Protein AF-B8BEB7-F1 (afdb_monomer)

Radius of gyration: 39.73 Å; Cα contacts (8 Å, |Δi|>4): 2968; chains: 1; bounding box: 85×74×129 Å

Sequence (1222 aa):
MSQLTPRRPYLLRAFYEWLLDNQLTPHLVVDVTLPGVLVPMEYARDGQIVLNIAPRAVGNLELANDEVRFNARFGGVPRQVSVPLAAVLAIYARENGAGTMFEPEAAYDEDAIHVNDDEEAGAEGETVMSVIDGDKPDHHDDDDDPDDTPPPREGMVPETSLLIIDEATHSGTINVKNTDSHPSLLYTNVVDLPDDTGLKLIATQPVVRLEPGQTQQLRFILQNKQPLDVEHYKRVTFDGIPPKNDDKKIKIGINIRQDIPVLIRPASLGVVTDAWKFLKWSSNGASVTVKNPSKYVVRLGQNVMLLPSGVSATLSKTYILPGETLTADMKKKVSGDSSVKFFPASRYGVEVNGKERGMAAVRFNKDGVLCFDNDLMEFAGLMPVPIKSNEACHDIRDNYPKAIINALPNQEAVELYLPAEAVNSLSGDIKNFQHGGTAALLNYSLFSTHNDYGDNDTSRYSQASLEAGFNTMDWALRSRYILTDDNGSRNAESIYTYAEHVFAAQKMTMQVGEINAMSNVLSGVPITGVQFMPTSGLAKTSSGVSVSGIAQSSQARVEVRQNGQLVFSTLVPAGPFTLDDVPVVRNNVDLDVSVVESDGATNRFIVPASQVRARNLSRPQGLTLSVGQVRSIESEYSDPLVMNISDGWRISPWMNLLASGAAAENYQPPGARTEFLINDDWTLSTGAPVSSASFGHSSSGVKTDLQSDYILNEYVGLSGSATHYSGEYREMADAMDDDYQGYDNTYSGNVRFSSPLAGVFSAGFNYNQTNGGRDDSRYLLLSWGKTFSYASVSMNWQSAVGNVDDDQDNEMFYVNVSIPLGGSQSISSYMRKQGDSTTYGVSNSGSLGDNTHYYISADRDQDTKDNSFNGNINTNLHYTQLSVGGGTSGDNQRNYSATLSGGVAMHKEGVTFSPYSIQDTFAIARLSEKKSGVEISTPQGTVWTDPWGQAVVPSLNEWHNSRIEIDANKLPQSMTLANGTKYIAAGHASVSEIDFKVLNSRRVMLSVKQANGQPLNKGISIVDEKGNYIVTTVDDGHVFINDADQLSALYALDGVTHAEDCQISLSQPVVDYHEMRRDTIETTQQDWHKMADRGITVNVFCPQTQQMAVLLRGTAGDKGRFLFGQSGGVAVKIDNMTVDGKSYSVGKTVDQLNFTPENGTPTPLYLRNNEAVIALENNQVPSGQQMSFNVTLSPVLNDSAFSHLTDQTTLESDLSWSLLTK

Secondary structure (DSSP, 8-state):
---PPPSHHHHHHHHHHHHHHTT--EEEEEETTSTT-BS-GGG-BTTEEEEE-STTTEEEEEE-SSEEEEEEEETTEEEEEEEEGGGEEEEEETTT--EEEPPP-GGGTSTTSTT--S------------------------------SPPP--SEEES-S-EEEETTTTEEEEEEEE-SSS-EEEEEEEE-BTTB-S-EEEES-SEEEE-TT-EEEEEEEEE-SS--SS-EEEEEEEEEEPPPP--SS-------EEEEEEEEE-TTS---TTGGGG-EEEE-SSEEEEE--SSS-EEB-SEEEEETT--EEE-SSSEE-TT-EEEEEBSS--S---EEE--B----SEEETTEEEE----EE-TTSPEEB-HHHHHHHTBPP----TT-SSB-GGGT-TT-EEEEEGGGTEEEEE--GGGB--TTS--S--B---EEEEEEEEEEEEEEE-STT-EEEEEEEEEEEEEEETTEEEEEEEEEEEETTEEEEEEEEEEEEEEETTTTEEEEEEEEE---SSS---EEEEEEEEE-GGGS---SEEEEEEEESSTTEEEEEEETTEEEEEEEE-SEEEEEEEEE-S-TTS-EEEEEE-TTS-EEEEEE-HHHHS-SS-PPP---EEEEEEE-S---SS---EEEEEEEEEEEETTEEEEEEEEEETTB--EEEEEEEEEETTEEEEEE--EEEE-SSS-EEEEEEEEEEEEEEETTEEEEEEEEEEEES---HHHHH-TT---EEEEEEEEEEEEETTTEEEEEEEEEEEESSSPPPEEEEEEEEEEEETTEEEEEEEEEEE-SS-TT---EEEEEEEEEEEETTEEEEEEEEEETTEEEEEEEEEEESSSSEEEEEEEEEETTT--EEEEEEEEEE-SSSEEEEEEEEETTTEEEEEEEEEEEEEEETTEEEEESS---SSEEEEEESS--SS-EEEETTEEEE--TTSEEEE----BTSEEEEEE-GGGS-TTEEES-SEEEEEB-TT-EEEEEE-EEE---EEEE-B-TTSPBPPTTPEEE-TT--EEEE--GGGEEEES--TT-S--EEE------SS-EEEES-S--------GGG---EETTEEEPPPEEEEEEEEEEEEEEEEEEEEE-B-TTSPEEETTTEEEEEEEEEEEETTEE-EEEEES-TTT-PPPTTPPSSEEE-TTEEEEEEBTTBPPEEEEEEEEEEEEEEEEGGGG-SS-S-------EEEEEEE-

Mean predicted aligned error: 20.99 Å

Foldseek 3Di:
DDDDADCLLVQVVVQVVVCVVVVFFKKWKFQQVDPLWDDQCLQDDPRIHIGGPGPVAWALWDSDSFWTWTWGADLNRIDITIGTSLGGQWMAGPFPRPTDGDDDDPVSVVVVPPPPPDDDDDDDDDDDDDDDDDDDDDDDDDDDDPDPDDDDPAAWAKPDQEWEAEVVVQKTKIKIFHQHQAKWKKAKDKFADPVFDDKDKDWPPRIDIHGHGGIDMIMIGTDDPDFDDAKGKTKMKIWTHGDDDPDQFAKFFDTDMDMHMYIYDTPPDDDDPPQVVQWDWDDPQFKIKIFRQDRYKFFFAQWKAFPPVRFTWGWPDRIAGHGGMTMTTTPGGDDDGDDIDIGGAADAAEAEQNGDLHHFDWDADPVRATFDDPLNCQSNQWDDDDDDPPHPGDHCCVVFVPWDWDDDVNHNYIYIYGPPNGGHPQPDQPVDADFFAKWKKKWKKKKKKWKFDPPPDIWIKIKIWIWIWIFGRQKIWIWIWIWIQTVNDIDIDTPATWIKHAPVVVQKIKIAAQAFQAAPFAQTAGFHWMKIFGHCLVPDDQQFDKDKDFAQAQWKKKFKDFLNHTQDIDIDGGTIDIDPRRGDSTLQTKIWIWTQHSNRDIDIDIHHSLRSDDPDDDDWRAKMKIWGWGDDFPFPDHTWTKIKIKGKDDPDPFKIKIWIWMDTPFKTKTKIKMWGCVDPFKIKMKMKIWMWGPDPHTWTWIKIKIKMWGDPDSFKTKIKIKIAIGTRDDRPSLRRHPPRWAFRMKIKIKMWGADLVQGIWIWIKIWTHTPDDFDTKIKIKIKGWHDDSFKIKIKIWIFIDDDDDPPARATKIKIKIWGAPDAFKIKMWMWMDGDPKIKTKIKIKGAPDSFKIKIWMWMAIPPVRKIKIKIKMWGQPLQKIKIWIKMDIGDTMIMTMIMITWMWMQRPVGIGGGRDAADQEWEKEAEPDFDWQWWKQWPVGIHIADRRRITIRRDDSEQRKIKIFTDQVPDDPQKDWSDGIGIRHHHGNHYYYHYIYIDGADKDKDQDADPVRFADDFQWFKAAPVRHTQFTAHPNNITIGRHPVPGPDIDTDPDDDFDAAKDKDKPDSMDTLGDDDPVPFPDDDPQKTKGDKDKMKIKIFHSDFWFKKKWKAWPADDPQFFFKAPAKGKWKWKDQKDAPNHTFDKFKDLPLPQRQTDPDADPRHTDGHSIIIAGDDPRDGGTHRMIMIMIIIMMMHGVVQVPDPDPGGHIYIYMDMDMRTD

Structure (mmCIF, N/CA/C/O backbone):
data_AF-B8BEB7-F1
#
_entry.id   AF-B8BEB7-F1
#
loop_
_atom_site.group_PDB
_atom_site.id
_atom_site.type_symbol
_atom_site.label_atom_id
_atom_site.label_alt_id
_atom_site.label_comp_id
_atom_site.label_asym_id
_atom_site.label_entity_id
_atom_site.label_seq_id
_atom_site.pdbx_PDB_ins_code
_atom_site.Cartn_x
_atom_site.Cartn_y
_atom_site.Cartn_z
_atom_site.occupancy
_atom_site.B_iso_or_equiv
_atom_site.auth_seq_id
_atom_site.auth_comp_id
_atom_site.auth_asym_id
_atom_site.auth_atom_id
_atom_site.pdbx_PDB_model_num
ATOM 1 N N . MET A 1 1 ? 33.044 -34.623 23.735 1.00 39.44 1 MET A N 1
ATOM 2 C CA . MET A 1 1 ? 32.091 -35.076 22.698 1.00 39.44 1 MET A CA 1
ATOM 3 C C . MET A 1 1 ? 31.936 -33.922 21.727 1.00 39.44 1 MET A C 1
ATOM 5 O O . MET A 1 1 ? 31.914 -32.794 22.194 1.00 39.44 1 MET A O 1
ATOM 9 N N . SER A 1 2 ? 31.971 -34.197 20.425 1.00 35.31 2 SER A N 1
ATOM 10 C CA . SER A 1 2 ? 31.950 -33.214 19.330 1.00 35.31 2 SER A CA 1
ATOM 11 C C . SER A 1 2 ? 30.874 -32.142 19.527 1.00 35.31 2 SER A C 1
ATOM 13 O O . SER A 1 2 ? 29.716 -32.501 19.745 1.00 35.31 2 SER A O 1
ATOM 15 N N . GLN A 1 3 ? 31.267 -30.865 19.455 1.00 52.91 3 GLN A N 1
ATOM 16 C CA . GLN A 1 3 ? 30.363 -29.711 19.467 1.00 52.91 3 GLN A CA 1
ATOM 17 C C . GLN A 1 3 ? 29.306 -29.893 18.371 1.00 52.91 3 GLN A C 1
ATOM 19 O O . GLN A 1 3 ? 29.624 -29.903 17.184 1.00 52.91 3 GLN A O 1
ATOM 24 N N . LEU A 1 4 ? 28.060 -30.115 18.781 1.00 62.03 4 LEU A N 1
ATOM 25 C CA . LEU A 1 4 ? 26.911 -30.079 17.884 1.00 62.03 4 LEU A CA 1
ATOM 26 C C . LEU A 1 4 ? 26.659 -28.619 17.489 1.00 62.03 4 LEU A C 1
ATOM 28 O O . LEU A 1 4 ? 26.834 -27.725 18.315 1.00 62.03 4 LEU A O 1
ATOM 32 N N . THR A 1 5 ? 26.254 -28.382 16.243 1.00 75.75 5 THR A N 1
ATOM 33 C CA . THR A 1 5 ? 25.882 -27.043 15.765 1.00 75.75 5 THR A CA 1
ATOM 34 C C . THR A 1 5 ? 24.667 -26.497 16.531 1.00 75.75 5 THR A C 1
ATOM 36 O O . THR A 1 5 ? 23.825 -27.302 16.948 1.00 75.75 5 THR A O 1
ATOM 39 N N . PRO A 1 6 ? 24.526 -25.164 16.672 1.00 85.69 6 PRO A N 1
ATOM 40 C CA . PRO A 1 6 ? 23.385 -24.549 17.350 1.00 85.69 6 PRO A CA 1
ATOM 41 C C . PRO A 1 6 ? 22.052 -24.980 16.731 1.00 85.69 6 PRO A C 1
ATOM 43 O O . PRO A 1 6 ? 21.938 -25.137 15.512 1.00 85.69 6 PRO A O 1
ATOM 46 N N . ARG A 1 7 ? 21.034 -25.190 17.566 1.00 89.19 7 ARG A N 1
ATOM 47 C CA . ARG A 1 7 ? 19.721 -25.705 17.142 1.00 89.19 7 ARG A CA 1
ATOM 48 C C . ARG A 1 7 ? 18.815 -24.590 16.628 1.00 89.19 7 ARG A C 1
ATOM 50 O O . ARG A 1 7 ? 18.012 -24.835 15.727 1.00 89.19 7 ARG A O 1
ATOM 57 N N . ARG A 1 8 ? 18.964 -23.379 17.169 1.00 91.44 8 ARG A N 1
ATOM 58 C CA . ARG A 1 8 ? 18.163 -22.183 16.884 1.00 91.44 8 ARG A CA 1
ATOM 59 C C . ARG A 1 8 ? 17.859 -21.931 15.398 1.00 91.44 8 ARG A C 1
ATOM 61 O O . ARG A 1 8 ? 16.675 -21.845 15.085 1.00 91.44 8 ARG A O 1
ATOM 68 N N . PRO A 1 9 ? 18.829 -21.894 14.462 1.00 93.69 9 PRO A N 1
ATOM 69 C CA . PRO A 1 9 ? 18.528 -21.654 13.043 1.00 93.69 9 PRO A CA 1
ATOM 70 C C . PRO A 1 9 ? 17.676 -22.755 12.394 1.00 93.69 9 PRO A C 1
ATOM 72 O O . PRO A 1 9 ? 16.817 -22.481 11.557 1.00 93.69 9 PRO A O 1
ATOM 75 N N . TYR A 1 10 ? 17.866 -24.015 12.794 1.00 92.50 10 TYR A N 1
ATOM 76 C CA . TYR A 1 10 ? 17.082 -25.136 12.268 1.00 92.50 10 TYR A CA 1
ATOM 77 C C . TYR A 1 10 ? 15.653 -25.129 12.808 1.00 92.50 10 TYR A C 1
ATOM 79 O O . TYR A 1 10 ? 14.710 -25.357 12.054 1.00 92.50 10 TYR A O 1
ATOM 87 N N . LEU A 1 11 ? 15.492 -24.828 14.099 1.00 90.81 11 LEU A N 1
ATOM 88 C CA . LEU A 1 11 ? 14.177 -24.685 14.718 1.00 90.81 11 LEU A CA 1
ATOM 89 C C . LEU A 1 11 ? 13.434 -23.471 14.158 1.00 90.81 11 LEU A C 1
ATOM 91 O O . LEU A 1 11 ? 12.247 -23.576 13.879 1.00 90.81 11 LEU A O 1
ATOM 95 N N . LEU A 1 12 ? 14.126 -22.355 13.924 1.00 95.19 12 LEU A N 1
ATOM 96 C CA . LEU A 1 12 ? 13.545 -21.168 13.308 1.00 95.19 12 LEU A CA 1
ATOM 97 C C . LEU A 1 12 ? 12.968 -21.461 11.924 1.00 95.19 12 LEU A C 1
ATOM 99 O O . LEU A 1 12 ? 11.814 -21.122 11.687 1.00 95.19 12 LEU A O 1
ATOM 103 N N . ARG A 1 13 ? 13.718 -22.140 11.046 1.00 96.50 13 ARG A N 1
ATOM 104 C CA . ARG A 1 13 ? 13.209 -22.559 9.729 1.00 96.50 13 ARG A CA 1
ATOM 105 C C . ARG A 1 13 ? 12.042 -23.536 9.842 1.00 96.50 13 ARG A C 1
ATOM 107 O O . ARG A 1 13 ? 11.035 -23.338 9.177 1.00 96.50 13 ARG A O 1
ATOM 114 N N . ALA A 1 14 ? 12.134 -24.529 10.728 1.00 92.06 14 ALA A N 1
ATOM 115 C CA . ALA A 1 14 ? 11.060 -25.500 10.929 1.00 92.06 14 ALA A CA 1
ATOM 116 C C . ALA A 1 14 ? 9.763 -24.844 11.432 1.00 92.06 14 ALA A C 1
ATOM 118 O O . ALA A 1 14 ? 8.685 -25.155 10.935 1.00 92.06 14 ALA A O 1
ATOM 119 N N . PHE A 1 15 ? 9.854 -23.916 12.391 1.00 94.38 15 PHE A N 1
ATOM 120 C CA . PHE A 1 15 ? 8.693 -23.163 12.863 1.00 94.38 15 PHE A CA 1
ATOM 121 C C . PHE A 1 15 ? 8.193 -22.179 11.815 1.00 94.38 15 PHE A C 1
ATOM 123 O O . PHE A 1 15 ? 6.989 -22.064 11.645 1.00 94.38 15 PHE A O 1
ATOM 130 N N . TYR A 1 16 ? 9.077 -21.503 11.087 1.00 96.56 16 TYR A N 1
ATOM 131 C CA . TYR A 1 16 ? 8.683 -20.621 9.995 1.00 96.56 16 TYR A CA 1
ATOM 132 C C . TYR A 1 16 ? 7.889 -21.377 8.919 1.00 96.56 16 TYR A C 1
ATOM 134 O O . TYR A 1 16 ? 6.773 -20.973 8.604 1.00 96.56 16 TYR A O 1
ATOM 142 N N . GLU A 1 17 ? 8.401 -22.508 8.423 1.00 92.69 17 GLU A N 1
ATOM 143 C CA . GLU A 1 17 ? 7.697 -23.352 7.448 1.00 92.69 17 GLU A CA 1
ATOM 144 C C . GLU A 1 17 ? 6.397 -23.917 8.020 1.00 92.69 17 GLU A C 1
ATOM 146 O O . GLU A 1 17 ? 5.355 -23.798 7.387 1.00 92.69 17 GLU A O 1
ATOM 151 N N . TRP A 1 18 ? 6.409 -24.435 9.252 1.00 95.06 18 TRP A N 1
ATOM 152 C CA . TRP A 1 18 ? 5.197 -24.945 9.894 1.00 95.06 18 TRP A CA 1
ATOM 153 C C . TRP A 1 18 ? 4.127 -23.858 10.070 1.00 95.06 18 TRP A C 1
ATOM 155 O O . TRP A 1 18 ? 2.943 -24.116 9.852 1.00 95.06 18 TRP A O 1
ATOM 165 N N . LEU A 1 19 ? 4.515 -22.632 10.433 1.00 89.75 19 LEU A N 1
ATOM 166 C CA . LEU A 1 19 ? 3.593 -21.501 10.528 1.00 89.75 19 LEU A CA 1
ATOM 167 C C . LEU A 1 19 ? 3.004 -21.148 9.159 1.00 89.75 19 LEU A C 1
ATOM 169 O O . LEU A 1 19 ? 1.798 -20.922 9.066 1.00 89.75 19 LEU A O 1
ATOM 173 N N . LEU A 1 20 ? 3.814 -21.164 8.098 1.00 89.62 20 LEU A N 1
ATOM 174 C CA . LEU A 1 20 ? 3.339 -20.917 6.737 1.00 89.62 20 LEU A CA 1
ATOM 175 C C . LEU A 1 20 ? 2.435 -22.035 6.202 1.00 89.62 20 LEU A C 1
ATOM 177 O O . LEU A 1 20 ? 1.390 -21.729 5.627 1.00 89.62 20 LEU A O 1
ATOM 181 N N . ASP A 1 21 ? 2.768 -23.302 6.447 1.00 90.88 21 ASP A N 1
ATOM 182 C CA . ASP A 1 21 ? 1.950 -24.465 6.073 1.00 90.88 21 ASP A CA 1
ATOM 183 C C . ASP A 1 21 ? 0.565 -24.418 6.734 1.00 90.88 21 ASP A C 1
ATOM 185 O O . ASP A 1 21 ? -0.438 -24.840 6.152 1.00 90.88 21 ASP A O 1
ATOM 189 N N . ASN A 1 22 ? 0.493 -23.841 7.937 1.00 82.62 22 ASN A N 1
ATOM 190 C CA . ASN A 1 22 ? -0.750 -23.608 8.672 1.00 82.62 22 ASN A CA 1
ATOM 191 C C . ASN A 1 22 ? -1.372 -22.225 8.404 1.00 82.62 22 ASN A C 1
ATOM 193 O O . ASN A 1 22 ? -2.339 -21.851 9.068 1.00 82.62 22 ASN A O 1
ATOM 197 N N . GLN A 1 23 ? -0.867 -21.487 7.408 1.00 83.31 23 GLN A N 1
ATOM 198 C CA . GLN A 1 23 ? -1.394 -20.197 6.943 1.00 83.31 23 GLN A CA 1
ATOM 199 C C . GLN A 1 23 ? -1.401 -19.099 8.022 1.00 83.31 23 GLN A C 1
ATOM 201 O O . GLN A 1 23 ? -2.289 -18.243 8.051 1.00 83.31 23 GLN A O 1
ATOM 206 N N . LEU A 1 24 ? -0.415 -19.119 8.916 1.00 85.19 24 LEU A N 1
ATOM 207 C CA . LEU A 1 24 ? -0.215 -18.128 9.970 1.00 85.19 24 LEU A CA 1
ATOM 208 C C . LEU A 1 24 ? 0.834 -17.087 9.544 1.00 85.19 24 LEU A C 1
ATOM 210 O O . LEU A 1 24 ? 1.706 -17.376 8.727 1.00 85.19 24 LEU A O 1
ATOM 214 N N . THR A 1 25 ? 0.761 -15.863 10.080 1.00 93.19 25 THR A N 1
ATOM 215 C CA . THR A 1 25 ? 1.689 -14.766 9.754 1.00 93.19 25 THR A CA 1
ATOM 216 C C . THR A 1 25 ? 2.877 -14.774 10.730 1.00 93.19 25 THR A C 1
ATOM 218 O O . THR A 1 25 ? 2.726 -14.283 11.855 1.00 93.19 25 THR A O 1
ATOM 221 N N . PRO A 1 26 ? 4.071 -15.265 10.338 1.00 95.38 26 PRO A N 1
ATOM 222 C CA . PRO A 1 26 ? 5.220 -15.348 11.236 1.00 95.38 26 PRO A CA 1
ATOM 223 C C . PRO A 1 26 ? 5.759 -13.958 11.602 1.00 95.38 26 PRO A C 1
ATOM 225 O O . PRO A 1 26 ? 6.023 -13.119 10.740 1.00 95.38 26 PRO A O 1
ATOM 228 N N . HIS A 1 27 ? 5.907 -13.717 12.898 1.00 97.00 27 HIS A N 1
ATOM 229 C CA . HIS A 1 27 ? 6.524 -12.549 13.515 1.00 97.00 27 HIS A CA 1
ATOM 230 C C . HIS A 1 27 ? 7.761 -12.992 14.290 1.00 97.00 27 HIS A C 1
ATOM 232 O O . HIS A 1 27 ? 7.720 -13.966 15.041 1.00 97.00 27 HIS A O 1
ATOM 238 N N . LEU A 1 28 ? 8.857 -12.270 14.097 1.00 95.69 28 LEU A N 1
ATOM 239 C CA . LEU A 1 28 ? 10.142 -12.497 14.739 1.00 95.69 28 LEU A CA 1
ATOM 240 C C . LEU A 1 28 ? 10.317 -11.488 15.875 1.00 95.69 28 LEU A C 1
ATOM 242 O O . LEU A 1 28 ? 10.179 -10.288 15.644 1.00 95.69 28 LEU A O 1
ATOM 246 N N . VAL A 1 29 ? 10.620 -11.953 17.085 1.00 95.06 29 VAL A N 1
ATOM 247 C CA . VAL A 1 29 ? 11.007 -11.090 18.212 1.00 95.06 29 VAL A CA 1
ATOM 248 C C . VAL A 1 29 ? 12.513 -11.036 18.280 1.00 95.06 29 VAL A C 1
ATOM 250 O O . VAL A 1 29 ? 13.172 -12.078 18.311 1.00 95.06 29 VAL A O 1
ATOM 253 N N . VAL A 1 30 ? 13.035 -9.821 18.326 1.00 94.88 30 VAL A N 1
ATOM 254 C CA . VAL A 1 30 ? 14.462 -9.559 18.233 1.00 94.88 30 VAL A CA 1
ATOM 255 C C . VAL A 1 30 ? 14.895 -8.671 19.380 1.00 94.88 30 VAL A C 1
ATOM 257 O O . VAL A 1 30 ? 14.273 -7.639 19.609 1.00 94.88 30 VAL A O 1
ATOM 260 N N . ASP A 1 31 ? 15.961 -9.060 20.070 1.00 92.19 31 ASP A N 1
ATOM 261 C CA . ASP A 1 31 ? 16.680 -8.201 21.008 1.00 92.19 31 ASP A CA 1
ATOM 262 C C . ASP A 1 31 ? 17.555 -7.226 20.218 1.00 92.19 31 ASP A C 1
ATOM 264 O O . ASP A 1 31 ? 18.485 -7.646 19.538 1.00 92.19 31 ASP A O 1
ATOM 268 N N . VAL A 1 32 ? 17.257 -5.931 20.273 1.00 90.81 32 VAL A N 1
ATOM 269 C CA . VAL A 1 32 ? 18.001 -4.903 19.530 1.00 90.81 32 VAL A CA 1
ATOM 270 C C . VAL A 1 32 ? 19.243 -4.405 20.265 1.00 90.81 32 VAL A C 1
ATOM 272 O O . VAL A 1 32 ? 19.972 -3.575 19.728 1.00 90.81 32 VAL A O 1
ATOM 275 N N . THR A 1 33 ? 19.490 -4.883 21.489 1.00 86.56 33 THR A N 1
ATOM 276 C CA . THR A 1 33 ? 20.673 -4.512 22.281 1.00 86.56 33 THR A CA 1
ATOM 277 C C . THR A 1 33 ? 21.902 -5.347 21.929 1.00 86.56 33 THR A C 1
ATOM 279 O O . THR A 1 33 ? 23.025 -4.958 22.252 1.00 86.56 33 THR A O 1
ATOM 282 N N . LEU A 1 34 ? 21.707 -6.470 21.231 1.00 80.44 34 LEU A N 1
ATOM 283 C CA . LEU A 1 34 ? 22.793 -7.354 20.836 1.00 80.44 34 LEU A CA 1
ATOM 284 C C . LEU A 1 34 ? 23.577 -6.809 19.623 1.00 80.44 34 LEU A C 1
ATOM 286 O O . LEU A 1 34 ? 22.978 -6.318 18.659 1.00 80.44 34 LEU A O 1
ATOM 290 N N . PRO A 1 35 ? 24.924 -6.908 19.630 1.00 71.69 35 PRO A N 1
ATOM 291 C CA . PRO A 1 35 ? 25.760 -6.445 18.525 1.00 71.69 35 PRO A CA 1
ATOM 292 C C . PRO A 1 35 ? 25.387 -7.111 17.193 1.00 71.69 35 PRO A C 1
ATOM 294 O O . PRO A 1 35 ? 25.154 -8.314 17.131 1.00 71.69 35 PRO A O 1
ATOM 297 N N . GLY A 1 36 ? 25.368 -6.329 16.110 1.00 78.12 36 GLY A N 1
ATOM 298 C CA . GLY A 1 36 ? 25.074 -6.822 14.757 1.00 78.12 36 GLY A CA 1
ATOM 299 C C . GLY A 1 36 ? 23.599 -6.761 14.347 1.00 78.12 36 GLY A C 1
ATOM 300 O O . GLY A 1 36 ? 23.295 -7.019 13.184 1.00 78.12 36 GLY A O 1
ATOM 301 N N . VAL A 1 37 ? 22.689 -6.366 15.246 1.00 91.00 37 VAL A N 1
ATOM 302 C CA . VAL A 1 37 ? 21.277 -6.138 14.908 1.00 91.00 37 VAL A CA 1
ATOM 303 C C . VAL A 1 37 ? 21.119 -4.813 14.157 1.00 91.00 37 VAL A C 1
ATOM 305 O O . VAL A 1 37 ? 21.356 -3.731 14.690 1.00 91.00 37 VAL A O 1
ATOM 308 N N . LEU A 1 38 ? 20.698 -4.901 12.898 1.00 87.25 38 LEU A N 1
ATOM 309 C CA . LEU A 1 38 ? 20.368 -3.780 12.023 1.00 87.25 38 LEU A CA 1
ATOM 310 C C . LEU A 1 38 ? 18.856 -3.744 11.828 1.00 87.25 38 LEU A C 1
ATOM 312 O O . LEU A 1 38 ? 18.311 -4.439 10.972 1.00 87.25 38 LEU A O 1
ATOM 316 N N . VAL A 1 39 ? 18.178 -2.926 12.627 1.00 90.50 39 VAL A N 1
ATOM 317 C CA . VAL A 1 39 ? 16.742 -2.649 12.512 1.00 90.50 39 VAL A CA 1
ATOM 318 C C . VAL A 1 39 ? 16.474 -1.152 12.706 1.00 90.50 39 VAL A C 1
ATOM 320 O O . VAL A 1 39 ? 17.288 -0.462 13.324 1.00 90.50 39 VAL A O 1
ATOM 323 N N . PRO A 1 40 ? 15.349 -0.607 12.215 1.00 83.56 40 PRO A N 1
ATOM 324 C CA . PRO A 1 40 ? 14.982 0.780 12.485 1.00 83.56 40 PRO A CA 1
ATOM 325 C C . PRO A 1 40 ? 14.645 0.983 13.972 1.00 83.56 40 PRO A C 1
ATOM 327 O O . PRO A 1 40 ? 13.561 0.621 14.433 1.00 83.56 40 PRO A O 1
ATOM 330 N N . MET A 1 41 ? 15.582 1.565 14.726 1.00 82.31 41 MET A N 1
ATOM 331 C CA . MET A 1 41 ? 15.479 1.724 16.187 1.00 82.31 41 MET A CA 1
ATOM 332 C C . MET A 1 41 ? 14.294 2.591 16.629 1.00 82.31 41 MET A C 1
ATOM 334 O O . MET A 1 41 ? 13.796 2.423 17.734 1.00 82.31 41 MET A O 1
ATOM 338 N N . GLU A 1 42 ? 13.788 3.460 15.755 1.00 79.19 42 GLU A N 1
ATOM 339 C CA . GLU A 1 42 ? 12.575 4.260 15.979 1.00 79.19 42 GLU A CA 1
ATOM 340 C C . GLU A 1 42 ? 11.292 3.415 16.154 1.00 79.19 42 GLU A C 1
ATOM 342 O O . GLU A 1 42 ? 10.312 3.895 16.721 1.00 79.19 42 GLU A O 1
ATOM 347 N N . TYR A 1 43 ? 11.309 2.143 15.733 1.00 77.62 43 TYR A N 1
ATOM 348 C CA . TYR A 1 43 ? 10.228 1.172 15.958 1.00 77.62 43 TYR A CA 1
ATOM 349 C C . TYR A 1 43 ? 10.566 0.142 17.048 1.00 77.62 43 TYR A C 1
ATOM 351 O O . TYR A 1 43 ? 9.724 -0.700 17.370 1.00 77.62 43 TYR A O 1
ATOM 359 N N . ALA A 1 44 ? 11.775 0.194 17.618 1.00 80.88 44 ALA A N 1
ATOM 360 C CA . ALA A 1 44 ? 12.166 -0.646 18.740 1.00 80.88 44 ALA A CA 1
ATOM 361 C C . ALA A 1 44 ? 11.622 -0.063 20.053 1.00 80.88 44 ALA A C 1
ATOM 363 O O . ALA A 1 44 ? 11.636 1.149 20.272 1.00 80.88 44 ALA A O 1
ATOM 364 N N . ARG A 1 45 ? 11.134 -0.927 20.943 1.00 74.25 45 ARG A N 1
ATOM 365 C CA . ARG A 1 45 ? 10.663 -0.561 22.285 1.00 74.25 45 ARG A CA 1
ATOM 366 C C . ARG A 1 45 ? 11.248 -1.541 23.293 1.00 74.25 45 ARG A C 1
ATOM 368 O O . ARG A 1 45 ? 11.296 -2.736 23.028 1.00 74.25 45 ARG A O 1
ATOM 375 N N . ASP A 1 46 ? 11.725 -1.023 24.423 1.00 73.06 46 ASP A N 1
ATOM 376 C CA . ASP A 1 46 ? 12.261 -1.822 25.537 1.00 73.06 46 ASP A CA 1
ATOM 377 C C . ASP A 1 46 ? 13.402 -2.781 25.144 1.00 73.06 46 ASP A C 1
ATOM 379 O O . ASP A 1 46 ? 13.478 -3.917 25.607 1.00 73.06 46 ASP A O 1
ATOM 383 N N . GLY A 1 47 ? 14.296 -2.335 24.254 1.00 78.62 47 GLY A N 1
ATOM 384 C CA . GLY A 1 47 ? 15.414 -3.159 23.784 1.00 78.62 47 GLY A CA 1
ATOM 385 C C . GLY A 1 47 ? 14.992 -4.305 22.864 1.00 78.62 47 GLY A C 1
ATOM 386 O O . GLY A 1 47 ? 15.820 -5.150 22.546 1.00 78.62 47 GLY A O 1
ATOM 387 N N . GLN A 1 48 ? 13.745 -4.325 22.378 1.00 86.94 48 GLN A N 1
ATOM 388 C CA . GLN A 1 48 ? 13.260 -5.325 21.431 1.00 86.94 48 GLN A CA 1
ATOM 389 C C . GLN A 1 48 ? 12.536 -4.706 20.232 1.00 86.94 48 GLN A C 1
ATOM 391 O O . GLN A 1 48 ? 12.028 -3.584 20.274 1.00 86.94 48 GLN A O 1
ATOM 396 N N . ILE A 1 49 ? 12.452 -5.464 19.142 1.00 90.81 49 ILE A N 1
ATOM 397 C CA . ILE A 1 49 ? 11.606 -5.149 17.992 1.00 90.81 49 ILE A CA 1
ATOM 398 C C . ILE A 1 49 ? 10.887 -6.411 17.519 1.00 90.81 49 ILE A C 1
ATOM 400 O O . ILE A 1 49 ? 11.453 -7.505 17.501 1.00 90.81 49 ILE A O 1
ATOM 404 N N . VAL A 1 50 ? 9.619 -6.257 17.138 1.00 94.06 50 VAL A N 1
ATOM 405 C CA . VAL A 1 50 ? 8.822 -7.335 16.548 1.00 94.06 50 VAL A CA 1
ATOM 406 C C . VAL A 1 50 ? 8.695 -7.085 15.055 1.00 94.06 50 VAL A C 1
ATOM 408 O O . VAL A 1 50 ? 8.201 -6.045 14.623 1.00 94.06 50 VAL A O 1
ATOM 411 N N . LEU A 1 51 ? 9.129 -8.055 14.261 1.00 93.88 51 LEU A N 1
ATOM 412 C CA . LEU A 1 51 ? 9.232 -7.936 12.817 1.00 93.88 51 LEU A CA 1
ATOM 413 C C . LEU A 1 51 ? 8.296 -8.932 12.145 1.00 93.88 51 LEU A C 1
ATOM 415 O O . LEU A 1 51 ? 8.411 -10.137 12.343 1.00 93.88 51 LEU A O 1
ATOM 419 N N . ASN A 1 52 ? 7.379 -8.440 11.318 1.00 94.12 52 ASN A N 1
ATOM 420 C CA . ASN A 1 52 ? 6.565 -9.303 10.472 1.00 94.12 52 ASN A CA 1
ATOM 421 C C . ASN A 1 52 ? 7.441 -9.866 9.348 1.00 94.12 52 ASN A C 1
ATOM 423 O O . ASN A 1 52 ? 7.816 -9.110 8.460 1.00 94.12 52 ASN A O 1
ATOM 427 N N . ILE A 1 53 ? 7.739 -11.166 9.380 1.00 95.25 53 ILE A N 1
ATOM 428 C CA . ILE A 1 53 ? 8.578 -11.851 8.383 1.00 95.25 53 ILE A CA 1
ATOM 429 C C . ILE A 1 53 ? 7.758 -12.721 7.426 1.00 95.25 53 ILE A C 1
ATOM 431 O O . ILE A 1 53 ? 8.295 -13.596 6.760 1.00 95.25 53 ILE A O 1
ATOM 435 N N . ALA A 1 54 ? 6.443 -12.514 7.337 1.00 93.19 54 ALA A N 1
ATOM 436 C CA . ALA A 1 54 ? 5.634 -13.234 6.361 1.00 93.19 54 ALA A CA 1
ATOM 437 C C . ALA A 1 54 ? 6.077 -12.901 4.922 1.00 93.19 54 ALA A C 1
ATOM 439 O O . ALA A 1 54 ? 6.348 -11.730 4.649 1.00 93.19 54 ALA A O 1
ATOM 440 N N . PRO A 1 55 ? 6.020 -13.847 3.961 1.00 86.75 55 PRO A N 1
ATOM 441 C CA . PRO A 1 55 ? 6.485 -13.643 2.579 1.00 86.75 55 PRO A CA 1
ATOM 442 C C . PRO A 1 55 ? 5.914 -12.407 1.862 1.00 86.75 55 PRO A C 1
ATOM 444 O O . PRO A 1 55 ? 6.491 -11.909 0.905 1.00 86.75 55 PRO A O 1
ATOM 447 N N . ARG A 1 56 ? 4.750 -11.914 2.308 1.00 79.00 56 ARG A N 1
ATOM 448 C CA . ARG A 1 56 ? 4.071 -10.719 1.777 1.00 79.00 56 ARG A CA 1
ATOM 449 C C . ARG A 1 56 ? 4.542 -9.389 2.378 1.00 79.00 56 ARG A C 1
ATOM 451 O O . ARG A 1 56 ? 4.228 -8.345 1.822 1.00 79.00 56 ARG A O 1
ATOM 458 N N . ALA A 1 57 ? 5.182 -9.422 3.544 1.00 80.06 57 ALA A N 1
ATOM 459 C CA . ALA A 1 57 ? 5.582 -8.245 4.316 1.00 80.06 57 ALA A CA 1
ATOM 460 C C . ALA A 1 57 ? 7.060 -7.886 4.118 1.00 80.06 57 ALA A C 1
ATOM 462 O O . ALA A 1 57 ? 7.465 -6.763 4.418 1.00 80.06 57 ALA A O 1
ATOM 463 N N . VAL A 1 58 ? 7.847 -8.835 3.608 1.00 90.00 58 VAL A N 1
ATOM 464 C CA . VAL A 1 58 ? 9.295 -8.720 3.484 1.00 90.00 58 VAL A CA 1
ATOM 465 C C . VAL A 1 58 ? 9.768 -9.193 2.112 1.00 90.00 58 VAL A C 1
ATOM 467 O O . VAL A 1 58 ? 9.185 -10.100 1.528 1.00 90.00 58 VAL A O 1
ATOM 470 N N . GLY A 1 59 ? 10.822 -8.574 1.586 1.00 72.06 59 GLY A N 1
ATOM 471 C CA . GLY A 1 59 ? 11.470 -8.953 0.330 1.00 72.06 59 GLY A CA 1
ATOM 472 C C . GLY A 1 59 ? 12.886 -9.472 0.565 1.00 72.06 59 GLY A C 1
ATOM 473 O O . GLY A 1 59 ? 13.615 -8.913 1.384 1.00 72.06 59 GLY A O 1
ATOM 474 N N . ASN A 1 60 ? 13.300 -10.495 -0.187 1.00 83.44 60 ASN A N 1
ATOM 475 C CA . ASN A 1 60 ? 14.591 -11.181 -0.021 1.00 83.44 60 ASN A CA 1
ATOM 476 C C . ASN A 1 60 ? 14.781 -11.727 1.407 1.00 83.44 60 ASN A C 1
ATOM 478 O O . ASN A 1 60 ? 15.794 -11.442 2.040 1.00 83.44 60 ASN A O 1
ATOM 482 N N . LEU A 1 61 ? 13.769 -12.426 1.942 1.00 92.56 61 LEU A N 1
ATOM 483 C CA . LEU A 1 61 ? 13.879 -13.057 3.255 1.00 92.56 61 LEU A CA 1
ATOM 484 C C . LEU A 1 61 ? 14.789 -14.270 3.206 1.00 92.56 61 LEU A C 1
ATOM 486 O O . LEU A 1 61 ? 14.589 -15.183 2.411 1.00 92.56 61 LEU A O 1
ATOM 490 N N . GLU A 1 62 ? 15.708 -14.292 4.152 1.00 92.88 62 GLU A N 1
ATOM 491 C CA . GLU A 1 62 ? 16.699 -15.322 4.318 1.00 92.88 62 GLU A CA 1
ATOM 492 C C . GLU A 1 62 ? 16.824 -15.711 5.786 1.00 92.88 62 GLU A C 1
ATOM 494 O O . GLU A 1 62 ? 17.029 -14.870 6.663 1.00 92.88 62 GLU A O 1
ATOM 499 N N . LEU A 1 63 ? 16.678 -17.009 6.044 1.00 93.06 63 LEU A N 1
ATOM 500 C CA . LEU A 1 63 ? 16.815 -17.620 7.361 1.00 93.06 63 LEU A CA 1
ATOM 501 C C . LEU A 1 63 ? 18.114 -18.436 7.379 1.00 93.06 63 LEU A C 1
ATOM 503 O O . LEU A 1 63 ? 18.073 -19.665 7.256 1.00 93.06 63 LEU A O 1
ATOM 507 N N . ALA A 1 64 ? 19.261 -17.759 7.468 1.00 86.88 64 ALA A N 1
ATOM 508 C CA . ALA A 1 64 ? 20.582 -18.385 7.460 1.00 86.88 64 ALA A CA 1
ATOM 509 C C . ALA A 1 64 ? 20.911 -19.052 8.813 1.00 86.88 64 ALA A C 1
ATOM 511 O O . ALA A 1 64 ? 20.076 -19.144 9.716 1.00 86.88 64 ALA A O 1
ATOM 512 N N . ASN A 1 65 ? 22.110 -19.630 8.941 1.00 87.25 65 ASN A N 1
ATOM 513 C CA . ASN A 1 65 ? 22.524 -20.312 10.179 1.00 87.25 65 ASN A CA 1
ATOM 514 C C . ASN A 1 65 ? 23.011 -19.347 11.272 1.00 87.25 65 ASN A C 1
ATOM 516 O O . ASN A 1 65 ? 22.987 -19.685 12.455 1.00 87.25 65 ASN A O 1
ATOM 520 N N . ASP A 1 66 ? 23.465 -18.174 10.862 1.00 85.19 66 ASP A N 1
ATOM 521 C CA . ASP A 1 66 ? 24.133 -17.144 11.648 1.00 85.19 66 ASP A CA 1
ATOM 522 C C . ASP A 1 66 ? 23.277 -15.882 11.812 1.00 85.19 66 ASP A C 1
ATOM 524 O O . ASP A 1 66 ? 23.290 -15.289 12.890 1.00 85.19 66 ASP A O 1
ATOM 528 N N . GLU A 1 67 ? 22.455 -15.522 10.822 1.00 90.94 67 GLU A N 1
ATOM 529 C CA . GLU A 1 67 ? 21.503 -14.409 10.922 1.00 90.94 67 GLU A CA 1
ATOM 530 C C . GLU A 1 67 ? 20.221 -14.567 10.075 1.00 90.94 67 GLU A C 1
ATOM 532 O O . GLU A 1 67 ? 20.103 -15.423 9.201 1.00 90.94 67 GLU A O 1
ATOM 537 N N . VAL A 1 68 ? 19.230 -13.721 10.356 1.00 95.56 68 VAL A N 1
ATOM 538 C CA . VAL A 1 68 ? 17.996 -13.536 9.587 1.00 95.56 68 VAL A CA 1
ATOM 539 C C . VAL A 1 68 ? 18.076 -12.202 8.861 1.00 95.56 68 VAL A C 1
ATOM 541 O O . VAL A 1 68 ? 18.249 -11.164 9.503 1.00 95.56 68 VAL A O 1
ATOM 544 N N . ARG A 1 69 ? 17.916 -12.204 7.535 1.00 95.25 69 ARG A N 1
ATOM 545 C CA . ARG A 1 69 ? 18.004 -10.988 6.713 1.00 95.25 69 ARG A CA 1
ATOM 546 C C . ARG A 1 69 ? 16.792 -10.828 5.827 1.00 95.25 69 ARG A C 1
ATOM 548 O O . ARG A 1 69 ? 16.289 -11.803 5.286 1.00 95.25 69 ARG A O 1
ATOM 555 N N . PHE A 1 70 ? 16.314 -9.600 5.680 1.00 95.56 70 PHE A N 1
ATOM 556 C CA . PHE A 1 70 ? 15.250 -9.267 4.738 1.00 95.56 70 PHE A CA 1
ATOM 557 C C . PHE A 1 70 ? 15.143 -7.758 4.532 1.00 95.56 70 PHE A C 1
ATOM 559 O O . PHE A 1 70 ? 15.730 -6.964 5.256 1.00 95.56 70 PHE A O 1
ATOM 566 N N . ASN A 1 71 ? 14.357 -7.341 3.548 1.00 85.44 71 ASN A N 1
ATOM 567 C CA . ASN A 1 71 ? 13.967 -5.949 3.352 1.00 85.44 71 ASN A CA 1
ATOM 568 C C . ASN A 1 71 ? 12.513 -5.781 3.782 1.00 85.44 71 ASN A C 1
ATOM 570 O O . ASN A 1 71 ? 11.662 -6.563 3.366 1.00 85.44 71 ASN A O 1
ATOM 574 N N . ALA A 1 72 ? 12.213 -4.762 4.578 1.00 84.81 72 ALA A N 1
ATOM 575 C CA . ALA A 1 72 ? 10.854 -4.443 5.001 1.00 84.81 72 ALA A CA 1
ATOM 576 C C . ALA A 1 72 ? 10.594 -2.944 4.880 1.00 84.81 72 ALA A C 1
ATOM 578 O O . ALA A 1 72 ? 11.513 -2.133 4.976 1.00 84.81 72 ALA A O 1
ATOM 579 N N . ARG A 1 73 ? 9.336 -2.564 4.650 1.00 84.19 73 ARG A N 1
ATOM 580 C CA . ARG A 1 73 ? 8.933 -1.156 4.635 1.00 84.19 73 ARG A CA 1
ATOM 581 C C . ARG A 1 73 ? 8.463 -0.740 6.021 1.00 84.19 73 ARG A C 1
ATOM 583 O O . ARG A 1 73 ? 7.545 -1.347 6.563 1.00 84.19 73 ARG A O 1
ATOM 590 N N . PHE A 1 74 ? 9.049 0.324 6.550 1.00 77.00 74 PHE A N 1
ATOM 591 C CA . PHE A 1 74 ? 8.639 0.947 7.804 1.00 77.00 74 PHE A CA 1
ATOM 592 C C . PHE A 1 74 ? 8.168 2.364 7.483 1.00 77.00 74 PHE A C 1
ATOM 594 O O . PHE A 1 74 ? 8.921 3.139 6.899 1.00 77.00 74 PHE A O 1
ATOM 601 N N . GLY A 1 75 ? 6.894 2.671 7.751 1.00 68.38 75 GLY A N 1
ATOM 602 C CA . GLY A 1 75 ? 6.300 3.951 7.339 1.00 68.38 75 GLY A CA 1
ATOM 603 C C . GLY A 1 75 ? 6.353 4.188 5.822 1.00 68.38 75 GLY A C 1
ATOM 604 O O . GLY A 1 75 ? 6.547 5.311 5.379 1.00 68.38 75 GLY A O 1
ATOM 605 N N . GLY A 1 76 ? 6.273 3.122 5.015 1.00 59.31 76 GLY A N 1
ATOM 606 C CA . GLY A 1 76 ? 6.391 3.190 3.551 1.00 59.31 76 GLY A CA 1
ATOM 607 C C . GLY A 1 76 ? 7.829 3.224 3.014 1.00 59.31 76 GLY A C 1
ATOM 608 O O . GLY A 1 76 ? 8.031 2.918 1.840 1.00 59.31 76 GLY A O 1
ATOM 609 N N . VAL A 1 77 ? 8.832 3.483 3.860 1.00 65.31 77 VAL A N 1
ATOM 610 C CA . VAL A 1 77 ? 10.246 3.554 3.462 1.00 65.31 77 VAL A CA 1
ATOM 611 C C . VAL A 1 77 ? 10.888 2.163 3.521 1.00 65.31 77 VAL A C 1
ATOM 613 O O . VAL A 1 77 ? 10.867 1.531 4.582 1.00 65.31 77 VAL A O 1
ATOM 616 N N . PRO A 1 78 ? 11.465 1.647 2.419 1.00 66.62 78 PRO A N 1
ATOM 617 C CA . PRO A 1 78 ? 12.175 0.374 2.435 1.00 66.62 78 PRO A CA 1
ATOM 618 C C . PRO A 1 78 ? 13.452 0.476 3.280 1.00 66.62 78 PRO A C 1
ATOM 620 O O . PRO A 1 78 ? 14.279 1.365 3.089 1.00 66.62 78 PRO A O 1
ATOM 623 N N . ARG A 1 79 ? 13.623 -0.456 4.218 1.00 81.12 79 ARG A N 1
ATOM 624 C CA . ARG A 1 79 ? 14.805 -0.601 5.071 1.00 81.12 79 ARG A CA 1
ATOM 625 C C . ARG A 1 79 ? 15.290 -2.046 5.015 1.00 81.12 79 ARG A C 1
ATOM 627 O O . ARG A 1 79 ? 14.487 -2.982 5.010 1.00 81.12 79 ARG A O 1
ATOM 634 N N . GLN A 1 80 ? 16.604 -2.222 4.996 1.00 87.31 80 GLN A N 1
ATOM 635 C CA . GLN A 1 80 ? 17.224 -3.533 5.151 1.00 87.31 80 GLN A CA 1
ATOM 636 C C . GLN A 1 80 ? 17.275 -3.892 6.639 1.00 87.31 80 GLN A C 1
ATOM 638 O O . GLN A 1 80 ? 17.667 -3.067 7.463 1.00 87.31 80 GLN A O 1
ATOM 643 N N . VAL A 1 81 ? 16.866 -5.114 6.964 1.00 94.50 81 VAL A N 1
ATOM 644 C CA . VAL A 1 81 ? 16.852 -5.685 8.308 1.00 94.50 81 VAL A CA 1
ATOM 645 C C . VAL A 1 81 ? 17.831 -6.859 8.362 1.00 94.50 81 VAL A C 1
ATOM 647 O O . VAL A 1 81 ? 17.760 -7.751 7.516 1.00 94.50 81 VAL A O 1
ATOM 650 N N . SER A 1 82 ? 18.735 -6.853 9.345 1.00 94.81 82 SER A N 1
ATOM 651 C CA . SER A 1 82 ? 19.694 -7.935 9.626 1.00 94.81 82 SER A CA 1
ATOM 652 C C . SER A 1 82 ? 19.653 -8.264 11.109 1.00 94.81 82 SER A C 1
ATOM 654 O O . SER A 1 82 ? 19.774 -7.366 11.941 1.00 94.81 82 SER A O 1
ATOM 656 N N . VAL A 1 83 ? 19.461 -9.532 11.452 1.00 95.69 83 VAL A N 1
ATOM 657 C CA . VAL A 1 83 ? 19.276 -9.970 12.836 1.00 95.69 83 VAL A CA 1
ATOM 658 C C . VAL A 1 83 ? 20.105 -11.226 13.099 1.00 95.69 83 VAL A C 1
ATOM 660 O O . VAL A 1 83 ? 19.708 -12.302 12.652 1.00 95.69 83 VAL A O 1
ATOM 663 N N . PRO A 1 84 ? 21.212 -11.147 13.856 1.00 94.69 84 PRO A N 1
ATOM 664 C CA . PRO A 1 84 ? 21.966 -12.322 14.285 1.00 94.69 84 PRO A CA 1
ATOM 665 C C . PRO A 1 84 ? 21.078 -13.353 14.987 1.00 94.69 84 PRO A C 1
ATOM 667 O O . PRO A 1 84 ? 20.195 -12.989 15.764 1.00 94.69 84 PRO A O 1
ATOM 670 N N . LEU A 1 85 ? 21.333 -14.650 14.791 1.00 93.25 85 LEU A N 1
ATOM 671 C CA . LEU A 1 85 ? 20.558 -15.713 15.444 1.00 93.25 85 LEU A CA 1
ATOM 672 C C . LEU A 1 85 ? 20.643 -15.634 16.977 1.00 93.25 85 LEU A C 1
ATOM 674 O O . LEU A 1 85 ? 19.695 -16.014 17.666 1.00 93.25 85 LEU A O 1
ATOM 678 N N . ALA A 1 86 ? 21.738 -15.089 17.515 1.00 87.94 86 ALA A N 1
ATOM 679 C CA . ALA A 1 86 ? 21.882 -14.783 18.937 1.00 87.94 86 ALA A CA 1
ATOM 680 C C . ALA A 1 86 ? 20.793 -13.813 19.441 1.00 87.94 86 ALA A C 1
ATOM 682 O O . ALA A 1 86 ? 20.296 -13.989 20.552 1.00 87.94 86 ALA A O 1
ATOM 683 N N . ALA A 1 87 ? 20.377 -12.867 18.592 1.00 91.75 87 ALA A N 1
ATOM 684 C CA . ALA A 1 87 ? 19.382 -11.835 18.873 1.00 91.75 87 ALA A CA 1
ATOM 685 C C . ALA A 1 87 ? 17.937 -12.246 18.583 1.00 91.75 87 ALA A C 1
ATOM 687 O O . ALA A 1 87 ? 17.005 -11.557 18.997 1.00 91.75 87 ALA A O 1
ATOM 688 N N . VAL A 1 88 ? 17.723 -13.373 17.901 1.00 94.12 88 VAL A N 1
ATOM 689 C CA . VAL A 1 88 ? 16.381 -13.920 17.692 1.00 94.12 88 VAL A CA 1
ATOM 690 C C . VAL A 1 88 ? 15.894 -14.572 18.983 1.00 94.12 88 VAL A C 1
ATOM 692 O O . VAL A 1 88 ? 16.318 -15.672 19.343 1.00 94.12 88 VAL A O 1
ATOM 695 N N . LEU A 1 89 ? 14.959 -13.903 19.655 1.00 92.06 89 LEU A N 1
ATOM 696 C CA . LEU A 1 89 ? 14.370 -14.368 20.907 1.00 92.06 89 LEU A CA 1
ATOM 697 C C . LEU A 1 89 ? 13.216 -15.344 20.662 1.00 92.06 89 LEU A C 1
ATOM 699 O O . LEU A 1 89 ? 13.082 -16.337 21.375 1.00 92.06 89 LEU A O 1
ATOM 703 N N . ALA A 1 90 ? 12.375 -15.088 19.655 1.00 93.69 90 ALA A N 1
ATOM 704 C CA . ALA A 1 90 ? 11.212 -15.925 19.362 1.00 93.69 90 ALA A CA 1
ATOM 705 C C . ALA A 1 90 ? 10.727 -15.791 17.913 1.00 93.69 90 ALA A C 1
ATOM 707 O O . ALA A 1 90 ? 10.954 -14.774 17.260 1.00 93.69 90 ALA A O 1
ATOM 708 N N . ILE A 1 91 ? 9.987 -16.798 17.448 1.00 94.69 91 ILE A N 1
ATOM 709 C CA . ILE A 1 91 ? 9.142 -16.730 16.252 1.00 94.69 91 ILE A CA 1
ATOM 710 C C . ILE A 1 91 ? 7.722 -17.163 16.621 1.00 94.69 91 ILE A C 1
ATOM 712 O O . ILE A 1 91 ? 7.541 -18.215 17.234 1.00 94.69 91 ILE A O 1
ATOM 716 N N . TYR A 1 92 ? 6.711 -16.373 16.263 1.00 93.31 92 TYR A N 1
ATOM 717 C CA . TYR A 1 92 ? 5.312 -16.700 16.543 1.00 93.31 92 TYR A CA 1
ATOM 718 C C . TYR A 1 92 ? 4.341 -16.155 15.496 1.00 93.31 92 TYR A C 1
ATOM 720 O O . TYR A 1 92 ? 4.641 -15.226 14.759 1.00 93.31 92 TYR A O 1
ATOM 728 N N . ALA A 1 93 ? 3.152 -16.734 15.425 1.00 89.25 93 ALA A N 1
ATOM 729 C CA . ALA A 1 93 ? 2.056 -16.297 14.580 1.00 89.25 93 ALA A CA 1
ATOM 730 C C . ALA A 1 93 ? 1.343 -15.081 15.168 1.00 89.25 93 ALA A C 1
ATOM 732 O O . ALA A 1 93 ? 0.849 -15.140 16.294 1.00 89.25 93 ALA A O 1
ATOM 733 N N . ARG A 1 94 ? 1.186 -14.012 14.384 1.00 87.19 94 ARG A N 1
ATOM 734 C CA . ARG A 1 94 ? 0.430 -12.820 14.806 1.00 87.19 94 ARG A CA 1
ATOM 735 C C . ARG A 1 94 ? -0.998 -13.138 15.252 1.00 87.19 94 ARG A C 1
ATOM 737 O O . ARG A 1 94 ? -1.530 -12.456 16.117 1.00 87.19 94 ARG A O 1
ATOM 744 N N . GLU A 1 95 ? -1.632 -14.118 14.617 1.00 79.56 95 GLU A N 1
ATOM 745 C CA . GLU A 1 95 ? -3.062 -14.393 14.756 1.00 79.56 95 GLU A CA 1
ATOM 746 C C . GLU A 1 95 ? -3.427 -15.088 16.065 1.00 79.56 95 GLU A C 1
ATOM 748 O O . GLU A 1 95 ? -4.492 -14.831 16.614 1.00 79.56 95 GLU A O 1
ATOM 753 N N . ASN A 1 96 ? -2.590 -16.013 16.526 1.00 70.44 96 ASN A N 1
ATOM 754 C CA . ASN A 1 96 ? -2.913 -16.891 17.651 1.00 70.44 96 ASN A CA 1
ATOM 755 C C . ASN A 1 96 ? -1.729 -17.122 18.602 1.00 70.44 96 ASN A C 1
ATOM 757 O O . ASN A 1 96 ? -1.841 -17.930 19.520 1.00 70.44 96 ASN A O 1
ATOM 761 N N . GLY A 1 97 ? -0.588 -16.461 18.374 1.00 67.75 97 GLY A N 1
ATOM 762 C CA . GLY A 1 97 ? 0.615 -16.595 19.193 1.00 67.75 97 GLY A CA 1
ATOM 763 C C . GLY A 1 97 ? 1.327 -17.946 19.074 1.00 67.75 97 GLY A C 1
ATOM 764 O O . GLY A 1 97 ? 2.301 -18.171 19.789 1.00 67.75 97 GLY A O 1
ATOM 765 N N . ALA A 1 98 ? 0.875 -18.855 18.199 1.00 64.94 98 ALA A N 1
ATOM 766 C CA . ALA A 1 98 ? 1.508 -20.158 18.016 1.00 64.94 98 ALA A CA 1
ATOM 767 C C . ALA A 1 98 ? 2.938 -19.979 17.496 1.00 64.94 98 ALA A C 1
ATOM 769 O O . ALA A 1 98 ? 3.167 -19.229 16.554 1.00 64.94 98 ALA A O 1
ATOM 770 N N . GLY A 1 99 ? 3.911 -20.651 18.100 1.00 85.00 99 GLY A N 1
ATOM 771 C CA . GLY A 1 99 ? 5.319 -20.427 17.796 1.00 85.00 99 GLY A CA 1
ATOM 772 C C . GLY A 1 99 ? 6.233 -21.001 18.863 1.00 85.00 99 GLY A C 1
ATOM 773 O O . GLY A 1 99 ? 5.808 -21.816 19.682 1.00 85.00 99 GLY A O 1
ATOM 774 N N . THR A 1 100 ? 7.484 -20.555 18.872 1.00 87.88 100 THR A N 1
ATOM 775 C CA . THR A 1 100 ? 8.457 -20.914 19.902 1.00 87.88 100 THR A CA 1
ATOM 776 C C . THR A 1 100 ? 9.271 -19.701 20.323 1.00 87.88 100 THR A C 1
ATOM 778 O O . THR A 1 100 ? 9.644 -18.863 19.502 1.00 87.88 100 THR A O 1
ATOM 781 N N . MET A 1 101 ? 9.594 -19.645 21.611 1.00 83.75 101 MET A N 1
ATOM 782 C CA . MET A 1 101 ? 10.730 -18.875 22.109 1.00 83.75 101 MET A CA 1
ATOM 783 C C . MET A 1 101 ? 11.973 -19.762 22.018 1.00 83.75 101 MET A C 1
ATOM 785 O O . MET A 1 101 ? 11.874 -20.984 22.169 1.00 83.75 101 MET A O 1
ATOM 789 N N . PHE A 1 102 ? 13.125 -19.176 21.719 1.00 87.19 102 PHE A N 1
ATOM 790 C CA . PHE A 1 102 ? 14.376 -19.916 21.655 1.00 87.19 102 PHE A CA 1
ATOM 791 C C . PHE A 1 102 ? 15.081 -19.867 23.006 1.00 87.19 102 PHE A C 1
ATOM 793 O O . PHE A 1 102 ? 15.341 -18.796 23.545 1.00 87.19 102 PHE A O 1
ATOM 800 N N . GLU A 1 103 ? 15.409 -21.041 23.542 1.00 73.50 103 GLU A N 1
ATOM 801 C CA . GLU A 1 103 ? 16.228 -21.152 24.749 1.00 73.50 103 GLU A CA 1
ATOM 802 C C . GLU A 1 103 ? 17.632 -20.560 24.503 1.00 73.50 103 GLU A C 1
ATOM 804 O O . GLU A 1 103 ? 18.153 -20.657 23.379 1.00 73.50 103 GLU A O 1
ATOM 809 N N . PRO A 1 104 ? 18.279 -19.975 25.527 1.00 70.25 104 PRO A N 1
ATOM 810 C CA . PRO A 1 104 ? 19.697 -19.633 25.472 1.00 70.25 104 PRO A CA 1
ATOM 811 C C . PRO A 1 104 ? 20.529 -20.869 25.100 1.00 70.25 104 PRO A C 1
ATOM 813 O O . PRO A 1 104 ? 20.365 -21.947 25.676 1.00 70.25 104 PRO A O 1
ATOM 816 N N . GLU A 1 105 ? 21.399 -20.737 24.099 1.00 76.19 105 GLU A N 1
ATOM 817 C CA . GLU A 1 105 ? 22.320 -21.798 23.694 1.00 76.19 105 GLU A CA 1
ATOM 818 C C . GLU A 1 105 ? 23.749 -21.329 23.952 1.00 76.19 105 GLU A C 1
ATOM 820 O O . GLU A 1 105 ? 24.123 -20.259 23.487 1.00 76.19 105 GLU A O 1
ATOM 825 N N . ALA A 1 106 ? 24.564 -22.165 24.606 1.00 66.00 106 ALA A N 1
ATOM 826 C CA . ALA A 1 106 ? 25.945 -21.835 24.982 1.00 66.00 106 ALA A CA 1
ATOM 827 C C . ALA A 1 106 ? 26.831 -21.381 23.803 1.00 66.00 106 ALA A C 1
ATOM 829 O O . ALA A 1 106 ? 27.820 -20.689 24.006 1.00 66.00 106 ALA A O 1
ATOM 830 N N . ALA A 1 107 ? 26.468 -21.745 22.568 1.00 68.44 107 ALA A N 1
ATOM 831 C CA . ALA A 1 107 ? 27.146 -21.294 21.354 1.00 68.44 107 ALA A CA 1
ATOM 832 C C . ALA A 1 107 ? 26.997 -19.787 21.068 1.00 68.44 107 ALA A C 1
ATOM 834 O O . ALA A 1 107 ? 27.717 -19.273 20.222 1.00 68.44 107 ALA A O 1
ATOM 835 N N . TYR A 1 108 ? 26.071 -19.100 21.740 1.00 72.00 108 TYR A N 1
ATOM 836 C CA . TYR A 1 108 ? 25.827 -17.663 21.605 1.00 72.00 108 TYR A CA 1
ATOM 837 C C . TYR A 1 108 ? 26.146 -16.881 22.895 1.00 72.00 108 TYR A C 1
ATOM 839 O O . TYR A 1 108 ? 25.966 -15.667 22.919 1.00 72.00 108 TYR A O 1
ATOM 847 N N . ASP A 1 109 ? 26.635 -17.555 23.946 1.00 60.06 109 ASP A N 1
ATOM 848 C CA . ASP A 1 109 ? 27.015 -16.934 25.227 1.00 60.06 109 ASP A CA 1
ATOM 849 C C . ASP A 1 109 ? 28.504 -16.505 25.264 1.00 60.06 109 ASP A C 1
ATOM 851 O O . ASP A 1 109 ? 28.872 -15.640 26.057 1.00 60.06 109 ASP A O 1
ATOM 855 N N . GLU A 1 110 ? 29.374 -17.075 24.411 1.00 47.12 110 GLU A N 1
ATOM 856 C CA . GLU A 1 110 ? 30.829 -16.803 24.424 1.00 47.12 110 GLU A CA 1
ATOM 857 C C . GLU A 1 110 ? 31.224 -15.472 23.741 1.00 47.12 110 GLU A C 1
ATOM 859 O O . GLU A 1 110 ? 32.200 -14.844 24.154 1.00 47.12 110 GLU A O 1
ATOM 864 N N . ASP A 1 111 ? 30.437 -14.964 22.784 1.00 44.59 111 ASP A N 1
ATOM 865 C CA . ASP A 1 111 ? 30.727 -13.696 22.082 1.00 44.59 111 ASP A CA 1
ATOM 866 C C . ASP A 1 111 ? 30.361 -12.437 22.899 1.00 44.59 111 ASP A C 1
ATOM 868 O O . ASP A 1 111 ? 30.814 -11.336 22.588 1.00 44.59 111 ASP A O 1
ATOM 872 N N . ALA A 1 112 ? 29.589 -12.582 23.985 1.00 41.66 112 ALA A N 1
ATOM 873 C CA . ALA A 1 112 ? 29.231 -11.480 24.886 1.00 41.66 112 ALA A CA 1
ATOM 874 C C . ALA A 1 112 ? 30.312 -11.175 25.947 1.00 41.66 112 ALA A C 1
ATOM 876 O O . ALA A 1 112 ? 30.234 -10.156 26.633 1.00 41.66 112 ALA A O 1
ATOM 877 N N . ILE A 1 113 ? 31.320 -12.045 26.100 1.00 34.72 113 ILE A N 1
ATOM 878 C CA . ILE A 1 113 ? 32.287 -11.997 27.213 1.00 34.72 113 ILE A CA 1
ATOM 879 C C . ILE A 1 113 ? 33.647 -11.401 26.787 1.00 34.72 113 ILE A C 1
ATOM 881 O O . ILE A 1 113 ? 34.432 -10.990 27.637 1.00 34.72 113 ILE A O 1
ATOM 885 N N . HIS A 1 114 ? 33.924 -11.246 25.488 1.00 33.97 114 HIS A N 1
ATOM 886 C CA . HIS A 1 114 ? 35.255 -10.857 24.994 1.00 33.97 114 HIS A CA 1
ATOM 887 C C . HIS A 1 114 ? 35.517 -9.350 24.787 1.00 33.97 114 HIS A C 1
ATOM 889 O O . HIS A 1 114 ? 36.511 -9.002 24.155 1.00 33.97 114 HIS A O 1
ATOM 895 N N . VAL A 1 115 ? 34.690 -8.445 25.329 1.00 34.88 115 VAL A N 1
ATOM 896 C CA . VAL A 1 115 ? 34.879 -6.982 25.139 1.00 34.88 115 VAL A CA 1
ATOM 897 C C . VAL A 1 115 ? 35.047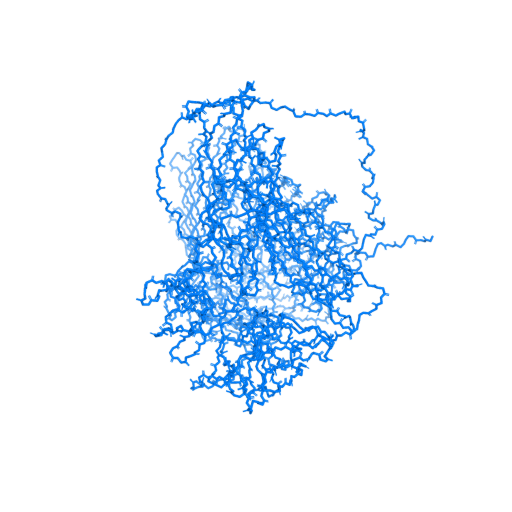 -6.194 26.451 1.00 34.88 115 VAL A C 1
ATOM 899 O O . VAL A 1 115 ? 35.271 -4.992 26.406 1.00 34.88 115 VAL A O 1
ATOM 902 N N . ASN A 1 116 ? 35.012 -6.841 27.623 1.00 29.94 116 ASN A N 1
ATOM 903 C CA . ASN A 1 116 ? 35.086 -6.142 28.922 1.00 29.94 116 ASN A CA 1
ATOM 904 C C . ASN A 1 116 ? 36.450 -6.198 29.634 1.00 29.94 116 ASN A C 1
ATOM 906 O O . ASN A 1 116 ? 36.540 -5.786 30.787 1.00 29.94 116 ASN A O 1
ATOM 910 N N . ASP A 1 117 ? 37.509 -6.644 28.961 1.00 30.50 117 ASP A N 1
ATOM 911 C CA . ASP A 1 117 ? 38.878 -6.531 29.472 1.00 30.50 117 ASP A CA 1
ATOM 912 C C . ASP A 1 117 ? 39.580 -5.372 28.760 1.00 30.50 117 ASP A C 1
ATOM 914 O O . ASP A 1 117 ? 40.330 -5.601 27.820 1.00 30.50 117 ASP A O 1
ATOM 918 N N . ASP A 1 118 ? 39.268 -4.134 29.146 1.00 31.48 118 ASP A N 1
ATOM 919 C CA . ASP A 1 118 ? 40.255 -3.057 29.299 1.00 31.48 118 ASP A CA 1
ATOM 920 C C . ASP A 1 118 ? 39.580 -1.803 29.897 1.00 31.48 118 ASP A C 1
ATOM 922 O O . ASP A 1 118 ? 38.565 -1.318 29.407 1.00 31.48 118 ASP A O 1
ATOM 926 N N . GLU A 1 119 ? 40.208 -1.282 30.956 1.00 28.58 119 GLU A N 1
ATOM 927 C CA . GLU A 1 119 ? 39.907 -0.048 31.710 1.00 28.58 119 GLU A CA 1
ATOM 928 C C . GLU A 1 119 ? 38.938 -0.139 32.913 1.00 28.58 119 GLU A C 1
ATOM 930 O O . GLU A 1 119 ? 37.883 0.488 32.980 1.00 28.58 119 GLU A O 1
ATOM 935 N N . GLU A 1 120 ? 39.411 -0.799 33.979 1.00 27.50 120 GLU A N 1
ATOM 936 C CA . GLU A 1 120 ? 39.143 -0.352 35.353 1.00 27.50 120 GLU A CA 1
ATOM 937 C C . GLU A 1 120 ? 40.017 0.870 35.705 1.00 27.50 120 GLU A C 1
ATOM 939 O O . GLU A 1 120 ? 41.242 0.768 35.791 1.00 27.50 120 GLU A O 1
ATOM 944 N N . ALA A 1 121 ? 39.384 1.998 36.037 1.00 28.08 121 ALA A N 1
ATOM 945 C CA . ALA A 1 121 ? 39.868 2.922 37.068 1.00 28.08 121 ALA A CA 1
ATOM 946 C C . ALA A 1 121 ? 38.680 3.716 37.636 1.00 28.08 121 ALA A C 1
ATOM 948 O O . ALA A 1 121 ? 38.158 4.632 37.006 1.00 28.08 121 ALA A O 1
ATOM 949 N N . GLY A 1 122 ? 38.225 3.324 38.827 1.00 25.47 122 GLY A N 1
ATOM 950 C CA . GLY A 1 122 ? 37.081 3.938 39.497 1.00 25.47 122 GLY A CA 1
ATOM 951 C C . GLY A 1 122 ? 37.368 5.298 40.135 1.00 25.47 122 GLY A C 1
ATOM 952 O O . GLY A 1 122 ? 38.511 5.626 40.438 1.00 25.47 122 GLY A O 1
ATOM 953 N N . ALA A 1 123 ? 36.300 6.046 40.409 1.00 27.20 123 ALA A N 1
ATOM 954 C CA . ALA A 1 123 ? 36.044 6.702 41.693 1.00 27.20 123 ALA A CA 1
ATOM 955 C C . ALA A 1 123 ? 34.661 7.373 41.682 1.00 27.20 123 ALA A C 1
ATOM 957 O O . ALA A 1 123 ? 34.140 7.779 40.649 1.00 27.20 123 ALA A O 1
ATOM 958 N N . GLU A 1 124 ? 34.092 7.422 42.877 1.00 26.72 124 GLU A N 1
ATOM 959 C CA . GLU A 1 124 ? 32.744 7.807 43.276 1.00 26.72 124 GLU A CA 1
ATOM 960 C C . GLU A 1 124 ? 32.349 9.271 43.006 1.00 26.72 124 GLU A C 1
ATOM 962 O O . GLU A 1 124 ? 33.197 10.157 42.959 1.00 26.72 124 GLU A O 1
ATOM 967 N N . GLY A 1 125 ? 31.033 9.521 43.043 1.00 25.30 125 GLY A N 1
ATOM 968 C CA . GLY A 1 125 ? 30.501 10.625 43.850 1.00 25.30 125 GLY A CA 1
ATOM 969 C C . GLY A 1 125 ? 30.003 11.882 43.129 1.00 25.30 125 GLY A C 1
ATOM 970 O O . GLY A 1 125 ? 30.780 12.714 42.688 1.00 25.30 125 GLY A O 1
ATOM 971 N N . GLU A 1 126 ? 28.683 12.054 43.219 1.00 24.70 126 GLU A N 1
ATOM 972 C CA . GLU A 1 126 ? 27.963 13.315 43.464 1.00 24.70 126 GLU A CA 1
ATOM 973 C C . GLU A 1 126 ? 27.691 14.346 42.345 1.00 24.70 126 GLU A C 1
ATOM 975 O O . GLU A 1 126 ? 28.541 14.919 41.673 1.00 24.70 126 GLU A O 1
ATOM 980 N N . THR A 1 127 ? 26.391 14.636 42.291 1.00 28.44 127 THR A N 1
ATOM 981 C CA . THR A 1 127 ? 25.650 15.810 41.820 1.00 28.44 127 THR A CA 1
ATOM 982 C C . THR A 1 127 ? 26.156 17.163 42.336 1.00 28.44 127 THR A C 1
ATOM 984 O O . THR A 1 127 ? 26.275 17.300 43.547 1.00 28.44 127 THR A O 1
ATOM 987 N N . VAL A 1 128 ? 26.229 18.195 41.473 1.00 23.12 128 VAL A N 1
ATOM 988 C CA . VAL A 1 128 ? 25.876 19.621 41.753 1.00 23.12 128 VAL A CA 1
ATOM 989 C C . VAL A 1 128 ? 25.580 20.310 40.393 1.00 23.12 128 VAL A C 1
ATOM 991 O O . VAL A 1 128 ? 26.412 20.232 39.496 1.00 23.12 128 VAL A O 1
ATOM 994 N N . MET A 1 129 ? 24.349 20.756 40.071 1.00 22.25 129 MET A N 1
ATOM 995 C CA . MET A 1 129 ? 23.785 22.128 40.231 1.00 22.25 129 MET A CA 1
ATOM 996 C C . MET A 1 129 ? 24.742 23.257 39.770 1.00 22.25 129 MET A C 1
ATOM 998 O O . MET A 1 129 ? 25.894 23.271 40.169 1.00 22.25 129 MET A O 1
ATOM 1002 N N . SER A 1 130 ? 24.412 24.288 38.982 1.00 24.12 130 SER A N 1
ATOM 1003 C CA 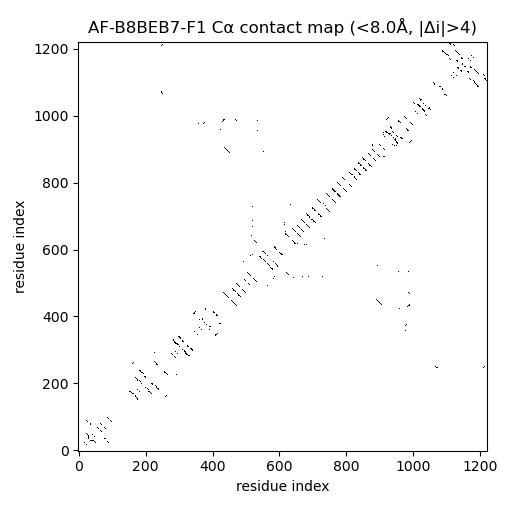. SER A 1 130 ? 23.309 25.282 38.951 1.00 24.12 130 SER A CA 1
ATOM 1004 C C . SER A 1 130 ? 23.767 26.387 37.937 1.00 24.12 130 SER A C 1
ATOM 1006 O O . SER A 1 130 ? 24.940 26.387 37.574 1.00 24.12 130 SER A O 1
ATOM 1008 N N . VAL A 1 131 ? 22.979 27.305 37.349 1.00 23.66 131 VAL A N 1
ATOM 1009 C CA . VAL A 1 131 ? 22.438 28.560 37.930 1.00 23.66 131 VAL A CA 1
ATOM 1010 C C . VAL A 1 131 ? 21.712 29.380 36.816 1.00 23.66 131 VAL A C 1
ATOM 1012 O O . VAL A 1 131 ? 22.354 29.752 35.842 1.00 23.66 131 VAL A O 1
ATOM 1015 N N . ILE A 1 132 ? 20.402 29.625 37.004 1.00 26.61 132 ILE A N 1
ATOM 1016 C CA . ILE A 1 132 ? 19.619 30.902 37.054 1.00 26.61 132 ILE A CA 1
ATOM 1017 C C . ILE A 1 132 ? 19.537 31.924 35.872 1.00 26.61 132 ILE A C 1
ATOM 1019 O O . ILE A 1 132 ? 20.554 32.393 35.377 1.00 26.61 132 ILE A O 1
ATOM 1023 N N . ASP A 1 133 ? 18.263 32.322 35.617 1.00 24.98 133 ASP A N 1
ATOM 1024 C CA . ASP A 1 133 ? 17.599 33.548 35.068 1.00 24.98 133 ASP A CA 1
ATOM 1025 C C . ASP A 1 133 ? 18.084 34.216 33.768 1.00 24.98 133 ASP A C 1
ATOM 1027 O O . ASP A 1 133 ? 19.271 34.363 33.523 1.00 24.98 133 ASP A O 1
ATOM 1031 N N . GLY A 1 134 ? 17.228 34.770 32.902 1.00 24.64 134 GLY A N 1
ATOM 1032 C CA . GLY A 1 134 ? 15.787 35.044 32.938 1.00 24.64 134 GLY A CA 1
ATOM 1033 C C . GLY A 1 134 ? 15.500 36.254 32.030 1.00 24.64 134 GLY A C 1
ATOM 1034 O O . GLY A 1 134 ? 16.316 37.166 31.997 1.00 24.64 134 GLY A O 1
ATOM 1035 N N . ASP A 1 135 ? 14.404 36.245 31.259 1.00 27.59 135 ASP A N 1
ATOM 1036 C CA . ASP A 1 135 ? 13.553 37.426 31.003 1.00 27.59 135 ASP A CA 1
ATOM 1037 C C . ASP A 1 135 ? 12.355 37.089 30.087 1.00 27.59 135 ASP A C 1
ATOM 1039 O O . ASP A 1 135 ? 12.468 36.373 29.093 1.00 27.59 135 ASP A O 1
ATOM 1043 N N . LYS A 1 136 ? 11.195 37.630 30.467 1.00 26.86 136 LYS A N 1
ATOM 1044 C CA . LYS A 1 136 ? 9.894 37.677 29.758 1.00 26.86 136 LYS A CA 1
ATOM 1045 C C . LYS A 1 136 ? 9.803 39.017 28.974 1.00 26.86 136 LYS A C 1
ATOM 1047 O O . LYS A 1 136 ? 10.612 39.887 29.303 1.00 26.86 136 LYS A O 1
ATOM 1052 N N . PRO A 1 137 ? 8.860 39.277 28.020 1.00 34.59 137 PRO A N 1
ATOM 1053 C CA . PRO A 1 137 ? 7.403 39.179 28.254 1.00 34.59 137 PRO A CA 1
ATOM 1054 C C . PRO A 1 137 ? 6.444 38.854 27.065 1.00 34.59 137 PRO A C 1
ATOM 1056 O O . PRO A 1 137 ? 6.709 39.147 25.906 1.00 34.59 137 PRO A O 1
ATOM 1059 N N . ASP A 1 138 ? 5.295 38.294 27.471 1.00 31.36 138 ASP A N 1
ATOM 1060 C CA . ASP A 1 138 ? 3.872 38.575 27.166 1.00 31.36 138 ASP A CA 1
ATOM 1061 C C . ASP A 1 138 ? 3.149 38.420 25.794 1.00 31.36 138 ASP A C 1
ATOM 1063 O O . ASP A 1 138 ? 3.553 38.937 24.757 1.00 31.36 138 ASP A O 1
ATOM 1067 N N . HIS A 1 139 ? 1.932 37.852 25.956 1.00 27.81 139 HIS A N 1
ATOM 1068 C CA . HIS A 1 139 ? 0.637 37.969 25.241 1.00 27.81 139 HIS A CA 1
ATOM 1069 C C . HIS A 1 139 ? 0.363 37.207 23.923 1.00 27.81 139 HIS A C 1
ATOM 1071 O O . HIS A 1 139 ? 0.809 37.614 22.857 1.00 27.81 139 HIS A O 1
ATOM 1077 N N . HIS A 1 140 ? -0.542 36.211 23.967 1.00 28.39 140 HIS A N 1
ATOM 1078 C CA . HIS A 1 140 ? -1.973 36.406 23.649 1.00 28.39 140 HIS A CA 1
ATOM 1079 C C . HIS A 1 140 ? -2.852 35.212 24.077 1.00 28.39 140 HIS A C 1
ATOM 1081 O O . HIS A 1 140 ? -2.380 34.082 24.167 1.00 28.39 140 HIS A O 1
ATOM 1087 N N . ASP A 1 141 ? -4.105 35.547 24.383 1.00 31.59 141 ASP A N 1
ATOM 1088 C CA . ASP A 1 141 ? -5.224 34.727 24.852 1.00 31.59 141 ASP A CA 1
ATOM 1089 C C . ASP A 1 141 ? -5.703 33.691 23.821 1.00 31.59 141 ASP A C 1
ATOM 1091 O O . ASP A 1 141 ? -5.631 33.957 22.626 1.00 31.59 141 ASP A O 1
ATOM 1095 N N . ASP A 1 142 ? -6.250 32.570 24.295 1.00 29.72 142 ASP A N 1
ATOM 1096 C CA . ASP A 1 142 ? -7.549 32.064 23.835 1.00 29.72 142 ASP A CA 1
ATOM 1097 C C . ASP A 1 142 ? -8.130 31.096 24.882 1.00 29.72 142 ASP A C 1
ATOM 1099 O O . ASP A 1 142 ? -7.428 30.267 25.467 1.00 29.72 142 ASP A O 1
ATOM 1103 N N . ASP A 1 143 ? -9.417 31.300 25.151 1.00 33.44 143 ASP A N 1
ATOM 1104 C CA . ASP A 1 143 ? -10.276 30.557 26.064 1.00 33.44 143 ASP A CA 1
ATOM 1105 C C . ASP A 1 143 ? -10.452 29.096 25.609 1.00 33.44 143 ASP A C 1
ATOM 1107 O O . ASP A 1 143 ? -10.919 28.852 24.499 1.00 33.44 143 ASP A O 1
ATOM 1111 N N . ASP A 1 144 ? -10.183 28.134 26.495 1.00 31.97 144 ASP A N 1
ATOM 1112 C CA . ASP A 1 144 ? -10.793 26.802 26.436 1.00 31.97 144 ASP A CA 1
ATOM 1113 C C . ASP A 1 144 ? -11.199 26.379 27.857 1.00 31.97 144 ASP A C 1
ATOM 1115 O O . ASP A 1 144 ? -10.383 26.261 28.775 1.00 31.97 144 ASP A O 1
ATOM 1119 N N . ASP A 1 145 ? -12.509 26.228 28.024 1.00 30.20 145 ASP A N 1
ATOM 1120 C CA . ASP A 1 145 ? -13.224 25.819 29.230 1.00 30.20 145 ASP A CA 1
ATOM 1121 C C . ASP A 1 145 ? -13.011 24.305 29.465 1.00 30.20 145 ASP A C 1
ATOM 1123 O O . ASP A 1 145 ? -13.376 23.505 28.597 1.00 30.20 145 ASP A O 1
ATOM 1127 N N . PRO A 1 146 ? -12.402 23.852 30.579 1.00 34.91 146 PRO A N 1
ATOM 1128 C CA . PRO A 1 146 ? -12.083 22.447 30.783 1.00 34.91 146 PRO A CA 1
ATOM 1129 C C . PRO A 1 146 ? -13.162 21.779 31.642 1.00 34.91 146 PRO A C 1
ATOM 1131 O O . PRO A 1 146 ? -12.918 21.506 32.812 1.00 34.91 146 PRO A O 1
ATOM 1134 N N . ASP A 1 147 ? -14.347 21.507 31.092 1.00 35.31 147 ASP A N 1
ATOM 1135 C CA . ASP A 1 147 ? -15.374 20.760 31.849 1.00 35.31 147 ASP A CA 1
ATOM 1136 C C . ASP A 1 147 ? -16.121 19.678 31.045 1.00 35.31 147 ASP A C 1
ATOM 1138 O O . ASP A 1 147 ? -17.140 19.158 31.489 1.00 35.31 147 ASP A O 1
ATOM 1142 N N . ASP A 1 148 ? -15.588 19.258 29.888 1.00 35.25 148 ASP A N 1
ATOM 1143 C CA . ASP A 1 148 ? -16.239 18.263 29.012 1.00 35.25 148 ASP A CA 1
ATOM 1144 C C . ASP A 1 148 ? -15.390 17.001 28.757 1.00 35.25 148 ASP A C 1
ATOM 1146 O O . ASP A 1 148 ? -15.323 16.446 27.658 1.00 35.25 148 ASP A O 1
ATOM 1150 N N . THR A 1 149 ? -14.754 16.487 29.814 1.00 28.00 149 THR A N 1
ATOM 1151 C CA . THR A 1 149 ? -14.229 15.112 29.823 1.00 28.00 149 THR A CA 1
ATOM 1152 C C . THR A 1 149 ? -14.755 14.354 31.042 1.00 28.00 149 THR A C 1
ATOM 1154 O O . THR A 1 149 ? -14.650 14.851 32.161 1.00 28.00 149 THR A O 1
ATOM 1157 N N . PRO A 1 150 ? -15.323 13.140 30.885 1.00 27.30 150 PRO A N 1
ATOM 1158 C CA . PRO A 1 150 ? -15.494 12.264 32.037 1.00 27.30 150 PRO A CA 1
ATOM 1159 C C . PRO A 1 150 ? -14.097 11.970 32.605 1.00 27.30 150 PRO A C 1
ATOM 1161 O O . PRO A 1 150 ? -13.168 11.791 31.808 1.00 27.30 150 PRO A O 1
ATOM 1164 N N . PRO A 1 151 ? -13.914 11.900 33.936 1.00 26.33 151 PRO A N 1
ATOM 1165 C CA . PRO A 1 151 ? -12.593 11.658 34.491 1.00 26.33 151 PRO A CA 1
ATOM 1166 C C . PRO A 1 151 ? -12.051 10.336 33.921 1.00 26.33 151 PRO A C 1
ATOM 1168 O O . PRO A 1 151 ? -12.770 9.324 33.930 1.00 26.33 151 PRO A O 1
ATOM 1171 N N . PRO A 1 152 ? -10.821 10.318 33.374 1.00 33.84 152 PRO A N 1
ATOM 1172 C CA . PRO A 1 152 ? -10.179 9.074 32.983 1.00 33.84 152 PRO A CA 1
ATOM 1173 C C . PRO A 1 152 ? -10.121 8.137 34.199 1.00 33.84 152 PRO A C 1
ATOM 1175 O O . PRO A 1 152 ? -10.132 8.575 35.348 1.00 33.84 152 PRO A O 1
ATOM 1178 N N . ARG A 1 153 ? -10.075 6.817 33.978 1.00 41.94 153 ARG A N 1
ATOM 1179 C CA . ARG A 1 153 ? -9.699 5.902 35.067 1.00 41.94 153 ARG A CA 1
ATOM 1180 C C . ARG A 1 153 ? -8.275 6.277 35.458 1.00 41.94 153 ARG A C 1
ATOM 1182 O O . ARG A 1 153 ? -7.378 5.977 34.684 1.00 41.94 153 ARG A O 1
ATOM 1189 N N . GLU A 1 154 ? -8.080 6.960 36.573 1.00 49.22 154 GLU A N 1
ATOM 1190 C CA . GLU A 1 154 ? -6.758 7.331 37.090 1.00 49.22 154 GLU A CA 1
ATOM 1191 C C . GLU A 1 154 ? -6.157 6.149 37.879 1.00 49.22 154 GLU A C 1
ATOM 1193 O O . GLU A 1 154 ? -6.884 5.361 38.497 1.00 49.22 154 GLU A O 1
ATOM 1198 N N . GLY A 1 155 ? -4.836 5.982 37.813 1.00 68.44 155 GLY A N 1
ATOM 1199 C CA . GLY A 1 155 ? -4.070 4.960 38.523 1.00 68.44 155 GLY A CA 1
ATOM 1200 C C . GLY A 1 155 ? -3.541 3.797 37.673 1.00 68.44 155 GLY A C 1
ATOM 1201 O O . GLY A 1 155 ? -3.295 3.884 36.471 1.00 68.44 155 GLY A O 1
ATOM 1202 N N . MET A 1 156 ? -3.339 2.655 38.335 1.00 79.81 156 MET A N 1
ATOM 1203 C CA . MET A 1 156 ? -2.843 1.421 37.717 1.00 79.81 156 MET A CA 1
ATOM 1204 C C . MET A 1 156 ? -4.006 0.577 37.193 1.00 79.81 156 MET A C 1
ATOM 1206 O O . MET A 1 156 ? -4.708 -0.058 37.975 1.00 79.81 156 MET A O 1
ATOM 1210 N N . VAL A 1 157 ? -4.214 0.547 35.876 1.00 79.19 157 VAL A N 1
ATOM 1211 C CA . VAL A 1 157 ? -5.389 -0.067 35.238 1.00 79.19 157 VAL A CA 1
ATOM 1212 C C . VAL A 1 157 ? -5.021 -1.392 34.554 1.00 79.19 157 VAL A C 1
ATOM 1214 O O . VAL A 1 157 ? -4.315 -1.377 33.544 1.00 79.19 157 VAL A O 1
ATOM 1217 N N . PRO A 1 158 ? -5.499 -2.552 35.042 1.00 74.25 158 PRO A N 1
ATOM 1218 C CA . PRO A 1 158 ? -5.322 -3.822 34.342 1.00 74.25 158 PRO A CA 1
ATOM 1219 C C . PRO A 1 158 ? -6.151 -3.872 33.049 1.00 74.25 158 PRO A C 1
ATOM 1221 O O . PRO A 1 158 ? -7.288 -3.402 33.008 1.00 74.25 158 PRO A O 1
ATOM 1224 N N . GLU A 1 159 ? -5.603 -4.485 31.999 1.00 69.81 159 GLU A N 1
ATOM 1225 C CA . GLU A 1 159 ? -6.261 -4.627 30.691 1.00 69.81 159 GLU A CA 1
ATOM 1226 C C . GLU A 1 159 ? -7.513 -5.515 30.740 1.00 69.81 159 GLU A C 1
ATOM 1228 O O . GLU A 1 159 ? -8.415 -5.377 29.916 1.00 69.81 159 GLU A O 1
ATOM 1233 N N . THR A 1 160 ? -7.576 -6.438 31.706 1.00 54.66 160 THR A N 1
ATOM 1234 C CA . THR A 1 160 ? -8.682 -7.384 31.874 1.00 54.66 160 THR A CA 1
ATOM 1235 C C . THR A 1 160 ? -9.167 -7.410 33.319 1.00 54.66 160 THR A C 1
ATOM 1237 O O . THR A 1 160 ? -8.439 -7.124 34.266 1.00 54.66 160 THR A O 1
ATOM 1240 N N . SER A 1 161 ? -10.428 -7.800 33.499 1.00 57.09 161 SER A N 1
ATOM 1241 C CA . SER A 1 161 ? -11.080 -7.936 34.809 1.00 57.09 161 SER A CA 1
ATOM 1242 C C . SER A 1 161 ? -10.985 -9.349 35.408 1.00 57.09 161 SER A C 1
ATOM 1244 O O . SER A 1 161 ? -11.636 -9.635 36.413 1.00 57.09 161 SER A O 1
ATOM 1246 N N . LEU A 1 162 ? -10.226 -10.262 34.785 1.00 70.00 162 LEU A N 1
ATOM 1247 C CA . LEU A 1 162 ? -9.961 -11.614 35.289 1.00 70.00 162 LEU A CA 1
ATOM 1248 C C . LEU A 1 162 ? -8.639 -12.142 34.727 1.00 70.00 162 LEU A C 1
ATOM 1250 O O . LEU A 1 162 ? -8.525 -12.368 33.522 1.00 70.00 162 LEU A O 1
ATOM 1254 N N . LEU A 1 163 ? -7.712 -12.470 35.620 1.00 78.25 163 LEU A N 1
ATOM 1255 C CA . LEU A 1 163 ? -6.493 -13.201 35.289 1.00 78.25 163 LEU A CA 1
ATOM 1256 C C . LEU A 1 163 ? -6.783 -14.709 35.221 1.00 78.25 163 LEU A C 1
ATOM 1258 O O . LEU A 1 163 ? -7.394 -15.267 36.131 1.00 78.25 163 LEU A O 1
ATOM 1262 N N . ILE A 1 164 ? -6.338 -15.385 34.161 1.00 81.62 164 ILE A N 1
ATOM 1263 C CA . ILE A 1 164 ? -6.389 -16.851 34.067 1.00 81.62 164 ILE A CA 1
ATOM 1264 C C . ILE A 1 164 ? -4.972 -17.401 34.214 1.00 81.62 164 ILE A C 1
ATOM 1266 O O . ILE A 1 164 ? -4.052 -16.922 33.556 1.00 81.62 164 ILE A O 1
ATOM 1270 N N . ILE A 1 165 ? -4.816 -18.430 35.041 1.00 86.06 165 ILE A N 1
ATOM 1271 C CA . ILE A 1 165 ? -3.591 -19.216 35.175 1.00 86.06 165 ILE A CA 1
ATOM 1272 C C . ILE A 1 165 ? -3.880 -20.613 34.647 1.00 86.06 165 ILE A C 1
ATOM 1274 O O . ILE A 1 165 ? -4.795 -21.278 35.135 1.00 86.06 165 ILE A O 1
ATOM 1278 N N . ASP A 1 166 ? -3.110 -21.066 33.666 1.00 82.94 166 ASP A N 1
ATOM 1279 C CA . ASP A 1 166 ? -3.228 -22.430 33.163 1.00 82.94 166 ASP A CA 1
ATOM 1280 C C . ASP A 1 166 ? -2.180 -23.321 33.836 1.00 82.94 166 ASP A C 1
ATOM 1282 O O . ASP A 1 166 ? -0.988 -23.006 33.841 1.00 82.94 166 ASP A O 1
ATOM 1286 N N . GLU A 1 167 ? -2.610 -24.433 34.434 1.00 87.88 167 GLU A N 1
ATOM 1287 C CA . GLU A 1 167 ? -1.685 -25.406 35.005 1.00 87.88 167 GLU A CA 1
ATOM 1288 C C . GLU A 1 167 ? -0.804 -26.040 33.921 1.00 87.88 167 GLU A C 1
ATOM 1290 O O . GLU A 1 167 ? 0.368 -26.297 34.182 1.00 87.88 167 GLU A O 1
ATOM 1295 N N . ALA A 1 168 ? -1.294 -26.233 32.689 1.00 82.38 168 ALA A N 1
ATOM 1296 C CA . ALA A 1 168 ? -0.490 -26.838 31.625 1.00 82.38 168 ALA A CA 1
ATOM 1297 C C . ALA A 1 168 ? 0.769 -26.008 31.318 1.00 82.38 168 ALA A C 1
ATOM 1299 O O . ALA A 1 168 ? 1.838 -26.562 31.065 1.00 82.38 168 ALA A O 1
ATOM 1300 N N . THR A 1 169 ? 0.662 -24.680 31.411 1.00 84.25 169 THR A N 1
ATOM 1301 C CA . THR A 1 169 ? 1.772 -23.737 31.197 1.00 84.25 169 THR A CA 1
ATOM 1302 C C . THR A 1 169 ? 2.402 -23.242 32.505 1.00 84.25 169 THR A C 1
ATOM 1304 O O . THR A 1 169 ? 3.336 -22.434 32.464 1.00 84.25 169 THR A O 1
ATOM 1307 N N . HIS A 1 170 ? 1.887 -23.682 33.663 1.00 86.12 170 HIS A N 1
ATOM 1308 C CA . HIS A 1 170 ? 2.230 -23.216 35.015 1.00 86.12 170 HIS A CA 1
ATOM 1309 C C . HIS A 1 170 ? 2.265 -21.682 35.162 1.00 86.12 170 HIS A C 1
ATOM 1311 O O . HIS A 1 170 ? 2.938 -21.149 36.050 1.00 86.12 170 HIS A O 1
ATOM 1317 N N . SER A 1 171 ? 1.579 -20.939 34.287 1.00 85.00 171 SER A N 1
ATOM 1318 C CA . SER A 1 171 ? 1.648 -19.480 34.288 1.00 85.00 171 SER A CA 1
ATOM 1319 C C . SER A 1 171 ? 0.446 -18.792 33.640 1.00 85.00 171 SER A C 1
ATOM 1321 O O . SER A 1 171 ? -0.356 -19.406 32.940 1.00 85.00 171 SER A O 1
ATOM 1323 N N . GLY A 1 172 ? 0.315 -17.495 33.909 1.00 79.25 172 GLY A N 1
ATOM 1324 C CA . GLY A 1 172 ? -0.607 -16.587 33.228 1.00 79.25 172 GLY A CA 1
ATOM 1325 C C . GLY A 1 172 ? -0.055 -15.165 33.216 1.00 79.25 172 GLY A C 1
ATOM 1326 O O . GLY A 1 172 ? 0.836 -14.839 34.004 1.00 79.25 172 GLY A O 1
ATOM 1327 N N . THR A 1 173 ? -0.550 -14.329 32.309 1.00 85.25 173 THR A N 1
ATOM 1328 C CA . THR A 1 173 ? -0.059 -12.959 32.104 1.00 85.25 173 THR A CA 1
ATOM 1329 C C . THR A 1 173 ? -1.203 -11.957 32.069 1.00 85.25 173 THR A C 1
ATOM 1331 O O . THR A 1 173 ? -2.313 -12.300 31.668 1.00 85.25 173 THR A O 1
ATOM 1334 N N . ILE A 1 174 ? -0.926 -10.719 32.474 1.00 81.81 174 ILE A N 1
ATOM 1335 C CA . ILE A 1 174 ? -1.850 -9.585 32.348 1.00 81.81 174 ILE A CA 1
ATOM 1336 C C . ILE A 1 174 ? -1.068 -8.292 32.146 1.00 81.81 174 ILE A C 1
ATOM 1338 O O . ILE A 1 174 ? -0.049 -8.078 32.804 1.00 81.81 174 ILE A O 1
ATOM 1342 N N . ASN A 1 175 ? -1.549 -7.422 31.268 1.00 81.12 175 ASN A N 1
ATOM 1343 C CA . ASN A 1 175 ? -1.007 -6.079 31.120 1.00 81.12 175 ASN A CA 1
ATOM 1344 C C . ASN A 1 175 ? -1.668 -5.101 32.103 1.00 81.12 175 ASN A C 1
ATOM 1346 O O . ASN A 1 175 ? -2.884 -5.115 32.283 1.00 81.12 175 ASN A O 1
ATOM 1350 N N . VAL A 1 176 ? -0.877 -4.226 32.723 1.00 82.62 176 VAL A N 1
ATOM 1351 C CA . VAL A 1 176 ? -1.338 -3.142 33.604 1.00 82.62 176 VAL A CA 1
ATOM 1352 C C . VAL A 1 176 ? -0.780 -1.825 33.086 1.00 82.62 176 VAL A C 1
ATOM 1354 O O . VAL A 1 176 ? 0.433 -1.681 32.949 1.00 82.62 176 VAL A O 1
ATOM 1357 N N . LYS A 1 177 ? -1.657 -0.871 32.776 1.00 85.06 177 LYS A N 1
ATOM 1358 C CA . LYS A 1 177 ? -1.301 0.450 32.254 1.00 85.06 177 LYS A CA 1
ATOM 1359 C C . LYS A 1 177 ? -1.348 1.495 33.361 1.00 85.06 177 LYS A C 1
ATOM 1361 O O . LYS A 1 177 ? -2.345 1.573 34.071 1.00 85.06 177 LYS A O 1
ATOM 1366 N N . ASN A 1 178 ? -0.311 2.320 33.464 1.00 87.44 178 ASN A N 1
ATOM 1367 C CA . ASN A 1 178 ? -0.375 3.546 34.250 1.00 87.44 178 ASN A CA 1
ATOM 1368 C C . ASN A 1 178 ? -1.125 4.609 33.436 1.00 87.44 178 ASN A C 1
ATOM 1370 O O . ASN A 1 178 ? -0.662 5.025 32.372 1.00 87.44 178 ASN A O 1
ATOM 1374 N N . THR A 1 179 ? -2.308 4.999 33.891 1.00 76.25 179 THR A N 1
ATOM 1375 C CA . THR A 1 179 ? -3.110 6.064 33.275 1.00 76.25 179 THR A CA 1
ATOM 1376 C C . THR A 1 179 ? -2.950 7.404 33.986 1.00 76.25 179 THR A C 1
ATOM 1378 O O . THR A 1 179 ? -3.508 8.390 33.506 1.00 76.25 179 THR A O 1
ATOM 1381 N N . ASP A 1 180 ? -2.169 7.465 35.070 1.00 73.06 180 ASP A N 1
ATOM 1382 C CA . ASP A 1 180 ? -1.783 8.728 35.695 1.00 73.06 180 ASP A CA 1
ATOM 1383 C C . ASP A 1 180 ? -0.919 9.561 34.739 1.00 73.06 180 ASP A C 1
ATOM 1385 O O . ASP A 1 180 ? -0.187 9.044 33.890 1.00 73.06 180 ASP A O 1
ATOM 1389 N N . SER A 1 181 ? -0.967 10.880 34.918 1.00 74.75 181 SER A N 1
ATOM 1390 C CA . SER A 1 181 ? -0.118 11.841 34.204 1.00 74.75 181 SER A CA 1
ATOM 1391 C C . SER A 1 181 ? 1.318 11.908 34.745 1.00 74.75 181 SER A C 1
ATOM 1393 O O . SER A 1 181 ? 2.151 12.616 34.180 1.00 74.75 181 SER A O 1
ATOM 1395 N N . HIS A 1 182 ? 1.633 11.162 35.809 1.00 75.19 182 HIS A N 1
ATOM 1396 C CA . HIS A 1 182 ? 2.968 11.050 36.401 1.00 75.19 182 HIS A CA 1
ATOM 1397 C C . HIS A 1 182 ? 3.434 9.585 36.489 1.00 75.19 182 HIS A C 1
ATOM 1399 O O . HIS A 1 182 ? 2.609 8.666 36.516 1.00 75.19 182 HIS A O 1
ATOM 1405 N N . PRO A 1 183 ? 4.755 9.330 36.548 1.00 77.75 183 PRO A N 1
ATOM 1406 C CA . PRO A 1 183 ? 5.261 7.992 36.827 1.00 77.75 183 PRO A CA 1
ATOM 1407 C C . PRO A 1 183 ? 4.722 7.470 38.157 1.00 77.75 183 PRO A C 1
ATOM 1409 O O . PRO A 1 183 ? 4.540 8.248 39.077 1.00 77.75 183 PRO A O 1
ATOM 1412 N N . SER A 1 184 ? 4.496 6.169 38.290 1.00 82.62 184 SER A N 1
ATOM 1413 C CA . SER A 1 184 ? 4.031 5.543 39.534 1.00 82.62 184 SER A CA 1
ATOM 1414 C C . SER A 1 184 ? 4.675 4.159 39.684 1.00 82.62 184 SER A C 1
ATOM 1416 O O . SER A 1 184 ? 4.895 3.444 38.707 1.00 82.62 184 SER A O 1
ATOM 1418 N N . LEU A 1 185 ? 5.008 3.756 40.910 1.00 81.44 185 LEU A N 1
ATOM 1419 C CA . LEU A 1 185 ? 5.438 2.397 41.239 1.00 81.44 185 LEU A CA 1
ATOM 1420 C C . LEU A 1 185 ? 4.204 1.495 41.362 1.00 81.44 185 LEU A C 1
ATOM 1422 O O . LEU A 1 185 ? 3.419 1.628 42.296 1.00 81.44 185 LEU A O 1
ATOM 1426 N N . LEU A 1 186 ? 4.048 0.562 40.430 1.00 87.62 186 LEU A N 1
ATOM 1427 C CA . LEU A 1 186 ? 3.079 -0.523 40.471 1.00 87.62 186 LEU A CA 1
ATOM 1428 C C . LEU A 1 186 ? 3.509 -1.562 41.509 1.00 87.62 186 LEU A C 1
ATOM 1430 O O . LEU A 1 186 ? 4.494 -2.266 41.295 1.00 87.62 186 LEU A O 1
ATOM 1434 N N . TYR A 1 187 ? 2.758 -1.698 42.598 1.00 84.38 187 TYR A N 1
ATOM 1435 C CA . TYR A 1 187 ? 2.890 -2.782 43.570 1.00 84.38 187 TYR A CA 1
ATOM 1436 C C . TYR A 1 187 ? 1.812 -3.848 43.326 1.00 84.38 187 TYR A C 1
ATOM 1438 O O . TYR A 1 187 ? 0.617 -3.562 43.353 1.00 84.38 187 TYR A O 1
ATOM 1446 N N . THR A 1 188 ? 2.235 -5.087 43.079 1.00 86.69 188 THR A N 1
ATOM 1447 C CA . THR A 1 188 ? 1.368 -6.233 42.779 1.00 86.69 188 THR A CA 1
ATOM 1448 C C . THR A 1 188 ? 1.400 -7.234 43.923 1.00 86.69 188 THR A C 1
ATOM 1450 O O . THR A 1 188 ? 2.466 -7.741 44.280 1.00 86.69 188 THR A O 1
ATOM 1453 N N . ASN A 1 189 ? 0.232 -7.584 44.459 1.00 84.44 189 ASN A N 1
ATOM 1454 C CA . ASN A 1 189 ? 0.120 -8.541 45.556 1.00 84.44 189 ASN A CA 1
ATOM 1455 C C . ASN A 1 189 ? -0.965 -9.591 45.292 1.00 84.44 189 ASN A C 1
ATOM 1457 O O . ASN A 1 189 ? -2.102 -9.256 44.975 1.00 84.44 189 ASN A O 1
ATOM 1461 N N . VAL A 1 190 ? -0.623 -10.872 45.441 1.00 85.69 190 VAL A N 1
ATOM 1462 C CA . VAL A 1 190 ? -1.584 -11.979 45.323 1.00 85.69 190 VAL A CA 1
ATOM 1463 C C . VAL A 1 190 ? -2.244 -12.203 46.680 1.00 85.69 190 VAL A C 1
ATOM 1465 O O . VAL A 1 190 ? -1.564 -12.373 47.689 1.00 85.69 190 VAL A O 1
ATOM 1468 N N . VAL A 1 191 ? -3.573 -12.219 46.698 1.00 81.69 191 VAL A N 1
ATOM 1469 C CA . VAL A 1 191 ? -4.387 -12.403 47.898 1.00 81.69 191 VAL A CA 1
ATOM 1470 C C . VAL A 1 191 ? -5.038 -13.783 47.855 1.00 81.69 191 VAL A C 1
ATOM 1472 O O . VAL A 1 191 ? -5.781 -14.121 46.927 1.00 81.69 191 VAL A O 1
ATOM 1475 N N . ASP A 1 192 ? -4.761 -14.583 48.883 1.00 77.00 192 ASP A N 1
ATOM 1476 C CA . ASP A 1 192 ? -5.421 -15.868 49.089 1.00 77.00 192 ASP A CA 1
ATOM 1477 C C . ASP A 1 192 ? -6.849 -15.664 49.604 1.00 77.00 192 ASP A C 1
ATOM 1479 O O . ASP A 1 192 ? -7.102 -14.829 50.475 1.00 77.00 192 ASP A O 1
ATOM 1483 N N . LEU A 1 193 ? -7.790 -16.450 49.077 1.00 78.00 193 LEU A N 1
ATOM 1484 C CA . LEU A 1 193 ? -9.158 -16.466 49.584 1.00 78.00 193 LEU A CA 1
ATOM 1485 C C . LEU A 1 193 ? -9.241 -17.342 50.843 1.00 78.00 193 LEU A C 1
ATOM 1487 O O . LEU A 1 193 ? -8.604 -18.397 50.880 1.00 78.00 193 LEU A O 1
ATOM 1491 N N . PRO A 1 194 ? -10.061 -16.968 51.846 1.00 69.44 194 PRO A N 1
ATOM 1492 C CA . PRO A 1 194 ? -10.218 -17.750 53.076 1.00 69.44 194 PRO A CA 1
ATOM 1493 C C . PRO A 1 194 ? -10.623 -19.211 52.832 1.00 69.44 194 PRO A C 1
ATOM 1495 O O . PRO A 1 194 ? -10.230 -20.098 53.587 1.00 69.44 194 PRO A O 1
ATOM 1498 N N . ASP A 1 195 ? -11.380 -19.449 51.757 1.00 73.94 195 ASP A N 1
ATOM 1499 C CA . ASP A 1 195 ? -12.003 -20.737 51.442 1.00 73.94 195 ASP A CA 1
ATOM 1500 C C . ASP A 1 195 ? -11.252 -21.538 50.358 1.00 73.94 195 ASP A C 1
ATOM 1502 O O . ASP A 1 195 ? -11.671 -22.641 50.016 1.00 73.94 195 ASP A O 1
ATOM 1506 N N . ASP A 1 196 ? -10.135 -21.012 49.837 1.00 78.06 196 ASP A N 1
ATOM 1507 C CA . ASP A 1 196 ? -9.275 -21.673 48.840 1.00 78.06 196 ASP A CA 1
ATOM 1508 C C . ASP A 1 196 ? -7.785 -21.440 49.173 1.00 78.06 196 ASP A C 1
ATOM 1510 O O . ASP A 1 196 ? -7.062 -20.647 48.552 1.00 78.06 196 ASP A O 1
ATOM 1514 N N . THR A 1 197 ? -7.339 -22.115 50.240 1.00 61.84 197 THR A N 1
ATOM 1515 C CA . THR A 1 197 ? -5.985 -22.012 50.805 1.00 61.84 197 THR A CA 1
ATOM 1516 C C . THR A 1 197 ? -5.134 -23.228 50.425 1.00 61.84 197 THR A C 1
ATOM 1518 O O . THR A 1 197 ? -5.595 -24.366 50.458 1.00 61.84 197 THR A O 1
ATOM 1521 N N . GLY A 1 198 ? -3.863 -23.011 50.063 1.00 68.69 198 GLY A N 1
ATOM 1522 C CA . GLY A 1 198 ? -2.891 -24.097 49.837 1.00 68.69 198 GLY A CA 1
ATOM 1523 C C . GLY A 1 198 ? -2.211 -24.118 48.467 1.00 68.69 198 GLY A C 1
ATOM 1524 O O . GLY A 1 198 ? -1.142 -24.716 48.340 1.00 68.69 198 GLY A O 1
ATOM 1525 N N . LEU A 1 199 ? -2.761 -23.425 47.465 1.00 81.62 199 LEU A N 1
ATOM 1526 C CA . LEU A 1 199 ? -2.079 -23.187 46.190 1.00 81.62 199 LEU A CA 1
ATOM 1527 C C . LEU A 1 199 ? -1.264 -21.897 46.239 1.00 81.62 199 LEU A C 1
ATOM 1529 O O . LEU A 1 199 ? -1.799 -20.864 46.637 1.00 81.62 199 LEU A O 1
ATOM 1533 N N . LYS A 1 200 ? -0.003 -21.929 45.800 1.00 84.81 200 LYS A N 1
ATOM 1534 C CA . LYS A 1 200 ? 0.862 -20.745 45.795 1.00 84.81 200 LYS A CA 1
ATOM 1535 C C . LYS A 1 200 ? 0.982 -20.181 44.381 1.00 84.81 200 LYS A C 1
ATOM 1537 O O . LYS A 1 200 ? 1.389 -20.888 43.464 1.00 84.81 200 LYS A O 1
ATOM 1542 N N . LEU A 1 201 ? 0.641 -18.905 44.224 1.00 89.31 201 LEU A N 1
ATOM 1543 C CA . LEU A 1 201 ? 0.769 -18.150 42.979 1.00 89.31 201 LEU A CA 1
ATOM 1544 C C . LEU A 1 201 ? 1.674 -16.943 43.235 1.00 89.31 201 LEU A C 1
ATOM 1546 O O . LEU A 1 201 ? 1.490 -16.238 44.224 1.00 89.31 201 LEU A O 1
ATOM 1550 N N . ILE A 1 202 ? 2.670 -16.732 42.377 1.00 87.12 202 ILE A N 1
ATOM 1551 C CA . ILE A 1 202 ? 3.696 -15.697 42.566 1.00 87.12 202 ILE A CA 1
ATOM 1552 C C . ILE A 1 202 ? 3.698 -14.759 41.363 1.00 87.12 202 ILE A C 1
ATOM 1554 O O . ILE A 1 202 ? 3.821 -15.230 40.237 1.00 87.12 202 ILE A O 1
ATOM 1558 N N . ALA A 1 203 ? 3.615 -13.449 41.595 1.00 87.50 203 ALA A N 1
ATOM 1559 C CA . ALA A 1 203 ? 3.898 -12.446 40.571 1.00 87.50 203 ALA A CA 1
ATOM 1560 C C . ALA A 1 203 ? 5.420 -12.322 40.381 1.00 87.50 203 ALA A C 1
ATOM 1562 O O . ALA A 1 203 ? 6.149 -12.146 41.357 1.00 87.50 203 ALA A O 1
ATOM 1563 N N . THR A 1 204 ? 5.912 -12.421 39.145 1.00 80.56 204 THR A N 1
ATOM 1564 C CA . THR A 1 204 ? 7.355 -12.372 38.843 1.00 80.56 204 THR A CA 1
ATOM 1565 C C . THR A 1 204 ? 7.973 -11.009 39.133 1.00 80.56 204 THR A C 1
ATOM 1567 O O . THR A 1 204 ? 9.157 -10.927 39.444 1.00 80.56 204 THR A O 1
ATOM 1570 N N . GLN A 1 205 ? 7.172 -9.949 39.037 1.00 79.81 205 GLN A N 1
ATOM 1571 C CA . GLN A 1 205 ? 7.581 -8.564 39.240 1.00 79.81 205 GLN A CA 1
ATOM 1572 C C . GLN A 1 205 ? 6.595 -7.890 40.205 1.00 79.81 205 GLN A C 1
ATOM 1574 O O . GLN A 1 205 ? 5.631 -7.262 39.774 1.00 79.81 205 GLN A O 1
ATOM 1579 N N . PRO A 1 206 ? 6.781 -8.057 41.526 1.00 77.19 206 PRO A N 1
ATOM 1580 C CA . PRO A 1 206 ? 5.856 -7.518 42.519 1.00 77.19 206 PRO A CA 1
ATOM 1581 C C . PRO A 1 206 ? 5.927 -5.991 42.628 1.00 77.19 206 PRO A C 1
ATOM 1583 O O . PRO A 1 206 ? 4.999 -5.393 43.158 1.00 77.19 206 PRO A O 1
ATOM 1586 N N . VAL A 1 207 ? 7.006 -5.359 42.151 1.00 83.00 207 VAL A N 1
ATOM 1587 C CA . VAL A 1 207 ? 7.158 -3.899 42.109 1.00 83.00 207 VAL A CA 1
ATOM 1588 C C . VAL A 1 207 ? 7.766 -3.488 40.774 1.00 83.00 207 VAL A C 1
ATOM 1590 O O . VAL A 1 207 ? 8.832 -3.994 40.426 1.00 83.00 207 VAL A O 1
ATOM 1593 N N . VAL A 1 208 ? 7.122 -2.575 40.044 1.00 84.38 208 VAL A N 1
ATOM 1594 C CA . VAL A 1 208 ? 7.618 -2.046 38.762 1.00 84.38 208 VAL A CA 1
ATOM 1595 C C . VAL A 1 208 ? 7.320 -0.556 38.661 1.00 84.38 208 VAL A C 1
ATOM 1597 O O . VAL A 1 208 ? 6.215 -0.131 38.966 1.00 84.38 208 VAL A O 1
ATOM 1600 N N . ARG A 1 209 ? 8.279 0.260 38.223 1.00 88.00 209 ARG A N 1
ATOM 1601 C CA . ARG A 1 209 ? 8.012 1.667 37.897 1.00 88.00 209 ARG A CA 1
ATOM 1602 C C . ARG A 1 209 ? 7.377 1.757 36.512 1.00 88.00 209 ARG A C 1
ATOM 1604 O O . ARG A 1 209 ? 7.929 1.200 35.571 1.00 88.00 209 ARG A O 1
ATOM 1611 N N . LEU A 1 210 ? 6.265 2.477 36.403 1.00 85.69 210 LEU A N 1
ATOM 1612 C CA . LEU A 1 210 ? 5.587 2.752 35.142 1.00 85.69 210 LEU A CA 1
ATOM 1613 C C . LEU A 1 210 ? 5.484 4.252 34.892 1.00 85.69 210 LEU A C 1
ATOM 1615 O O . LEU A 1 210 ? 4.947 4.982 35.720 1.00 85.69 210 LEU A O 1
ATOM 1619 N N . GLU A 1 211 ? 5.959 4.697 33.737 1.00 89.44 211 GLU A N 1
ATOM 1620 C CA . GLU A 1 211 ? 5.792 6.060 33.233 1.00 89.44 211 GLU A CA 1
ATOM 1621 C C . GLU A 1 211 ? 4.339 6.314 32.764 1.00 89.44 211 GLU A C 1
ATOM 1623 O O . GLU A 1 211 ? 3.586 5.357 32.542 1.00 89.44 211 GLU A O 1
ATOM 1628 N N . PRO A 1 212 ? 3.907 7.581 32.613 1.00 87.25 212 PRO A N 1
ATOM 1629 C CA . PRO A 1 212 ? 2.570 7.922 32.124 1.00 87.25 212 PRO A CA 1
ATOM 1630 C C . PRO A 1 212 ? 2.242 7.233 30.797 1.00 87.25 212 PRO A C 1
ATOM 1632 O O . PRO A 1 212 ? 3.005 7.300 29.833 1.00 87.25 212 PRO A O 1
ATOM 1635 N N . GLY A 1 213 ? 1.105 6.543 30.734 1.00 79.19 213 GLY A N 1
ATOM 1636 C CA . GLY A 1 213 ? 0.676 5.793 29.553 1.00 79.19 213 GLY A CA 1
ATOM 1637 C C . GLY A 1 213 ? 1.441 4.487 29.294 1.00 79.19 213 GLY A C 1
ATOM 1638 O O . GLY A 1 213 ? 1.054 3.744 28.385 1.00 79.19 213 GLY A O 1
ATOM 1639 N N . GLN A 1 214 ? 2.477 4.168 30.077 1.00 83.81 214 GLN A N 1
ATOM 1640 C CA . GLN A 1 214 ? 3.249 2.935 29.944 1.00 83.81 214 GLN A CA 1
ATOM 1641 C C . GLN A 1 214 ? 2.443 1.730 30.441 1.00 83.81 214 GLN A C 1
ATOM 1643 O O . GLN A 1 214 ? 1.667 1.815 31.393 1.00 83.81 214 GLN A O 1
ATOM 1648 N N . THR A 1 215 ? 2.623 0.592 29.774 1.00 87.12 215 THR A N 1
ATOM 1649 C CA . THR A 1 215 ? 1.952 -0.670 30.094 1.00 87.12 215 THR A CA 1
ATOM 1650 C C . THR A 1 215 ? 2.985 -1.723 30.484 1.00 87.12 215 THR A C 1
ATOM 1652 O O . THR A 1 215 ? 3.900 -1.980 29.710 1.00 87.12 215 THR A O 1
ATOM 1655 N N . GLN A 1 216 ? 2.833 -2.344 31.656 1.00 90.12 216 GLN A N 1
ATOM 1656 C CA . GLN A 1 216 ? 3.663 -3.458 32.114 1.00 90.12 216 GLN A CA 1
ATOM 1657 C C . GLN A 1 216 ? 2.918 -4.775 31.938 1.00 90.12 216 GLN A C 1
ATOM 1659 O O . GLN A 1 216 ? 1.837 -4.952 32.499 1.00 90.12 216 GLN A O 1
ATOM 1664 N N . GLN A 1 217 ? 3.530 -5.738 31.251 1.00 90.69 217 GLN A N 1
ATOM 1665 C CA . GLN A 1 217 ? 3.064 -7.120 31.287 1.00 90.69 217 GLN A CA 1
ATOM 1666 C C . GLN A 1 217 ? 3.586 -7.813 32.550 1.00 90.69 217 GLN A C 1
ATOM 1668 O O . GLN A 1 217 ? 4.792 -7.963 32.741 1.00 90.69 217 GLN A O 1
ATOM 1673 N N . LEU A 1 218 ? 2.680 -8.257 33.414 1.00 86.00 218 LEU A N 1
ATOM 1674 C CA . LEU A 1 218 ? 2.997 -9.012 34.620 1.00 86.00 218 LEU A CA 1
ATOM 1675 C C . LEU A 1 218 ? 2.760 -10.498 34.383 1.00 86.00 218 LEU A C 1
ATOM 1677 O O . LEU A 1 218 ? 1.696 -10.899 33.907 1.00 86.00 218 LEU A O 1
ATOM 1681 N N . ARG A 1 219 ? 3.734 -11.326 34.767 1.00 88.25 219 ARG A N 1
ATOM 1682 C CA . ARG A 1 219 ? 3.622 -12.786 34.724 1.00 88.25 219 ARG A CA 1
ATOM 1683 C C . ARG A 1 219 ? 3.377 -13.345 36.120 1.00 88.25 219 ARG A C 1
ATOM 1685 O O . ARG A 1 219 ? 3.988 -12.928 37.101 1.00 88.25 219 ARG A O 1
ATOM 1692 N N . PHE A 1 220 ? 2.506 -14.338 36.191 1.00 92.00 220 PHE A N 1
ATOM 1693 C CA . PHE A 1 220 ? 2.159 -15.066 37.400 1.00 92.00 220 PHE A CA 1
ATOM 1694 C C . PHE A 1 220 ? 2.549 -16.527 37.227 1.00 92.00 220 PHE A C 1
ATOM 1696 O O . PHE A 1 220 ? 2.238 -17.126 36.200 1.00 92.00 220 PHE A O 1
ATOM 1703 N N . ILE A 1 221 ? 3.241 -17.091 38.213 1.00 90.50 221 ILE A N 1
ATOM 1704 C CA . ILE A 1 221 ? 3.749 -18.465 38.191 1.00 90.50 221 ILE A CA 1
ATOM 1705 C C . ILE A 1 221 ? 3.019 -19.289 39.242 1.00 90.50 221 ILE A C 1
ATOM 1707 O O . ILE A 1 221 ? 3.002 -18.941 40.428 1.00 90.50 221 ILE A O 1
ATOM 1711 N N . LEU A 1 222 ? 2.442 -20.397 38.790 1.00 92.25 222 LEU A N 1
ATOM 1712 C CA . LEU A 1 222 ? 1.779 -21.388 39.620 1.00 92.25 222 LEU A CA 1
ATOM 1713 C C . LEU A 1 222 ? 2.807 -22.336 40.244 1.00 92.25 222 LEU A C 1
ATOM 1715 O O . LEU A 1 222 ? 3.625 -22.923 39.541 1.00 92.25 222 LEU A O 1
ATOM 1719 N N . GLN A 1 223 ? 2.755 -22.513 41.564 1.00 88.50 223 GLN A N 1
ATOM 1720 C CA . GLN A 1 223 ? 3.559 -23.499 42.284 1.00 88.50 223 GLN A CA 1
ATOM 1721 C C . GLN A 1 223 ? 2.658 -24.558 42.924 1.00 88.50 223 GLN A C 1
ATOM 1723 O O . GLN A 1 223 ? 2.091 -24.350 44.000 1.00 88.50 223 GLN A O 1
ATOM 1728 N N . ASN A 1 224 ? 2.581 -25.727 42.293 1.00 85.19 224 ASN A N 1
ATOM 1729 C CA . ASN A 1 224 ? 1.903 -26.911 42.810 1.00 85.19 224 ASN A CA 1
ATOM 1730 C C . ASN A 1 224 ? 2.814 -28.148 42.709 1.00 85.19 224 ASN A C 1
ATOM 1732 O O . ASN A 1 224 ? 3.612 -28.291 41.791 1.00 85.19 224 ASN A O 1
ATOM 1736 N N . LYS A 1 225 ? 2.742 -29.037 43.709 1.00 76.81 225 LYS A N 1
ATOM 1737 C CA . LYS A 1 225 ? 3.561 -30.269 43.769 1.00 76.81 225 LYS A CA 1
ATOM 1738 C C . LYS A 1 225 ? 2.863 -31.490 43.166 1.00 76.81 225 LYS A C 1
ATOM 1740 O O . LYS A 1 225 ? 3.500 -32.523 42.987 1.00 76.81 225 LYS A O 1
ATOM 1745 N N . GLN A 1 226 ? 1.554 -31.396 42.963 1.00 82.81 226 GLN A N 1
ATOM 1746 C CA . GLN A 1 226 ? 0.685 -32.448 42.446 1.00 82.81 226 GLN A CA 1
ATOM 1747 C C . GLN A 1 226 ? -0.261 -31.818 41.417 1.00 82.81 226 GLN A C 1
ATOM 1749 O O . GLN A 1 226 ? -0.640 -30.658 41.628 1.00 82.81 226 GLN A O 1
ATOM 1754 N N . PRO A 1 227 ? -0.640 -32.553 40.356 1.00 85.25 227 PRO A N 1
ATOM 1755 C CA . PRO A 1 227 ? -1.621 -32.087 39.386 1.00 85.25 227 PRO A CA 1
ATOM 1756 C C . PRO A 1 227 ? -2.931 -31.662 40.054 1.00 85.25 227 PRO A C 1
ATOM 1758 O O . PRO A 1 227 ? -3.371 -32.303 41.012 1.00 85.25 227 PRO A O 1
ATOM 1761 N N . LEU A 1 228 ? -3.541 -30.588 39.566 1.00 90.62 228 LEU A N 1
ATOM 1762 C CA . LEU A 1 228 ? -4.833 -30.119 40.045 1.00 90.62 228 LEU A CA 1
ATOM 1763 C C . LEU A 1 228 ? -5.959 -30.967 39.439 1.00 90.62 228 LEU A C 1
ATOM 1765 O O . LEU A 1 228 ? -5.881 -31.452 38.308 1.00 90.62 228 LEU A O 1
ATOM 1769 N N . ASP A 1 229 ? -7.041 -31.116 40.201 1.00 88.19 229 ASP A N 1
ATOM 1770 C CA . ASP A 1 229 ? -8.222 -31.884 39.788 1.00 88.19 229 ASP A CA 1
ATOM 1771 C C . ASP A 1 229 ? -9.498 -31.031 39.700 1.00 88.19 229 ASP A C 1
ATOM 1773 O O . ASP A 1 229 ? -10.521 -31.515 39.198 1.00 88.19 229 ASP A O 1
ATOM 1777 N N . VAL A 1 230 ? -9.446 -29.792 40.206 1.00 91.00 230 VAL A N 1
ATOM 1778 C CA . VAL A 1 230 ? -10.534 -28.803 40.255 1.00 91.00 230 VAL A CA 1
ATOM 1779 C C . VAL A 1 230 ? -9.988 -27.398 39.996 1.00 91.00 230 VAL A C 1
ATOM 1781 O O . VAL A 1 230 ? -8.823 -27.127 40.276 1.00 91.00 230 VAL A O 1
ATOM 1784 N N . GLU A 1 231 ? -10.814 -26.503 39.461 1.00 90.06 231 GLU A N 1
ATOM 1785 C CA . GLU A 1 231 ? -10.450 -25.090 39.335 1.00 90.06 231 GLU A CA 1
ATOM 1786 C C . GLU A 1 231 ? -10.319 -24.418 40.706 1.00 90.06 231 GLU A C 1
ATOM 1788 O O . GLU A 1 231 ? -11.094 -24.694 41.622 1.00 90.06 231 GLU A O 1
ATOM 1793 N N . HIS A 1 232 ? -9.359 -23.502 40.816 1.00 90.94 232 HIS A N 1
ATOM 1794 C CA . HIS A 1 232 ? -9.120 -22.701 42.017 1.00 90.94 232 HIS A CA 1
ATOM 1795 C C . HIS A 1 232 ? -9.355 -21.216 41.734 1.00 90.94 232 HIS A C 1
ATOM 1797 O O . HIS A 1 232 ? -9.183 -20.749 40.604 1.00 90.94 232 HIS A O 1
ATOM 1803 N N . TYR A 1 233 ? -9.726 -20.461 42.764 1.00 87.75 233 TYR A N 1
ATOM 1804 C CA . TYR A 1 233 ? -10.029 -19.035 42.671 1.00 87.75 233 TYR A CA 1
ATOM 1805 C C . TYR A 1 233 ? -9.165 -18.240 43.654 1.00 87.75 233 TYR A C 1
ATOM 1807 O O . TYR A 1 233 ? -9.030 -18.598 44.822 1.00 87.75 233 TYR A O 1
ATOM 1815 N N . LYS A 1 234 ? -8.558 -17.150 43.186 1.00 88.25 234 LYS A N 1
ATOM 1816 C CA . LYS A 1 234 ? -7.731 -16.235 43.991 1.00 88.25 234 LYS A CA 1
ATOM 1817 C C . LYS A 1 234 ? -7.998 -14.786 43.599 1.00 88.25 234 LYS A C 1
ATOM 1819 O O . LYS A 1 234 ? -8.806 -14.523 42.710 1.00 88.25 234 LYS A O 1
ATOM 1824 N N . ARG A 1 235 ? -7.327 -13.839 44.256 1.00 85.50 235 ARG A N 1
ATOM 1825 C CA . ARG A 1 235 ? -7.355 -12.419 43.888 1.00 85.50 235 ARG A CA 1
ATOM 1826 C C . ARG A 1 235 ? -5.944 -11.865 43.732 1.00 85.50 235 ARG A C 1
ATOM 1828 O O . ARG A 1 235 ? -4.993 -12.409 44.290 1.00 85.50 235 ARG A O 1
ATOM 1835 N N . VAL A 1 236 ? -5.804 -10.795 42.966 1.00 84.69 236 VAL A N 1
ATOM 1836 C CA . VAL A 1 236 ? -4.568 -10.019 42.863 1.00 84.69 236 VAL A CA 1
ATOM 1837 C C . VAL A 1 236 ? -4.903 -8.537 42.905 1.00 84.69 236 VAL A C 1
ATOM 1839 O O . VAL A 1 236 ? -5.837 -8.084 42.246 1.00 84.69 236 VAL A O 1
ATOM 1842 N N . THR A 1 237 ? -4.134 -7.788 43.690 1.00 81.94 237 THR A N 1
ATOM 1843 C CA . THR A 1 237 ? -4.263 -6.341 43.818 1.00 81.94 237 THR A CA 1
ATOM 1844 C C . THR A 1 237 ? -3.125 -5.617 43.110 1.00 81.94 237 THR A C 1
ATOM 1846 O O . THR A 1 237 ? -1.975 -6.051 43.208 1.00 81.94 237 THR A O 1
ATOM 1849 N N . PHE A 1 238 ? -3.443 -4.495 42.465 1.00 83.12 238 PHE A N 1
ATOM 1850 C CA . PHE A 1 238 ? -2.504 -3.563 41.843 1.00 83.12 238 PHE A CA 1
ATOM 1851 C C . PHE A 1 238 ? -2.631 -2.192 42.512 1.00 83.12 238 PHE A C 1
ATOM 1853 O O . PHE A 1 238 ? -3.695 -1.573 42.476 1.00 83.12 238 PHE A O 1
ATOM 1860 N N . ASP A 1 239 ? -1.546 -1.731 43.124 1.00 80.00 239 ASP A N 1
ATOM 1861 C CA . ASP A 1 239 ? -1.446 -0.445 43.812 1.00 80.00 239 ASP A CA 1
ATOM 1862 C C . ASP A 1 239 ? -0.510 0.487 43.030 1.00 80.00 239 ASP A C 1
ATOM 1864 O O . ASP A 1 239 ? 0.610 0.097 42.704 1.00 80.00 239 ASP A O 1
ATOM 1868 N N . GLY A 1 240 ? -0.947 1.716 42.743 1.00 76.12 240 GLY A N 1
ATOM 1869 C CA . GLY A 1 240 ? -0.084 2.778 42.217 1.00 76.12 240 GLY A CA 1
ATOM 1870 C C . GLY A 1 240 ? 0.500 3.604 43.359 1.00 76.12 240 GLY A C 1
ATOM 1871 O O . GLY A 1 240 ? -0.241 4.214 44.126 1.00 76.12 240 GLY A O 1
ATOM 1872 N N . ILE A 1 241 ? 1.824 3.603 43.497 1.00 74.19 241 ILE A N 1
ATOM 1873 C CA . ILE A 1 241 ? 2.542 4.405 44.489 1.00 74.19 241 ILE A CA 1
ATOM 1874 C C . ILE A 1 241 ? 3.223 5.562 43.738 1.00 74.19 241 ILE A C 1
ATOM 1876 O O . ILE A 1 241 ? 4.213 5.319 43.043 1.00 74.19 241 ILE A O 1
ATOM 1880 N N . PRO A 1 242 ? 2.711 6.800 43.826 1.00 65.62 242 PRO A N 1
ATOM 1881 C CA . PRO A 1 242 ? 3.256 7.936 43.091 1.00 65.62 242 PRO A CA 1
ATOM 1882 C C . PRO A 1 242 ? 4.682 8.282 43.553 1.00 65.62 242 PRO A C 1
ATOM 1884 O O . PRO A 1 242 ? 5.107 7.882 44.644 1.00 65.62 242 PRO A O 1
ATOM 1887 N N . PRO A 1 243 ? 5.448 9.034 42.746 1.00 62.28 243 PRO A N 1
ATOM 1888 C CA . PRO A 1 243 ? 6.769 9.497 43.115 1.00 62.28 243 PRO A CA 1
ATOM 1889 C C . PRO A 1 243 ? 6.607 10.556 44.199 1.00 62.28 243 PRO A C 1
ATOM 1891 O O . PRO A 1 243 ? 5.692 11.380 44.167 1.00 62.28 243 PRO A O 1
ATOM 1894 N N . LYS A 1 244 ? 7.544 10.580 45.137 1.00 54.31 244 LYS A N 1
ATOM 1895 C CA . LYS A 1 244 ? 7.669 11.719 46.037 1.00 54.31 244 LYS A CA 1
ATOM 1896 C C . LYS A 1 244 ? 8.058 12.937 45.191 1.00 54.31 244 LYS A C 1
ATOM 1898 O O . LYS A 1 244 ? 9.045 12.862 44.464 1.00 54.31 244 LYS A O 1
ATOM 1903 N N . ASN A 1 245 ? 7.259 13.998 45.218 1.00 50.88 245 ASN A N 1
ATOM 1904 C CA . ASN A 1 245 ? 7.457 15.149 44.342 1.00 50.88 245 ASN A CA 1
ATOM 1905 C C . ASN A 1 245 ? 8.450 16.135 44.986 1.00 50.88 245 ASN A C 1
ATOM 1907 O O . ASN A 1 245 ? 8.311 16.464 46.161 1.00 50.88 245 ASN A O 1
ATOM 1911 N N . ASP A 1 246 ? 9.440 16.613 44.228 1.00 44.22 246 ASP A N 1
ATOM 1912 C CA . ASP A 1 246 ? 10.393 17.653 44.677 1.00 44.22 246 ASP A CA 1
ATOM 1913 C C . ASP A 1 246 ? 9.842 19.082 44.465 1.00 44.22 246 ASP A C 1
ATOM 1915 O O . ASP A 1 246 ? 10.507 20.086 44.735 1.00 44.22 246 ASP A O 1
ATOM 1919 N N . ASP A 1 247 ? 8.611 19.177 43.962 1.00 45.41 247 ASP A N 1
ATOM 1920 C CA . ASP A 1 247 ? 7.953 20.415 43.569 1.00 45.41 247 ASP A CA 1
ATOM 1921 C C . ASP A 1 247 ? 7.616 21.278 44.795 1.00 45.41 247 ASP A C 1
ATOM 1923 O O . ASP A 1 247 ? 7.092 20.794 45.794 1.00 45.41 247 ASP A O 1
ATOM 1927 N N . LYS A 1 248 ? 7.906 22.582 44.736 1.00 41.78 248 LYS A N 1
ATOM 1928 C CA . LYS A 1 248 ? 7.933 23.514 45.886 1.00 41.78 248 LYS A CA 1
ATOM 1929 C C . LYS A 1 248 ? 6.560 23.900 46.473 1.00 41.78 248 LYS A C 1
ATOM 1931 O O . LYS A 1 248 ? 6.414 24.969 47.063 1.00 41.78 248 LYS A O 1
ATOM 1936 N N . LYS A 1 249 ? 5.542 23.049 46.309 1.00 44.53 249 LYS A N 1
ATOM 1937 C CA . LYS A 1 249 ? 4.149 23.270 46.730 1.00 44.53 249 LYS A CA 1
ATOM 1938 C C . LYS A 1 249 ? 3.767 22.366 47.900 1.00 44.53 249 LYS A C 1
ATOM 1940 O O . LYS A 1 249 ? 4.280 21.270 48.054 1.00 44.53 249 LYS A O 1
ATOM 1945 N N . ILE A 1 250 ? 2.839 22.836 48.724 1.00 44.09 250 ILE A N 1
ATOM 1946 C CA . ILE A 1 250 ? 2.376 22.138 49.923 1.00 44.09 250 ILE A CA 1
ATOM 1947 C C . ILE A 1 250 ? 1.169 21.250 49.579 1.00 44.09 250 ILE A C 1
ATOM 1949 O O . ILE A 1 250 ? 0.085 21.786 49.343 1.00 44.09 250 ILE A O 1
ATOM 1953 N N . LYS A 1 251 ? 1.332 19.917 49.549 1.00 45.84 251 LYS A N 1
ATOM 1954 C CA . LYS A 1 251 ? 0.289 18.950 49.135 1.00 45.84 251 LYS A CA 1
ATOM 1955 C C . LYS A 1 251 ? 0.069 17.803 50.145 1.00 45.84 251 LYS A C 1
ATOM 1957 O O . LYS A 1 251 ? 0.920 17.505 50.980 1.00 45.84 251 LYS A O 1
ATOM 1962 N N . ILE A 1 252 ? -1.107 17.173 50.059 1.00 42.75 252 ILE A N 1
ATOM 1963 C CA . ILE A 1 252 ? -1.517 15.932 50.752 1.00 42.75 252 ILE A CA 1
ATOM 1964 C C . ILE A 1 252 ? -2.061 14.992 49.661 1.00 42.75 252 ILE A C 1
ATOM 1966 O O . ILE A 1 252 ? -3.031 15.382 49.020 1.00 42.75 252 ILE A O 1
ATOM 1970 N N . GLY A 1 253 ? -1.457 13.823 49.403 1.00 47.34 253 GLY A N 1
ATOM 1971 C CA . GLY A 1 253 ? -1.872 12.890 48.332 1.00 47.34 253 GLY A CA 1
ATOM 1972 C C . GLY A 1 253 ? -2.690 11.676 48.814 1.00 47.34 253 GLY A C 1
ATOM 1973 O O . GLY A 1 253 ? -2.524 11.235 49.951 1.00 47.34 253 GLY A O 1
ATOM 1974 N N . ILE A 1 254 ? -3.562 11.110 47.961 1.00 48.88 254 ILE A N 1
ATOM 1975 C CA . ILE A 1 254 ? -4.383 9.904 48.237 1.00 48.88 254 ILE A CA 1
ATOM 1976 C C . ILE A 1 254 ? -4.307 8.917 47.050 1.00 48.88 254 ILE A C 1
ATOM 1978 O O . ILE A 1 254 ? -4.482 9.336 45.913 1.00 48.88 254 ILE A O 1
ATOM 1982 N N . ASN A 1 255 ? -4.092 7.613 47.311 1.00 53.12 255 ASN A N 1
ATOM 1983 C CA . ASN A 1 255 ? -3.876 6.557 46.293 1.00 53.12 255 ASN A CA 1
ATOM 1984 C C . ASN A 1 255 ? -5.065 5.576 46.147 1.00 53.12 255 ASN A C 1
ATOM 1986 O O . ASN A 1 255 ? -5.732 5.266 47.138 1.00 53.12 255 ASN A O 1
ATOM 1990 N N . ILE A 1 256 ? -5.274 5.022 44.938 1.00 54.94 256 ILE A N 1
ATOM 1991 C CA . ILE A 1 256 ? -6.349 4.062 44.585 1.00 54.94 256 ILE A CA 1
ATOM 1992 C C . ILE A 1 256 ? -5.781 2.648 44.324 1.00 54.94 256 ILE A C 1
ATOM 1994 O O . ILE A 1 256 ? -4.812 2.485 43.584 1.00 54.94 256 ILE A O 1
ATOM 1998 N N . ARG A 1 257 ? -6.423 1.616 44.899 1.00 68.19 257 ARG A N 1
ATOM 1999 C CA . ARG A 1 257 ? -6.089 0.180 44.764 1.00 68.19 257 ARG A CA 1
ATOM 2000 C C . ARG A 1 257 ? -7.059 -0.537 43.822 1.00 68.19 257 ARG A C 1
ATOM 2002 O O . ARG A 1 257 ? -8.264 -0.489 44.058 1.00 68.19 257 ARG A O 1
ATOM 2009 N N . GLN A 1 258 ? -6.552 -1.275 42.833 1.00 68.00 258 GLN A N 1
ATOM 2010 C CA . GLN A 1 258 ? -7.356 -2.189 42.003 1.00 68.00 258 GLN A CA 1
ATOM 2011 C C . GLN A 1 258 ? -7.265 -3.626 42.525 1.00 68.00 258 GLN A C 1
ATOM 2013 O O . GLN A 1 258 ? -6.182 -4.074 42.883 1.00 68.00 258 GLN A O 1
ATOM 2018 N N . ASP A 1 259 ? -8.375 -4.367 42.548 1.00 78.06 259 ASP A N 1
ATOM 2019 C CA . ASP A 1 259 ? -8.441 -5.749 43.049 1.00 78.06 259 ASP A CA 1
ATOM 2020 C C . ASP A 1 259 ? -9.221 -6.647 42.075 1.00 78.06 259 ASP A C 1
ATOM 2022 O O . ASP A 1 259 ? -10.453 -6.579 42.007 1.00 78.06 259 ASP A O 1
ATOM 2026 N N . ILE A 1 260 ? -8.512 -7.508 41.340 1.00 77.25 260 ILE A N 1
ATOM 2027 C CA . ILE A 1 260 ? -9.100 -8.379 40.318 1.00 77.25 260 ILE A CA 1
ATOM 2028 C C . ILE A 1 260 ? -9.064 -9.865 40.712 1.00 77.25 260 ILE A C 1
ATOM 2030 O O . ILE A 1 260 ? -8.156 -10.328 41.407 1.00 77.25 260 ILE A O 1
ATOM 2034 N N . PRO A 1 261 ? -10.031 -10.662 40.235 1.00 77.56 261 PRO A N 1
ATOM 2035 C CA . PRO A 1 261 ? -10.026 -12.102 40.431 1.00 77.56 261 PRO A CA 1
ATOM 2036 C C . PRO A 1 261 ? -8.990 -12.829 39.569 1.00 77.56 261 PRO A C 1
ATOM 2038 O O . PRO A 1 261 ? -8.574 -12.356 38.510 1.00 77.56 261 PRO A O 1
ATOM 2041 N N . VAL A 1 262 ? -8.640 -14.033 40.015 1.00 83.88 262 VAL A N 1
ATOM 2042 C CA . VAL A 1 262 ? -7.730 -14.974 39.364 1.00 83.88 262 VAL A CA 1
ATOM 2043 C C . VAL A 1 262 ? -8.389 -16.350 39.317 1.00 83.88 262 VAL A C 1
ATOM 2045 O O . VAL A 1 262 ? -8.807 -16.867 40.351 1.00 83.88 262 VAL A O 1
ATOM 2048 N N . LEU A 1 263 ? -8.467 -16.958 38.136 1.00 87.25 263 LEU A N 1
ATOM 2049 C CA . LEU A 1 263 ? -8.972 -18.317 37.937 1.00 87.25 263 LEU A CA 1
ATOM 2050 C C . LEU A 1 263 ? -7.824 -19.239 37.522 1.00 87.25 263 LEU A C 1
ATOM 2052 O O . LEU A 1 263 ? -7.176 -18.997 36.508 1.00 87.25 263 LEU A O 1
ATOM 2056 N N . ILE A 1 264 ? -7.586 -20.300 38.287 1.00 89.56 264 ILE A N 1
ATOM 2057 C CA . ILE A 1 264 ? -6.526 -21.279 38.035 1.00 89.56 264 ILE A CA 1
ATOM 2058 C C . ILE A 1 264 ? -7.166 -22.555 37.497 1.00 89.56 264 ILE A C 1
ATOM 2060 O O . ILE A 1 264 ? -8.009 -23.156 38.167 1.00 89.56 264 ILE A O 1
ATOM 2064 N N . ARG A 1 265 ? -6.761 -22.969 36.295 1.00 89.06 265 ARG A N 1
ATOM 2065 C CA . ARG A 1 265 ? -7.343 -24.111 35.585 1.00 89.06 265 ARG A CA 1
ATOM 2066 C C . ARG A 1 265 ? -6.428 -25.333 35.624 1.00 89.06 265 ARG A C 1
ATOM 2068 O O . ARG A 1 265 ? -5.261 -25.197 35.264 1.00 89.06 265 ARG A O 1
ATOM 2075 N N . PRO A 1 266 ? -6.945 -26.518 35.988 1.00 91.06 266 PRO A N 1
ATOM 2076 C CA . PRO A 1 266 ? -6.200 -27.762 35.884 1.00 91.06 266 PRO A CA 1
ATOM 2077 C C . PRO A 1 266 ? -5.918 -28.182 34.446 1.00 91.06 266 PRO A C 1
ATOM 2079 O O . PRO A 1 266 ? -6.798 -28.092 33.591 1.00 91.06 266 PRO A O 1
ATOM 2082 N N . ALA A 1 267 ? -4.754 -28.778 34.205 1.00 84.69 267 ALA A N 1
ATOM 2083 C CA . ALA A 1 267 ? -4.381 -29.310 32.894 1.00 84.69 267 ALA A CA 1
ATOM 2084 C C . ALA A 1 267 ? -5.252 -30.516 32.489 1.00 84.69 267 ALA A C 1
ATOM 2086 O O . ALA A 1 267 ? -5.435 -30.806 31.308 1.00 84.69 267 ALA A O 1
ATOM 2087 N N . SER A 1 268 ? -5.790 -31.233 33.480 1.00 81.12 268 SER A N 1
ATOM 2088 C CA . SER A 1 268 ? -6.614 -32.432 33.298 1.00 81.12 268 SER A CA 1
ATOM 2089 C C . SER A 1 268 ? -8.089 -32.134 32.993 1.00 81.12 268 SER A C 1
ATOM 2091 O O . SER A 1 268 ? -8.850 -33.054 32.676 1.00 81.12 268 SER A O 1
ATOM 2093 N N . LEU A 1 269 ? -8.514 -30.871 33.105 1.00 82.75 269 LEU A N 1
ATOM 2094 C CA . LEU A 1 269 ? -9.915 -30.473 33.053 1.00 82.75 269 LEU A CA 1
ATOM 2095 C C . LEU A 1 269 ? -10.221 -29.732 31.742 1.00 82.75 269 LEU A C 1
ATOM 2097 O O . LEU A 1 269 ? -9.621 -28.708 31.439 1.00 82.75 269 LEU A O 1
ATOM 2101 N N . GLY A 1 270 ? -11.168 -30.248 30.951 1.00 69.75 270 GLY A N 1
ATOM 2102 C CA . GLY A 1 270 ? -11.573 -29.610 29.691 1.00 69.75 270 GLY A CA 1
ATOM 2103 C C . GLY A 1 270 ? -12.255 -28.258 29.921 1.00 69.75 270 GLY A C 1
ATOM 2104 O O . GLY A 1 270 ? -12.927 -28.075 30.933 1.00 69.75 270 GLY A O 1
ATOM 2105 N N . VAL A 1 271 ? -12.116 -27.319 28.983 1.00 65.94 271 VAL A N 1
ATOM 2106 C CA . VAL A 1 271 ? -12.739 -25.988 29.078 1.00 65.94 271 VAL A CA 1
ATOM 2107 C C . VAL A 1 271 ? -14.259 -26.110 28.948 1.00 65.94 271 VAL A C 1
ATOM 2109 O O . VAL A 1 271 ? -14.751 -26.652 27.960 1.00 65.94 271 VAL A O 1
ATOM 2112 N N . VAL A 1 272 ? -15.003 -25.597 29.934 1.00 60.91 272 VAL A N 1
ATOM 2113 C CA . VAL A 1 272 ? -16.472 -25.549 29.903 1.00 60.91 272 VAL A CA 1
ATOM 2114 C C . VAL A 1 272 ? -16.944 -24.115 30.112 1.00 60.91 272 VAL A C 1
ATOM 2116 O O . VAL A 1 272 ? -16.739 -23.527 31.172 1.00 60.91 272 VAL A O 1
ATOM 2119 N N . THR A 1 273 ? -17.576 -23.549 29.085 1.00 52.59 273 THR A N 1
ATOM 2120 C CA . THR A 1 273 ? -17.999 -22.141 29.041 1.00 52.59 273 THR A CA 1
ATOM 2121 C C . THR A 1 273 ? -19.347 -21.890 29.713 1.00 52.59 273 THR A C 1
ATOM 2123 O O . THR A 1 273 ? -19.689 -20.741 29.963 1.00 52.59 273 THR A O 1
ATOM 2126 N N . ASP A 1 274 ? -20.089 -22.943 30.066 1.00 60.38 274 ASP A N 1
ATOM 2127 C CA . ASP A 1 274 ? -21.408 -22.895 30.698 1.00 60.38 274 ASP A CA 1
ATOM 2128 C C . ASP A 1 274 ? -21.449 -23.617 32.054 1.00 60.38 274 ASP A C 1
ATOM 2130 O O . ASP A 1 274 ? -22.468 -24.197 32.440 1.00 60.38 274 ASP A O 1
ATOM 2134 N N . ALA A 1 275 ? -20.355 -23.540 32.820 1.00 67.62 275 ALA A N 1
ATOM 2135 C CA . ALA A 1 275 ? -20.200 -24.220 34.109 1.00 67.62 275 ALA A CA 1
ATOM 2136 C C . ALA A 1 275 ? -21.348 -23.947 35.108 1.00 67.62 275 ALA A C 1
ATOM 2138 O O . ALA A 1 275 ? -21.668 -24.798 35.942 1.00 67.62 275 ALA A O 1
ATOM 2139 N N . TRP A 1 276 ? -22.041 -22.805 34.992 1.00 70.75 276 TRP A N 1
ATOM 2140 C CA . TRP A 1 276 ? -23.228 -22.494 35.799 1.00 70.75 276 TRP A CA 1
ATOM 2141 C C . TRP A 1 276 ? -24.392 -23.468 35.596 1.00 70.75 276 TRP A C 1
ATOM 2143 O O . TRP A 1 276 ? -25.205 -23.631 36.503 1.00 70.75 276 TRP A O 1
ATOM 2153 N N . LYS A 1 277 ? -24.481 -24.160 34.453 1.00 77.06 277 LYS A N 1
ATOM 2154 C CA . LYS A 1 277 ? -25.504 -25.193 34.223 1.00 77.06 277 LYS A CA 1
ATOM 2155 C C . LYS A 1 277 ? -25.314 -26.415 35.118 1.00 77.06 277 LYS A C 1
ATOM 2157 O O . LYS A 1 277 ? -26.263 -27.172 35.316 1.00 77.06 277 LYS A O 1
ATOM 2162 N N . PHE A 1 278 ? -24.121 -26.610 35.682 1.00 80.75 278 PHE A N 1
ATOM 2163 C CA . PHE A 1 278 ? -23.881 -27.678 36.647 1.00 80.75 278 PHE A CA 1
ATOM 2164 C C . PHE A 1 278 ? -24.384 -27.347 38.053 1.00 80.75 278 PHE A C 1
ATOM 2166 O O . PHE A 1 278 ? -24.477 -28.259 38.880 1.00 80.75 278 PHE A O 1
ATOM 2173 N N . LEU A 1 279 ? -24.725 -26.082 38.334 1.00 84.00 279 LEU A N 1
ATOM 2174 C CA . LEU A 1 279 ? -25.278 -25.691 39.624 1.00 84.00 279 LEU A CA 1
ATOM 2175 C C . LEU A 1 279 ? -26.599 -26.419 39.878 1.00 84.00 279 LEU A C 1
ATOM 2177 O O . LEU A 1 279 ? -27.531 -26.396 39.074 1.00 84.00 279 LEU A O 1
ATOM 2181 N N . LYS A 1 280 ? -26.691 -27.049 41.046 1.00 89.88 280 LYS A N 1
ATOM 2182 C CA . LYS A 1 280 ? -27.929 -27.634 41.557 1.00 89.88 280 LYS A CA 1
ATOM 2183 C C . LYS A 1 280 ? -28.503 -26.701 42.597 1.00 89.88 280 LYS A C 1
ATOM 2185 O O . LYS A 1 280 ? -27.779 -26.261 43.480 1.00 89.88 280 LYS A O 1
ATOM 2190 N N . TRP A 1 281 ? -29.798 -26.439 42.536 1.00 89.88 281 TRP A N 1
ATOM 2191 C CA . TRP A 1 281 ? -30.464 -25.605 43.526 1.00 89.88 281 TRP A CA 1
ATOM 2192 C C . TRP A 1 281 ? -31.648 -26.336 44.158 1.00 89.88 281 TRP A C 1
ATOM 2194 O O . TRP A 1 281 ? -32.210 -27.267 43.578 1.00 89.88 281 TRP A O 1
ATOM 2204 N N . SER A 1 282 ? -32.019 -25.918 45.362 1.00 87.50 282 SER A N 1
ATOM 2205 C CA . SER A 1 282 ? -33.225 -26.356 46.062 1.00 87.50 282 SER A CA 1
ATOM 2206 C C . SER A 1 282 ? -33.803 -25.198 46.863 1.00 87.50 282 SER A C 1
ATOM 2208 O O . SER A 1 282 ? -33.045 -24.430 47.447 1.00 87.50 282 SER A O 1
ATOM 2210 N N . SER A 1 283 ? -35.128 -25.095 46.936 1.00 80.75 283 SER A N 1
ATOM 2211 C CA . SER A 1 283 ? -35.817 -24.109 47.774 1.00 80.75 283 SER A CA 1
ATOM 2212 C C . SER A 1 283 ? -36.699 -24.818 48.796 1.00 80.75 283 SER A C 1
ATOM 2214 O O . SER A 1 283 ? -37.420 -25.754 48.452 1.00 80.75 283 SER A O 1
ATOM 2216 N N . ASN A 1 284 ? -36.657 -24.376 50.053 1.00 81.81 284 ASN A N 1
ATOM 2217 C CA . ASN A 1 284 ? -37.559 -24.851 51.114 1.00 81.81 284 ASN A CA 1
ATOM 2218 C C . ASN A 1 284 ? -38.726 -23.872 51.370 1.00 81.81 284 ASN A C 1
ATOM 2220 O O . ASN A 1 284 ? -39.441 -23.988 52.366 1.00 81.81 284 ASN A O 1
ATOM 2224 N N . GLY A 1 285 ? -38.893 -22.884 50.486 1.00 73.44 285 GLY A N 1
ATOM 2225 C CA . GLY A 1 285 ? -39.901 -21.835 50.588 1.00 73.44 285 GLY A CA 1
ATOM 2226 C C . GLY A 1 285 ? -39.532 -20.672 51.509 1.00 73.44 285 GLY A C 1
ATOM 2227 O O . GLY A 1 285 ? -40.250 -19.681 51.495 1.00 73.44 285 GLY A O 1
ATOM 2228 N N . ALA A 1 286 ? -38.431 -20.740 52.264 1.00 80.69 286 ALA A N 1
ATOM 2229 C CA . ALA A 1 286 ? -37.877 -19.630 53.052 1.00 80.69 286 ALA A CA 1
ATOM 2230 C C . ALA A 1 286 ? -36.423 -19.288 52.677 1.00 80.69 286 ALA A C 1
ATOM 2232 O O . ALA A 1 286 ? -36.011 -18.148 52.851 1.00 80.69 286 ALA A O 1
ATOM 2233 N N . SER A 1 287 ? -35.674 -20.237 52.121 1.00 85.06 287 SER A N 1
ATOM 2234 C CA . SER A 1 287 ? -34.320 -20.045 51.608 1.00 85.06 287 SER A CA 1
ATOM 2235 C C . SER A 1 287 ? -34.080 -20.860 50.336 1.00 85.06 287 SER A C 1
ATOM 2237 O O . SER A 1 287 ? -34.737 -21.882 50.098 1.00 85.06 287 SER A O 1
ATOM 2239 N N . VAL A 1 288 ? -33.149 -20.384 49.507 1.00 87.12 288 VAL A N 1
ATOM 2240 C CA . VAL A 1 288 ? -32.618 -21.090 48.337 1.00 87.12 288 VAL A CA 1
ATOM 2241 C C . VAL A 1 288 ? -31.204 -21.540 48.638 1.00 87.12 288 VAL A C 1
ATOM 2243 O O . VAL A 1 288 ? -30.345 -20.743 48.997 1.00 87.12 288 VAL A O 1
ATOM 2246 N N . THR A 1 289 ? -30.953 -22.825 48.444 1.00 90.31 289 THR A N 1
ATOM 2247 C CA . THR A 1 289 ? -29.621 -23.414 48.513 1.00 90.31 289 THR A CA 1
ATOM 2248 C C . THR A 1 289 ? -29.135 -23.688 47.099 1.00 90.31 289 THR A C 1
ATOM 2250 O O . THR A 1 289 ? -29.845 -24.327 46.326 1.00 90.31 289 THR A O 1
ATOM 2253 N N . VAL A 1 290 ? -27.930 -23.230 46.767 1.00 89.75 290 VAL A N 1
ATOM 2254 C CA . VAL A 1 290 ? -27.254 -23.443 45.484 1.00 89.75 290 VAL A CA 1
ATOM 2255 C C . VAL A 1 290 ? -25.951 -24.186 45.750 1.00 89.75 290 VAL A C 1
ATOM 2257 O O . VAL A 1 290 ? -25.105 -23.736 46.515 1.00 89.75 290 VAL A O 1
ATOM 2260 N N . LYS A 1 291 ? -25.792 -25.348 45.127 1.00 92.31 291 LYS A N 1
ATOM 2261 C CA . LYS A 1 291 ? -24.632 -26.226 45.239 1.00 92.31 291 LYS A CA 1
ATOM 2262 C C . LYS A 1 291 ? -23.923 -26.316 43.899 1.00 92.31 291 LYS A C 1
ATOM 2264 O O . LYS A 1 291 ? -24.569 -26.577 42.885 1.00 92.31 291 LYS A O 1
ATOM 2269 N N . ASN A 1 292 ? -22.602 -26.203 43.915 1.00 93.69 292 ASN A N 1
ATOM 2270 C CA . ASN A 1 292 ? -21.756 -26.499 42.769 1.00 93.69 292 ASN A CA 1
ATOM 2271 C C . ASN A 1 292 ? -21.164 -27.914 42.906 1.00 93.69 292 ASN A C 1
ATOM 2273 O O . ASN A 1 292 ? -20.161 -28.097 43.583 1.00 93.69 292 ASN A O 1
ATOM 2277 N N . PRO A 1 293 ? -21.769 -28.957 42.313 1.00 90.25 293 PRO A N 1
ATOM 2278 C CA . PRO A 1 293 ? -21.206 -30.306 42.334 1.00 90.25 293 PRO A CA 1
ATOM 2279 C C . PRO A 1 293 ? -20.078 -30.515 41.310 1.00 90.25 293 PRO A C 1
ATOM 2281 O O . PRO A 1 293 ? -19.565 -31.628 41.217 1.00 90.25 293 PRO A O 1
ATOM 2284 N N . SER A 1 294 ? -19.765 -29.511 40.485 1.00 92.06 294 SER A N 1
ATOM 2285 C CA . SER A 1 294 ? -18.800 -29.637 39.394 1.00 92.06 294 SER A CA 1
ATOM 2286 C C . SER A 1 294 ? -17.364 -29.409 39.865 1.00 92.06 294 SER A C 1
ATOM 2288 O O . SER A 1 294 ? -17.122 -29.029 41.009 1.00 92.06 294 SER A O 1
ATOM 2290 N N . LYS A 1 295 ? -16.412 -29.645 38.958 1.00 91.56 295 LYS A N 1
ATOM 2291 C CA . LYS A 1 295 ? -14.985 -29.357 39.151 1.00 91.56 295 LYS A CA 1
ATOM 2292 C C . LYS A 1 295 ? -14.598 -27.917 38.772 1.00 91.56 295 LYS A C 1
ATOM 2294 O O . LYS A 1 295 ? -13.431 -27.568 38.898 1.00 91.56 295 LYS A O 1
ATOM 2299 N N . TYR A 1 296 ? -15.553 -27.112 38.305 1.00 89.00 296 TYR A N 1
ATOM 2300 C CA . TYR A 1 296 ? -15.340 -25.755 37.798 1.00 89.00 296 TYR A CA 1
ATOM 2301 C C . TYR A 1 296 ? -15.736 -24.714 38.841 1.00 89.00 296 TYR A C 1
ATOM 2303 O O . TYR A 1 296 ? -16.714 -24.916 39.562 1.00 89.00 296 TYR A O 1
ATOM 2311 N N . VAL A 1 297 ? -15.032 -23.588 38.901 1.00 86.38 297 VAL A N 1
ATOM 2312 C CA . VAL A 1 297 ? -15.456 -22.419 39.678 1.00 86.38 297 VAL A CA 1
ATOM 2313 C C . VAL A 1 297 ? -16.554 -21.718 38.888 1.00 86.38 297 VAL A C 1
ATOM 2315 O O . VAL A 1 297 ? -16.345 -21.263 37.765 1.00 86.38 297 VAL A O 1
ATOM 2318 N N . VAL A 1 298 ? -17.742 -21.584 39.476 1.00 78.31 298 VAL A N 1
ATOM 2319 C CA . VAL A 1 298 ? -18.840 -20.872 38.815 1.00 78.31 298 VAL A CA 1
ATOM 2320 C C . VAL A 1 298 ? -18.877 -19.438 39.319 1.00 78.31 298 VAL A C 1
ATOM 2322 O O . VAL A 1 298 ? -19.180 -19.208 40.485 1.00 78.31 298 VAL A O 1
ATOM 2325 N N . ARG A 1 299 ? -18.601 -18.472 38.437 1.00 77.81 299 ARG A N 1
ATOM 2326 C CA . ARG A 1 299 ? -18.761 -17.034 38.707 1.00 77.81 299 ARG A CA 1
ATOM 2327 C C . ARG A 1 299 ? -20.141 -16.564 38.252 1.00 77.81 299 ARG A C 1
ATOM 2329 O O . ARG A 1 299 ? -20.544 -16.820 37.117 1.00 77.81 299 ARG A O 1
ATOM 2336 N N . LEU A 1 300 ? -20.859 -15.872 39.128 1.00 62.97 300 LEU A N 1
ATOM 2337 C CA . LEU A 1 300 ? -22.191 -15.335 38.856 1.00 62.97 300 LEU A CA 1
ATOM 2338 C C . LEU A 1 300 ? -22.464 -14.100 39.717 1.00 62.97 300 LEU A C 1
ATOM 2340 O O . LEU A 1 300 ? -21.846 -13.903 40.759 1.00 62.97 300 LEU A O 1
ATOM 2344 N N . GLY A 1 301 ? -23.421 -13.276 39.306 1.00 56.97 301 GLY A N 1
ATOM 2345 C CA . GLY A 1 301 ? -24.013 -12.283 40.190 1.00 56.97 301 GLY A CA 1
ATOM 2346 C C . GLY A 1 301 ? -24.622 -12.960 41.421 1.00 56.97 301 GLY A C 1
ATOM 2347 O O . GLY A 1 301 ? -25.145 -14.069 41.337 1.00 56.97 301 GLY A O 1
ATOM 2348 N N . GLN A 1 302 ? -24.573 -12.284 42.567 1.00 63.06 302 GLN A N 1
ATOM 2349 C CA . GLN A 1 302 ? -25.119 -12.802 43.829 1.00 63.06 302 GLN A CA 1
ATOM 2350 C C . GLN A 1 302 ? -26.637 -12.953 43.810 1.00 63.06 302 GLN A C 1
ATOM 2352 O O . GLN A 1 302 ? -27.194 -13.732 44.580 1.00 63.06 302 GLN A O 1
ATOM 2357 N N . ASN A 1 303 ? -27.317 -12.225 42.926 1.00 63.84 303 ASN A N 1
ATOM 2358 C CA . ASN A 1 303 ? -28.758 -12.306 42.795 1.00 63.84 303 ASN A CA 1
ATOM 2359 C C . ASN A 1 303 ? -29.177 -13.613 42.100 1.00 63.84 303 ASN A C 1
ATOM 2361 O O . ASN A 1 303 ? -28.705 -13.944 41.015 1.00 63.84 303 ASN A O 1
ATOM 2365 N N . VAL A 1 304 ? -30.099 -14.336 42.723 1.00 64.88 304 VAL A N 1
ATOM 2366 C CA . VAL A 1 304 ? -30.681 -15.585 42.241 1.00 64.88 304 VAL A CA 1
ATOM 2367 C C . VAL A 1 304 ? -32.193 -15.426 42.252 1.00 64.88 304 VAL A C 1
ATOM 2369 O O . VAL A 1 304 ? -32.800 -15.287 43.309 1.00 64.88 304 VAL A O 1
ATOM 2372 N N . MET A 1 305 ? -32.821 -15.449 41.079 1.00 70.69 305 MET A N 1
ATOM 2373 C CA . MET A 1 305 ? -34.259 -15.195 40.961 1.00 70.69 305 MET A CA 1
ATOM 2374 C C . MET A 1 305 ? -35.029 -16.503 40.806 1.00 70.69 305 MET A C 1
ATOM 2376 O O . MET A 1 305 ? -34.752 -17.278 39.891 1.00 70.69 305 MET A O 1
ATOM 2380 N N . LEU A 1 306 ? -36.014 -16.749 41.668 1.00 74.75 306 LEU A N 1
ATOM 2381 C CA . LEU A 1 306 ? -36.924 -17.879 41.519 1.00 74.75 306 LEU A CA 1
ATOM 2382 C C . LEU A 1 306 ? -38.038 -17.546 40.525 1.00 74.75 306 LEU A C 1
ATOM 2384 O O . LEU A 1 306 ? -38.545 -16.426 40.472 1.00 74.75 306 LEU A O 1
ATOM 2388 N N . LEU A 1 307 ? -38.434 -18.543 39.741 1.00 69.44 307 LEU A N 1
ATOM 2389 C CA . LEU A 1 307 ? -39.465 -18.426 38.719 1.00 69.44 307 LEU A CA 1
ATOM 2390 C C . LEU A 1 307 ? -40.560 -19.487 38.929 1.00 69.44 307 LEU A C 1
ATOM 2392 O O . LEU A 1 307 ? -40.234 -20.657 39.187 1.00 69.44 307 LEU A O 1
ATOM 2396 N N . PRO A 1 308 ? -41.844 -19.112 38.742 1.00 69.56 308 PRO A N 1
ATOM 2397 C CA . PRO A 1 308 ? -42.317 -17.853 38.145 1.00 69.56 308 PRO A CA 1
ATOM 2398 C C . PRO A 1 308 ? -42.513 -16.675 39.120 1.00 69.56 308 PRO A C 1
ATOM 2400 O O . PRO A 1 308 ? -42.907 -15.602 38.672 1.00 69.56 308 PRO A O 1
ATOM 2403 N N . SER A 1 309 ? -42.285 -16.836 40.426 1.00 70.88 309 SER A N 1
ATOM 2404 C CA . SER A 1 309 ? -42.622 -15.805 41.422 1.00 70.88 309 SER A CA 1
ATOM 2405 C C . SER A 1 309 ? -41.856 -14.488 41.284 1.00 70.88 309 SER A C 1
ATOM 2407 O O . SER A 1 309 ? -42.315 -13.467 41.804 1.00 70.88 309 SER A O 1
ATOM 2409 N N . GLY A 1 310 ? -40.694 -14.510 40.625 1.00 65.75 310 GLY A N 1
ATOM 2410 C CA . GLY A 1 310 ? -39.803 -13.362 40.484 1.00 65.75 310 GLY A CA 1
ATOM 2411 C C . GLY A 1 310 ? -39.133 -12.951 41.796 1.00 65.75 310 GLY A C 1
ATOM 2412 O O . GLY A 1 310 ? -38.558 -11.869 41.870 1.00 65.75 310 GLY A O 1
ATOM 2413 N N . VAL A 1 311 ? -39.223 -13.772 42.850 1.00 74.00 311 VAL A N 1
ATOM 2414 C CA . VAL A 1 311 ? -38.604 -13.476 44.145 1.00 74.00 311 VAL A CA 1
ATOM 2415 C C . VAL A 1 311 ? -37.104 -13.724 44.058 1.00 74.00 311 VAL A C 1
ATOM 2417 O O . VAL A 1 311 ? -36.660 -14.789 43.641 1.00 74.00 311 VAL A O 1
ATOM 2420 N N . SER A 1 312 ? -36.330 -12.729 44.468 1.00 69.75 312 SER A N 1
ATOM 2421 C CA . SER A 1 312 ? -34.871 -12.773 44.481 1.00 69.75 312 SER A CA 1
ATOM 2422 C C . SER A 1 312 ? -34.335 -13.265 45.828 1.00 69.75 312 SER A C 1
ATOM 2424 O O . SER A 1 312 ? -34.835 -12.874 46.887 1.00 69.75 312 SER A O 1
ATOM 2426 N N . ALA A 1 313 ? -33.298 -14.094 45.782 1.00 70.88 313 ALA A N 1
ATOM 2427 C CA . ALA A 1 313 ? -32.464 -14.506 46.903 1.00 70.88 313 ALA A CA 1
ATOM 2428 C C . ALA A 1 313 ? -31.018 -14.068 46.624 1.00 70.88 313 ALA A C 1
ATOM 2430 O O . ALA A 1 313 ? -30.545 -14.204 45.497 1.00 70.88 313 ALA A O 1
ATOM 2431 N N . THR A 1 314 ? -30.317 -13.544 47.628 1.00 75.75 314 THR A N 1
ATOM 2432 C CA . THR A 1 314 ? -28.942 -13.041 47.470 1.00 75.75 314 THR A CA 1
ATOM 2433 C C . THR A 1 314 ? -27.949 -14.028 48.074 1.00 75.75 314 THR A C 1
ATOM 2435 O O . THR A 1 314 ? -27.990 -14.295 49.273 1.00 75.75 314 THR A O 1
ATOM 2438 N N . LEU A 1 315 ? -27.076 -14.596 47.245 1.00 73.75 315 LEU A N 1
ATOM 2439 C CA . LEU A 1 315 ? -25.959 -15.436 47.674 1.00 73.75 315 LEU A CA 1
ATOM 2440 C C . LEU A 1 315 ? -24.899 -14.591 48.384 1.00 73.75 315 LEU A C 1
ATOM 2442 O O . LEU A 1 315 ? -24.692 -13.438 48.038 1.00 73.75 315 LEU A O 1
ATOM 2446 N N . SER A 1 316 ? -24.166 -15.184 49.323 1.00 72.62 316 SER A N 1
ATOM 2447 C CA . SER A 1 316 ? -23.140 -14.476 50.100 1.00 72.62 316 SER A CA 1
ATOM 2448 C C . SER A 1 316 ? -21.876 -14.102 49.312 1.00 72.62 316 SER A C 1
ATOM 2450 O O . SER A 1 316 ? -21.023 -13.404 49.850 1.00 72.62 316 SER A O 1
ATOM 2452 N N . LYS A 1 317 ? -21.706 -14.592 48.072 1.00 75.69 317 LYS A N 1
ATOM 2453 C CA . LYS A 1 317 ? -20.506 -14.400 47.234 1.00 75.69 317 LYS A CA 1
ATOM 2454 C C . LYS A 1 317 ? -20.848 -14.426 45.740 1.00 75.69 317 LYS A C 1
ATOM 2456 O O . LYS A 1 317 ? -21.815 -15.066 45.331 1.00 75.69 317 LYS A O 1
ATOM 2461 N N . THR A 1 318 ? -20.013 -13.783 44.922 1.00 69.38 318 THR A N 1
ATOM 2462 C CA . THR A 1 318 ? -20.107 -13.721 43.442 1.00 69.38 318 THR A CA 1
ATOM 2463 C C . THR A 1 318 ? -19.460 -14.917 42.720 1.00 69.38 318 THR A C 1
ATOM 2465 O O . THR A 1 318 ? -19.222 -14.903 41.508 1.00 69.38 318 THR A O 1
ATOM 2468 N N . TYR A 1 319 ? -19.142 -15.972 43.465 1.00 82.00 319 TYR A N 1
ATOM 2469 C CA . TYR A 1 319 ? -18.589 -17.220 42.957 1.00 82.00 319 TYR A CA 1
ATOM 2470 C C . TYR A 1 319 ? -19.018 -18.385 43.854 1.00 82.00 319 TYR A C 1
ATOM 2472 O O . TYR A 1 319 ? -19.353 -18.182 45.021 1.00 82.00 319 TYR A O 1
ATOM 2480 N N . ILE A 1 320 ? -19.005 -19.599 43.307 1.00 86.12 320 ILE A N 1
ATOM 2481 C CA . ILE A 1 320 ? -19.222 -20.846 44.047 1.00 86.12 320 ILE A CA 1
ATOM 2482 C C . ILE A 1 320 ? -18.105 -21.814 43.663 1.00 86.12 320 ILE A C 1
ATOM 2484 O O . ILE A 1 320 ? -18.012 -22.226 42.500 1.00 86.12 320 ILE A O 1
ATOM 2488 N N . LEU A 1 321 ? -17.259 -22.174 44.626 1.00 90.94 321 LEU A N 1
ATOM 2489 C CA . LEU A 1 321 ? -16.134 -23.084 44.421 1.00 90.94 321 LEU A CA 1
ATOM 2490 C C . LEU A 1 321 ? -16.608 -24.521 44.131 1.00 90.94 321 LEU A C 1
ATOM 2492 O O . LEU A 1 321 ? -17.734 -24.894 44.483 1.00 90.94 321 LEU A O 1
ATOM 2496 N N . PRO A 1 322 ? -15.766 -25.358 43.501 1.00 91.81 322 PRO A N 1
ATOM 2497 C CA . PRO A 1 322 ? -16.029 -26.784 43.334 1.00 91.81 322 PRO A CA 1
ATOM 2498 C C . PRO A 1 322 ? -16.418 -27.465 44.655 1.00 91.81 322 PRO A C 1
ATOM 2500 O O . PRO A 1 322 ? -15.689 -27.427 45.641 1.00 91.81 322 PRO A O 1
ATOM 2503 N N . GLY A 1 323 ? -17.592 -28.095 44.688 1.00 87.75 323 GLY A N 1
ATOM 2504 C CA . GLY A 1 323 ? -18.145 -28.761 45.872 1.00 87.75 323 GLY A CA 1
ATOM 2505 C C . GLY A 1 323 ? -18.851 -27.845 46.884 1.00 87.75 323 GLY A C 1
ATOM 2506 O O . GLY A 1 323 ? -19.563 -28.361 47.753 1.00 87.75 323 GLY A O 1
ATOM 2507 N N . GLU A 1 324 ? -18.718 -26.520 46.769 1.00 90.31 324 GLU A N 1
ATOM 2508 C CA . GLU A 1 324 ? -19.284 -25.547 47.711 1.00 90.31 324 GLU A CA 1
ATOM 2509 C C . GLU A 1 324 ? -20.816 -25.481 47.605 1.00 90.31 324 GLU A C 1
ATOM 2511 O O . GLU A 1 324 ? -21.435 -25.739 46.565 1.00 90.31 324 GLU A O 1
ATOM 2516 N N . THR A 1 325 ? -21.456 -25.180 48.734 1.00 91.06 325 THR A N 1
ATOM 2517 C CA . THR A 1 325 ? -22.903 -24.985 48.836 1.00 91.06 325 THR A CA 1
ATOM 2518 C C . THR A 1 325 ? -23.174 -23.666 49.538 1.00 91.06 325 THR A C 1
ATOM 2520 O O . THR A 1 325 ? -22.819 -23.504 50.702 1.00 91.06 325 THR A O 1
ATOM 2523 N N . LEU A 1 326 ? -23.838 -22.748 48.844 1.00 87.81 326 LEU A N 1
ATOM 2524 C CA . LEU A 1 326 ? -24.281 -21.470 49.384 1.00 87.81 326 LEU A CA 1
ATOM 2525 C C . LEU A 1 326 ? -25.780 -21.521 49.672 1.00 87.81 326 LEU A C 1
ATOM 2527 O O . LEU A 1 326 ? -26.543 -22.156 48.945 1.00 87.81 326 LEU A O 1
ATOM 2531 N N . THR A 1 327 ? -26.214 -20.857 50.739 1.00 88.06 327 THR A N 1
ATOM 2532 C CA . THR A 1 327 ? -27.636 -20.706 51.069 1.00 88.06 327 THR A CA 1
ATOM 2533 C C . THR A 1 327 ? -27.960 -19.229 51.215 1.00 88.06 327 THR A C 1
ATOM 2535 O O . THR A 1 327 ? -27.215 -18.499 51.861 1.00 88.06 327 THR A O 1
ATOM 2538 N N . ALA A 1 328 ? -29.060 -18.810 50.599 1.00 84.12 328 ALA A N 1
ATOM 2539 C CA . ALA A 1 328 ? -29.569 -17.450 50.601 1.00 84.12 328 ALA A CA 1
ATOM 2540 C C . ALA A 1 328 ? -30.991 -17.431 51.166 1.00 84.12 328 ALA A C 1
ATOM 2542 O O . ALA A 1 328 ? -31.876 -18.129 50.661 1.00 84.12 328 ALA A O 1
ATOM 2543 N N . ASP A 1 329 ? -31.223 -16.630 52.202 1.00 80.75 329 ASP A N 1
ATOM 2544 C CA . ASP A 1 329 ? -32.554 -16.454 52.777 1.00 80.75 329 ASP A CA 1
ATOM 2545 C C . ASP A 1 329 ? -33.422 -15.553 51.886 1.00 80.75 329 ASP A C 1
ATOM 2547 O O . ASP A 1 329 ? -32.981 -14.527 51.366 1.00 80.75 329 ASP A O 1
ATOM 2551 N N . MET A 1 330 ? -34.686 -15.936 51.701 1.00 73.75 330 MET A N 1
ATOM 2552 C CA . MET A 1 330 ? -35.653 -15.189 50.902 1.00 73.75 330 MET A CA 1
ATOM 2553 C C . MET A 1 330 ? -36.471 -14.255 51.793 1.00 73.75 330 MET A 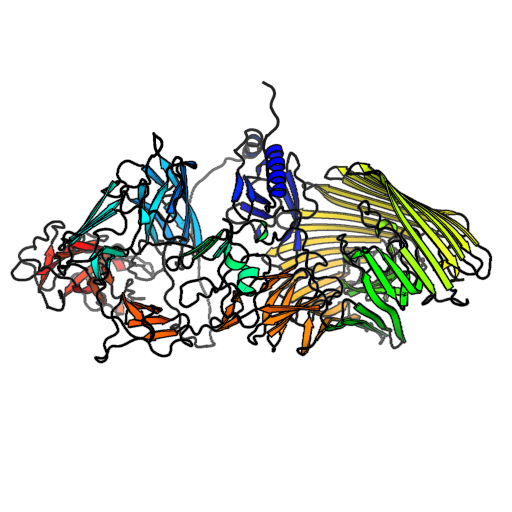C 1
ATOM 2555 O O . MET A 1 330 ? -37.073 -14.676 52.781 1.00 73.75 330 MET A O 1
ATOM 2559 N N . LYS A 1 331 ? -36.593 -12.984 51.393 1.00 68.00 331 LYS A N 1
ATOM 2560 C CA . LYS A 1 331 ? -37.407 -11.989 52.121 1.00 68.00 331 LYS A CA 1
ATOM 2561 C C . LYS A 1 331 ? -38.911 -12.303 52.103 1.00 68.00 331 LYS A C 1
ATOM 2563 O O . LYS A 1 331 ? -39.655 -11.808 52.946 1.00 68.00 331 LYS A O 1
ATOM 2568 N N . LYS A 1 332 ? -39.378 -13.117 51.150 1.00 71.19 332 LYS A N 1
ATOM 2569 C CA . LYS A 1 332 ? -40.785 -13.504 50.992 1.00 71.19 332 LYS A CA 1
ATOM 2570 C C . LYS A 1 332 ? -40.877 -15.018 50.858 1.00 71.19 332 LYS A C 1
ATOM 2572 O O . LYS A 1 332 ? -40.195 -15.592 50.017 1.00 71.19 332 LYS A O 1
ATOM 2577 N N . LYS A 1 333 ? -41.728 -15.658 51.671 1.00 70.88 333 LYS A N 1
ATOM 2578 C CA . LYS A 1 333 ? -41.973 -17.096 51.527 1.00 70.88 333 LYS A CA 1
ATOM 2579 C C . LYS A 1 333 ? -42.712 -17.375 50.227 1.00 70.88 333 LYS A C 1
ATOM 2581 O O . LYS A 1 333 ? -43.720 -16.721 49.950 1.00 70.88 333 LYS A O 1
ATOM 2586 N N . VAL A 1 334 ? -42.245 -18.361 49.471 1.00 71.12 334 VAL A N 1
ATOM 2587 C CA . VAL A 1 334 ? -42.850 -18.744 48.193 1.00 71.12 334 VAL A CA 1
ATOM 2588 C C . VAL A 1 334 ? -43.090 -20.246 48.145 1.00 71.12 334 VAL A C 1
ATOM 2590 O O . VAL A 1 334 ? -42.265 -21.035 48.597 1.00 71.12 334 VAL A O 1
ATOM 2593 N N . SER A 1 335 ? -44.232 -20.648 47.591 1.00 66.56 335 SER A N 1
ATOM 2594 C CA . SER A 1 335 ? -44.559 -22.041 47.291 1.00 66.56 335 SER A CA 1
ATOM 2595 C C . SER A 1 335 ? -44.953 -22.154 45.821 1.00 66.56 335 SER A C 1
ATOM 2597 O O . SER A 1 335 ? -45.903 -21.490 45.409 1.00 66.56 335 SER A O 1
ATOM 2599 N N . GLY A 1 336 ? -44.261 -22.998 45.051 1.00 67.06 336 GLY A N 1
ATOM 2600 C CA . GLY A 1 336 ? -44.609 -23.289 43.652 1.00 67.06 336 GLY A CA 1
ATOM 2601 C C . GLY A 1 336 ? -43.578 -22.877 42.596 1.00 67.06 336 GLY A C 1
ATOM 2602 O O . GLY A 1 336 ? -43.825 -23.118 41.419 1.00 67.06 336 GLY A O 1
ATOM 2603 N N . ASP A 1 337 ? -42.433 -22.306 42.983 1.00 75.56 337 ASP A N 1
ATOM 2604 C CA . ASP A 1 337 ? -41.338 -22.044 42.042 1.00 75.56 337 ASP A CA 1
ATOM 2605 C C . ASP A 1 337 ? -40.628 -23.337 41.637 1.00 75.56 337 ASP A C 1
ATOM 2607 O O . ASP A 1 337 ? -40.238 -24.146 42.481 1.00 75.56 337 ASP A O 1
ATOM 2611 N N . SER A 1 338 ? -40.451 -23.523 40.331 1.00 75.94 338 SER A N 1
ATOM 2612 C CA . SER A 1 338 ? -39.879 -24.737 39.735 1.00 75.94 338 SER A CA 1
ATOM 2613 C C . SER A 1 338 ? -38.565 -24.489 38.997 1.00 75.94 338 SER A C 1
ATOM 2615 O O . SER A 1 338 ? -37.961 -25.433 38.491 1.00 75.94 338 SER A O 1
ATOM 2617 N N . SER A 1 339 ? -38.122 -23.234 38.899 1.00 73.19 339 SER A N 1
ATOM 2618 C CA . SER A 1 339 ? -36.893 -22.856 38.197 1.00 73.19 339 SER A CA 1
ATOM 2619 C C . SER A 1 339 ? -36.212 -21.669 38.868 1.00 73.19 339 SER A C 1
ATOM 2621 O O . SER A 1 339 ? -36.848 -20.899 39.584 1.00 73.19 339 SER A O 1
ATOM 2623 N N . VAL A 1 340 ? -34.909 -21.541 38.633 1.00 71.12 340 VAL A N 1
ATOM 2624 C CA . VAL A 1 340 ? -34.076 -20.454 39.141 1.00 71.12 340 VAL A CA 1
ATOM 2625 C C . VAL A 1 340 ? -33.289 -19.859 37.981 1.00 71.12 340 VAL A C 1
ATOM 2627 O O . VAL A 1 340 ? -32.734 -20.592 37.162 1.00 71.12 340 VAL A O 1
ATOM 2630 N N . LYS A 1 341 ? -33.246 -18.530 37.916 1.00 62.78 341 LYS A N 1
ATOM 2631 C CA . LYS A 1 341 ? -32.444 -17.756 36.974 1.00 62.78 341 LYS A CA 1
ATOM 2632 C C . LYS A 1 341 ? -31.181 -17.262 37.678 1.00 62.78 341 LYS A C 1
ATOM 2634 O O . LYS A 1 341 ? -31.260 -16.526 38.661 1.00 62.78 341 LYS A O 1
ATOM 2639 N N . PHE A 1 342 ? -30.033 -17.671 37.145 1.00 58.94 342 PHE A N 1
ATOM 2640 C CA . PHE A 1 342 ? -28.709 -17.170 37.515 1.00 58.94 342 PHE A CA 1
ATOM 2641 C C . PHE A 1 342 ? -28.259 -16.093 36.522 1.00 58.94 342 PHE A C 1
ATOM 2643 O O . PHE A 1 342 ? -28.671 -16.114 35.360 1.00 58.94 342 PHE A O 1
ATOM 2650 N N . PHE A 1 343 ? -27.387 -15.186 36.963 1.00 54.66 343 PHE A N 1
ATOM 2651 C CA . PHE A 1 343 ? -26.808 -14.126 36.131 1.00 54.66 343 PHE A CA 1
ATOM 2652 C C . PHE A 1 343 ? -25.288 -14.344 35.998 1.00 54.66 343 PHE A C 1
ATOM 2654 O O . PHE A 1 343 ? -24.537 -13.857 36.839 1.00 54.66 343 PHE A O 1
ATOM 2661 N N . PRO A 1 344 ? -24.808 -15.128 35.016 1.00 47.84 344 PRO A N 1
ATOM 2662 C CA . PRO A 1 344 ? -23.376 -15.388 34.844 1.00 47.84 344 PRO A CA 1
ATOM 2663 C C . PRO A 1 344 ? -22.636 -14.163 34.275 1.00 47.84 344 PRO A C 1
ATOM 2665 O O . PRO A 1 344 ? -23.238 -13.344 33.583 1.00 47.84 344 PRO A O 1
ATOM 2668 N N . ALA A 1 345 ? -21.328 -14.048 34.523 1.00 45.94 345 ALA A N 1
ATOM 2669 C CA . ALA A 1 345 ? -20.474 -12.966 34.003 1.00 45.94 345 ALA A CA 1
ATOM 2670 C C . ALA A 1 345 ? -19.552 -13.479 32.873 1.00 45.94 345 ALA A C 1
ATOM 2672 O O . ALA A 1 345 ? -18.886 -14.488 33.103 1.00 45.94 345 ALA A O 1
ATOM 2673 N N . SER A 1 346 ? -19.483 -12.831 31.690 1.00 44.34 346 SER A N 1
ATOM 2674 C CA . SER A 1 346 ? -18.482 -13.151 30.633 1.00 44.34 346 SER A CA 1
ATOM 2675 C C . SER A 1 346 ? -18.285 -12.030 29.557 1.00 44.34 346 SER A C 1
ATOM 2677 O O . SER A 1 346 ? -18.677 -10.905 29.844 1.00 44.34 346 SER A O 1
ATOM 2679 N N . ARG A 1 347 ? -17.575 -12.286 28.424 1.00 42.22 347 ARG A N 1
ATOM 2680 C CA . ARG A 1 347 ? -16.278 -11.671 28.060 1.00 42.22 347 ARG A CA 1
ATOM 2681 C C . ARG A 1 347 ? -15.955 -11.252 26.574 1.00 42.22 347 ARG A C 1
ATOM 2683 O O . ARG A 1 347 ? -14.883 -10.678 26.467 1.00 42.22 347 ARG A O 1
ATOM 2690 N N . TYR A 1 348 ? -16.704 -11.470 25.466 1.00 44.16 348 TYR A N 1
ATOM 2691 C CA . TYR A 1 348 ? -16.192 -11.201 24.067 1.00 44.16 348 TYR A CA 1
ATOM 2692 C C . TYR A 1 348 ? -17.254 -10.936 22.964 1.00 44.16 348 TYR A C 1
ATOM 2694 O O . TYR A 1 348 ? -18.424 -11.034 23.254 1.00 44.16 348 TYR A O 1
ATOM 2702 N N . GLY A 1 349 ? -16.851 -10.599 21.718 1.00 55.38 349 GLY A N 1
ATOM 2703 C CA . GLY A 1 349 ? -17.690 -10.292 20.528 1.00 55.38 349 GLY A CA 1
ATOM 2704 C C . GLY A 1 349 ? -18.105 -11.494 19.639 1.00 55.38 349 GLY A C 1
ATOM 2705 O O . GLY A 1 349 ? -18.535 -12.524 20.150 1.00 55.38 349 GLY A O 1
ATOM 2706 N N . VAL A 1 350 ? -18.044 -11.382 18.297 1.00 57.75 350 VAL A N 1
ATOM 2707 C CA . VAL A 1 350 ? -18.462 -12.466 17.368 1.00 57.75 350 VAL A CA 1
ATOM 2708 C C . VAL A 1 350 ? -17.304 -13.431 17.069 1.00 57.75 350 VAL A C 1
ATOM 2710 O O . VAL A 1 350 ? -16.230 -13.023 16.621 1.00 57.75 350 VAL A O 1
ATOM 2713 N N . GLU A 1 351 ? -17.545 -14.730 17.239 1.00 73.38 351 GLU A N 1
ATOM 2714 C CA . GLU A 1 351 ? -16.594 -15.822 17.007 1.00 73.38 351 GLU A CA 1
ATOM 2715 C C . GLU A 1 351 ? -17.160 -16.839 16.006 1.00 73.38 351 GLU A C 1
ATOM 2717 O O . GLU A 1 351 ? -18.344 -17.170 16.044 1.00 73.38 351 GLU A O 1
ATOM 2722 N N . VAL A 1 352 ? -16.322 -17.364 15.108 1.00 79.69 352 VAL A N 1
ATOM 2723 C CA . VAL A 1 352 ? -16.714 -18.390 14.128 1.00 79.69 352 VAL A CA 1
ATOM 2724 C C . VAL A 1 352 ? -15.738 -19.556 14.173 1.00 79.69 352 VAL A C 1
ATOM 2726 O O . VAL A 1 352 ? -14.563 -19.386 13.856 1.00 79.69 352 VAL A O 1
ATOM 2729 N N . ASN A 1 353 ? -16.221 -20.754 14.507 1.00 82.69 353 ASN A N 1
ATOM 2730 C CA . ASN A 1 353 ? -15.435 -21.991 14.571 1.00 82.69 353 ASN A CA 1
ATOM 2731 C C . ASN A 1 353 ? -14.148 -21.879 15.412 1.00 82.69 353 ASN A C 1
ATOM 2733 O O . ASN A 1 353 ? -13.100 -22.367 14.989 1.00 82.69 353 ASN A O 1
ATOM 2737 N N . GLY A 1 354 ? -14.192 -21.235 16.582 1.00 61.56 354 GLY A N 1
ATOM 2738 C CA . GLY A 1 354 ? -12.992 -21.058 17.410 1.00 61.56 354 GLY A CA 1
ATOM 2739 C C . GLY A 1 354 ? -12.140 -19.838 17.042 1.00 61.56 354 GLY A C 1
ATOM 2740 O O . GLY A 1 354 ? -11.086 -19.636 17.640 1.00 61.56 354 GLY A O 1
ATOM 2741 N N . LYS A 1 355 ? -12.528 -19.064 16.015 1.00 62.31 355 LYS A N 1
ATOM 2742 C CA . LYS A 1 355 ? -11.760 -17.922 15.498 1.00 62.31 355 LYS A CA 1
ATOM 2743 C C . LYS A 1 355 ? -12.505 -16.611 15.723 1.00 62.31 355 LYS A C 1
ATOM 2745 O O . LYS A 1 355 ? -13.596 -16.412 15.186 1.00 62.31 355 LYS A O 1
ATOM 2750 N N . GLU A 1 356 ? -11.881 -15.703 16.463 1.00 59.22 356 GLU A N 1
ATOM 2751 C CA . GLU A 1 356 ? -12.420 -14.372 16.742 1.00 59.22 356 GLU A CA 1
ATOM 2752 C C . GLU A 1 356 ? -12.512 -13.538 15.452 1.00 59.22 356 GLU A C 1
ATOM 2754 O O . GLU A 1 356 ? -11.582 -13.512 14.637 1.00 59.22 356 GLU A O 1
ATOM 2759 N N . ARG A 1 357 ? -13.664 -12.892 15.234 1.00 63.50 357 ARG A N 1
ATOM 2760 C CA . ARG A 1 357 ? -13.923 -12.030 14.066 1.00 63.50 357 ARG A CA 1
ATOM 2761 C C . ARG A 1 357 ? -14.013 -10.547 14.424 1.00 63.50 357 ARG A C 1
ATOM 2763 O O . ARG A 1 357 ? -13.928 -9.716 13.528 1.00 63.50 357 ARG A O 1
ATOM 2770 N N . GLY A 1 358 ? -14.106 -10.223 15.713 1.00 50.12 358 GLY A N 1
ATOM 2771 C CA . GLY A 1 358 ? -14.201 -8.859 16.234 1.00 50.12 358 GLY A CA 1
ATOM 2772 C C . GLY A 1 358 ? -15.634 -8.468 16.608 1.00 50.12 358 GLY A C 1
ATOM 2773 O O . GLY A 1 358 ? -16.498 -9.322 16.817 1.00 50.12 358 GLY A O 1
ATOM 2774 N N . MET A 1 359 ? -15.895 -7.163 16.697 1.00 54.53 359 MET A N 1
ATOM 2775 C CA . MET A 1 359 ? -17.216 -6.620 17.030 1.00 54.53 359 MET A CA 1
ATOM 2776 C C . MET A 1 359 ? -18.006 -6.266 15.767 1.00 54.53 359 MET A C 1
ATOM 2778 O O . MET A 1 359 ? -17.510 -5.537 14.912 1.00 54.53 359 MET A O 1
ATOM 2782 N N . ALA A 1 360 ? -19.250 -6.738 15.688 1.00 57.81 360 ALA A N 1
ATOM 2783 C CA . ALA A 1 360 ? -20.212 -6.336 14.667 1.00 57.81 360 ALA A CA 1
ATOM 2784 C C . ALA A 1 360 ? -21.609 -6.196 15.273 1.00 57.81 360 ALA A C 1
ATOM 2786 O O . ALA A 1 360 ? -21.968 -6.891 16.226 1.00 57.81 360 ALA A O 1
ATOM 2787 N N . ALA A 1 361 ? -22.412 -5.305 14.693 1.00 57.75 361 ALA A N 1
ATOM 2788 C CA . ALA A 1 361 ? -23.805 -5.156 15.081 1.00 57.75 361 ALA A CA 1
ATOM 2789 C C . ALA A 1 361 ? -24.623 -6.346 14.563 1.00 57.75 361 ALA A C 1
ATOM 2791 O O . ALA A 1 361 ? -24.738 -6.561 13.358 1.00 57.75 361 ALA A O 1
ATOM 2792 N N . VAL A 1 362 ? -25.222 -7.100 15.482 1.00 63.66 362 VAL A N 1
ATOM 2793 C CA . VAL A 1 362 ? -26.059 -8.263 15.175 1.00 63.66 362 VAL A CA 1
ATOM 2794 C C . VAL A 1 362 ? -27.516 -8.001 15.535 1.00 63.66 362 VAL A C 1
ATOM 2796 O O . VAL A 1 362 ? -27.822 -7.293 16.493 1.00 63.66 362 VAL A O 1
ATOM 2799 N N . ARG A 1 363 ? -28.443 -8.581 14.770 1.00 68.12 363 ARG A N 1
ATOM 2800 C CA . ARG A 1 363 ? -29.883 -8.453 15.021 1.00 68.12 363 ARG A CA 1
ATOM 2801 C C . ARG A 1 363 ? -30.461 -9.770 15.503 1.00 68.12 363 ARG A C 1
ATOM 2803 O O . ARG A 1 363 ? -30.101 -10.822 14.994 1.00 68.12 363 ARG A O 1
ATOM 2810 N N . PHE A 1 364 ? -31.420 -9.696 16.417 1.00 68.94 364 PHE A N 1
ATOM 2811 C CA . PHE A 1 364 ? -32.211 -10.842 16.853 1.00 68.94 364 PHE A CA 1
ATOM 2812 C C . PHE A 1 364 ? -33.687 -10.597 16.544 1.00 68.94 364 PHE A C 1
ATOM 2814 O O . PHE A 1 364 ? -34.170 -9.465 16.640 1.00 68.94 364 PHE A O 1
ATOM 2821 N N . ASN A 1 365 ? -34.415 -11.641 16.150 1.00 68.25 365 ASN A N 1
ATOM 2822 C CA . ASN A 1 365 ? -35.867 -11.549 16.022 1.00 68.25 365 ASN A CA 1
ATOM 2823 C C . ASN A 1 365 ? -36.561 -11.664 17.391 1.00 68.25 365 ASN A C 1
ATOM 2825 O O . ASN A 1 365 ? -35.929 -11.821 18.434 1.00 68.25 365 ASN A O 1
ATOM 2829 N N . LYS A 1 366 ? -37.897 -11.595 17.380 1.00 59.44 366 LYS A N 1
ATOM 2830 C CA . LYS A 1 366 ? -38.739 -11.663 18.588 1.00 59.44 366 LYS A CA 1
ATOM 2831 C C . LYS A 1 366 ? -38.586 -12.971 19.372 1.00 59.44 366 LYS A C 1
ATOM 2833 O O . LYS A 1 366 ? -38.886 -12.987 20.559 1.00 59.44 366 LYS A O 1
ATOM 2838 N N . ASP A 1 367 ? -38.110 -14.027 18.718 1.00 62.00 367 ASP A N 1
ATOM 2839 C CA . ASP A 1 367 ? -37.898 -15.351 19.301 1.00 62.00 367 ASP A CA 1
ATOM 2840 C C . ASP A 1 367 ? -36.442 -15.553 19.771 1.00 62.00 367 ASP A C 1
ATOM 2842 O O . ASP A 1 367 ? -36.073 -16.645 20.202 1.00 62.00 367 ASP A O 1
ATOM 2846 N N . GLY A 1 368 ? -35.602 -14.510 19.699 1.00 55.75 368 GLY A N 1
ATOM 2847 C CA . GLY A 1 368 ? -34.198 -14.553 20.115 1.00 55.75 368 GLY A CA 1
ATOM 2848 C C . GLY A 1 368 ? -33.273 -15.274 19.131 1.00 55.75 368 GLY A C 1
ATOM 2849 O O . GLY A 1 368 ? -32.150 -15.620 19.492 1.00 55.75 368 GLY A O 1
ATOM 2850 N N . VAL A 1 369 ? -33.721 -15.512 17.896 1.00 74.06 369 VAL A N 1
ATOM 2851 C CA . VAL A 1 369 ? -32.892 -16.097 16.834 1.00 74.06 369 VAL A CA 1
ATOM 2852 C C . VAL A 1 369 ? -32.055 -15.002 16.183 1.00 74.06 369 VAL A C 1
ATOM 2854 O O . VAL A 1 369 ? -32.582 -13.945 15.831 1.00 74.06 369 VAL A O 1
ATOM 2857 N N . LEU A 1 370 ? -30.756 -15.268 16.031 1.00 79.50 370 LEU A N 1
ATOM 2858 C CA . LEU A 1 370 ? -29.816 -14.397 15.333 1.00 79.50 370 LEU A CA 1
ATOM 2859 C C . LEU A 1 370 ? -30.198 -14.290 13.854 1.00 79.50 370 LEU A C 1
ATOM 2861 O O . LEU A 1 370 ? -30.297 -15.298 13.158 1.00 79.50 370 LEU A O 1
ATOM 2865 N N . CYS A 1 371 ? -30.391 -13.064 13.390 1.00 81.19 371 CYS A N 1
ATOM 2866 C CA . CYS A 1 371 ? -30.696 -12.748 12.008 1.00 81.19 371 CYS A CA 1
ATOM 2867 C C . CYS A 1 371 ? -29.400 -12.619 11.217 1.00 81.19 371 CYS A C 1
ATOM 2869 O O . CYS A 1 371 ? -28.616 -11.703 11.463 1.00 81.19 371 CYS A O 1
ATOM 2871 N N . PHE A 1 372 ? -29.213 -13.498 10.241 1.00 84.75 372 PHE A N 1
ATOM 2872 C CA . PHE A 1 372 ? -28.128 -13.385 9.281 1.00 84.75 372 PHE A CA 1
ATOM 2873 C C . PHE A 1 372 ? -28.553 -12.464 8.147 1.00 84.75 372 PHE A C 1
ATOM 2875 O O . PHE A 1 372 ? -29.513 -12.737 7.431 1.00 84.75 372 PHE A O 1
ATOM 2882 N N . ASP A 1 373 ? -27.847 -11.353 7.999 1.00 78.50 373 ASP A N 1
ATOM 2883 C CA . ASP A 1 373 ? -27.876 -10.533 6.798 1.00 78.50 373 ASP A CA 1
ATOM 2884 C C . ASP A 1 373 ? -26.529 -10.634 6.072 1.00 78.50 373 ASP A C 1
ATOM 2886 O O . ASP A 1 373 ? -25.588 -11.285 6.538 1.00 78.50 373 ASP A O 1
ATOM 2890 N N . ASN A 1 374 ? -26.451 -10.033 4.886 1.00 74.44 374 ASN A N 1
ATOM 2891 C CA . ASN A 1 374 ? -25.234 -10.082 4.079 1.00 74.44 374 ASN A CA 1
ATOM 2892 C C . ASN A 1 374 ? -24.035 -9.462 4.813 1.00 74.44 374 ASN A C 1
ATOM 2894 O O . ASN A 1 374 ? -22.932 -9.991 4.700 1.00 74.44 374 ASN A O 1
ATOM 2898 N N . ASP A 1 375 ? -24.254 -8.405 5.601 1.00 68.62 375 ASP A N 1
ATOM 2899 C CA . ASP A 1 375 ? -23.194 -7.726 6.348 1.00 68.62 375 ASP A CA 1
ATOM 2900 C C . ASP A 1 375 ? -22.615 -8.622 7.451 1.00 68.62 375 ASP A C 1
ATOM 2902 O O . ASP A 1 375 ? -21.393 -8.748 7.554 1.00 68.62 375 ASP A O 1
ATOM 2906 N N . LEU A 1 376 ? -23.469 -9.298 8.230 1.00 75.12 376 LEU A N 1
ATOM 2907 C CA . LEU A 1 376 ? -23.033 -10.242 9.258 1.00 75.12 376 LEU A CA 1
ATOM 2908 C C . LEU A 1 376 ? -22.346 -11.468 8.653 1.00 75.12 376 LEU A C 1
ATOM 2910 O O . LEU A 1 376 ? -21.335 -11.916 9.187 1.00 75.12 376 LEU A O 1
ATOM 2914 N N . MET A 1 377 ? -22.866 -12.022 7.553 1.00 81.25 377 MET A N 1
ATOM 2915 C CA . MET A 1 377 ? -22.247 -13.179 6.893 1.00 81.25 377 MET A CA 1
ATOM 2916 C C . MET A 1 377 ? -20.859 -12.851 6.351 1.00 81.25 377 MET A C 1
ATOM 2918 O O . MET A 1 377 ? -19.931 -13.634 6.539 1.00 81.25 377 MET A O 1
ATOM 2922 N N . GLU A 1 378 ? -20.704 -11.695 5.711 1.00 70.31 378 GLU A N 1
ATOM 2923 C CA . GLU A 1 378 ? -19.418 -11.248 5.181 1.00 70.31 378 GLU A CA 1
ATOM 2924 C C . GLU A 1 378 ? -18.417 -10.976 6.312 1.00 70.31 378 GLU A C 1
ATOM 2926 O O . GLU A 1 378 ? -17.293 -11.475 6.268 1.00 70.31 378 GLU A O 1
ATOM 2931 N N . PHE A 1 379 ? -18.851 -10.283 7.372 1.00 67.56 379 PHE A N 1
ATOM 2932 C CA . PHE A 1 379 ? -18.046 -10.040 8.571 1.00 67.56 379 PHE A CA 1
ATOM 2933 C C . PHE A 1 379 ? -17.598 -11.344 9.254 1.00 67.56 379 PHE A C 1
ATOM 2935 O O . PHE A 1 379 ? -16.427 -11.526 9.592 1.00 67.56 379 PHE A O 1
ATOM 2942 N N . ALA A 1 380 ? -18.521 -12.295 9.411 1.00 75.00 380 ALA A N 1
ATOM 2943 C CA . ALA A 1 380 ? -18.260 -13.611 9.987 1.00 75.00 380 ALA A CA 1
ATOM 2944 C C . ALA A 1 380 ? -17.424 -14.523 9.056 1.00 75.00 380 ALA A C 1
ATOM 2946 O O . ALA A 1 380 ? -16.935 -15.576 9.480 1.00 75.00 380 ALA A O 1
ATOM 2947 N N . GLY A 1 381 ? -17.209 -14.123 7.798 1.00 72.94 381 GLY A N 1
ATOM 2948 C CA . GLY A 1 381 ? -16.479 -14.901 6.800 1.00 72.94 381 GLY A CA 1
ATOM 2949 C C . GLY A 1 381 ? -17.229 -16.165 6.385 1.00 72.94 381 GLY A C 1
ATOM 2950 O O . GLY A 1 381 ? -16.633 -17.239 6.326 1.00 72.94 381 GLY A O 1
ATOM 2951 N N . LEU A 1 382 ? -18.537 -16.058 6.151 1.00 80.56 382 LEU A N 1
ATOM 2952 C CA . LEU A 1 382 ? -19.410 -17.157 5.739 1.00 80.56 382 LEU A CA 1
ATOM 2953 C C . LEU A 1 382 ? -19.645 -17.146 4.228 1.00 80.56 382 LEU A C 1
ATOM 2955 O O . LEU A 1 382 ? -19.608 -16.100 3.583 1.00 80.56 382 LEU A O 1
ATOM 2959 N N . MET A 1 383 ? -19.900 -18.321 3.656 1.00 74.62 383 MET A N 1
ATOM 2960 C CA . MET A 1 383 ? -20.326 -18.441 2.262 1.00 74.62 383 MET A CA 1
ATOM 2961 C C . MET A 1 383 ? -21.731 -17.838 2.102 1.00 74.62 383 MET A C 1
ATOM 2963 O O . MET A 1 383 ? -22.608 -18.144 2.917 1.00 74.62 383 MET A O 1
ATOM 2967 N N . PRO A 1 384 ? -21.980 -17.016 1.065 1.00 74.62 384 PRO A N 1
ATOM 2968 C CA . PRO A 1 384 ? -23.279 -16.384 0.869 1.00 74.62 384 PRO A CA 1
ATOM 2969 C C . PRO A 1 384 ? -24.375 -17.436 0.661 1.00 74.62 384 PRO A C 1
ATOM 2971 O O . PRO A 1 384 ? -24.203 -18.386 -0.107 1.00 74.62 384 PRO A O 1
ATOM 2974 N N . VAL A 1 385 ? -25.518 -17.245 1.323 1.00 80.94 385 VAL A N 1
ATOM 2975 C CA . VAL A 1 385 ? -26.710 -18.094 1.179 1.00 80.94 385 VAL A CA 1
ATOM 2976 C C . VAL A 1 385 ? -27.868 -17.314 0.545 1.00 80.94 385 VAL A C 1
ATOM 2978 O O . VAL A 1 385 ? -27.938 -16.092 0.680 1.00 80.94 385 VAL A O 1
ATOM 2981 N N . PRO A 1 386 ? -28.781 -17.981 -0.182 1.00 76.19 386 PRO A N 1
ATOM 2982 C CA . PRO A 1 386 ? -29.918 -17.315 -0.811 1.00 76.19 386 PRO A CA 1
ATOM 2983 C C . PRO A 1 386 ? -30.950 -16.849 0.230 1.00 76.19 386 PRO A C 1
ATOM 2985 O O . PRO A 1 386 ? -31.806 -17.626 0.648 1.00 76.19 386 PRO A O 1
ATOM 2988 N N . ILE A 1 387 ? -30.901 -15.565 0.594 1.00 80.19 387 ILE A N 1
ATOM 2989 C CA . ILE A 1 387 ? -31.902 -14.893 1.440 1.00 80.19 387 ILE A CA 1
ATOM 2990 C C . ILE A 1 387 ? -33.022 -14.332 0.552 1.00 80.19 387 ILE A C 1
ATOM 2992 O O . ILE A 1 387 ? -32.753 -13.669 -0.455 1.00 80.19 387 ILE A O 1
ATOM 2996 N N . LYS A 1 388 ? -34.296 -14.574 0.893 1.00 75.38 388 LYS A N 1
ATOM 2997 C CA . LYS A 1 388 ? -35.417 -14.012 0.117 1.00 75.38 388 LYS A CA 1
ATOM 2998 C C . LYS A 1 388 ? -35.538 -12.510 0.383 1.00 75.38 388 LYS A C 1
ATOM 3000 O O . LYS A 1 388 ? -35.448 -12.061 1.517 1.00 75.38 388 LYS A O 1
ATOM 3005 N N . SER A 1 389 ? -35.845 -11.720 -0.645 1.00 63.22 389 SER A N 1
ATOM 3006 C CA . SER A 1 389 ? -35.944 -10.251 -0.544 1.00 63.22 389 SER A CA 1
ATOM 3007 C C . SER A 1 389 ? -37.013 -9.731 0.434 1.00 63.22 389 SER A C 1
ATOM 3009 O O . SER A 1 389 ? -36.988 -8.563 0.808 1.00 63.22 389 SER A O 1
ATOM 3011 N N . ASN A 1 390 ? -37.954 -10.578 0.856 1.00 68.44 390 ASN A N 1
ATOM 3012 C CA . ASN A 1 390 ? -39.002 -10.281 1.835 1.00 68.44 390 ASN A CA 1
ATOM 3013 C C . ASN A 1 390 ? -38.772 -10.938 3.211 1.00 68.44 390 ASN A C 1
ATOM 3015 O O . ASN A 1 390 ? -39.650 -10.883 4.074 1.00 68.44 390 ASN A O 1
ATOM 3019 N N . GLU A 1 391 ? -37.619 -11.569 3.423 1.00 76.75 391 GLU A N 1
ATOM 3020 C CA . GLU A 1 391 ? -37.252 -12.238 4.667 1.00 76.75 391 GLU A CA 1
ATOM 3021 C C . GLU A 1 391 ? -36.516 -11.259 5.587 1.00 76.75 391 GLU A C 1
ATOM 3023 O O . GLU A 1 391 ? -35.369 -10.893 5.360 1.00 76.75 391 GLU A O 1
ATOM 3028 N N . ALA A 1 392 ? -37.203 -10.785 6.630 1.00 64.50 392 ALA A N 1
ATOM 3029 C CA . ALA A 1 392 ? -36.679 -9.742 7.518 1.00 64.50 392 ALA A CA 1
ATOM 3030 C C . ALA A 1 392 ? -35.586 -10.227 8.494 1.00 64.50 392 ALA A C 1
ATOM 3032 O O . ALA A 1 392 ? -34.935 -9.402 9.137 1.00 64.50 392 ALA A O 1
ATOM 3033 N N . CYS A 1 393 ? -35.444 -11.543 8.660 1.00 76.31 393 CYS A N 1
ATOM 3034 C CA . CYS A 1 393 ? -34.493 -12.193 9.554 1.00 76.31 393 CYS A CA 1
ATOM 3035 C C . CYS A 1 393 ? -34.283 -13.631 9.074 1.00 76.31 393 CYS A C 1
ATOM 3037 O O . CYS A 1 393 ? -35.200 -14.441 9.200 1.00 76.31 393 CYS A O 1
ATOM 3039 N N . HIS A 1 394 ? -33.114 -13.916 8.506 1.00 88.19 394 HIS A N 1
ATOM 3040 C CA . HIS A 1 394 ? -32.778 -15.241 8.000 1.00 88.19 394 HIS A CA 1
ATOM 3041 C C . HIS A 1 394 ? -32.057 -16.069 9.069 1.00 88.19 394 HIS A C 1
ATOM 3043 O O . HIS A 1 394 ? -31.171 -15.555 9.757 1.00 88.19 394 HIS A O 1
ATOM 3049 N N . ASP A 1 395 ? -32.427 -17.342 9.206 1.00 88.38 395 ASP A N 1
ATOM 3050 C CA . ASP A 1 395 ? -31.773 -18.292 10.106 1.00 88.38 395 ASP A CA 1
ATOM 3051 C C . ASP A 1 395 ? -30.814 -19.183 9.311 1.00 88.38 395 ASP A C 1
ATOM 3053 O O . ASP A 1 395 ? -31.234 -20.016 8.510 1.00 88.38 395 ASP A O 1
ATOM 3057 N N . ILE A 1 396 ? -29.509 -19.054 9.566 1.00 88.25 396 ILE A N 1
ATOM 3058 C CA . ILE A 1 396 ? -28.463 -19.795 8.840 1.00 88.25 396 ILE A CA 1
ATOM 3059 C C . ILE A 1 396 ? -28.605 -21.324 8.966 1.00 88.25 396 ILE A C 1
ATOM 3061 O O . ILE A 1 396 ? -28.046 -22.071 8.157 1.00 88.25 396 ILE A O 1
ATOM 3065 N N . ARG A 1 397 ? -29.359 -21.809 9.966 1.00 89.38 397 ARG A N 1
ATOM 3066 C CA . ARG A 1 397 ? -29.661 -23.236 10.165 1.00 89.38 397 ARG A CA 1
ATOM 3067 C C . ARG A 1 397 ? -30.557 -23.814 9.071 1.00 89.38 397 ARG A C 1
ATOM 3069 O O . ARG A 1 397 ? -30.514 -25.025 8.855 1.00 89.38 397 ARG A O 1
ATOM 3076 N N . ASP A 1 398 ? -31.301 -22.979 8.347 1.00 88.06 398 ASP A N 1
ATOM 3077 C CA . ASP A 1 398 ? -32.100 -23.412 7.196 1.00 88.06 398 ASP A CA 1
ATOM 3078 C C . ASP A 1 398 ? -31.211 -23.878 6.030 1.00 88.06 398 ASP A C 1
ATOM 3080 O O . ASP A 1 398 ? -31.575 -24.789 5.283 1.00 88.06 398 ASP A O 1
ATOM 3084 N N . ASN A 1 399 ? -30.013 -23.300 5.902 1.00 88.88 399 ASN A N 1
ATOM 3085 C CA . ASN A 1 399 ? -29.023 -23.669 4.889 1.00 88.88 399 ASN A CA 1
ATOM 3086 C C . ASN A 1 399 ? -28.013 -24.689 5.405 1.00 88.88 399 ASN A C 1
ATOM 3088 O O . ASN A 1 399 ? -27.617 -25.596 4.674 1.00 88.88 399 ASN A O 1
ATOM 3092 N N . TYR A 1 400 ? -27.626 -24.563 6.673 1.00 90.69 400 TYR A N 1
ATOM 3093 C CA . TYR A 1 400 ? -26.673 -25.449 7.322 1.00 90.69 400 TYR A CA 1
ATOM 3094 C C . TYR A 1 400 ? -27.311 -26.049 8.580 1.00 90.69 400 TYR A C 1
ATOM 3096 O O . TYR A 1 400 ? -27.091 -25.548 9.679 1.00 90.69 400 TYR A O 1
ATOM 3104 N N . PRO A 1 401 ? -28.048 -27.172 8.476 1.00 87.19 401 PRO A N 1
ATOM 3105 C CA . PRO A 1 401 ? -28.784 -27.755 9.607 1.00 87.19 401 PRO A CA 1
ATOM 3106 C C . PRO A 1 401 ? -27.918 -28.166 10.806 1.00 87.19 401 PRO A C 1
ATOM 3108 O O . PRO A 1 401 ? -28.431 -28.410 11.895 1.00 87.19 401 PRO A O 1
ATOM 3111 N N . LYS A 1 402 ? -26.600 -28.290 10.601 1.00 86.12 402 LYS A N 1
ATOM 3112 C CA . LYS A 1 402 ? -25.606 -28.598 11.640 1.00 86.12 402 LYS A CA 1
ATOM 3113 C C . LYS A 1 402 ? -24.994 -27.350 12.289 1.00 86.12 402 LYS A C 1
ATOM 3115 O O . LYS A 1 402 ? -24.121 -27.499 13.137 1.00 86.12 402 LYS A O 1
ATOM 3120 N N . ALA A 1 403 ? -25.405 -26.154 11.873 1.00 86.69 403 ALA A N 1
ATOM 3121 C CA . ALA A 1 403 ? -24.969 -24.900 12.462 1.00 86.69 403 ALA A CA 1
ATOM 3122 C C . ALA A 1 403 ? -25.437 -24.794 13.919 1.00 86.69 403 ALA A C 1
ATOM 3124 O O . ALA A 1 403 ? -26.609 -25.022 14.227 1.00 86.69 403 ALA A O 1
ATOM 3125 N N . ILE A 1 404 ? -24.527 -24.412 14.809 1.00 87.75 404 ILE A N 1
ATOM 3126 C CA . ILE A 1 404 ? -24.816 -24.118 16.211 1.00 87.75 404 ILE A CA 1
ATOM 3127 C C . ILE A 1 404 ? -24.542 -22.633 16.427 1.00 87.75 404 ILE A C 1
ATOM 3129 O O . ILE A 1 404 ? -23.451 -22.152 16.136 1.00 87.75 404 ILE A O 1
ATOM 3133 N N . ILE A 1 405 ? -25.546 -21.915 16.924 1.00 84.81 405 ILE A N 1
ATOM 3134 C CA . ILE A 1 405 ? -25.464 -20.489 17.246 1.00 84.81 405 ILE A CA 1
ATOM 3135 C C . ILE A 1 405 ? -25.591 -20.365 18.761 1.00 84.81 405 ILE A C 1
ATOM 3137 O O . ILE A 1 405 ? -26.649 -20.677 19.314 1.00 84.81 405 ILE A O 1
ATOM 3141 N N . ASN A 1 406 ? -24.545 -19.877 19.421 1.00 79.56 406 ASN A N 1
ATOM 3142 C CA . ASN A 1 406 ? -24.576 -19.538 20.837 1.00 79.56 406 ASN A CA 1
ATOM 3143 C C . ASN A 1 406 ? -24.580 -18.014 20.974 1.00 79.56 406 ASN A C 1
ATOM 3145 O O . ASN A 1 406 ? -23.536 -17.370 20.941 1.00 79.56 406 ASN A O 1
ATOM 3149 N N . ALA A 1 407 ? -25.767 -17.430 21.131 1.00 64.31 407 ALA A N 1
ATOM 3150 C CA . ALA A 1 407 ? -25.883 -16.035 21.537 1.00 64.31 407 ALA A CA 1
ATOM 3151 C C . ALA A 1 407 ? -25.644 -15.934 23.047 1.00 64.31 407 ALA A C 1
ATOM 3153 O O . ALA A 1 407 ? -26.307 -16.626 23.826 1.00 64.31 407 ALA A O 1
ATOM 3154 N N . LEU A 1 408 ? -24.721 -15.068 23.460 1.00 60.00 408 LEU A N 1
ATOM 3155 C CA . LEU A 1 408 ? -24.328 -14.877 24.854 1.00 60.00 408 LEU A CA 1
ATOM 3156 C C . LEU A 1 408 ? -24.535 -13.396 25.243 1.00 60.00 408 LEU A C 1
ATOM 3158 O O . LEU A 1 408 ? -23.568 -12.646 25.378 1.00 60.00 408 LEU A O 1
ATOM 3162 N N . PRO A 1 409 ? -25.792 -12.932 25.430 1.00 47.75 409 PRO A N 1
ATOM 3163 C CA . PRO A 1 409 ? -26.108 -11.504 25.571 1.00 47.75 409 PRO A CA 1
ATOM 3164 C C . PRO A 1 409 ? -25.476 -10.830 26.796 1.00 47.75 409 PRO A C 1
ATOM 3166 O O . PRO A 1 409 ? -25.230 -9.634 26.788 1.00 47.75 409 PRO A O 1
ATOM 3169 N N . ASN A 1 410 ? -25.194 -11.592 27.854 1.00 42.00 410 ASN A N 1
ATOM 3170 C CA . ASN A 1 410 ? -24.504 -11.119 29.060 1.00 42.00 410 ASN A CA 1
ATOM 3171 C C . ASN A 1 410 ? -22.984 -10.962 28.878 1.00 42.00 410 ASN A C 1
ATOM 3173 O O . ASN A 1 410 ? -22.291 -10.624 29.834 1.00 42.00 410 ASN A O 1
ATOM 3177 N N . GLN A 1 411 ? -22.484 -11.299 27.693 1.00 49.09 411 GLN A N 1
ATOM 3178 C CA . GLN A 1 411 ? -21.077 -11.293 27.314 1.00 49.09 411 GLN A CA 1
ATOM 3179 C C . GLN A 1 411 ? -20.807 -10.370 26.130 1.00 49.09 411 GLN A C 1
ATOM 3181 O O . GLN A 1 411 ? -19.658 -10.266 25.729 1.00 49.09 411 GLN A O 1
ATOM 3186 N N . GLU A 1 412 ? -21.867 -9.778 25.560 1.00 50.72 412 GLU A N 1
ATOM 3187 C CA . GLU A 1 412 ? -21.855 -9.094 24.261 1.00 50.72 412 GLU A CA 1
ATOM 3188 C C . GLU A 1 412 ? -21.317 -9.978 23.112 1.00 50.72 412 GLU A C 1
ATOM 3190 O O . GLU A 1 412 ? -20.827 -9.467 22.107 1.00 50.72 412 GLU A O 1
ATOM 3195 N N . ALA A 1 413 ? -21.484 -11.308 23.238 1.00 62.34 413 ALA A N 1
ATOM 3196 C CA . ALA A 1 413 ? -20.884 -12.302 22.342 1.00 62.34 413 ALA A CA 1
ATOM 3197 C C . ALA A 1 413 ? -21.885 -13.081 21.496 1.00 62.34 413 ALA A C 1
ATOM 3199 O O . ALA A 1 413 ? -23.016 -13.363 21.915 1.00 62.34 413 ALA A O 1
ATOM 3200 N N . VAL A 1 414 ? -21.408 -13.546 20.342 1.00 72.38 414 VAL A N 1
ATOM 3201 C CA . VAL A 1 414 ? -22.078 -14.555 19.516 1.00 72.38 414 VAL A CA 1
ATOM 3202 C C . VAL A 1 414 ? -21.043 -15.550 19.002 1.00 72.38 414 VAL A C 1
ATOM 3204 O O . VAL A 1 414 ? -20.183 -15.179 18.212 1.00 72.38 414 VAL A O 1
ATOM 3207 N N . GLU A 1 415 ? -21.160 -16.823 19.377 1.00 84.31 415 GLU A N 1
ATOM 3208 C CA . GLU A 1 415 ? -20.330 -17.894 18.812 1.00 84.31 415 GLU A CA 1
ATOM 3209 C C . GLU A 1 415 ? -21.108 -18.666 17.739 1.00 84.31 415 GLU A C 1
ATOM 3211 O O . GLU A 1 415 ? -22.245 -19.101 17.955 1.00 84.31 415 GLU A O 1
ATOM 3216 N N . LEU A 1 416 ? -20.480 -18.873 16.584 1.00 84.88 416 LEU A N 1
ATOM 3217 C CA . LEU A 1 416 ? -21.025 -19.606 15.448 1.00 84.88 416 LEU A CA 1
ATOM 3218 C C . LEU A 1 416 ? -20.172 -20.846 15.175 1.00 84.88 416 LEU A C 1
ATOM 3220 O O . LEU A 1 416 ? -19.028 -20.730 14.741 1.00 84.88 416 LEU A O 1
ATOM 3224 N N . TYR A 1 417 ? -20.735 -22.039 15.359 1.00 89.12 417 TYR A N 1
ATOM 3225 C CA . TYR A 1 417 ? -20.107 -23.292 14.936 1.00 89.12 417 TYR A CA 1
ATOM 3226 C C . TYR A 1 417 ? -20.789 -23.794 13.671 1.00 89.12 417 TYR A C 1
ATOM 3228 O O . TYR A 1 417 ? -21.948 -24.204 13.683 1.00 89.12 417 TYR A O 1
ATOM 3236 N N . LEU A 1 418 ? -20.068 -23.739 12.564 1.00 87.88 418 LEU A N 1
ATOM 3237 C CA . LEU A 1 418 ? -20.566 -23.960 11.218 1.00 87.88 418 LEU A CA 1
ATOM 3238 C C . LEU A 1 418 ? -19.737 -25.052 10.524 1.00 87.88 418 LEU A C 1
ATOM 3240 O O . LEU A 1 418 ? -18.532 -25.162 10.765 1.00 87.88 418 LEU A O 1
ATOM 3244 N N . PRO A 1 419 ? -20.341 -25.876 9.650 1.00 84.62 419 PRO A N 1
ATOM 3245 C CA . PRO A 1 419 ? -19.585 -26.856 8.874 1.00 84.62 419 PRO A CA 1
ATOM 3246 C C . PRO A 1 419 ? -18.570 -26.156 7.952 1.00 84.62 419 PRO A C 1
ATOM 3248 O O . PRO A 1 419 ? -18.772 -25.012 7.558 1.00 84.62 419 PRO A O 1
ATOM 3251 N N . ALA A 1 420 ? -17.483 -26.842 7.581 1.00 74.50 420 ALA A N 1
ATOM 3252 C CA . ALA A 1 420 ? -16.396 -26.243 6.792 1.00 74.50 420 ALA A CA 1
ATOM 3253 C C . ALA A 1 420 ? -16.867 -25.635 5.454 1.00 74.50 420 ALA A C 1
ATOM 3255 O O . ALA A 1 420 ? -16.336 -24.624 5.017 1.00 74.50 420 ALA A O 1
ATOM 3256 N N . GLU A 1 421 ? -17.904 -26.208 4.842 1.00 75.06 421 GLU A N 1
ATOM 3257 C CA . GLU A 1 421 ? -18.546 -25.710 3.616 1.00 75.06 421 GLU A CA 1
ATOM 3258 C C . GLU A 1 421 ? -19.306 -24.381 3.781 1.00 75.06 421 GLU A C 1
ATOM 3260 O O . GLU A 1 421 ? -19.574 -23.710 2.789 1.00 75.06 421 GLU A O 1
ATOM 3265 N N . ALA A 1 422 ? -19.639 -23.992 5.015 1.00 79.25 422 ALA A N 1
ATOM 3266 C CA . ALA A 1 422 ? -20.319 -22.737 5.330 1.00 79.25 422 ALA A CA 1
ATOM 3267 C C . ALA A 1 422 ? -19.354 -21.572 5.575 1.00 79.25 422 ALA A C 1
ATOM 3269 O O . ALA A 1 422 ? -19.785 -20.420 5.590 1.00 79.25 422 ALA A O 1
ATOM 3270 N N . VAL A 1 423 ? -18.065 -21.850 5.786 1.00 77.69 423 VAL A N 1
ATOM 3271 C CA . VAL A 1 423 ? -17.046 -20.834 6.065 1.00 77.69 423 VAL A CA 1
ATOM 3272 C C . VAL A 1 423 ? -16.295 -20.520 4.780 1.00 77.69 423 VAL A C 1
ATOM 3274 O O . VAL A 1 423 ? -15.726 -21.403 4.143 1.00 77.69 423 VAL A O 1
ATOM 3277 N N . ASN A 1 424 ? -16.273 -19.245 4.407 1.00 64.00 424 ASN A N 1
ATOM 3278 C CA . ASN A 1 424 ? -15.472 -18.761 3.298 1.00 64.00 424 ASN A CA 1
ATOM 3279 C C . ASN A 1 424 ? -13.999 -18.740 3.740 1.00 64.00 424 ASN A C 1
ATOM 3281 O O . ASN A 1 424 ? -13.575 -17.883 4.524 1.00 64.00 424 ASN A O 1
ATOM 3285 N N . SER A 1 425 ? -13.208 -19.715 3.287 1.00 52.31 425 SER A N 1
ATOM 3286 C CA . SER A 1 425 ? -11.759 -19.660 3.460 1.00 52.31 425 SER A CA 1
ATOM 3287 C C . SER A 1 425 ? -11.238 -18.490 2.628 1.00 52.31 425 SER A C 1
ATOM 3289 O O . SER A 1 425 ? -11.214 -18.577 1.404 1.00 52.31 425 SER A O 1
ATOM 3291 N N . LEU A 1 426 ? -10.789 -17.415 3.283 1.00 48.28 426 LEU A N 1
ATOM 3292 C CA . LEU A 1 426 ? -10.190 -16.212 2.669 1.00 48.28 426 LEU A CA 1
ATOM 3293 C C . LEU A 1 426 ? -9.017 -16.503 1.696 1.00 48.28 426 LEU A C 1
ATOM 3295 O O . LEU A 1 426 ? -8.522 -15.584 1.046 1.00 48.28 426 LEU A O 1
ATOM 3299 N N . SER A 1 427 ? -8.586 -17.762 1.599 1.00 44.72 427 SER A N 1
ATOM 3300 C CA . SER A 1 427 ? -7.463 -18.302 0.831 1.00 44.72 427 SER A CA 1
ATOM 3301 C C . SER A 1 427 ? -7.838 -19.431 -0.162 1.00 44.72 427 SER A C 1
ATOM 3303 O O . SER A 1 427 ? -6.934 -20.013 -0.753 1.00 44.72 427 SER A O 1
ATOM 3305 N N . GLY A 1 428 ? -9.123 -19.765 -0.374 1.00 39.16 428 GLY A N 1
ATOM 3306 C CA . GLY A 1 428 ? -9.549 -20.895 -1.229 1.00 39.16 428 GLY A CA 1
ATOM 3307 C C . GLY A 1 428 ? -10.443 -20.502 -2.412 1.00 39.16 428 GLY A C 1
ATOM 3308 O O . GLY A 1 428 ? -11.269 -19.608 -2.265 1.00 39.16 428 GLY A O 1
ATOM 3309 N N . ASP A 1 429 ? -10.262 -21.191 -3.554 1.00 43.25 429 ASP A N 1
ATOM 3310 C CA . ASP A 1 429 ? -10.965 -21.056 -4.849 1.00 43.25 429 ASP A CA 1
ATOM 3311 C C . ASP A 1 429 ? -12.333 -20.364 -4.750 1.00 43.25 429 ASP A C 1
ATOM 3313 O O . ASP A 1 429 ? -13.377 -20.985 -4.507 1.00 43.25 429 ASP A O 1
ATOM 3317 N N . ILE A 1 430 ? -12.319 -19.052 -4.970 1.00 47.59 430 ILE A N 1
ATOM 3318 C CA . ILE A 1 430 ? -13.516 -18.226 -4.974 1.00 47.59 430 ILE A CA 1
ATOM 3319 C C . ILE A 1 430 ? -14.291 -18.586 -6.234 1.00 47.59 430 ILE A C 1
ATOM 3321 O O . ILE A 1 430 ? -13.946 -18.188 -7.340 1.00 47.59 430 ILE A O 1
ATOM 3325 N N . LYS A 1 431 ? -15.344 -19.389 -6.080 1.00 45.44 431 LYS A N 1
ATOM 3326 C CA . LYS A 1 431 ? -16.169 -19.831 -7.216 1.00 45.44 431 LYS A CA 1
ATOM 3327 C C . LYS A 1 431 ? -17.004 -18.701 -7.828 1.00 45.44 431 LYS A C 1
ATOM 3329 O O . LYS A 1 431 ? -17.476 -18.859 -8.948 1.00 45.44 431 LYS A O 1
ATOM 3334 N N . ASN A 1 432 ? -17.175 -17.590 -7.106 1.00 59.03 432 ASN A N 1
ATOM 3335 C CA . ASN A 1 432 ? -18.013 -16.459 -7.495 1.00 59.03 432 ASN A CA 1
ATOM 3336 C C . ASN A 1 432 ? -17.214 -15.151 -7.400 1.00 59.03 432 ASN A C 1
ATOM 333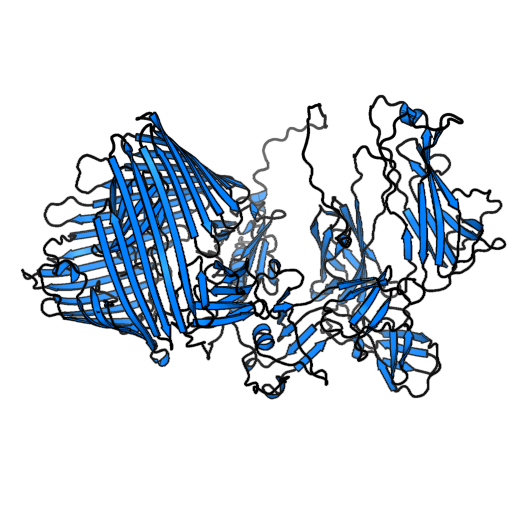8 O O . ASN A 1 432 ? -17.161 -14.535 -6.337 1.00 59.03 432 ASN A O 1
ATOM 3342 N N . PHE A 1 433 ? -16.601 -14.740 -8.507 1.00 75.06 433 PHE A N 1
ATOM 3343 C CA . PHE A 1 433 ? -16.026 -13.403 -8.649 1.00 75.06 433 PHE A CA 1
ATOM 3344 C C . PHE A 1 433 ? -17.144 -12.388 -8.905 1.00 75.06 433 PHE A C 1
ATOM 3346 O O . PHE A 1 433 ? -18.133 -12.709 -9.570 1.00 75.06 433 PHE A O 1
ATOM 3353 N N . GLN A 1 434 ? -17.019 -11.174 -8.370 1.00 79.69 434 GLN A N 1
ATOM 3354 C CA . GLN A 1 434 ? -17.891 -10.081 -8.788 1.00 79.69 434 GLN A CA 1
ATOM 3355 C C . GLN A 1 434 ? -17.530 -9.662 -10.212 1.00 79.69 434 GLN A C 1
ATOM 3357 O O . GLN A 1 434 ? -16.361 -9.497 -10.545 1.00 79.69 434 GLN A O 1
ATOM 3362 N N . HIS A 1 435 ? -18.558 -9.513 -11.035 1.00 84.62 435 HIS A N 1
ATOM 3363 C CA . HIS A 1 435 ? -18.470 -9.180 -12.449 1.00 84.62 435 HIS A CA 1
ATOM 3364 C C . HIS A 1 435 ? -19.400 -8.008 -12.756 1.00 84.62 435 HIS A C 1
ATOM 3366 O O . HIS A 1 435 ? -20.411 -7.801 -12.077 1.00 84.62 435 HIS A O 1
ATOM 3372 N N . GLY A 1 436 ? -19.094 -7.279 -13.821 1.00 84.69 436 GLY A N 1
ATOM 3373 C CA . GLY A 1 436 ? -19.893 -6.178 -14.326 1.00 84.69 436 GLY A CA 1
ATOM 3374 C C . GLY A 1 436 ? -19.606 -4.858 -13.620 1.00 84.69 436 GLY A C 1
ATOM 3375 O O . GLY A 1 436 ? -18.458 -4.499 -13.379 1.00 84.69 436 GLY A O 1
ATOM 3376 N N . GLY A 1 437 ? -20.671 -4.101 -13.359 1.00 90.56 437 GLY A N 1
ATOM 3377 C CA . GLY A 1 437 ? -20.568 -2.679 -13.049 1.00 90.56 437 GLY A CA 1
ATOM 3378 C C . GLY A 1 437 ? -20.335 -1.837 -14.303 1.00 90.56 437 GLY A C 1
ATOM 3379 O O . GLY A 1 437 ? -20.028 -2.355 -15.379 1.00 90.56 437 GLY A O 1
ATOM 3380 N N . THR A 1 438 ? -20.552 -0.530 -14.169 1.00 95.62 438 THR A N 1
ATOM 3381 C CA . THR A 1 438 ? -20.334 0.425 -15.255 1.00 95.62 438 THR A CA 1
ATOM 3382 C C . THR A 1 438 ? -19.760 1.714 -14.697 1.00 95.62 438 THR A C 1
ATOM 3384 O O . THR A 1 438 ? -20.398 2.363 -13.865 1.00 95.62 438 THR A O 1
ATOM 3387 N N . ALA A 1 439 ? -18.592 2.108 -15.190 1.00 97.25 439 ALA A N 1
ATOM 3388 C CA . ALA A 1 439 ? -18.006 3.405 -14.893 1.00 97.25 439 ALA A CA 1
ATOM 3389 C C . ALA A 1 439 ? -17.068 3.843 -16.017 1.00 97.25 439 ALA A C 1
ATOM 3391 O O . ALA A 1 439 ? -16.417 3.018 -16.655 1.00 97.25 439 ALA A O 1
ATOM 3392 N N . ALA A 1 440 ? -17.001 5.148 -16.250 1.00 97.94 440 ALA A N 1
ATOM 3393 C CA . ALA A 1 440 ? -15.906 5.749 -16.990 1.00 97.94 440 ALA A CA 1
ATOM 3394 C C . ALA A 1 440 ? -14.799 6.150 -16.015 1.00 97.94 440 ALA A C 1
ATOM 3396 O O . ALA A 1 440 ? -15.067 6.439 -14.849 1.00 97.94 440 ALA A O 1
ATOM 3397 N N . LEU A 1 441 ? -13.567 6.196 -16.498 1.00 97.12 441 LEU A N 1
ATOM 3398 C CA . LEU A 1 441 ? -12.428 6.694 -15.747 1.00 97.12 441 LEU A CA 1
ATOM 3399 C C . LEU A 1 441 ? -11.603 7.662 -16.593 1.00 97.12 441 LEU A C 1
ATOM 3401 O O . LEU A 1 441 ? -11.606 7.591 -17.823 1.00 97.12 441 LEU A O 1
ATOM 3405 N N . LEU A 1 442 ? -10.907 8.573 -15.926 1.00 97.81 442 LEU A N 1
ATOM 3406 C CA . LEU A 1 442 ? -9.893 9.433 -16.518 1.00 97.81 442 LEU A CA 1
ATOM 3407 C C . LEU A 1 442 ? -8.708 9.516 -15.562 1.00 97.81 442 LEU A C 1
ATOM 3409 O O . LEU A 1 442 ? -8.803 10.156 -14.517 1.00 97.81 442 LEU A O 1
ATOM 3413 N N . ASN A 1 443 ? -7.598 8.901 -15.940 1.00 97.06 443 ASN A N 1
ATOM 3414 C CA . ASN A 1 443 ? -6.312 9.101 -15.292 1.00 97.06 443 ASN A CA 1
ATOM 3415 C C . ASN A 1 443 ? -5.595 10.269 -15.964 1.00 97.06 443 ASN A C 1
ATOM 3417 O O . ASN A 1 443 ? -5.609 10.404 -17.191 1.00 97.06 443 ASN A O 1
ATOM 3421 N N . TYR A 1 444 ? -4.962 11.117 -15.164 1.00 95.50 444 TYR A N 1
ATOM 3422 C CA . TYR A 1 444 ? -4.204 12.254 -15.662 1.00 95.50 444 TYR A CA 1
ATOM 3423 C C . TYR A 1 444 ? -2.870 12.376 -14.930 1.00 95.50 444 TYR A C 1
ATOM 3425 O O . TYR A 1 444 ? -2.775 12.177 -13.720 1.00 95.50 444 TYR A O 1
ATOM 3433 N N . SER A 1 445 ? -1.841 12.746 -15.681 1.00 93.75 445 SER A N 1
ATOM 3434 C CA . SER A 1 445 ? -0.560 13.212 -15.167 1.00 93.75 445 SER A CA 1
ATOM 3435 C C . SER A 1 445 ? -0.162 14.438 -15.976 1.00 93.75 445 SER A C 1
ATOM 3437 O O . SER A 1 445 ? 0.104 14.355 -17.176 1.00 93.75 445 SER A O 1
ATOM 3439 N N . LEU A 1 446 ? -0.231 15.596 -15.332 1.00 94.94 446 LEU A N 1
ATOM 3440 C CA . LEU A 1 446 ? 0.073 16.897 -15.904 1.00 94.94 446 LEU A CA 1
ATOM 3441 C C . LEU A 1 446 ? 1.387 17.378 -15.318 1.00 94.94 446 LEU A C 1
ATOM 3443 O O . LEU A 1 446 ? 1.588 17.331 -14.107 1.00 94.94 446 LEU A O 1
ATOM 3447 N N . PHE A 1 447 ? 2.255 17.886 -16.169 1.00 90.56 447 PHE A N 1
ATOM 3448 C CA . PHE A 1 447 ? 3.583 18.313 -15.786 1.00 90.56 447 PHE A CA 1
ATOM 3449 C C . PHE A 1 447 ? 3.953 19.596 -16.530 1.00 90.56 447 PHE A C 1
ATOM 3451 O O . PHE A 1 447 ? 3.641 19.748 -17.709 1.00 90.56 447 PHE A O 1
ATOM 3458 N N . SER A 1 448 ? 4.607 20.539 -15.855 1.00 93.38 448 SER A N 1
ATOM 3459 C CA . SER A 1 448 ? 5.163 21.729 -16.493 1.00 93.38 448 SER A CA 1
ATOM 3460 C C . SER A 1 448 ? 6.455 22.172 -15.823 1.00 93.38 448 SER A C 1
ATOM 3462 O O . SER A 1 448 ? 6.523 22.255 -14.597 1.00 93.38 448 SER A O 1
ATOM 3464 N N . THR A 1 449 ? 7.432 22.556 -16.639 1.00 91.50 449 THR A N 1
ATOM 3465 C CA . THR A 1 449 ? 8.647 23.261 -16.228 1.00 91.50 449 THR A CA 1
ATOM 3466 C C . THR A 1 449 ? 8.810 24.583 -16.950 1.00 91.50 449 THR A C 1
ATOM 3468 O O . THR A 1 449 ? 8.384 24.765 -18.094 1.00 91.50 449 THR A O 1
ATOM 3471 N N . HIS A 1 450 ? 9.447 25.513 -16.254 1.00 91.44 450 HIS A N 1
ATOM 3472 C CA . HIS A 1 450 ? 9.898 26.778 -16.794 1.00 91.44 450 HIS A CA 1
ATOM 3473 C C . HIS A 1 450 ? 11.301 27.064 -16.267 1.00 91.44 450 HIS A C 1
ATOM 3475 O O . HIS A 1 450 ? 11.487 27.181 -15.056 1.00 91.44 450 HIS A O 1
ATOM 3481 N N . ASN A 1 451 ? 12.257 27.169 -17.183 1.00 88.56 451 ASN A N 1
ATOM 3482 C CA . ASN A 1 451 ? 13.653 27.467 -16.906 1.00 88.56 451 ASN A CA 1
ATOM 3483 C C . ASN A 1 451 ? 14.006 28.818 -17.538 1.00 88.56 451 ASN A C 1
ATOM 3485 O O . ASN A 1 451 ? 13.674 29.071 -18.696 1.00 88.56 451 ASN A O 1
ATOM 3489 N N . ASP A 1 452 ? 14.672 29.669 -16.774 1.00 88.25 452 ASP A N 1
ATOM 3490 C CA . ASP A 1 452 ? 15.252 30.942 -17.200 1.00 88.25 452 ASP A CA 1
ATOM 3491 C C . ASP A 1 452 ? 16.773 30.808 -17.094 1.00 88.25 452 ASP A C 1
ATOM 3493 O O . ASP A 1 452 ? 17.276 30.421 -16.035 1.00 88.25 452 ASP A O 1
ATOM 3497 N N . TYR A 1 453 ? 17.488 31.065 -18.189 1.00 82.44 453 TYR A N 1
ATOM 3498 C CA . TYR A 1 453 ? 18.939 30.890 -18.294 1.00 82.44 453 TYR A CA 1
ATOM 3499 C C . TYR A 1 453 ? 19.729 32.194 -18.125 1.00 82.44 453 TYR A C 1
ATOM 3501 O O . TYR A 1 453 ? 20.961 32.159 -18.091 1.00 82.44 453 TYR A O 1
ATOM 3509 N N . GLY A 1 454 ? 19.050 33.337 -17.989 1.00 75.75 454 GLY A N 1
ATOM 3510 C CA . GLY A 1 454 ? 19.659 34.653 -18.180 1.00 75.75 454 GLY A CA 1
ATOM 3511 C C . GLY A 1 454 ? 19.686 35.075 -19.656 1.00 75.75 454 GLY A C 1
ATOM 3512 O O . GLY A 1 454 ? 19.392 34.292 -20.552 1.00 75.75 454 GLY A O 1
ATOM 3513 N N . ASP A 1 455 ? 19.976 36.356 -19.917 1.00 69.94 455 ASP A N 1
ATOM 3514 C CA . ASP A 1 455 ? 20.035 36.954 -21.268 1.00 69.94 455 ASP A CA 1
ATOM 3515 C C . ASP A 1 455 ? 18.765 36.788 -22.144 1.00 69.94 455 ASP A C 1
ATOM 3517 O O . ASP A 1 455 ? 18.830 36.866 -23.369 1.00 69.94 455 ASP A O 1
ATOM 3521 N N . ASN A 1 456 ? 17.584 36.686 -21.511 1.00 70.81 456 ASN A N 1
ATOM 3522 C CA . ASN A 1 456 ? 16.259 36.434 -22.117 1.00 70.81 456 ASN A CA 1
ATOM 3523 C C . ASN A 1 456 ? 16.056 35.032 -22.726 1.00 70.81 456 ASN A C 1
ATOM 3525 O O . ASN A 1 456 ? 15.012 34.806 -23.347 1.00 70.81 456 ASN A O 1
ATOM 3529 N N . ASP A 1 457 ? 16.979 34.090 -22.531 1.00 80.81 457 ASP A N 1
ATOM 3530 C CA . ASP A 1 457 ? 16.774 32.709 -22.962 1.00 80.81 457 ASP A CA 1
ATOM 3531 C C . ASP A 1 457 ? 15.924 31.961 -21.931 1.00 80.81 457 ASP A C 1
ATOM 3533 O O . ASP A 1 457 ? 16.315 31.742 -20.784 1.00 80.81 457 ASP A O 1
ATOM 3537 N N . THR A 1 458 ? 14.721 31.570 -22.348 1.00 86.12 458 THR A N 1
ATOM 3538 C CA . THR A 1 458 ? 13.774 30.830 -21.509 1.00 86.12 458 THR A CA 1
ATOM 3539 C C . THR A 1 458 ? 13.380 29.535 -22.192 1.00 86.12 458 THR A C 1
ATOM 3541 O O . THR A 1 458 ? 13.059 29.549 -23.380 1.00 86.12 458 THR A O 1
ATOM 3544 N N . SER A 1 459 ? 13.321 28.446 -21.431 1.00 87.81 459 SER A N 1
ATOM 3545 C CA . SER A 1 459 ? 12.764 27.174 -21.878 1.00 87.81 459 SER A CA 1
ATOM 3546 C C . SER A 1 459 ? 11.496 26.859 -21.096 1.00 87.81 459 SER A C 1
ATOM 3548 O O . SER A 1 459 ? 11.433 26.984 -19.871 1.00 87.81 459 SER A O 1
ATOM 3550 N N . ARG A 1 460 ? 10.441 26.475 -21.805 1.00 91.00 460 ARG A N 1
ATOM 3551 C CA . ARG A 1 460 ? 9.178 26.037 -21.228 1.00 91.00 460 ARG A CA 1
ATOM 3552 C C . ARG A 1 460 ? 8.799 24.703 -21.834 1.00 91.00 460 ARG A C 1
ATOM 3554 O O . ARG A 1 460 ? 8.658 24.589 -23.045 1.00 91.00 460 ARG A O 1
ATOM 3561 N N . TYR A 1 461 ? 8.518 23.749 -20.961 1.00 91.25 461 TYR A N 1
ATOM 3562 C CA . TYR A 1 461 ? 7.992 22.457 -21.352 1.00 91.25 461 TYR A CA 1
ATOM 3563 C C . TYR A 1 461 ? 6.736 22.149 -20.548 1.00 91.25 461 TYR A C 1
ATOM 3565 O O . TYR A 1 461 ? 6.697 22.338 -19.332 1.00 91.25 461 TYR A O 1
ATOM 3573 N N . SER A 1 462 ? 5.692 21.678 -21.214 1.00 94.31 462 SER A N 1
ATOM 3574 C CA . SER A 1 462 ? 4.469 21.206 -20.575 1.00 94.31 462 SER A CA 1
ATOM 3575 C C . SER A 1 462 ? 4.048 19.879 -21.194 1.00 94.31 462 SER A C 1
ATOM 3577 O O . SER A 1 462 ? 4.150 19.683 -22.400 1.00 94.31 462 SER A O 1
ATOM 3579 N N . GLN A 1 463 ? 3.546 18.966 -20.373 1.00 92.94 463 GLN A N 1
ATOM 3580 C CA . GLN A 1 463 ? 3.068 17.660 -20.797 1.00 92.94 463 GLN A CA 1
ATOM 3581 C C . GLN A 1 463 ? 1.752 17.317 -20.097 1.00 92.94 463 GLN A C 1
ATOM 3583 O O . GLN A 1 463 ? 1.563 17.610 -18.917 1.00 92.94 463 GLN A O 1
ATOM 3588 N N . ALA A 1 464 ? 0.851 16.661 -20.822 1.00 94.81 464 ALA A N 1
ATOM 3589 C CA . ALA A 1 464 ? -0.344 16.036 -20.281 1.00 94.81 464 ALA A CA 1
ATOM 3590 C C . ALA A 1 464 ? -0.442 14.589 -20.780 1.00 94.81 464 ALA A C 1
ATOM 3592 O O . ALA A 1 464 ? -0.722 14.350 -21.952 1.00 94.81 464 ALA A O 1
ATOM 3593 N N . SER A 1 465 ? -0.227 13.627 -19.885 1.00 93.00 465 SER A N 1
ATOM 3594 C CA . SER A 1 465 ? -0.548 12.218 -20.114 1.00 93.00 465 SER A CA 1
ATOM 3595 C C . SER A 1 465 ? -1.972 11.965 -19.631 1.00 93.00 465 SER A C 1
ATOM 3597 O O . SER A 1 465 ? -2.252 12.086 -18.438 1.00 93.00 465 SER A O 1
ATOM 3599 N N . LEU A 1 466 ? -2.869 11.629 -20.553 1.00 95.06 466 LEU A N 1
ATOM 3600 C CA . LEU A 1 466 ? -4.289 11.405 -20.294 1.00 95.06 466 LEU A CA 1
ATOM 3601 C C . LEU A 1 466 ? -4.657 9.983 -20.702 1.00 95.06 466 LEU A C 1
ATOM 3603 O O . LEU A 1 466 ? -4.394 9.574 -21.831 1.00 95.06 466 LEU A O 1
ATOM 3607 N N . GLU A 1 467 ? -5.301 9.245 -19.810 1.00 95.19 467 GLU A N 1
ATOM 3608 C CA . GLU A 1 467 ? -5.799 7.903 -20.089 1.00 95.19 467 GLU A CA 1
ATOM 3609 C C . GLU A 1 467 ? -7.279 7.839 -19.725 1.00 95.19 467 GLU A C 1
ATOM 3611 O O . GLU A 1 467 ? -7.666 7.896 -18.559 1.00 95.19 467 GLU A O 1
ATOM 3616 N N . ALA A 1 468 ? -8.118 7.788 -20.755 1.00 97.00 468 ALA A N 1
ATOM 3617 C CA . ALA A 1 468 ? -9.555 7.649 -20.617 1.00 97.00 468 ALA A CA 1
ATOM 3618 C C . ALA A 1 468 ? -9.933 6.171 -20.686 1.00 97.00 468 ALA A C 1
ATOM 3620 O O . ALA A 1 468 ? -9.410 5.415 -21.511 1.00 97.00 468 ALA A O 1
ATOM 3621 N N . GLY A 1 469 ? -10.891 5.770 -19.860 1.00 96.62 469 GLY A N 1
ATOM 3622 C CA . GLY A 1 469 ? -11.402 4.415 -19.855 1.00 96.62 469 GLY A CA 1
ATOM 3623 C C . GLY A 1 469 ? -12.906 4.341 -19.655 1.00 96.62 469 GLY A C 1
ATOM 3624 O O . GLY A 1 469 ? -13.537 5.261 -19.139 1.00 96.62 469 GLY A O 1
ATOM 3625 N N . PHE A 1 470 ? -13.493 3.229 -20.079 1.00 96.94 470 PHE A N 1
ATOM 3626 C CA . PHE A 1 470 ? -14.883 2.895 -19.807 1.00 96.94 470 PHE A CA 1
ATOM 3627 C C . PHE A 1 470 ? -15.016 1.396 -19.586 1.00 96.94 470 PHE A C 1
ATOM 3629 O O . PHE A 1 470 ? -14.644 0.609 -20.452 1.00 96.94 470 PHE A O 1
ATOM 3636 N N . ASN A 1 471 ? -15.557 1.013 -18.438 1.00 96.31 471 ASN A N 1
ATOM 3637 C CA . ASN A 1 471 ? -15.822 -0.371 -18.094 1.00 96.31 471 ASN A CA 1
ATOM 3638 C C . ASN A 1 471 ? -17.318 -0.625 -18.156 1.00 96.31 471 ASN A C 1
ATOM 3640 O O . ASN A 1 471 ? -18.097 0.144 -17.588 1.00 96.31 471 ASN A O 1
ATOM 3644 N N . THR A 1 472 ? -17.728 -1.707 -18.809 1.00 94.56 472 THR A N 1
ATOM 3645 C CA . THR A 1 472 ? -19.099 -2.212 -18.725 1.00 94.56 472 THR A CA 1
ATOM 3646 C C . THR A 1 472 ? -19.156 -3.679 -19.122 1.00 94.56 472 THR A C 1
ATOM 3648 O O . THR A 1 472 ? -18.511 -4.079 -20.082 1.00 94.56 472 THR A O 1
ATOM 3651 N N . MET A 1 473 ? -19.954 -4.488 -18.423 1.00 88.06 473 MET A N 1
ATOM 3652 C CA . MET A 1 473 ? -20.152 -5.908 -18.770 1.00 88.06 473 MET A CA 1
ATOM 3653 C C . MET A 1 473 ? -18.831 -6.698 -18.923 1.00 88.06 473 MET A C 1
ATOM 3655 O O . MET A 1 473 ? -18.709 -7.490 -19.853 1.00 88.06 473 MET A O 1
ATOM 3659 N N . ASP A 1 474 ? -17.845 -6.447 -18.052 1.00 87.44 474 ASP A N 1
ATOM 3660 C CA . ASP A 1 474 ? -16.481 -7.017 -18.109 1.00 87.44 474 ASP A CA 1
ATOM 3661 C C . ASP A 1 474 ? -15.677 -6.672 -19.379 1.00 87.44 474 ASP A C 1
ATOM 3663 O O . ASP A 1 474 ? -14.640 -7.275 -19.659 1.00 87.44 474 ASP A O 1
ATOM 3667 N N . TRP A 1 475 ? -16.139 -5.689 -20.156 1.00 92.88 475 TRP A N 1
ATOM 3668 C CA . TRP A 1 475 ? -15.337 -5.030 -21.176 1.00 92.88 475 TRP A CA 1
ATOM 3669 C C . TRP A 1 475 ? -14.663 -3.804 -20.589 1.00 92.88 475 TRP A C 1
ATOM 3671 O O . TRP A 1 475 ? -15.333 -2.976 -19.969 1.00 92.88 475 TRP A O 1
ATOM 3681 N N . ALA A 1 476 ? -13.375 -3.643 -20.866 1.00 94.94 476 ALA A N 1
ATOM 3682 C CA . ALA A 1 476 ? -12.642 -2.412 -20.616 1.00 94.94 476 ALA A CA 1
ATOM 3683 C C . ALA A 1 476 ? -12.284 -1.756 -21.953 1.00 94.94 476 ALA A C 1
ATOM 3685 O O . ALA A 1 476 ? -11.624 -2.340 -22.802 1.00 94.94 476 ALA A O 1
ATOM 3686 N N . LEU A 1 477 ? -12.745 -0.529 -22.165 1.00 96.69 477 LEU A N 1
ATOM 3687 C CA . LEU A 1 477 ? -12.264 0.350 -23.225 1.00 96.69 477 LEU A CA 1
ATOM 3688 C C . LEU A 1 477 ? -11.185 1.248 -22.631 1.00 96.69 477 LEU A C 1
ATOM 3690 O O . LEU A 1 477 ? -11.429 1.869 -21.597 1.00 96.69 477 LEU A O 1
ATOM 3694 N N . ARG A 1 478 ? -10.024 1.349 -23.272 1.00 94.75 478 ARG A N 1
ATOM 3695 C CA . ARG A 1 478 ? -8.895 2.178 -22.838 1.00 94.75 478 ARG A CA 1
ATOM 3696 C C . ARG A 1 478 ? -8.360 3.001 -23.990 1.00 94.75 478 ARG A C 1
ATOM 3698 O O . ARG A 1 478 ? -8.272 2.514 -25.112 1.00 94.75 478 ARG A O 1
ATOM 3705 N N . SER A 1 479 ? -7.989 4.244 -23.712 1.00 94.69 479 SER A N 1
ATOM 3706 C CA . SER A 1 479 ? -7.365 5.135 -24.684 1.00 94.69 479 SER A CA 1
ATOM 3707 C C . SER A 1 479 ? -6.389 6.072 -23.987 1.00 94.69 479 SER A C 1
ATOM 3709 O O . SER A 1 479 ? -6.789 6.810 -23.087 1.00 94.69 479 SER A O 1
ATOM 3711 N N . ARG A 1 480 ? -5.114 6.038 -24.390 1.00 91.69 480 ARG A N 1
ATOM 3712 C CA . ARG A 1 480 ? -4.038 6.820 -23.769 1.00 91.69 480 ARG A CA 1
ATOM 3713 C C . ARG A 1 480 ? -3.370 7.755 -24.768 1.00 91.69 480 ARG A C 1
ATOM 3715 O O . ARG A 1 480 ? -2.901 7.319 -25.819 1.00 91.69 480 ARG A O 1
ATOM 3722 N N . TYR A 1 481 ? -3.275 9.024 -24.384 1.00 91.31 481 TYR A N 1
ATOM 3723 C CA . TYR A 1 481 ? -2.651 10.099 -25.147 1.00 91.31 481 TYR A CA 1
ATOM 3724 C C . TYR A 1 481 ? -1.582 10.808 -24.325 1.00 91.31 481 TYR A C 1
ATOM 3726 O O . TYR A 1 481 ? -1.766 11.057 -23.133 1.00 91.31 481 TYR A O 1
ATOM 3734 N N . ILE A 1 482 ? -0.495 11.192 -24.987 1.00 91.12 482 ILE A N 1
ATOM 3735 C CA . ILE A 1 482 ? 0.522 12.084 -24.438 1.00 91.12 482 ILE A CA 1
ATOM 3736 C C . ILE A 1 482 ? 0.526 13.354 -25.281 1.00 91.12 482 ILE A C 1
ATOM 3738 O O . ILE A 1 482 ? 0.781 13.323 -26.481 1.00 91.12 482 ILE A O 1
ATOM 3742 N N . LEU A 1 483 ? 0.211 14.475 -24.643 1.00 93.94 483 LEU A N 1
ATOM 3743 C CA . LEU A 1 483 ? 0.245 15.803 -25.241 1.00 93.94 483 LEU A CA 1
ATOM 3744 C C . LEU A 1 483 ? 1.485 16.521 -24.718 1.00 93.94 483 LEU A C 1
ATOM 3746 O O . LEU A 1 483 ? 1.674 16.577 -23.504 1.00 93.94 483 LEU A O 1
ATOM 3750 N N . THR A 1 484 ? 2.307 17.083 -25.594 1.00 93.06 484 THR A N 1
ATOM 3751 C CA . THR A 1 484 ? 3.495 17.861 -25.214 1.00 93.06 484 THR A CA 1
ATOM 3752 C C . THR A 1 484 ? 3.454 19.250 -25.846 1.00 93.06 484 THR A C 1
ATOM 3754 O O . THR A 1 484 ? 2.929 19.434 -26.943 1.00 93.06 484 THR A O 1
ATOM 3757 N N . ASP A 1 485 ? 3.976 20.242 -25.130 1.00 94.56 485 ASP A N 1
ATOM 3758 C CA . ASP A 1 485 ? 4.268 21.596 -25.603 1.00 94.56 485 ASP A CA 1
ATOM 3759 C C . ASP A 1 485 ? 5.711 21.910 -25.193 1.00 94.56 485 ASP A C 1
ATOM 3761 O O . ASP A 1 485 ? 5.987 22.122 -24.011 1.00 94.56 485 ASP A O 1
ATOM 3765 N N . ASP A 1 486 ? 6.627 21.865 -26.157 1.00 90.62 486 ASP A N 1
ATOM 3766 C CA . ASP A 1 486 ? 8.041 22.183 -25.978 1.00 90.62 486 ASP A CA 1
ATOM 3767 C C . ASP A 1 486 ? 8.354 23.505 -26.680 1.00 90.62 486 ASP A C 1
ATOM 3769 O O . ASP A 1 486 ? 8.381 23.586 -27.909 1.00 90.62 486 ASP A O 1
ATOM 3773 N N . ASN A 1 487 ? 8.517 24.576 -25.903 1.00 90.25 487 ASN A N 1
ATOM 3774 C CA . ASN A 1 487 ? 8.779 25.929 -26.399 1.00 90.25 487 ASN A CA 1
ATOM 3775 C C . ASN A 1 487 ? 7.793 26.413 -27.484 1.00 90.25 487 ASN A C 1
ATOM 3777 O O . ASN A 1 487 ? 8.154 27.163 -28.392 1.00 90.25 487 ASN A O 1
ATOM 3781 N N . GLY A 1 488 ? 6.520 26.012 -27.386 1.00 89.25 488 GLY A N 1
ATOM 3782 C CA . GLY A 1 488 ? 5.466 26.339 -28.349 1.00 89.25 488 GLY A CA 1
ATOM 3783 C C . GLY A 1 488 ? 5.270 25.292 -29.450 1.00 89.25 488 GLY A C 1
ATOM 3784 O O . GLY A 1 488 ? 4.279 25.374 -30.184 1.00 89.25 488 GLY A O 1
ATOM 3785 N N . SER A 1 489 ? 6.168 24.308 -29.568 1.00 93.56 489 SER A N 1
ATOM 3786 C CA . SER A 1 489 ? 6.006 23.147 -30.442 1.00 93.56 489 SER A CA 1
ATOM 3787 C C . SER A 1 489 ? 5.081 22.134 -29.779 1.00 93.56 489 SER A C 1
ATOM 3789 O O . SER A 1 489 ? 5.418 21.543 -28.755 1.00 93.56 489 SER A O 1
ATOM 3791 N N . ARG A 1 490 ? 3.887 21.948 -30.348 1.00 93.50 490 ARG A N 1
ATOM 3792 C CA . ARG A 1 490 ? 2.847 21.092 -29.769 1.00 93.50 490 ARG A CA 1
ATOM 3793 C C . ARG A 1 490 ? 2.750 19.772 -30.507 1.00 93.50 490 ARG A C 1
ATOM 3795 O O . ARG A 1 490 ? 2.518 19.777 -31.714 1.00 93.50 490 ARG A O 1
ATOM 3802 N N . ASN A 1 491 ? 2.829 18.671 -29.771 1.00 90.69 491 ASN A N 1
ATOM 3803 C CA . ASN A 1 491 ? 2.649 17.327 -30.301 1.00 90.69 491 ASN A CA 1
ATOM 3804 C C . ASN A 1 491 ? 1.579 16.557 -29.512 1.00 90.69 491 ASN A C 1
ATOM 3806 O O . ASN A 1 491 ? 1.340 16.823 -28.332 1.00 90.69 491 ASN A O 1
ATOM 3810 N N . ALA A 1 492 ? 0.912 15.617 -30.178 1.00 90.62 492 ALA A N 1
ATOM 3811 C CA . ALA A 1 492 ? -0.105 14.758 -29.585 1.00 90.62 492 ALA A CA 1
ATOM 3812 C C . ALA A 1 492 ? 0.084 13.323 -30.084 1.00 90.62 492 ALA A C 1
ATOM 3814 O O . ALA A 1 492 ? -0.218 13.015 -31.235 1.00 90.62 492 ALA A O 1
ATOM 3815 N N . GLU A 1 493 ? 0.557 12.445 -29.206 1.00 85.12 493 GLU A N 1
ATOM 3816 C CA . GLU A 1 493 ? 0.842 11.046 -29.519 1.00 85.12 493 GLU A CA 1
ATOM 3817 C C . GLU A 1 493 ? -0.219 10.134 -28.895 1.00 85.12 493 GLU A C 1
ATOM 3819 O O . GLU A 1 493 ? -0.502 10.218 -27.697 1.00 85.12 493 GLU A O 1
ATOM 3824 N N . SER A 1 494 ? -0.807 9.242 -29.700 1.00 85.69 494 SER A N 1
ATOM 3825 C CA . SER A 1 494 ? -1.664 8.161 -29.200 1.00 85.69 494 SER A CA 1
ATOM 3826 C C . SER A 1 494 ? -0.826 6.911 -28.944 1.00 85.69 494 SER A C 1
ATOM 3828 O O . SER A 1 494 ? -0.163 6.402 -29.851 1.00 85.69 494 SER A O 1
ATOM 3830 N N . ILE A 1 495 ? -0.852 6.401 -27.712 1.00 83.69 495 ILE A N 1
ATOM 3831 C CA . ILE A 1 495 ? -0.110 5.187 -27.351 1.00 83.69 495 ILE A CA 1
ATOM 3832 C C . ILE A 1 495 ? -0.920 3.948 -27.738 1.00 83.69 495 ILE A C 1
ATOM 3834 O O . ILE A 1 495 ? -0.426 3.047 -28.425 1.00 83.69 495 ILE A O 1
ATOM 3838 N N . TYR A 1 496 ? -2.187 3.914 -27.330 1.00 88.06 496 TYR A N 1
ATOM 3839 C CA . TYR A 1 496 ? -3.130 2.848 -27.645 1.00 88.06 496 TYR A CA 1
ATOM 3840 C C . TYR A 1 496 ? -4.575 3.337 -27.503 1.00 88.06 496 TYR A C 1
ATOM 3842 O O . TYR A 1 496 ? -4.860 4.251 -26.727 1.00 88.06 496 TYR A O 1
ATOM 3850 N N . THR A 1 497 ? -5.487 2.671 -28.209 1.00 93.81 497 THR A N 1
ATOM 3851 C CA . THR A 1 497 ? -6.941 2.816 -28.077 1.00 93.81 497 THR A CA 1
ATOM 3852 C C . THR A 1 497 ? -7.599 1.473 -28.372 1.00 93.81 497 THR A C 1
ATOM 3854 O O . THR A 1 497 ? -7.734 1.088 -29.533 1.00 93.81 497 THR A O 1
ATOM 3857 N N . TYR A 1 498 ? -8.014 0.740 -27.344 1.00 94.75 498 TYR A N 1
ATOM 3858 C CA . TYR A 1 498 ? -8.521 -0.620 -27.511 1.00 94.75 498 TYR A CA 1
ATOM 3859 C C . TYR A 1 498 ? -9.671 -0.946 -26.570 1.00 94.75 498 TYR A C 1
ATOM 3861 O O . TYR A 1 498 ? -9.823 -0.343 -25.511 1.00 94.75 498 TYR A O 1
ATOM 3869 N N . ALA A 1 499 ? -10.476 -1.924 -26.971 1.00 96.38 499 ALA A N 1
ATOM 3870 C CA . ALA A 1 499 ? -11.418 -2.607 -26.103 1.00 96.38 499 ALA A CA 1
ATOM 3871 C C . ALA A 1 499 ? -10.889 -4.005 -25.780 1.00 96.38 499 ALA A C 1
ATOM 3873 O O . ALA A 1 499 ? -10.389 -4.700 -26.668 1.00 96.38 499 ALA A O 1
ATOM 3874 N N . GLU A 1 500 ? -11.022 -4.429 -24.532 1.00 94.25 500 GLU A N 1
ATOM 3875 C CA . GLU A 1 500 ? -10.593 -5.739 -24.064 1.00 94.25 500 GLU A CA 1
ATOM 3876 C C . GLU A 1 500 ? -11.674 -6.473 -23.288 1.00 94.25 500 GLU A C 1
ATOM 3878 O O . GLU A 1 500 ? -12.569 -5.861 -22.705 1.00 94.25 500 GLU A O 1
ATOM 3883 N N . HIS A 1 501 ? -11.580 -7.800 -23.303 1.00 92.56 501 HIS A N 1
ATOM 3884 C CA . HIS A 1 501 ? -12.468 -8.686 -22.566 1.00 92.56 501 HIS A CA 1
ATOM 3885 C C . HIS A 1 501 ? -11.762 -9.997 -22.216 1.00 92.56 501 HIS A C 1
ATOM 3887 O O . HIS A 1 501 ? -11.069 -10.593 -23.052 1.00 92.56 501 HIS A O 1
ATOM 3893 N N . VAL A 1 502 ? -11.998 -10.501 -21.002 1.00 89.69 502 VAL A N 1
ATOM 3894 C CA . VAL A 1 502 ? -11.437 -11.774 -20.527 1.00 89.69 502 VAL A CA 1
ATOM 3895 C C . VAL A 1 502 ? -12.453 -12.906 -20.645 1.00 89.69 502 VAL A C 1
ATOM 3897 O O . VAL A 1 502 ? -13.480 -12.960 -19.974 1.00 89.69 502 VAL A O 1
ATOM 3900 N N . PHE A 1 503 ? -12.124 -13.893 -21.470 1.00 87.81 503 PHE A N 1
ATOM 3901 C CA . PHE A 1 503 ? -12.826 -15.165 -21.579 1.00 87.81 503 PHE A CA 1
ATOM 3902 C C . PHE A 1 503 ? -12.335 -16.130 -20.492 1.00 87.81 503 PHE A C 1
ATOM 3904 O O . PHE A 1 503 ? -11.517 -17.019 -20.743 1.00 87.81 503 PHE A O 1
ATOM 3911 N N . ALA A 1 504 ? -12.831 -15.949 -19.265 1.00 79.00 504 ALA A N 1
ATOM 3912 C CA . ALA A 1 504 ? -12.356 -16.658 -18.071 1.00 79.00 504 ALA A CA 1
ATOM 3913 C C . ALA A 1 504 ? -12.377 -18.197 -18.202 1.00 79.00 504 ALA A C 1
ATOM 3915 O O . ALA A 1 504 ? -11.429 -18.865 -17.788 1.00 79.00 504 ALA A O 1
ATOM 3916 N N . ALA A 1 505 ? -13.405 -18.776 -18.838 1.00 80.00 505 ALA A N 1
ATOM 3917 C CA . ALA A 1 505 ? -13.503 -20.228 -19.040 1.00 80.00 505 ALA A CA 1
ATOM 3918 C C . ALA A 1 505 ? -12.399 -20.780 -19.963 1.00 80.00 505 ALA A C 1
ATOM 3920 O O . ALA A 1 505 ? -11.932 -21.903 -19.780 1.00 80.00 505 ALA A O 1
ATOM 3921 N N . GLN A 1 506 ? -11.973 -19.980 -20.939 1.00 83.44 506 GLN A N 1
ATOM 3922 C CA . GLN A 1 506 ? -10.907 -20.287 -21.888 1.00 83.44 506 GLN A CA 1
ATOM 3923 C C . GLN A 1 506 ? -9.532 -19.833 -21.381 1.00 83.44 506 GLN A C 1
ATOM 3925 O O . GLN A 1 506 ? -8.526 -20.234 -21.957 1.00 83.44 506 GLN A O 1
ATOM 3930 N N . LYS A 1 507 ? -9.487 -19.031 -20.306 1.00 83.81 507 LYS A N 1
ATOM 3931 C CA . LYS A 1 507 ? -8.279 -18.389 -19.761 1.00 83.81 507 LYS A CA 1
ATOM 3932 C C . LYS A 1 507 ? -7.559 -17.509 -20.787 1.00 83.81 507 LYS A C 1
ATOM 3934 O O . LYS A 1 507 ? -6.332 -17.459 -20.809 1.00 83.81 507 LYS A O 1
ATOM 3939 N N . MET A 1 508 ? -8.331 -16.821 -21.625 1.00 87.19 508 MET A N 1
ATOM 3940 C CA . MET A 1 508 ? -7.828 -15.967 -22.701 1.00 87.19 508 MET A CA 1
ATOM 3941 C C . MET A 1 508 ? -8.368 -14.546 -22.555 1.00 87.19 508 MET A C 1
ATOM 3943 O O . MET A 1 508 ? -9.552 -14.365 -22.291 1.00 87.19 508 MET A O 1
ATOM 3947 N N . THR A 1 509 ? -7.530 -13.551 -22.798 1.00 90.94 509 THR A N 1
ATOM 3948 C CA . THR A 1 509 ? -7.904 -12.153 -23.010 1.00 90.94 509 THR A CA 1
ATOM 3949 C C . THR A 1 509 ? -7.952 -11.876 -24.510 1.00 90.94 509 THR A C 1
ATOM 3951 O O . THR A 1 509 ? -7.076 -12.315 -25.259 1.00 90.94 509 THR A O 1
ATOM 3954 N N . MET A 1 510 ? -8.973 -11.153 -24.958 1.00 94.56 510 MET A N 1
ATOM 3955 C CA . MET A 1 510 ? -9.046 -10.601 -26.309 1.00 94.56 510 MET A CA 1
ATOM 3956 C C . MET A 1 510 ? -8.940 -9.087 -26.241 1.00 94.56 510 MET A C 1
ATOM 3958 O O . MET A 1 510 ? -9.631 -8.474 -25.435 1.00 94.56 510 MET A O 1
ATOM 3962 N N . GLN A 1 511 ? -8.144 -8.502 -27.129 1.00 95.62 511 GLN A N 1
ATOM 3963 C CA . GLN A 1 511 ? -8.060 -7.060 -27.333 1.00 95.62 511 GLN A CA 1
ATOM 3964 C C . GLN A 1 511 ? -8.362 -6.719 -28.793 1.00 95.62 511 GLN A C 1
ATOM 3966 O O . GLN A 1 511 ? -7.969 -7.455 -29.701 1.00 95.62 511 GLN A O 1
ATOM 3971 N N . VAL A 1 512 ? -9.070 -5.615 -29.025 1.00 97.31 512 VAL A N 1
ATOM 3972 C CA . VAL A 1 512 ? -9.422 -5.113 -30.358 1.00 97.31 512 VAL A CA 1
ATOM 3973 C C . VAL A 1 512 ? -9.263 -3.597 -30.430 1.00 97.31 512 VAL A C 1
ATOM 3975 O O . VAL A 1 512 ? -9.738 -2.880 -29.554 1.00 97.31 512 VAL A O 1
ATOM 3978 N N . GLY A 1 513 ? -8.629 -3.106 -31.493 1.00 96.06 513 GLY A N 1
ATOM 3979 C CA . GLY A 1 513 ? -8.372 -1.685 -31.726 1.00 96.06 513 GLY A CA 1
ATOM 3980 C C . GLY A 1 513 ? -6.895 -1.405 -31.981 1.00 96.06 513 GLY A C 1
ATOM 3981 O O . GLY A 1 513 ? -6.177 -2.249 -32.511 1.00 96.06 513 GLY A O 1
ATOM 3982 N N . GLU A 1 514 ? -6.452 -0.213 -31.605 1.00 93.12 514 GLU A N 1
ATOM 3983 C CA . GLU A 1 514 ? -5.059 0.222 -31.617 1.00 93.12 514 GLU A CA 1
ATOM 3984 C C . GLU A 1 514 ? -4.317 -0.375 -30.413 1.00 93.12 514 GLU A C 1
ATOM 3986 O O . GLU A 1 514 ? -4.293 0.199 -29.325 1.00 93.12 514 GLU A O 1
ATOM 3991 N N . ILE A 1 515 ? -3.695 -1.534 -30.610 1.00 90.12 515 ILE A N 1
ATOM 3992 C CA . ILE A 1 515 ? -3.024 -2.340 -29.579 1.00 90.12 515 ILE A CA 1
ATOM 3993 C C . ILE A 1 515 ? -1.532 -2.485 -29.873 1.00 90.12 515 ILE A C 1
ATOM 3995 O O . ILE A 1 515 ? -1.072 -2.183 -30.972 1.00 90.12 515 ILE A O 1
ATOM 3999 N N . ASN A 1 516 ? -0.769 -2.956 -28.893 1.00 86.38 516 ASN A N 1
ATOM 4000 C CA . ASN A 1 516 ? 0.620 -3.359 -29.088 1.00 86.38 516 ASN A CA 1
ATOM 4001 C C . ASN A 1 516 ? 0.668 -4.884 -29.178 1.00 86.38 516 ASN A C 1
ATOM 4003 O O . ASN A 1 516 ? 0.434 -5.563 -28.181 1.00 86.38 516 ASN A O 1
ATOM 4007 N N . ALA A 1 517 ? 0.933 -5.422 -30.372 1.00 88.06 517 ALA A N 1
ATOM 4008 C CA . ALA A 1 517 ? 0.952 -6.863 -30.584 1.00 88.06 517 ALA A CA 1
ATOM 4009 C C . ALA A 1 517 ? 2.060 -7.511 -29.748 1.00 88.06 517 ALA A C 1
ATOM 4011 O O . ALA A 1 517 ? 3.242 -7.296 -30.016 1.00 88.06 517 ALA A O 1
ATOM 4012 N N . MET A 1 518 ? 1.687 -8.331 -28.765 1.00 83.06 518 MET A N 1
ATOM 4013 C CA . MET A 1 518 ? 2.667 -9.008 -27.911 1.00 83.06 518 MET A CA 1
ATOM 4014 C C . MET A 1 518 ? 3.197 -10.302 -28.531 1.00 83.06 518 MET A C 1
ATOM 4016 O O . MET A 1 518 ? 2.508 -11.002 -29.277 1.00 83.06 518 MET A O 1
ATOM 4020 N N . SER A 1 519 ? 4.434 -10.646 -28.181 1.00 85.06 519 SER A N 1
ATOM 4021 C CA . SER A 1 519 ? 5.101 -11.884 -28.578 1.00 85.06 519 SER A CA 1
ATOM 4022 C C . SER A 1 519 ? 6.124 -12.291 -27.520 1.00 85.06 519 SER A C 1
ATOM 4024 O O . SER A 1 519 ? 6.735 -11.438 -26.880 1.00 85.06 519 SER A O 1
ATOM 4026 N N . ASN A 1 520 ? 6.313 -13.597 -27.325 1.00 79.94 520 ASN A N 1
ATOM 4027 C CA . ASN A 1 520 ? 7.226 -14.115 -26.301 1.00 79.94 520 ASN A CA 1
ATOM 4028 C C . ASN A 1 520 ? 8.700 -14.057 -26.751 1.00 79.94 520 ASN A C 1
ATOM 4030 O O . ASN A 1 520 ? 9.600 -14.020 -25.910 1.00 79.94 520 ASN A O 1
ATOM 4034 N N . VAL A 1 521 ? 8.959 -14.066 -28.067 1.00 86.62 521 VAL A N 1
ATOM 4035 C CA . VAL A 1 521 ? 10.321 -14.071 -28.638 1.00 86.62 521 VAL A CA 1
ATOM 4036 C C . VAL A 1 521 ? 10.626 -12.800 -29.438 1.00 86.62 521 VAL A C 1
ATOM 4038 O O . VAL A 1 521 ? 11.683 -12.212 -29.224 1.00 86.62 521 VAL A O 1
ATOM 4041 N N . LEU A 1 522 ? 9.720 -12.366 -30.320 1.00 88.38 522 LEU A N 1
ATOM 4042 C CA . LEU A 1 522 ? 9.916 -11.241 -31.258 1.00 88.38 522 LEU A CA 1
ATOM 4043 C C . LEU A 1 522 ? 9.477 -9.913 -30.648 1.00 88.38 522 LEU A C 1
ATOM 4045 O O . LEU A 1 522 ? 8.496 -9.921 -29.918 1.00 88.38 522 LEU A O 1
ATOM 4049 N N . SER A 1 523 ? 10.088 -8.783 -31.008 1.00 79.44 523 SER A N 1
ATOM 4050 C CA . SER A 1 523 ? 9.742 -7.446 -30.471 1.00 79.44 523 SER A CA 1
ATOM 4051 C C . SER A 1 523 ? 8.241 -7.102 -30.486 1.00 79.44 523 SER A C 1
ATOM 4053 O O . SER A 1 523 ? 7.742 -6.448 -29.573 1.00 79.44 523 SER A O 1
ATOM 4055 N N . GLY A 1 524 ? 7.503 -7.583 -31.492 1.00 82.12 524 GLY A N 1
ATOM 4056 C CA . GLY A 1 524 ? 6.108 -7.200 -31.711 1.00 82.12 524 GLY A CA 1
ATOM 4057 C C . GLY A 1 524 ? 5.992 -5.785 -32.287 1.00 82.12 524 GLY A C 1
ATOM 4058 O O . GLY A 1 524 ? 6.969 -5.046 -32.364 1.00 82.12 524 GLY A O 1
ATOM 4059 N N . VAL A 1 525 ? 4.792 -5.400 -32.726 1.00 85.06 525 VAL A N 1
ATOM 4060 C CA . VAL A 1 525 ? 4.548 -4.087 -33.353 1.00 85.06 525 VAL A CA 1
ATOM 4061 C C . VAL A 1 525 ? 3.214 -3.488 -32.918 1.00 85.06 525 VAL A C 1
ATOM 4063 O O . VAL A 1 525 ? 2.269 -4.239 -32.653 1.00 85.06 525 VAL A O 1
ATOM 4066 N N . PRO A 1 526 ? 3.093 -2.151 -32.838 1.00 88.06 526 PRO A N 1
ATOM 4067 C CA . PRO A 1 526 ? 1.791 -1.513 -32.716 1.00 88.06 526 PRO A CA 1
ATOM 4068 C C . PRO A 1 526 ? 0.939 -1.855 -33.940 1.00 88.06 526 PRO A C 1
ATOM 4070 O O . PRO A 1 526 ? 1.385 -1.714 -35.079 1.00 88.06 526 PRO A O 1
ATOM 4073 N N . ILE A 1 527 ? -0.290 -2.309 -33.706 1.00 92.19 527 ILE A N 1
ATOM 4074 C CA . ILE A 1 527 ? -1.245 -2.636 -34.763 1.00 92.19 527 ILE A CA 1
ATOM 4075 C C . ILE A 1 527 ? -2.608 -2.016 -34.476 1.00 92.19 527 ILE A C 1
ATOM 4077 O O . ILE A 1 527 ? -2.994 -1.837 -33.323 1.00 92.19 527 ILE A O 1
ATOM 4081 N N . THR A 1 528 ? -3.367 -1.755 -35.530 1.00 95.62 528 THR A N 1
ATOM 4082 C CA . THR A 1 528 ? -4.822 -1.629 -35.481 1.00 95.62 528 THR A CA 1
ATOM 4083 C C . THR A 1 528 ? -5.411 -2.973 -35.894 1.00 95.62 528 THR A C 1
ATOM 4085 O O . THR A 1 528 ? -5.350 -3.359 -37.064 1.00 95.62 528 THR A O 1
ATOM 4088 N N . GLY A 1 529 ? -5.931 -3.737 -34.935 1.00 96.62 529 GLY A N 1
ATOM 4089 C CA . GLY A 1 529 ? -6.324 -5.120 -35.181 1.00 96.62 529 GLY A CA 1
ATOM 4090 C C . GLY A 1 529 ? -6.933 -5.832 -33.983 1.00 96.62 529 GLY A C 1
ATOM 4091 O O . GLY A 1 529 ? -7.563 -5.213 -33.131 1.00 96.62 529 GLY A O 1
ATOM 4092 N N . VAL A 1 530 ? -6.769 -7.153 -33.952 1.00 97.31 530 VAL A N 1
ATOM 4093 C CA . VAL A 1 530 ? -7.261 -8.036 -32.889 1.00 97.31 530 VAL A CA 1
ATOM 4094 C C . VAL A 1 530 ? -6.111 -8.894 -32.376 1.00 97.31 530 VAL A C 1
ATOM 4096 O O . VAL A 1 530 ? -5.310 -9.401 -33.163 1.00 97.31 530 VAL A O 1
ATOM 4099 N N . GLN A 1 531 ? -6.063 -9.106 -31.065 1.00 95.31 531 GLN A N 1
ATOM 4100 C CA . GLN A 1 531 ? -5.148 -10.038 -30.420 1.00 95.31 531 GLN A CA 1
ATOM 4101 C C . GLN A 1 531 ? -5.890 -10.919 -29.418 1.00 95.31 531 GLN A C 1
ATOM 4103 O O . GLN A 1 531 ? -6.750 -10.453 -28.679 1.00 95.31 531 GLN A O 1
ATOM 4108 N N . PHE A 1 532 ? -5.512 -12.192 -29.372 1.00 93.94 532 PHE A N 1
ATOM 4109 C CA . PHE A 1 532 ? -5.867 -13.135 -28.324 1.00 93.94 532 PHE A CA 1
ATOM 4110 C C . PHE A 1 532 ? -4.596 -13.549 -27.605 1.00 93.94 532 PHE A C 1
ATOM 4112 O O . PHE A 1 532 ? -3.605 -13.899 -28.245 1.00 93.94 532 PHE A O 1
ATOM 4119 N N . MET A 1 533 ? -4.628 -13.530 -26.284 1.00 90.81 533 MET A N 1
ATOM 4120 C CA . MET A 1 533 ? -3.501 -13.913 -25.446 1.00 90.81 533 MET A CA 1
ATOM 4121 C C . MET A 1 533 ? -4.003 -14.627 -24.191 1.00 90.81 533 MET A C 1
ATOM 4123 O O . MET A 1 533 ? -5.146 -14.412 -23.793 1.00 90.81 533 MET A O 1
ATOM 4127 N N . PRO A 1 534 ? -3.189 -15.459 -23.542 1.00 85.31 534 PRO A N 1
ATOM 4128 C CA . PRO A 1 534 ? -3.522 -16.010 -22.235 1.00 85.31 534 PRO A CA 1
ATOM 4129 C C . PRO A 1 534 ? -3.724 -14.905 -21.190 1.00 85.31 534 PRO A C 1
ATOM 4131 O O . PRO A 1 534 ? -3.030 -13.891 -21.213 1.00 85.31 534 PRO A O 1
ATOM 4134 N N . THR A 1 535 ? -4.677 -15.084 -20.273 1.00 79.12 535 THR A N 1
ATOM 4135 C CA . THR A 1 535 ? -4.948 -14.078 -19.232 1.00 79.12 535 THR A CA 1
ATOM 4136 C C . THR A 1 535 ? -3.880 -14.112 -18.132 1.00 79.12 535 THR A C 1
ATOM 4138 O O . THR A 1 535 ? -3.630 -15.154 -17.516 1.00 79.12 535 THR A O 1
ATOM 4141 N N . SER A 1 536 ? -3.247 -12.966 -17.876 1.00 62.50 536 SER A N 1
ATOM 4142 C CA . SER A 1 536 ? -2.152 -12.812 -16.912 1.00 62.50 536 SER A CA 1
ATOM 4143 C C . SER A 1 536 ? -2.617 -12.605 -15.469 1.00 62.50 536 SER A C 1
ATOM 4145 O O . SER A 1 536 ? -1.804 -12.781 -14.574 1.00 62.50 536 SER A O 1
ATOM 4147 N N . GLY A 1 537 ? -3.906 -12.349 -15.197 1.00 54.25 537 GLY A N 1
ATOM 4148 C CA . GLY A 1 537 ? -4.444 -12.154 -13.834 1.00 54.25 537 GLY A CA 1
ATOM 4149 C C . GLY A 1 537 ? -4.281 -13.353 -12.874 1.00 54.25 537 GLY A C 1
ATOM 4150 O O . GLY A 1 537 ? -4.572 -13.253 -11.685 1.00 54.25 537 GLY A O 1
ATOM 4151 N N . LEU A 1 538 ? -3.783 -14.495 -13.368 1.00 49.47 538 LEU A N 1
ATOM 4152 C CA . LEU A 1 538 ? -3.375 -15.672 -12.584 1.00 49.47 538 LEU A CA 1
ATOM 4153 C C . LEU A 1 538 ? -1.873 -15.684 -12.220 1.00 49.47 538 LEU A C 1
ATOM 4155 O O . LEU A 1 538 ? -1.428 -16.553 -11.469 1.00 49.47 538 LEU A O 1
ATOM 4159 N N . ALA A 1 539 ? -1.084 -14.757 -12.764 1.00 43.53 539 ALA A N 1
ATOM 4160 C CA . ALA A 1 539 ? 0.341 -14.579 -12.531 1.00 43.53 539 ALA A CA 1
ATOM 4161 C C . ALA A 1 539 ? 0.591 -13.148 -12.032 1.00 43.53 539 ALA A C 1
ATOM 4163 O O . ALA A 1 539 ? 0.319 -12.166 -12.711 1.00 43.53 539 ALA A O 1
ATOM 4164 N N . LYS A 1 540 ? 1.114 -13.023 -10.812 1.00 34.91 540 LYS A N 1
ATOM 4165 C CA . LYS A 1 540 ? 1.437 -11.729 -10.207 1.00 34.91 540 LYS A CA 1
ATOM 4166 C C . LYS A 1 540 ? 2.630 -11.126 -10.956 1.00 34.91 540 LYS A C 1
ATOM 4168 O O . LYS A 1 540 ? 3.719 -11.697 -10.910 1.00 34.91 540 LYS A O 1
ATOM 4173 N N . THR A 1 541 ? 2.462 -10.010 -11.654 1.00 38.06 541 THR A N 1
ATOM 4174 C CA . THR A 1 541 ? 3.596 -9.288 -12.254 1.00 38.06 541 THR A CA 1
ATOM 4175 C C . THR A 1 541 ? 3.368 -7.789 -12.101 1.00 38.06 541 THR A C 1
ATOM 4177 O O . THR A 1 541 ? 2.280 -7.303 -12.390 1.00 38.06 541 THR A O 1
ATOM 4180 N N . SER A 1 542 ? 4.366 -7.079 -11.568 1.00 41.88 542 SER A N 1
ATOM 4181 C CA . SER A 1 542 ? 4.405 -5.614 -11.574 1.00 41.88 542 SER A CA 1
ATOM 4182 C C . SER A 1 542 ? 4.493 -5.109 -13.016 1.00 41.88 542 SER A C 1
ATOM 4184 O O . SER A 1 542 ? 5.127 -5.752 -13.851 1.00 41.88 542 SER A O 1
ATOM 4186 N N . SER A 1 543 ? 3.847 -3.980 -13.298 1.00 46.94 543 SER A N 1
ATOM 4187 C CA . SER A 1 543 ? 3.652 -3.415 -14.641 1.00 46.94 543 SER A CA 1
ATOM 4188 C C . SER A 1 543 ? 4.874 -2.721 -15.246 1.00 46.94 543 SER A C 1
ATOM 4190 O O . SER A 1 543 ? 4.880 -2.463 -16.450 1.00 46.94 543 SER A O 1
ATOM 4192 N N . GLY A 1 544 ? 5.899 -2.418 -14.451 1.00 56.09 544 GLY A N 1
ATOM 4193 C CA . GLY A 1 544 ? 7.045 -1.651 -14.917 1.00 56.09 544 GLY A CA 1
ATOM 4194 C C . GLY A 1 544 ? 8.394 -2.152 -14.424 1.00 56.09 544 GLY A C 1
ATOM 4195 O O . GLY A 1 544 ? 8.501 -3.052 -13.585 1.00 56.09 544 GLY A O 1
ATOM 4196 N N . VAL A 1 545 ? 9.440 -1.552 -14.987 1.00 67.31 545 VAL A N 1
ATOM 4197 C CA . VAL A 1 545 ? 10.843 -1.847 -14.670 1.00 67.31 545 VAL A CA 1
ATOM 4198 C C . VAL A 1 545 ? 11.492 -0.686 -13.939 1.00 67.31 545 VAL A C 1
ATOM 4200 O O . VAL A 1 545 ? 11.074 0.461 -14.092 1.00 67.31 545 VAL A O 1
ATOM 4203 N N . SER A 1 546 ? 12.518 -0.986 -13.143 1.00 72.44 546 SER A N 1
ATOM 4204 C CA . SER A 1 546 ? 13.296 0.045 -12.461 1.00 72.44 546 SER A CA 1
ATOM 4205 C C . SER A 1 546 ? 14.399 0.569 -13.381 1.00 72.44 546 SER A C 1
ATOM 4207 O O . SER A 1 546 ? 15.257 -0.197 -13.823 1.00 72.44 546 SER A O 1
ATOM 4209 N N . VAL A 1 547 ? 14.391 1.873 -13.651 1.00 77.94 547 VAL A N 1
ATOM 4210 C CA . VAL A 1 547 ? 15.440 2.572 -14.410 1.00 77.94 547 VAL A CA 1
ATOM 4211 C C . VAL A 1 547 ? 16.236 3.445 -13.448 1.00 77.94 547 VAL A C 1
ATOM 4213 O O . VAL A 1 547 ? 15.682 4.365 -12.849 1.00 77.94 547 VAL A O 1
ATOM 4216 N N . SER A 1 548 ? 17.532 3.180 -13.300 1.00 79.75 548 SER A N 1
ATOM 4217 C CA . SER A 1 548 ? 18.418 3.951 -12.418 1.00 79.75 548 SER A CA 1
ATOM 4218 C C . SER A 1 548 ? 19.407 4.796 -13.216 1.00 79.75 548 SER A C 1
ATOM 4220 O O . SER A 1 548 ? 19.882 4.377 -14.268 1.00 79.75 548 SER A O 1
ATOM 4222 N N . GLY A 1 549 ? 19.742 5.969 -12.687 1.00 81.62 549 GLY A N 1
ATOM 4223 C CA . GLY A 1 549 ? 20.728 6.887 -13.255 1.00 81.62 549 GLY A CA 1
ATOM 4224 C C . GLY A 1 549 ? 21.133 7.951 -12.238 1.00 81.62 549 GLY A C 1
ATOM 4225 O O . GLY A 1 549 ? 20.728 7.887 -11.076 1.00 81.62 549 GLY A O 1
ATOM 4226 N N . ILE A 1 550 ? 21.939 8.929 -12.652 1.00 81.75 550 ILE A N 1
ATOM 4227 C CA . ILE A 1 550 ? 22.305 10.078 -11.814 1.00 81.75 550 ILE A CA 1
ATOM 4228 C C . ILE A 1 550 ? 22.026 11.366 -12.588 1.00 81.75 550 ILE A C 1
ATOM 4230 O O . ILE A 1 550 ? 22.492 11.516 -13.716 1.00 81.75 550 ILE A O 1
ATOM 4234 N N . ALA A 1 551 ? 21.268 12.273 -11.972 1.00 84.38 551 ALA A N 1
ATOM 4235 C CA . ALA A 1 551 ? 20.942 13.591 -12.508 1.00 84.38 551 ALA A CA 1
ATOM 4236 C C . ALA A 1 551 ? 21.948 14.653 -12.037 1.00 84.38 551 ALA A C 1
ATOM 4238 O O . ALA A 1 551 ? 22.328 14.688 -10.858 1.00 84.38 551 ALA A O 1
ATOM 4239 N N . GLN A 1 552 ? 22.369 15.530 -12.951 1.00 75.88 552 GLN A N 1
ATOM 4240 C CA . GLN A 1 552 ? 23.353 16.589 -12.700 1.00 75.88 552 GLN A CA 1
ATOM 4241 C C . GLN A 1 552 ? 22.711 17.828 -12.071 1.00 75.88 552 GLN A C 1
ATOM 4243 O O . GLN A 1 552 ? 23.262 18.444 -11.162 1.00 75.88 552 GLN A O 1
ATOM 4248 N N . SER A 1 553 ? 21.524 18.203 -12.519 1.00 73.19 553 SER A N 1
ATOM 4249 C CA . SER A 1 553 ? 20.835 19.414 -12.090 1.00 73.19 553 SER A CA 1
ATOM 4250 C C . SER A 1 553 ? 19.802 19.136 -11.002 1.00 73.19 553 SER A C 1
ATOM 4252 O O . SER A 1 553 ? 19.358 18.009 -10.789 1.00 73.19 553 SER A O 1
ATOM 4254 N N . SER A 1 554 ? 19.414 20.183 -10.274 1.00 67.75 554 SER A N 1
ATOM 4255 C CA . SER A 1 554 ? 18.465 20.088 -9.161 1.00 67.75 554 SER A CA 1
ATOM 4256 C C . SER A 1 554 ? 17.053 19.662 -9.564 1.00 67.75 554 SER A C 1
ATOM 4258 O O . SER A 1 554 ? 16.293 19.194 -8.712 1.00 67.75 554 SER A O 1
ATOM 4260 N N . GLN A 1 555 ? 16.708 19.822 -10.843 1.00 74.50 555 GLN A N 1
ATOM 4261 C CA . GLN A 1 555 ? 15.454 19.401 -11.458 1.00 74.50 555 GLN A CA 1
ATOM 4262 C C . GLN A 1 555 ? 15.748 18.883 -12.874 1.00 74.50 555 GLN A C 1
ATOM 4264 O O . GLN A 1 555 ? 15.611 19.621 -13.851 1.00 74.50 555 GLN A O 1
ATOM 4269 N N . ALA A 1 556 ? 16.161 17.621 -12.985 1.00 84.56 556 ALA A N 1
ATOM 4270 C CA . ALA A 1 556 ? 16.349 16.974 -14.281 1.00 84.56 556 ALA A CA 1
ATOM 4271 C C . ALA A 1 556 ? 15.053 16.294 -14.732 1.00 84.56 556 ALA A C 1
ATOM 4273 O O . ALA A 1 556 ? 14.314 15.734 -13.916 1.00 84.56 556 ALA A O 1
ATOM 4274 N N . ARG A 1 557 ? 14.778 16.317 -16.037 1.00 88.69 557 ARG A N 1
ATOM 4275 C CA . ARG A 1 557 ? 13.669 15.586 -16.655 1.00 88.69 557 ARG A CA 1
ATOM 4276 C C . ARG A 1 557 ? 14.193 14.289 -17.245 1.00 88.69 557 ARG A C 1
ATOM 4278 O O . ARG A 1 557 ? 14.994 14.307 -18.171 1.00 88.69 557 ARG A O 1
ATOM 4285 N N . VAL A 1 558 ? 13.703 13.165 -16.742 1.00 89.12 558 VAL A N 1
ATOM 4286 C CA . VAL A 1 558 ? 13.976 11.858 -17.336 1.00 89.12 558 VAL A CA 1
ATOM 4287 C C . VAL A 1 558 ? 12.868 11.544 -18.331 1.00 89.12 558 VAL A C 1
ATOM 4289 O O . VAL A 1 558 ? 11.685 11.597 -17.994 1.00 89.12 558 VAL A O 1
ATOM 4292 N N . GLU A 1 559 ? 13.248 11.228 -19.559 1.00 90.00 559 GLU A N 1
ATOM 4293 C CA . GLU A 1 559 ? 12.387 10.726 -20.623 1.00 90.00 559 GLU A CA 1
ATOM 4294 C C . GLU A 1 559 ? 12.777 9.286 -20.935 1.00 90.00 559 GLU A C 1
ATOM 4296 O O . GLU A 1 559 ? 13.951 8.981 -21.128 1.00 90.00 559 GLU A O 1
ATOM 4301 N N . VAL A 1 560 ? 11.788 8.399 -20.996 1.00 89.00 560 VAL A N 1
ATOM 4302 C CA . VAL A 1 560 ? 11.976 7.008 -21.406 1.00 89.00 560 VAL A CA 1
ATOM 4303 C C . VAL A 1 560 ? 11.173 6.764 -22.673 1.00 89.00 560 VAL A C 1
ATOM 4305 O O . VAL A 1 560 ? 9.958 6.996 -22.707 1.00 89.00 560 VAL A O 1
ATOM 4308 N N . ARG A 1 561 ? 11.855 6.287 -23.714 1.00 86.38 561 ARG A N 1
ATOM 4309 C CA . ARG A 1 561 ? 11.297 5.985 -25.033 1.00 86.38 561 ARG A CA 1
ATOM 4310 C C . ARG A 1 561 ? 11.457 4.502 -25.376 1.00 86.38 561 ARG A C 1
ATOM 4312 O O . ARG A 1 561 ? 12.438 3.872 -24.991 1.00 86.38 561 ARG A O 1
ATOM 4319 N N . GLN A 1 562 ? 10.500 3.945 -26.119 1.00 78.56 562 GLN A N 1
ATOM 4320 C CA . GLN A 1 562 ? 10.599 2.612 -26.739 1.00 78.56 562 GLN A CA 1
ATOM 4321 C C . GLN A 1 562 ? 10.296 2.720 -28.232 1.00 78.56 562 GLN A C 1
ATOM 4323 O O . GLN A 1 562 ? 9.170 3.052 -28.598 1.00 78.56 562 GLN A O 1
ATOM 4328 N N . ASN A 1 563 ? 11.271 2.402 -29.092 1.00 74.06 563 ASN A N 1
ATOM 4329 C CA . ASN A 1 563 ? 11.194 2.610 -30.550 1.00 74.06 563 ASN A CA 1
ATOM 4330 C C . ASN A 1 563 ? 10.743 4.041 -30.909 1.00 74.06 563 ASN A C 1
ATOM 4332 O O . ASN A 1 563 ? 9.757 4.228 -31.614 1.00 74.06 563 ASN A O 1
ATOM 4336 N N . GLY A 1 564 ? 11.405 5.053 -30.336 1.00 72.19 564 GLY A N 1
ATOM 4337 C CA . GLY A 1 564 ? 11.129 6.478 -30.588 1.00 72.19 564 GLY A CA 1
ATOM 4338 C C . GLY A 1 564 ? 9.914 7.061 -29.849 1.00 72.19 564 GLY A C 1
ATOM 4339 O O . GLY A 1 564 ? 9.906 8.250 -29.523 1.00 72.19 564 GLY A O 1
ATOM 4340 N N . GLN A 1 565 ? 8.934 6.232 -29.486 1.00 76.44 565 GLN A N 1
ATOM 4341 C CA . GLN A 1 565 ? 7.723 6.658 -28.785 1.00 76.44 565 GLN A CA 1
ATOM 4342 C C . GLN A 1 565 ? 8.001 6.981 -27.311 1.00 76.44 565 GLN A C 1
ATOM 4344 O O . GLN A 1 565 ? 8.583 6.158 -26.601 1.00 76.44 565 GLN A O 1
ATOM 4349 N N . LEU A 1 566 ? 7.555 8.148 -26.828 1.00 84.50 566 LEU A N 1
ATOM 4350 C CA . LEU A 1 566 ? 7.660 8.521 -25.413 1.00 84.50 566 LEU A CA 1
ATOM 4351 C C . LEU A 1 566 ? 6.689 7.681 -24.580 1.00 84.50 566 LEU A C 1
ATOM 4353 O O . LEU A 1 566 ? 5.478 7.791 -24.739 1.00 84.50 566 LEU A O 1
ATOM 4357 N N . VAL A 1 567 ? 7.210 6.836 -23.688 1.00 82.12 567 VAL A N 1
ATOM 4358 C CA . VAL A 1 567 ? 6.382 5.949 -22.845 1.00 82.12 567 VAL A CA 1
ATOM 4359 C C . VAL A 1 567 ? 6.271 6.446 -21.406 1.00 82.12 567 VAL A C 1
ATOM 4361 O O . VAL A 1 567 ? 5.260 6.207 -20.741 1.00 82.12 567 VAL A O 1
ATOM 4364 N N . PHE A 1 568 ? 7.281 7.180 -20.932 1.00 84.88 568 PHE A N 1
ATOM 4365 C CA . PHE A 1 568 ? 7.318 7.724 -19.580 1.00 84.88 568 PHE A CA 1
ATOM 4366 C C . PHE A 1 568 ? 8.148 9.007 -19.520 1.00 84.88 568 PHE A C 1
ATOM 4368 O O . PHE A 1 568 ? 9.168 9.127 -20.195 1.00 84.88 568 PHE A O 1
ATOM 4375 N N . SER A 1 569 ? 7.730 9.963 -18.693 1.00 85.94 569 SER A N 1
ATOM 4376 C CA . SER A 1 569 ? 8.540 11.134 -18.368 1.00 85.94 569 SER A CA 1
ATOM 4377 C C . SER A 1 569 ? 8.236 11.616 -16.955 1.00 85.94 569 SER A C 1
ATOM 4379 O O . SER A 1 569 ? 7.076 11.648 -16.547 1.00 85.94 569 SER A O 1
ATOM 4381 N N . THR A 1 570 ? 9.275 11.970 -16.201 1.00 85.00 570 THR A N 1
ATOM 4382 C CA . THR A 1 570 ? 9.139 12.520 -14.847 1.00 85.00 570 THR A CA 1
ATOM 4383 C C . THR A 1 570 ? 10.316 13.423 -14.498 1.00 85.00 570 THR A C 1
ATOM 4385 O O . THR A 1 570 ? 11.376 13.349 -15.120 1.00 85.00 570 THR A O 1
ATOM 4388 N N . LEU A 1 571 ? 10.142 14.257 -13.474 1.00 82.50 571 LEU A N 1
ATOM 4389 C CA . LEU A 1 571 ? 11.243 14.983 -12.853 1.00 82.50 571 LEU A CA 1
ATOM 4390 C C . LEU A 1 571 ? 11.909 14.166 -11.754 1.00 82.50 571 LEU A C 1
ATOM 4392 O O . LEU A 1 571 ? 11.242 13.447 -11.007 1.00 82.50 571 LEU A O 1
ATOM 4396 N N . VAL A 1 572 ? 13.219 14.345 -11.631 1.00 83.12 572 VAL A N 1
ATOM 4397 C CA . VAL A 1 572 ? 14.041 13.788 -10.559 1.00 83.12 572 VAL A CA 1
ATOM 4398 C C . VAL A 1 572 ? 14.912 14.887 -9.937 1.00 83.12 572 VAL A C 1
ATOM 4400 O O . VAL A 1 572 ? 15.314 15.825 -10.634 1.00 83.12 572 VAL A O 1
ATOM 4403 N N . PRO A 1 573 ? 15.185 14.818 -8.621 1.00 76.31 573 PRO A N 1
ATOM 4404 C CA . PRO A 1 573 ? 16.125 15.727 -7.974 1.00 76.31 573 PRO A CA 1
ATOM 4405 C C . PRO A 1 573 ? 17.573 15.424 -8.393 1.00 76.31 573 PRO A C 1
ATOM 4407 O O . PRO A 1 573 ? 17.864 14.347 -8.913 1.00 76.31 573 PRO A O 1
ATOM 4410 N N . ALA A 1 574 ? 18.487 16.354 -8.103 1.00 76.31 574 ALA A N 1
ATOM 4411 C CA . ALA A 1 574 ? 19.923 16.139 -8.289 1.00 76.31 574 ALA A CA 1
ATOM 4412 C C . ALA A 1 574 ? 20.423 14.912 -7.515 1.00 76.31 574 ALA A C 1
ATOM 4414 O O . ALA A 1 574 ? 20.077 14.709 -6.349 1.00 76.31 574 ALA A O 1
ATOM 4415 N N . GLY A 1 575 ? 21.328 14.160 -8.139 1.00 77.62 575 GLY A N 1
ATOM 4416 C CA . GLY A 1 575 ? 21.914 12.954 -7.569 1.00 77.62 575 GLY A CA 1
ATOM 4417 C C . GLY A 1 575 ? 21.301 11.665 -8.126 1.00 77.62 575 GLY A C 1
ATOM 4418 O O . GLY A 1 575 ? 20.628 11.679 -9.159 1.00 77.62 575 GLY A O 1
ATOM 4419 N N . PRO A 1 576 ? 21.620 10.515 -7.507 1.00 79.25 576 PRO A N 1
ATOM 4420 C CA . PRO A 1 576 ? 21.159 9.218 -7.973 1.00 79.25 576 PRO A CA 1
ATOM 4421 C C . PRO A 1 576 ? 19.643 9.118 -7.877 1.00 79.25 576 PRO A C 1
ATOM 4423 O O . PRO A 1 576 ? 19.058 9.390 -6.829 1.00 79.25 576 PRO A O 1
ATOM 4426 N N . PHE A 1 577 ? 19.017 8.669 -8.954 1.00 85.25 577 PHE A N 1
ATOM 4427 C CA . PHE A 1 577 ? 17.593 8.395 -8.999 1.00 85.25 577 PHE A CA 1
ATOM 4428 C C . PHE A 1 577 ? 17.352 6.944 -9.404 1.00 85.25 577 PHE A C 1
ATOM 4430 O O . PHE A 1 577 ? 18.161 6.296 -10.070 1.00 85.25 577 PHE A O 1
ATOM 4437 N N . THR A 1 578 ? 16.210 6.417 -8.983 1.00 80.44 578 THR A N 1
ATOM 4438 C CA . THR A 1 578 ? 15.652 5.174 -9.507 1.00 80.44 578 THR A CA 1
ATOM 4439 C C . THR A 1 578 ? 14.179 5.423 -9.761 1.00 80.44 578 THR A C 1
ATOM 4441 O O . THR A 1 578 ? 13.448 5.830 -8.862 1.00 80.44 578 THR A O 1
ATOM 4444 N N . LEU A 1 579 ? 13.779 5.257 -11.014 1.00 77.50 579 LEU A N 1
ATOM 4445 C CA . LEU A 1 579 ? 12.398 5.321 -11.448 1.00 77.50 579 LEU A CA 1
ATOM 4446 C C . LEU A 1 579 ? 11.835 3.918 -11.346 1.00 77.50 579 LEU A C 1
ATOM 4448 O O . LEU A 1 579 ? 12.163 3.069 -12.169 1.00 77.50 579 LEU A O 1
ATOM 4452 N N . ASP A 1 580 ? 11.041 3.675 -10.315 1.00 65.56 580 ASP A N 1
ATOM 4453 C CA . ASP A 1 580 ? 10.331 2.415 -10.155 1.00 65.56 580 ASP A CA 1
ATOM 4454 C C . ASP A 1 580 ? 9.044 2.420 -10.989 1.00 65.56 580 ASP A C 1
ATOM 4456 O O . ASP A 1 580 ? 8.408 3.459 -11.154 1.00 65.56 580 ASP A O 1
ATOM 4460 N N . ASP A 1 581 ? 8.657 1.245 -11.494 1.00 66.00 581 ASP A N 1
ATOM 4461 C CA . ASP A 1 581 ? 7.420 1.039 -12.264 1.00 66.00 581 ASP A CA 1
ATOM 4462 C C . ASP A 1 581 ? 7.327 1.896 -13.544 1.00 66.00 581 ASP A C 1
ATOM 4464 O O . ASP A 1 581 ? 6.243 2.318 -13.945 1.00 66.00 581 ASP A O 1
ATOM 4468 N N . VAL A 1 582 ? 8.461 2.136 -14.223 1.00 76.56 582 VAL A N 1
ATOM 4469 C CA . VAL A 1 582 ? 8.452 2.740 -15.565 1.00 76.56 582 VAL A CA 1
ATOM 4470 C C . VAL A 1 582 ? 7.610 1.842 -16.477 1.00 76.56 582 VAL A C 1
ATOM 4472 O O . VAL A 1 582 ? 7.989 0.680 -16.661 1.00 76.56 582 VAL A O 1
ATOM 4475 N N . PRO A 1 583 ? 6.488 2.334 -17.047 1.00 70.62 583 PRO A N 1
ATOM 4476 C CA . PRO A 1 583 ? 5.609 1.521 -17.872 1.00 70.62 583 PRO A CA 1
ATOM 4477 C C . PRO A 1 583 ? 6.364 0.957 -19.069 1.00 70.62 583 PRO A C 1
ATOM 4479 O O . PRO A 1 583 ? 6.911 1.703 -19.885 1.00 70.62 583 PRO A O 1
ATOM 4482 N N . VAL A 1 584 ? 6.363 -0.366 -19.186 1.00 70.38 584 VAL A N 1
ATOM 4483 C CA . VAL A 1 584 ? 6.968 -1.056 -20.321 1.00 70.38 584 VAL A CA 1
ATOM 4484 C C . VAL A 1 584 ? 5.861 -1.495 -21.260 1.00 70.38 584 VAL A C 1
ATOM 4486 O O . VAL A 1 584 ? 5.023 -2.323 -20.915 1.00 70.38 584 VAL A O 1
ATOM 4489 N N . VAL A 1 585 ? 5.856 -0.937 -22.469 1.00 70.31 585 VAL A N 1
ATOM 4490 C CA . VAL A 1 585 ? 4.887 -1.322 -23.502 1.00 70.31 585 VAL A CA 1
ATOM 4491 C C . VAL A 1 585 ? 5.269 -2.682 -24.097 1.00 70.31 585 VAL A C 1
ATOM 4493 O O . VAL A 1 585 ? 4.394 -3.458 -24.482 1.00 70.31 585 VAL A O 1
ATOM 4496 N N . ARG A 1 586 ? 6.577 -2.981 -24.168 1.00 73.94 586 ARG A N 1
ATOM 4497 C CA . ARG A 1 586 ? 7.144 -4.233 -24.701 1.00 73.94 586 ARG A CA 1
ATOM 4498 C C . ARG A 1 586 ? 8.378 -4.687 -23.909 1.00 73.94 586 ARG A C 1
ATOM 4500 O O . ARG A 1 586 ? 9.361 -3.957 -23.825 1.00 73.94 586 ARG A O 1
ATOM 4507 N N . ASN A 1 587 ? 8.362 -5.919 -23.389 1.00 68.94 587 ASN A N 1
ATOM 4508 C CA . ASN A 1 587 ? 9.416 -6.467 -22.506 1.00 68.94 587 ASN A CA 1
ATOM 4509 C C . ASN A 1 587 ? 10.668 -6.988 -23.237 1.00 68.94 587 ASN A C 1
ATOM 4511 O O . ASN A 1 587 ? 11.585 -7.520 -22.618 1.00 68.94 587 ASN A O 1
ATOM 4515 N N . ASN A 1 588 ? 10.687 -6.923 -24.561 1.00 70.50 588 ASN A N 1
ATOM 4516 C CA . ASN A 1 588 ? 11.740 -7.461 -25.422 1.00 70.50 588 ASN A CA 1
ATOM 4517 C C . ASN A 1 588 ? 12.316 -6.409 -26.383 1.00 70.50 588 ASN A C 1
ATOM 4519 O O . ASN A 1 588 ? 13.008 -6.765 -27.337 1.00 70.50 588 ASN A O 1
ATOM 4523 N N . VAL A 1 589 ? 12.031 -5.139 -26.100 1.00 75.75 589 VAL A N 1
ATOM 4524 C CA . VAL A 1 589 ? 12.558 -3.959 -26.781 1.00 75.75 589 VAL A CA 1
ATOM 4525 C C . VAL A 1 589 ? 13.339 -3.141 -25.759 1.00 75.75 589 VAL A C 1
ATOM 4527 O O . VAL A 1 589 ? 12.943 -3.059 -24.594 1.00 75.75 589 VAL A O 1
ATOM 4530 N N . ASP A 1 590 ? 14.458 -2.573 -26.191 1.00 78.62 590 ASP A N 1
ATOM 4531 C CA . ASP A 1 590 ? 15.318 -1.764 -25.334 1.00 78.62 590 ASP A CA 1
ATOM 4532 C C . ASP A 1 590 ? 14.595 -0.475 -24.898 1.00 78.62 590 ASP A C 1
ATOM 4534 O O . ASP A 1 590 ? 13.737 0.054 -25.613 1.00 78.62 590 ASP A O 1
ATOM 4538 N N . LEU A 1 591 ? 14.926 0.027 -23.708 1.00 83.94 591 LEU A N 1
ATOM 4539 C CA . LEU A 1 591 ? 14.482 1.346 -23.258 1.00 83.94 591 LEU A CA 1
ATOM 4540 C C . LEU A 1 591 ? 15.570 2.364 -23.562 1.00 83.94 591 LEU A C 1
ATOM 4542 O O . LEU A 1 591 ? 16.710 2.212 -23.123 1.00 83.94 591 LEU A O 1
ATOM 4546 N N . ASP A 1 592 ? 15.196 3.422 -24.262 1.00 83.25 592 ASP A N 1
ATOM 4547 C CA . ASP A 1 592 ? 16.045 4.573 -24.509 1.00 83.25 592 ASP A CA 1
ATOM 4548 C C . ASP A 1 592 ? 15.751 5.653 -23.468 1.00 83.25 592 ASP A C 1
ATOM 4550 O O . ASP A 1 592 ? 14.643 6.192 -23.412 1.00 83.25 592 ASP A O 1
ATOM 4554 N N . VAL A 1 593 ? 16.723 5.923 -22.602 1.00 85.62 593 VAL A N 1
ATOM 4555 C CA . VAL A 1 593 ? 16.581 6.822 -21.460 1.00 85.62 593 VAL A CA 1
ATOM 4556 C C . VAL A 1 593 ? 17.390 8.081 -21.723 1.00 85.62 593 VAL A C 1
ATOM 4558 O O . VAL A 1 593 ? 18.605 8.027 -21.895 1.00 85.62 593 VAL A O 1
ATOM 4561 N N . SER A 1 594 ? 16.716 9.226 -21.721 1.00 87.50 594 SER A N 1
ATOM 4562 C CA . SER A 1 594 ? 17.331 10.548 -21.838 1.00 87.50 594 SER A CA 1
ATOM 4563 C C . SER A 1 594 ? 17.102 11.338 -20.554 1.00 87.50 594 SER A C 1
ATOM 4565 O O . SER A 1 594 ? 15.968 11.509 -20.116 1.00 87.50 594 SER A O 1
ATOM 4567 N N . VAL A 1 595 ? 18.176 11.821 -19.940 1.00 85.62 595 VAL A N 1
ATOM 4568 C CA . VAL A 1 595 ? 18.151 12.715 -18.780 1.00 85.62 595 VAL A CA 1
ATOM 4569 C C . VAL A 1 595 ? 18.460 14.116 -19.286 1.00 85.62 595 VAL A C 1
ATOM 4571 O O . VAL A 1 595 ? 19.605 14.413 -19.615 1.00 85.62 595 VAL A O 1
ATOM 4574 N N . VAL A 1 596 ? 17.424 14.942 -19.396 1.00 86.06 596 VAL A N 1
ATOM 4575 C CA . VAL A 1 596 ? 17.505 16.341 -19.819 1.00 86.06 596 VAL A CA 1
ATOM 4576 C C . VAL A 1 596 ? 17.710 17.204 -18.580 1.00 86.06 596 VAL A C 1
ATOM 4578 O O . VAL A 1 596 ? 16.847 17.278 -17.701 1.00 86.06 596 VAL A O 1
ATOM 4581 N N . GLU A 1 597 ? 18.869 17.835 -18.497 1.00 83.56 597 GLU A N 1
ATOM 4582 C CA . GLU A 1 597 ? 19.284 18.658 -17.373 1.00 83.56 597 GLU A CA 1
ATOM 4583 C C . GLU A 1 597 ? 18.643 20.048 -17.414 1.00 83.56 597 GLU A C 1
ATOM 4585 O O . GLU A 1 597 ? 18.127 20.510 -18.435 1.00 83.56 597 GLU A O 1
ATOM 4590 N N . SER A 1 598 ? 18.662 20.737 -16.271 1.00 73.50 598 SER A N 1
ATOM 4591 C CA . SER A 1 598 ? 18.095 22.078 -16.152 1.00 73.50 598 SER A CA 1
ATOM 4592 C C . SER A 1 598 ? 18.748 23.061 -17.115 1.00 73.50 598 SER A C 1
ATOM 4594 O O . SER A 1 598 ? 18.017 23.914 -17.592 1.00 73.50 598 SER A O 1
ATOM 4596 N N . ASP A 1 599 ? 20.043 22.930 -17.429 1.00 71.06 599 ASP A N 1
ATOM 4597 C CA . ASP A 1 599 ? 20.822 23.755 -18.375 1.00 71.06 599 ASP A CA 1
ATOM 4598 C C . ASP A 1 599 ? 20.636 23.369 -19.858 1.00 71.06 599 ASP A C 1
ATOM 4600 O O . ASP A 1 599 ? 21.180 24.031 -20.740 1.00 71.06 599 ASP A O 1
ATOM 4604 N N . GLY A 1 600 ? 19.840 22.331 -20.140 1.00 68.88 600 GLY A N 1
ATOM 4605 C CA . GLY A 1 600 ? 19.592 21.814 -21.485 1.00 68.88 600 GLY A CA 1
ATOM 4606 C C . GLY A 1 600 ? 20.563 20.719 -21.937 1.00 68.88 600 GLY A C 1
ATOM 4607 O O . GLY A 1 600 ? 20.319 20.111 -22.983 1.00 68.88 600 GLY A O 1
ATOM 4608 N N . ALA A 1 601 ? 21.614 20.409 -21.168 1.00 75.44 601 ALA A N 1
ATOM 4609 C CA . ALA A 1 601 ? 22.471 19.260 -21.451 1.00 75.44 601 ALA A CA 1
ATOM 4610 C C . ALA A 1 601 ? 21.653 17.958 -21.381 1.00 75.44 601 ALA A C 1
ATOM 4612 O O . ALA A 1 601 ? 20.734 17.832 -20.573 1.00 75.44 601 ALA A O 1
ATOM 4613 N N . THR A 1 602 ? 21.949 16.979 -22.239 1.00 78.62 602 THR A N 1
ATOM 4614 C CA . THR A 1 602 ? 21.201 15.712 -22.271 1.00 78.62 602 THR A CA 1
ATOM 4615 C C . THR A 1 602 ? 22.144 14.522 -22.185 1.00 78.62 602 THR A C 1
ATOM 4617 O O . THR A 1 602 ? 22.985 14.330 -23.057 1.00 78.62 602 THR A O 1
ATOM 4620 N N . ASN A 1 603 ? 21.952 13.675 -21.172 1.00 74.62 603 ASN A N 1
ATOM 4621 C CA . ASN A 1 603 ? 22.638 12.389 -21.064 1.00 74.62 603 ASN A CA 1
ATOM 4622 C C . ASN A 1 603 ? 21.722 11.274 -21.552 1.00 74.62 603 ASN A C 1
ATOM 4624 O O . ASN A 1 603 ? 20.636 11.086 -21.003 1.00 74.62 603 ASN A O 1
ATOM 4628 N N . ARG A 1 604 ? 22.161 10.500 -22.543 1.00 77.88 604 ARG A N 1
ATOM 4629 C CA . ARG A 1 604 ? 21.379 9.394 -23.103 1.00 77.88 604 ARG A CA 1
ATOM 4630 C C . ARG A 1 604 ? 22.055 8.056 -22.831 1.00 77.88 604 ARG A C 1
ATOM 4632 O O . ARG A 1 604 ? 23.253 7.910 -23.054 1.00 77.88 604 ARG A O 1
ATOM 4639 N N . PHE A 1 605 ? 21.291 7.075 -22.366 1.00 74.69 605 PHE A N 1
ATOM 4640 C CA . PHE A 1 605 ? 21.749 5.699 -22.197 1.00 74.69 605 PHE A CA 1
ATOM 4641 C C . PHE A 1 605 ? 20.623 4.709 -22.490 1.00 74.69 605 PHE A C 1
ATOM 4643 O O . PHE A 1 605 ? 19.443 5.041 -22.428 1.00 74.69 605 PHE A O 1
ATOM 4650 N N . ILE A 1 606 ? 20.998 3.472 -22.802 1.00 76.62 606 ILE A N 1
ATOM 4651 C CA . ILE A 1 606 ? 20.051 2.413 -23.155 1.00 76.62 606 ILE A CA 1
ATOM 4652 C C . ILE A 1 606 ? 20.023 1.375 -22.039 1.00 76.62 606 ILE A C 1
ATOM 4654 O O . ILE A 1 606 ? 21.078 0.914 -21.596 1.00 76.62 606 ILE A O 1
ATOM 4658 N N . VAL A 1 607 ? 18.821 0.989 -21.609 1.00 77.25 607 VAL A N 1
ATOM 4659 C CA . VAL A 1 607 ? 18.594 -0.183 -20.755 1.00 77.25 607 VAL A CA 1
ATOM 4660 C C . VAL A 1 607 ? 18.205 -1.349 -21.668 1.00 77.25 607 VAL A C 1
ATOM 4662 O O . VAL A 1 607 ? 17.101 -1.337 -22.225 1.00 77.25 607 VAL A O 1
ATOM 4665 N N . PRO A 1 608 ? 19.086 -2.349 -21.858 1.00 71.19 608 PRO A N 1
ATOM 4666 C CA . PRO A 1 608 ? 18.814 -3.460 -22.760 1.00 71.19 608 PRO A CA 1
ATOM 4667 C C . PRO A 1 608 ? 17.572 -4.246 -22.337 1.00 71.19 608 PRO A C 1
ATOM 4669 O O . PRO A 1 608 ? 17.349 -4.484 -21.148 1.00 71.19 608 PRO A O 1
ATOM 4672 N N . ALA A 1 609 ? 16.817 -4.757 -23.305 1.00 69.94 609 ALA A N 1
ATOM 4673 C CA . ALA A 1 609 ? 15.620 -5.561 -23.087 1.00 69.94 609 ALA A CA 1
ATOM 4674 C C . ALA A 1 609 ? 15.868 -6.781 -22.183 1.00 69.94 609 ALA A C 1
ATOM 4676 O O . ALA A 1 609 ? 14.977 -7.232 -21.472 1.00 69.94 609 ALA A O 1
ATOM 4677 N N . SER A 1 610 ? 17.089 -7.320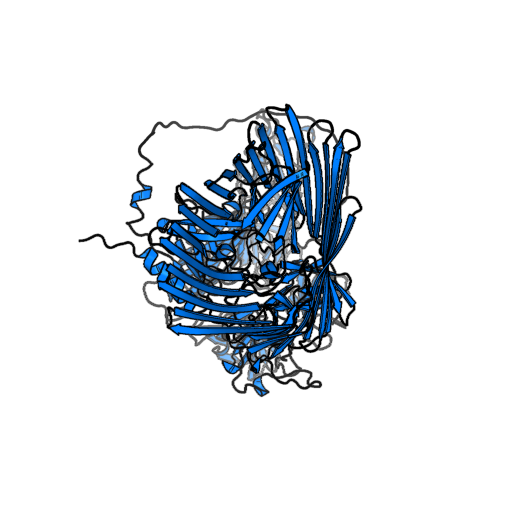 -22.165 1.00 63.84 610 SER A N 1
ATOM 4678 C CA . SER A 1 610 ? 17.484 -8.405 -21.261 1.00 63.84 610 SER A CA 1
ATOM 4679 C C . SER A 1 610 ? 17.416 -8.026 -19.775 1.00 63.84 610 SER A C 1
ATOM 4681 O O . SER A 1 610 ? 17.117 -8.892 -18.958 1.00 63.84 610 SER A O 1
ATOM 4683 N N . GLN A 1 611 ? 17.632 -6.754 -19.422 1.00 64.69 611 GLN A N 1
ATOM 4684 C CA . GLN A 1 611 ? 17.500 -6.230 -18.053 1.00 64.69 611 GLN A CA 1
ATOM 4685 C C . GLN A 1 611 ? 16.055 -5.862 -17.693 1.00 64.69 611 GLN A C 1
ATOM 4687 O O . GLN A 1 611 ? 15.706 -5.808 -16.517 1.00 64.69 611 GLN A O 1
ATOM 4692 N N . VAL A 1 612 ? 15.221 -5.633 -18.709 1.00 62.06 612 VAL A N 1
ATOM 4693 C CA . VAL A 1 612 ? 13.787 -5.328 -18.586 1.00 62.06 612 VAL A CA 1
ATOM 4694 C C . VAL A 1 612 ? 12.973 -6.600 -18.283 1.00 62.06 612 VAL A C 1
ATOM 4696 O O . VAL A 1 612 ? 11.903 -6.538 -17.679 1.00 62.06 612 VAL A O 1
ATOM 4699 N N . ARG A 1 613 ? 13.476 -7.786 -18.656 1.00 64.38 613 ARG A N 1
ATOM 4700 C CA . ARG A 1 613 ? 12.813 -9.077 -18.402 1.00 64.38 613 ARG A CA 1
ATOM 4701 C C . ARG A 1 613 ? 12.904 -9.492 -16.927 1.00 64.38 613 ARG A C 1
ATOM 4703 O O . ARG A 1 613 ? 13.969 -9.452 -16.318 1.00 64.38 613 ARG A O 1
ATOM 4710 N N . ALA A 1 614 ? 11.779 -9.937 -16.358 1.00 54.22 614 ALA A N 1
ATOM 4711 C CA . ALA A 1 614 ? 11.693 -10.383 -14.966 1.00 54.22 614 ALA A CA 1
ATOM 4712 C C . ALA A 1 614 ? 12.607 -11.593 -14.674 1.00 54.22 614 ALA A C 1
ATOM 4714 O O . ALA A 1 614 ? 12.676 -12.534 -15.459 1.00 54.22 614 ALA A O 1
ATOM 4715 N N . ARG A 1 615 ? 13.246 -11.591 -13.494 1.00 53.41 615 ARG A N 1
ATOM 4716 C CA . ARG A 1 615 ? 14.284 -12.547 -13.039 1.00 53.41 615 ARG A CA 1
ATOM 4717 C C . ARG A 1 615 ? 13.824 -13.999 -12.792 1.00 53.41 615 ARG A C 1
ATOM 4719 O O . ARG A 1 615 ? 14.607 -14.797 -12.292 1.00 53.41 615 ARG A O 1
ATOM 4726 N N . ASN A 1 616 ? 12.577 -14.355 -13.102 1.00 51.53 616 ASN A N 1
ATOM 4727 C CA . ASN A 1 616 ? 12.003 -15.661 -12.759 1.00 51.53 616 ASN A CA 1
ATOM 4728 C C . ASN A 1 616 ? 11.629 -16.461 -14.009 1.00 51.53 616 ASN A C 1
ATOM 4730 O O . ASN A 1 616 ? 11.165 -15.892 -14.997 1.00 51.53 616 ASN A O 1
ATOM 4734 N N . LEU A 1 617 ? 11.753 -17.794 -13.929 1.00 54.25 617 LEU A N 1
ATOM 4735 C CA . LEU A 1 617 ? 11.275 -18.708 -14.968 1.00 54.25 617 LEU A CA 1
ATOM 4736 C C . LEU A 1 617 ? 9.769 -18.482 -15.175 1.00 54.25 617 LEU A C 1
ATOM 4738 O O . LEU A 1 617 ? 8.940 -18.865 -14.342 1.00 54.25 617 LEU A O 1
ATOM 4742 N N . SER A 1 618 ? 9.416 -17.835 -16.281 1.00 56.84 618 SER A N 1
ATOM 4743 C CA . SER A 1 618 ? 8.031 -17.497 -16.589 1.00 56.84 618 SER A CA 1
ATOM 4744 C C . SER A 1 618 ? 7.233 -18.788 -16.752 1.00 56.84 618 SER A C 1
ATOM 4746 O O . SER A 1 618 ? 7.673 -19.724 -17.418 1.00 56.84 618 SER A O 1
ATOM 4748 N N . ARG A 1 619 ? 6.037 -18.895 -16.162 1.00 62.19 619 ARG A N 1
ATOM 4749 C CA . ARG A 1 619 ? 5.135 -19.992 -16.540 1.00 62.19 619 ARG A CA 1
ATOM 4750 C C . ARG A 1 619 ? 4.781 -19.770 -18.015 1.00 62.19 619 ARG A C 1
ATOM 4752 O O . ARG A 1 619 ? 4.262 -18.696 -18.310 1.00 62.19 619 ARG A O 1
ATOM 4759 N N . PRO A 1 620 ? 5.028 -20.728 -18.928 1.00 66.19 620 PRO A N 1
ATOM 4760 C CA . PRO A 1 620 ? 4.697 -20.534 -20.333 1.00 66.19 620 PRO A CA 1
ATOM 4761 C C . PRO A 1 620 ? 3.210 -20.225 -20.449 1.00 66.19 620 PRO A C 1
ATOM 4763 O O . PRO A 1 620 ? 2.376 -21.002 -19.975 1.00 66.19 620 PRO A O 1
ATOM 4766 N N . GLN A 1 621 ? 2.912 -19.037 -20.968 1.00 65.88 621 GLN A N 1
ATOM 4767 C CA . GLN A 1 621 ? 1.587 -18.427 -20.882 1.00 65.88 621 GLN A CA 1
ATOM 4768 C C . GLN A 1 621 ? 0.579 -19.189 -21.763 1.00 65.88 621 GLN A C 1
ATOM 4770 O O . GLN A 1 621 ? -0.588 -19.290 -21.402 1.00 65.88 621 GLN A O 1
ATOM 4775 N N . GLY A 1 622 ? 1.034 -19.793 -22.869 1.00 77.88 622 GLY A N 1
ATOM 4776 C CA . GLY A 1 622 ? 0.204 -20.441 -23.890 1.00 77.88 622 GLY A CA 1
ATOM 4777 C C . GLY A 1 622 ? 0.179 -19.648 -25.202 1.00 77.88 622 GLY A C 1
ATOM 4778 O O . GLY A 1 622 ? 1.002 -18.753 -25.408 1.00 77.88 622 GLY A O 1
ATOM 4779 N N . LEU A 1 623 ? -0.765 -19.986 -26.084 1.00 89.44 623 LEU A N 1
ATOM 4780 C CA . LEU A 1 623 ? -0.856 -19.458 -27.445 1.00 89.44 623 LEU A CA 1
ATOM 4781 C C . LEU A 1 623 ? -1.363 -18.007 -27.479 1.00 89.44 623 LEU A C 1
ATOM 4783 O O . LEU A 1 623 ? -2.492 -17.727 -27.083 1.00 89.44 623 LEU A O 1
ATOM 4787 N N . THR A 1 624 ? -0.563 -17.120 -28.057 1.00 91.56 624 THR A N 1
ATOM 4788 C CA . THR A 1 624 ? -0.886 -15.738 -28.419 1.00 91.56 624 THR A CA 1
ATOM 4789 C C . THR A 1 624 ? -0.990 -15.615 -29.939 1.00 91.56 624 THR A C 1
ATOM 4791 O O . THR A 1 624 ? -0.121 -16.083 -30.677 1.00 91.56 624 THR A O 1
ATOM 4794 N N . LEU A 1 625 ? -2.049 -14.965 -30.416 1.00 94.81 625 LEU A N 1
ATOM 4795 C CA . LEU A 1 625 ? -2.318 -14.710 -31.831 1.00 94.81 625 LEU A CA 1
ATOM 4796 C C . LEU A 1 625 ? -2.692 -13.244 -32.010 1.00 94.81 625 LEU A C 1
ATOM 4798 O O . LEU A 1 625 ? -3.577 -12.767 -31.306 1.00 94.81 625 LEU A O 1
ATOM 4802 N N . SER A 1 626 ? -2.100 -12.547 -32.974 1.00 95.81 626 SER A N 1
ATOM 4803 C CA . SER A 1 626 ? -2.560 -11.212 -33.364 1.00 95.81 626 SER A CA 1
ATOM 4804 C C . SER A 1 626 ? -2.596 -11.036 -34.875 1.00 95.81 626 SER A C 1
ATOM 4806 O O . SER A 1 626 ? -1.810 -11.634 -35.609 1.00 95.81 626 SER A O 1
ATOM 4808 N N . VAL A 1 627 ? -3.547 -10.229 -35.342 1.00 96.94 627 VAL A N 1
ATOM 4809 C CA . VAL A 1 627 ? -3.700 -9.846 -36.748 1.00 96.94 627 VAL A CA 1
ATOM 4810 C C . VAL A 1 627 ? -4.132 -8.389 -36.799 1.00 96.94 627 VAL A C 1
ATOM 4812 O O . VAL A 1 627 ? -5.114 -8.019 -36.156 1.00 96.94 627 VAL A O 1
ATOM 4815 N N . GLY A 1 628 ? -3.436 -7.565 -37.575 1.00 96.19 628 GLY A N 1
ATOM 4816 C CA . GLY A 1 628 ? -3.787 -6.157 -37.725 1.00 96.19 628 GLY A CA 1
ATOM 4817 C C . GLY A 1 628 ? -2.885 -5.419 -38.695 1.00 96.19 628 GLY A C 1
ATOM 4818 O O . GLY A 1 628 ? -1.885 -5.959 -39.160 1.00 96.19 628 GLY A O 1
ATOM 4819 N N . GLN A 1 629 ? -3.263 -4.190 -39.021 1.00 95.25 629 GLN A N 1
ATOM 4820 C CA . GLN A 1 629 ? -2.425 -3.296 -39.812 1.00 95.25 629 GLN A CA 1
ATOM 4821 C C . GLN A 1 629 ? -1.442 -2.586 -38.888 1.00 95.25 629 GLN A C 1
ATOM 4823 O O . GLN A 1 629 ? -1.850 -2.129 -37.824 1.00 95.25 629 GLN A O 1
ATOM 4828 N N . VAL A 1 630 ? -0.167 -2.527 -39.265 1.00 91.75 630 VAL A N 1
ATOM 4829 C CA . VAL A 1 630 ? 0.860 -1.789 -38.514 1.00 91.75 630 VAL A CA 1
ATOM 4830 C C . VAL A 1 630 ? 0.468 -0.311 -38.389 1.00 91.75 630 VAL A C 1
ATOM 4832 O O . VAL A 1 630 ? -0.258 0.215 -39.229 1.00 91.75 630 VAL A O 1
ATOM 4835 N N . ARG A 1 631 ? 0.883 0.345 -37.303 1.00 87.75 631 ARG A N 1
ATOM 4836 C CA . ARG A 1 631 ? 0.649 1.778 -37.072 1.00 87.75 631 ARG A CA 1
ATOM 4837 C C . ARG A 1 631 ? 1.802 2.402 -36.292 1.00 87.75 631 ARG A C 1
ATOM 4839 O O . ARG A 1 631 ? 2.541 1.688 -35.620 1.00 87.75 631 ARG A O 1
ATOM 4846 N N . SER A 1 632 ? 1.846 3.735 -36.260 1.00 70.19 632 SER A N 1
ATOM 4847 C CA . SER A 1 632 ? 2.704 4.504 -35.341 1.00 70.19 632 SER A CA 1
ATOM 4848 C C . SER A 1 632 ? 4.204 4.201 -35.494 1.00 70.19 632 SER A C 1
ATOM 4850 O O . SER A 1 632 ? 4.934 4.202 -34.507 1.00 70.19 632 SER A O 1
ATOM 4852 N N . ILE A 1 633 ? 4.644 3.934 -36.727 1.00 69.94 633 ILE A N 1
ATOM 4853 C CA . ILE A 1 633 ? 6.053 3.799 -37.111 1.00 69.94 633 ILE A CA 1
ATOM 4854 C C . ILE A 1 633 ? 6.321 4.894 -38.141 1.00 69.94 633 ILE A C 1
ATOM 4856 O O . ILE A 1 633 ? 5.685 4.910 -39.196 1.00 69.94 633 ILE A O 1
ATOM 4860 N N . GLU A 1 634 ? 7.206 5.838 -37.822 1.00 69.94 634 GLU A N 1
ATOM 4861 C CA . GLU A 1 634 ? 7.655 6.835 -38.796 1.00 69.94 634 GLU A CA 1
ATOM 4862 C C . GLU A 1 634 ? 8.424 6.105 -39.902 1.00 69.94 634 GLU A C 1
ATOM 4864 O O . GLU A 1 634 ? 9.483 5.538 -39.662 1.00 69.94 634 GLU A O 1
ATOM 4869 N N . SER A 1 635 ? 7.841 6.036 -41.100 1.00 74.06 635 SER A N 1
ATOM 4870 C CA . SER A 1 635 ? 8.453 5.376 -42.254 1.00 74.06 635 SER A CA 1
ATOM 4871 C C . SER A 1 635 ? 7.986 6.003 -43.564 1.00 74.06 635 SER A C 1
ATOM 4873 O O . SER A 1 635 ? 6.898 6.579 -43.640 1.00 74.06 635 SER A O 1
ATOM 4875 N N . GLU A 1 636 ? 8.791 5.860 -44.618 1.00 74.75 636 GLU A N 1
ATOM 4876 C CA . GLU A 1 636 ? 8.402 6.230 -45.988 1.00 74.75 636 GLU A CA 1
ATOM 4877 C C . GLU A 1 636 ? 7.546 5.142 -46.677 1.00 74.75 636 GLU A C 1
ATOM 4879 O O . GLU A 1 636 ? 7.031 5.345 -47.783 1.00 74.75 636 GLU A O 1
ATOM 4884 N N . TYR A 1 637 ? 7.370 3.982 -46.033 1.00 82.06 637 TYR A N 1
ATOM 4885 C CA . TYR A 1 637 ? 6.650 2.825 -46.566 1.00 82.06 637 TYR A CA 1
ATOM 4886 C C . TYR A 1 637 ? 5.179 2.790 -46.132 1.00 82.06 637 TYR A C 1
ATOM 4888 O O . TYR A 1 637 ? 4.759 3.419 -45.167 1.00 82.06 637 TYR A O 1
ATOM 4896 N N . SER A 1 638 ? 4.361 2.017 -46.851 1.00 84.62 638 SER A N 1
ATOM 4897 C CA . SER A 1 638 ? 2.969 1.780 -46.457 1.00 84.62 638 SER A CA 1
ATOM 4898 C C . SER A 1 638 ? 2.874 0.783 -45.305 1.00 84.62 638 SER A C 1
ATOM 4900 O O . SER A 1 638 ? 3.476 -0.288 -45.390 1.00 84.62 638 SER A O 1
ATOM 4902 N N . ASP A 1 639 ? 2.024 1.072 -44.322 1.00 89.94 639 ASP A N 1
ATOM 4903 C CA . ASP A 1 639 ? 1.726 0.192 -43.190 1.00 89.94 639 ASP A CA 1
ATOM 4904 C C . ASP A 1 639 ? 1.216 -1.198 -43.634 1.00 89.94 639 ASP A C 1
ATOM 4906 O O . ASP A 1 639 ? 0.088 -1.309 -44.138 1.00 89.94 639 ASP A O 1
ATOM 4910 N N . PRO A 1 640 ? 1.994 -2.285 -43.455 1.00 92.25 640 PRO A N 1
ATOM 4911 C CA . PRO A 1 640 ? 1.587 -3.610 -43.905 1.00 92.25 640 PRO A CA 1
ATOM 4912 C C . PRO A 1 640 ? 0.571 -4.259 -42.954 1.00 92.25 640 PRO A C 1
ATOM 4914 O O . PRO A 1 640 ? 0.518 -3.977 -41.754 1.00 92.25 640 PRO A O 1
ATOM 4917 N N . LEU A 1 641 ? -0.207 -5.207 -43.479 1.00 94.19 641 LEU A N 1
ATOM 4918 C CA . LEU A 1 641 ? -0.953 -6.151 -42.649 1.00 94.19 641 LEU A CA 1
ATOM 4919 C C . LEU A 1 641 ? 0.019 -7.189 -42.070 1.00 94.19 641 LEU A C 1
ATOM 4921 O O . LEU A 1 641 ? 0.760 -7.828 -42.818 1.00 94.19 641 LEU A O 1
ATOM 4925 N N . VAL A 1 642 ? -0.017 -7.386 -40.753 1.00 94.56 642 VAL A N 1
ATOM 4926 C CA . VAL A 1 642 ? 0.804 -8.367 -40.040 1.00 94.56 642 VAL A CA 1
ATOM 4927 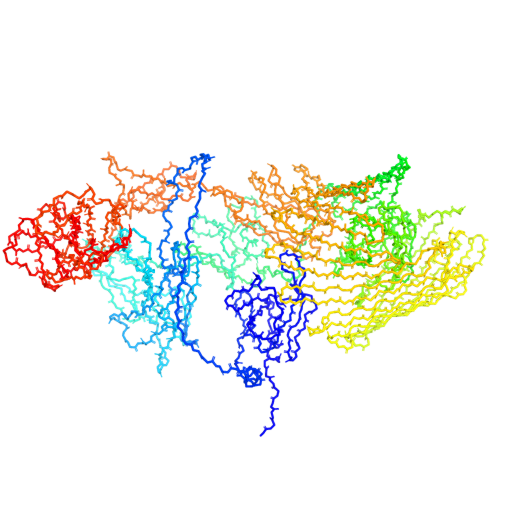C C . VAL A 1 642 ? -0.066 -9.388 -39.313 1.00 94.56 642 VAL A C 1
ATOM 4929 O O . VAL A 1 642 ? -1.088 -9.060 -38.709 1.00 94.56 642 VAL A O 1
ATOM 4932 N N . MET A 1 643 ? 0.366 -10.645 -39.355 1.00 95.44 643 MET A N 1
ATOM 4933 C CA . MET A 1 643 ? -0.117 -11.722 -38.499 1.00 95.44 643 MET A CA 1
ATOM 4934 C C . MET A 1 643 ? 1.043 -12.230 -37.647 1.00 95.44 643 MET A C 1
ATOM 4936 O O . MET A 1 643 ? 2.105 -12.531 -38.182 1.00 95.44 643 MET A O 1
ATOM 4940 N N . ASN A 1 644 ? 0.838 -12.360 -36.341 1.00 94.19 644 ASN A N 1
ATOM 4941 C CA . ASN A 1 644 ? 1.820 -12.886 -35.400 1.00 94.19 644 ASN A CA 1
ATOM 4942 C C . ASN A 1 644 ? 1.222 -14.066 -34.626 1.00 94.19 644 ASN A C 1
ATOM 4944 O O . ASN A 1 644 ? 0.051 -14.062 -34.239 1.00 94.19 644 ASN A O 1
ATOM 4948 N N . ILE A 1 645 ? 2.044 -15.083 -34.407 1.00 94.56 645 ILE A N 1
ATOM 4949 C CA . ILE A 1 645 ? 1.739 -16.262 -33.610 1.00 94.56 645 ILE A CA 1
ATOM 4950 C C . ILE A 1 645 ? 2.901 -16.520 -32.662 1.00 94.56 645 ILE A C 1
ATOM 4952 O O . ILE A 1 645 ? 4.061 -16.530 -33.062 1.00 94.56 645 ILE A O 1
ATOM 4956 N N . SER A 1 646 ? 2.598 -16.743 -31.393 1.00 92.81 646 SER A N 1
ATOM 4957 C CA . SER A 1 646 ? 3.596 -17.030 -30.372 1.00 92.81 646 SER A CA 1
ATOM 4958 C C . SER A 1 646 ? 3.026 -18.031 -29.384 1.00 92.81 646 SER A C 1
ATOM 4960 O O . SER A 1 646 ? 1.912 -17.848 -28.924 1.00 92.81 646 SER A O 1
ATOM 4962 N N . ASP A 1 647 ? 3.767 -19.068 -29.021 1.00 91.69 647 ASP A N 1
ATOM 4963 C CA . ASP A 1 647 ? 3.339 -20.048 -28.018 1.00 91.69 647 ASP A CA 1
ATOM 4964 C C . ASP A 1 647 ? 4.525 -20.426 -27.122 1.00 91.69 647 ASP A C 1
ATOM 4966 O O . ASP A 1 647 ? 5.691 -20.164 -27.440 1.00 91.69 647 ASP A O 1
ATOM 4970 N N . GLY A 1 648 ? 4.222 -20.985 -25.959 1.00 89.56 648 GLY A N 1
ATOM 4971 C CA . GLY A 1 648 ? 5.200 -21.395 -24.973 1.00 89.56 648 GLY A CA 1
ATOM 4972 C C . GLY A 1 648 ? 4.799 -22.691 -24.294 1.00 89.56 648 GLY A C 1
ATOM 4973 O O . GLY A 1 648 ? 3.689 -22.825 -23.782 1.00 89.56 648 GLY A O 1
ATOM 4974 N N . TRP A 1 649 ? 5.743 -23.621 -24.199 1.00 88.88 649 TRP A N 1
ATOM 4975 C CA . TRP A 1 649 ? 5.531 -24.934 -23.605 1.00 88.88 649 TRP A CA 1
ATOM 4976 C C . TRP A 1 649 ? 6.542 -25.203 -22.499 1.00 88.88 649 TRP A C 1
ATOM 4978 O O . TRP A 1 649 ? 7.747 -25.011 -22.664 1.00 88.88 649 TRP A O 1
ATOM 4988 N N . ARG A 1 650 ? 6.050 -25.716 -21.368 1.00 88.06 650 ARG A N 1
ATOM 4989 C CA . ARG A 1 650 ? 6.910 -26.252 -20.312 1.00 88.06 650 ARG A CA 1
ATOM 4990 C C . ARG A 1 650 ? 7.265 -27.683 -20.679 1.00 88.06 650 ARG A C 1
ATOM 4992 O O . ARG A 1 650 ? 6.451 -28.586 -20.495 1.00 88.06 650 ARG A O 1
ATOM 4999 N N . ILE A 1 651 ? 8.462 -27.875 -21.215 1.00 90.56 651 ILE A N 1
ATOM 5000 C CA . ILE A 1 651 ? 8.929 -29.187 -21.673 1.00 90.56 651 ILE A CA 1
ATOM 5001 C C . ILE A 1 651 ? 9.314 -30.067 -20.474 1.00 90.56 651 ILE A C 1
ATOM 5003 O O . ILE A 1 651 ? 9.045 -31.267 -20.465 1.00 90.56 651 ILE A O 1
ATOM 5007 N N . SER A 1 652 ? 9.888 -29.462 -19.433 1.00 87.31 652 SER A N 1
ATOM 5008 C CA . SER A 1 652 ? 10.234 -30.110 -18.162 1.00 87.31 652 SER A CA 1
ATOM 5009 C C . SER A 1 652 ? 10.178 -29.089 -17.013 1.00 87.31 652 SER A C 1
ATOM 5011 O O . SER A 1 652 ? 10.160 -27.888 -17.268 1.00 87.31 652 SER A O 1
ATOM 5013 N N . PRO A 1 653 ? 10.143 -29.508 -15.729 1.00 83.50 653 PRO A N 1
ATOM 5014 C CA . PRO A 1 653 ? 10.106 -28.567 -14.600 1.00 83.50 653 PRO A CA 1
ATOM 5015 C C . PRO A 1 653 ? 11.233 -27.523 -14.602 1.00 83.50 653 PRO A C 1
ATOM 5017 O O . PRO A 1 653 ? 11.040 -26.438 -14.071 1.00 83.50 653 PRO A O 1
ATOM 5020 N N . TRP A 1 654 ? 12.360 -27.852 -15.235 1.00 84.56 654 TRP A N 1
ATOM 5021 C CA . TRP A 1 654 ? 13.558 -27.029 -15.366 1.00 84.56 654 TRP A CA 1
ATOM 5022 C C . TRP A 1 654 ? 13.730 -26.391 -16.757 1.00 84.56 654 TRP A C 1
ATOM 5024 O O . TRP A 1 654 ? 14.752 -25.758 -16.986 1.00 84.56 654 TRP A O 1
ATOM 5034 N N . MET A 1 655 ? 12.800 -26.575 -17.708 1.00 90.31 655 MET A N 1
ATOM 5035 C CA . MET A 1 655 ? 12.957 -26.058 -19.077 1.00 90.31 655 MET A CA 1
ATOM 5036 C C . MET A 1 655 ? 11.642 -25.608 -19.719 1.00 90.31 655 MET A C 1
ATOM 5038 O O . MET A 1 655 ? 10.689 -26.388 -19.849 1.00 90.31 655 MET A O 1
ATOM 5042 N N . ASN A 1 656 ? 11.652 -24.385 -20.240 1.00 90.62 656 ASN A N 1
ATOM 5043 C CA . ASN A 1 656 ? 10.636 -23.853 -21.138 1.00 90.62 656 ASN A CA 1
ATOM 5044 C C . ASN A 1 656 ? 11.174 -23.738 -22.564 1.00 90.62 656 ASN A C 1
ATOM 5046 O O . ASN A 1 656 ? 12.339 -23.406 -22.783 1.00 90.62 656 ASN A O 1
ATOM 5050 N N . LEU A 1 657 ? 10.291 -23.952 -23.535 1.00 91.75 657 LEU A N 1
ATOM 5051 C CA . LEU A 1 657 ? 10.516 -23.639 -24.940 1.00 91.75 657 LEU A CA 1
ATOM 5052 C C . LEU A 1 657 ? 9.443 -22.652 -25.397 1.00 91.75 657 LEU A C 1
ATOM 5054 O O . LEU A 1 657 ? 8.252 -22.927 -25.274 1.00 91.75 657 LEU A O 1
ATOM 5058 N N . LEU A 1 658 ? 9.874 -21.524 -25.940 1.00 91.00 658 LEU A N 1
ATOM 5059 C CA . LEU A 1 658 ? 9.050 -20.469 -26.511 1.00 91.00 658 LEU A CA 1
ATOM 5060 C C . LEU A 1 658 ? 9.334 -20.400 -28.011 1.00 91.00 658 LEU A C 1
ATOM 5062 O O . LEU A 1 658 ? 10.490 -20.468 -28.430 1.00 91.00 658 LEU A O 1
ATOM 5066 N N . ALA A 1 659 ? 8.296 -20.245 -28.821 1.00 93.75 659 ALA A N 1
ATOM 5067 C CA . ALA A 1 659 ? 8.434 -20.062 -30.259 1.00 93.75 659 ALA A CA 1
ATOM 5068 C C . ALA A 1 659 ? 7.488 -18.968 -30.735 1.00 93.75 659 ALA A C 1
ATOM 5070 O O . ALA A 1 659 ? 6.341 -18.895 -30.294 1.00 93.75 659 ALA A O 1
ATOM 5071 N N . SER A 1 660 ? 7.958 -18.140 -31.659 1.00 93.88 660 SER A N 1
ATOM 5072 C CA . SER A 1 660 ? 7.163 -17.078 -32.259 1.00 93.88 660 SER A CA 1
ATOM 5073 C C . SER A 1 660 ? 7.443 -16.974 -33.753 1.00 93.88 660 SER A C 1
ATOM 5075 O O . SER A 1 660 ? 8.523 -17.318 -34.228 1.00 93.88 660 SER A O 1
ATOM 5077 N N . GLY A 1 661 ? 6.462 -16.495 -34.502 1.00 94.06 661 GLY A N 1
ATOM 5078 C CA . GLY A 1 661 ? 6.571 -16.245 -35.927 1.00 94.06 661 GLY A CA 1
ATOM 5079 C C . GLY A 1 661 ? 5.623 -15.134 -36.339 1.00 94.06 661 GLY A C 1
ATOM 5080 O O . GLY A 1 661 ? 4.487 -15.095 -35.869 1.00 94.06 661 GLY A O 1
ATOM 5081 N N . ALA A 1 662 ? 6.059 -14.264 -37.243 1.00 93.88 662 ALA A N 1
ATOM 5082 C CA . ALA A 1 662 ? 5.167 -13.311 -37.890 1.00 93.88 662 ALA A CA 1
ATOM 5083 C C . ALA A 1 662 ? 5.226 -13.417 -39.419 1.00 93.88 662 ALA A C 1
ATOM 5085 O O . ALA A 1 662 ? 6.175 -13.953 -39.995 1.00 93.88 662 ALA A O 1
ATOM 5086 N N . ALA A 1 663 ? 4.184 -12.919 -40.072 1.00 92.75 663 ALA A N 1
ATOM 5087 C CA . ALA A 1 663 ? 4.091 -12.815 -41.517 1.00 92.75 663 ALA A CA 1
ATOM 5088 C C . ALA A 1 663 ? 3.461 -11.472 -41.900 1.00 92.75 663 ALA A C 1
ATOM 5090 O O . ALA A 1 663 ? 2.368 -11.141 -41.440 1.00 92.75 663 ALA A O 1
ATOM 5091 N N . ALA A 1 664 ? 4.154 -10.732 -42.759 1.00 93.25 664 ALA A N 1
ATOM 5092 C CA . ALA A 1 664 ? 3.688 -9.532 -43.446 1.00 93.25 664 ALA A CA 1
ATOM 5093 C C . ALA A 1 664 ? 4.205 -9.544 -44.898 1.00 93.25 664 ALA A C 1
ATOM 5095 O O . ALA A 1 664 ? 5.059 -10.366 -45.238 1.00 93.25 664 ALA A O 1
ATOM 5096 N N . GLU A 1 665 ? 3.698 -8.652 -45.759 1.00 88.38 665 GLU A N 1
ATOM 5097 C CA . GLU A 1 665 ? 4.019 -8.642 -47.202 1.00 88.38 665 GLU A CA 1
ATOM 5098 C C . GLU A 1 665 ? 5.530 -8.656 -47.492 1.00 88.38 665 GLU A C 1
ATOM 5100 O O . GLU A 1 665 ? 5.977 -9.417 -48.347 1.00 88.38 665 GLU A O 1
ATOM 5105 N N . ASN A 1 666 ? 6.308 -7.883 -46.727 1.00 89.62 666 ASN A N 1
ATOM 5106 C CA . ASN A 1 666 ? 7.754 -7.705 -46.906 1.00 89.62 666 ASN A CA 1
ATOM 5107 C C . ASN A 1 666 ? 8.570 -8.064 -45.653 1.00 89.62 666 ASN A C 1
ATOM 5109 O O . ASN A 1 666 ? 9.706 -7.614 -45.520 1.00 89.62 666 ASN A O 1
ATOM 5113 N N . TYR A 1 667 ? 8.006 -8.827 -44.709 1.00 91.62 667 TYR A N 1
ATOM 5114 C CA . TYR A 1 667 ? 8.700 -9.166 -43.463 1.00 91.62 667 TYR A CA 1
ATOM 5115 C C . TYR A 1 667 ? 8.260 -10.512 -42.888 1.00 91.62 667 TYR A C 1
ATOM 5117 O O . TYR A 1 667 ? 7.070 -10.752 -42.672 1.00 91.62 667 TYR A O 1
ATOM 5125 N N . GLN A 1 668 ? 9.226 -11.395 -42.627 1.00 92.69 668 GLN A N 1
ATOM 5126 C CA . GLN A 1 668 ? 8.984 -12.743 -42.103 1.00 92.69 668 GLN A CA 1
ATOM 5127 C C . GLN A 1 668 ? 10.010 -13.107 -41.019 1.00 92.69 668 GLN A C 1
ATOM 5129 O O . GLN A 1 668 ? 11.128 -13.511 -41.351 1.00 92.69 668 GLN A O 1
ATOM 5134 N N . PRO A 1 669 ? 9.648 -12.975 -39.729 1.00 92.25 669 PRO A N 1
ATOM 5135 C CA . PRO A 1 669 ? 10.543 -13.330 -38.633 1.00 92.25 669 PRO A CA 1
ATOM 5136 C C . PRO A 1 669 ? 10.105 -14.586 -37.857 1.00 92.25 669 PRO A C 1
ATOM 5138 O O . PRO A 1 669 ? 9.196 -14.523 -37.029 1.00 92.25 669 PRO A O 1
ATOM 5141 N N . PRO A 1 670 ? 10.719 -15.759 -38.060 1.00 94.88 670 PRO A N 1
ATOM 5142 C CA . PRO A 1 670 ? 10.607 -16.857 -37.107 1.00 94.88 670 PRO A CA 1
ATOM 5143 C C . PRO A 1 670 ? 11.624 -16.698 -35.968 1.00 94.88 670 PRO A C 1
ATOM 5145 O O . PRO A 1 670 ? 12.745 -16.245 -36.176 1.00 94.88 670 PRO A O 1
ATOM 5148 N N . GLY A 1 671 ? 11.278 -17.141 -34.763 1.00 94.56 671 GLY A N 1
ATOM 5149 C CA . GLY A 1 671 ? 12.199 -17.155 -33.633 1.00 94.56 671 GLY A CA 1
ATOM 5150 C C . GLY A 1 671 ? 11.840 -18.196 -32.585 1.00 94.56 671 GLY A C 1
ATOM 5151 O O . GLY A 1 671 ? 10.680 -18.568 -32.416 1.00 94.56 671 GLY A O 1
ATOM 5152 N N . ALA A 1 672 ? 12.850 -18.660 -31.859 1.00 94.44 672 ALA A N 1
ATOM 5153 C CA . ALA A 1 672 ? 12.675 -19.541 -30.714 1.00 94.44 672 ALA A CA 1
ATOM 5154 C C . ALA A 1 672 ? 13.539 -19.072 -29.544 1.00 94.44 672 ALA A C 1
ATOM 5156 O O . ALA A 1 672 ? 14.610 -18.501 -29.751 1.00 94.44 672 ALA A O 1
ATOM 5157 N N . ARG A 1 673 ? 13.077 -19.337 -28.322 1.00 91.81 673 ARG A N 1
ATOM 5158 C CA . ARG A 1 673 ? 13.820 -19.129 -27.079 1.00 91.81 673 ARG A CA 1
ATOM 5159 C C . ARG A 1 673 ? 13.649 -20.333 -26.166 1.00 91.81 673 ARG A C 1
ATOM 5161 O O . ARG A 1 673 ? 12.558 -20.877 -26.039 1.00 91.81 673 ARG A O 1
ATOM 5168 N N . THR A 1 674 ? 14.721 -20.729 -25.506 1.00 92.44 674 THR A N 1
ATOM 5169 C CA . THR A 1 674 ? 14.710 -21.739 -24.448 1.00 92.44 674 THR A CA 1
ATOM 5170 C C . THR A 1 674 ? 15.117 -21.102 -23.138 1.00 92.44 674 THR A C 1
ATOM 5172 O O . THR A 1 674 ? 16.105 -20.371 -23.094 1.00 92.44 674 THR A O 1
ATOM 5175 N N . GLU A 1 675 ? 14.378 -21.401 -22.079 1.00 90.81 675 GLU A N 1
ATOM 5176 C CA . GLU A 1 675 ? 14.687 -20.966 -20.719 1.00 90.81 675 GLU A CA 1
ATOM 5177 C C . GLU A 1 675 ? 14.940 -22.203 -19.867 1.00 90.81 675 GLU A C 1
ATOM 5179 O O . GLU A 1 675 ? 14.195 -23.178 -19.941 1.00 90.81 675 GLU A O 1
ATOM 5184 N N . PHE A 1 676 ? 15.980 -22.154 -19.053 1.00 90.50 676 PHE A N 1
ATOM 5185 C CA . PHE A 1 676 ? 16.446 -23.228 -18.201 1.00 90.50 676 PHE A CA 1
ATOM 5186 C C . PHE A 1 676 ? 16.514 -22.731 -16.759 1.00 90.50 676 PHE A C 1
ATOM 5188 O O . PHE A 1 676 ? 17.053 -21.660 -16.490 1.00 90.50 676 PHE A O 1
ATOM 5195 N N . LEU A 1 677 ? 16.016 -23.540 -15.834 1.00 89.56 677 LEU A N 1
ATOM 5196 C CA . LEU A 1 677 ? 16.254 -23.421 -14.401 1.00 89.56 677 LEU A CA 1
ATOM 5197 C C . LEU A 1 677 ? 17.252 -24.519 -14.033 1.00 89.56 677 LEU A C 1
ATOM 5199 O O . LEU A 1 677 ? 16.866 -25.668 -13.823 1.00 89.56 677 LEU A O 1
ATOM 5203 N N . ILE A 1 678 ? 18.544 -24.196 -14.057 1.00 88.25 678 ILE A N 1
ATOM 5204 C CA . ILE A 1 678 ? 19.607 -25.185 -13.828 1.00 88.25 678 ILE A CA 1
ATOM 5205 C C . ILE A 1 678 ? 19.546 -25.691 -12.377 1.00 88.25 678 ILE A C 1
ATOM 5207 O O . ILE A 1 678 ? 19.718 -26.885 -12.128 1.00 88.25 678 ILE A O 1
ATOM 5211 N N . ASN A 1 679 ? 19.252 -24.788 -11.444 1.00 85.06 679 ASN A N 1
ATOM 5212 C CA . ASN A 1 679 ? 18.863 -25.031 -10.055 1.00 85.06 679 ASN A CA 1
ATOM 5213 C C . ASN A 1 679 ? 18.055 -23.813 -9.556 1.00 85.06 679 ASN A C 1
ATOM 5215 O O . ASN A 1 679 ? 17.830 -22.885 -10.331 1.00 85.06 679 ASN A O 1
ATOM 5219 N N . ASP A 1 680 ? 17.630 -23.805 -8.292 1.00 80.94 680 ASP A N 1
ATOM 5220 C CA . ASP A 1 680 ? 16.793 -22.728 -7.731 1.00 80.94 680 ASP A CA 1
ATOM 5221 C C . ASP A 1 680 ? 17.468 -21.340 -7.750 1.00 80.94 680 ASP A C 1
ATOM 5223 O O . ASP A 1 680 ? 16.779 -20.322 -7.726 1.00 80.94 680 ASP A O 1
ATOM 5227 N N . ASP A 1 681 ? 18.795 -21.300 -7.883 1.00 85.56 681 ASP A N 1
ATOM 5228 C CA . ASP A 1 681 ? 19.614 -20.089 -7.841 1.00 85.56 681 ASP A CA 1
ATOM 5229 C C . ASP A 1 681 ? 20.154 -19.660 -9.216 1.00 85.56 681 ASP A C 1
ATOM 5231 O O . ASP A 1 681 ? 20.728 -18.579 -9.344 1.00 85.56 681 ASP A O 1
ATOM 5235 N N . TRP A 1 682 ? 20.011 -20.489 -10.256 1.00 89.50 682 TRP A N 1
ATOM 5236 C CA . TRP A 1 682 ? 20.593 -20.255 -11.577 1.00 89.50 682 TRP A CA 1
ATOM 5237 C C . TRP A 1 682 ? 19.572 -20.444 -12.692 1.00 89.50 682 TRP A C 1
ATOM 5239 O O . TRP A 1 682 ? 19.177 -21.565 -13.034 1.00 89.50 682 TRP A O 1
ATOM 5249 N N . THR A 1 683 ? 19.221 -19.333 -13.336 1.00 89.12 683 THR A N 1
ATOM 5250 C CA . THR A 1 683 ? 18.441 -19.332 -14.571 1.00 89.12 683 THR A CA 1
ATOM 5251 C C . THR A 1 683 ? 19.313 -18.967 -15.767 1.00 89.12 683 THR A C 1
ATOM 5253 O O . THR A 1 683 ? 20.226 -18.142 -15.687 1.00 89.12 683 THR A O 1
ATOM 5256 N N . LEU A 1 684 ? 19.042 -19.616 -16.895 1.00 90.50 684 LEU A N 1
ATOM 5257 C CA . LEU A 1 684 ? 19.725 -19.395 -18.162 1.00 90.50 684 LEU A CA 1
ATOM 5258 C C . LEU A 1 684 ? 18.676 -19.335 -19.267 1.00 90.50 684 LEU A C 1
ATOM 5260 O O . LEU A 1 684 ? 17.877 -20.253 -19.403 1.00 90.50 684 LEU A O 1
ATOM 5264 N N . SER A 1 685 ? 18.685 -18.303 -20.098 1.00 89.75 685 SER A N 1
ATOM 5265 C CA . SER A 1 685 ? 17.833 -18.226 -21.281 1.00 89.75 685 SER A CA 1
ATOM 5266 C C . SER A 1 685 ? 18.653 -17.938 -22.526 1.00 89.75 685 SER A C 1
ATOM 5268 O O . SER A 1 685 ? 19.673 -17.252 -22.484 1.00 89.75 685 SER A O 1
ATOM 5270 N N . THR A 1 686 ? 18.230 -18.508 -23.647 1.00 92.56 686 THR A N 1
ATOM 5271 C CA . THR A 1 686 ? 18.858 -18.259 -24.941 1.00 92.56 686 THR A CA 1
ATOM 5272 C C . THR A 1 686 ? 17.825 -18.235 -26.052 1.00 92.56 686 THR A C 1
ATOM 5274 O O . THR A 1 686 ? 16.910 -19.059 -26.058 1.00 92.56 686 THR A O 1
ATOM 5277 N N . GLY A 1 687 ? 17.945 -17.277 -26.967 1.00 91.88 687 GLY A N 1
ATOM 5278 C CA . GLY A 1 687 ? 17.024 -17.075 -28.079 1.00 91.88 687 GLY A CA 1
ATOM 5279 C C . GLY A 1 687 ? 17.739 -16.842 -29.402 1.00 91.88 687 GLY A C 1
ATOM 5280 O O . GLY A 1 687 ? 18.881 -16.392 -29.436 1.00 91.88 687 GLY A O 1
ATOM 5281 N N . ALA A 1 688 ? 17.056 -17.187 -30.491 1.00 94.88 688 ALA A N 1
ATOM 5282 C CA . ALA A 1 688 ? 17.560 -17.045 -31.852 1.00 94.88 688 ALA A CA 1
ATOM 5283 C C . ALA A 1 688 ? 16.460 -16.587 -32.834 1.00 94.88 688 ALA A C 1
ATOM 5285 O O . ALA A 1 688 ? 16.008 -17.386 -33.663 1.00 94.88 688 ALA A O 1
ATOM 5286 N N . PRO A 1 689 ? 15.942 -15.349 -32.728 1.00 93.25 689 PRO A N 1
ATOM 5287 C CA . PRO A 1 689 ? 15.066 -14.796 -33.752 1.00 93.25 689 PRO A CA 1
ATOM 5288 C C . PRO A 1 689 ? 15.821 -14.499 -35.054 1.00 93.25 689 PRO A C 1
ATOM 5290 O O . PRO A 1 689 ? 16.954 -14.017 -35.073 1.00 93.25 689 PRO A O 1
ATOM 5293 N N . VAL A 1 690 ? 15.162 -14.799 -36.164 1.00 94.12 690 VAL A N 1
ATOM 5294 C CA . VAL A 1 690 ? 15.633 -14.592 -37.534 1.00 94.12 690 VAL A CA 1
ATOM 5295 C C . VAL A 1 690 ? 14.738 -13.544 -38.172 1.00 94.12 690 VAL A C 1
ATOM 5297 O O . VAL A 1 690 ? 13.540 -13.526 -37.907 1.00 94.12 690 VAL A O 1
ATOM 5300 N N . SER A 1 691 ? 15.292 -12.695 -39.031 1.00 93.19 691 SER A N 1
ATOM 5301 C CA . SER A 1 691 ? 14.511 -11.756 -39.832 1.00 93.19 691 SER A CA 1
ATOM 5302 C C . SER A 1 691 ? 14.887 -11.845 -41.305 1.00 93.19 691 SER A C 1
ATOM 5304 O O . SER A 1 691 ? 16.047 -12.030 -41.678 1.00 93.19 691 SER A O 1
ATOM 5306 N N . SER A 1 692 ? 13.868 -11.729 -42.151 1.00 92.62 692 SER A N 1
ATOM 5307 C CA . SER A 1 692 ? 13.998 -11.489 -43.582 1.00 92.62 692 SER A CA 1
ATOM 5308 C C . SER A 1 692 ? 13.044 -10.359 -43.937 1.00 92.62 692 SER A C 1
ATOM 5310 O O . SER A 1 692 ? 11.836 -10.490 -43.720 1.00 92.62 692 SER A O 1
ATOM 5312 N N . ALA A 1 693 ? 13.595 -9.253 -44.432 1.00 91.44 693 ALA A N 1
ATOM 5313 C CA . ALA A 1 693 ? 12.860 -8.047 -44.775 1.00 91.44 693 ALA A CA 1
ATOM 5314 C C . ALA A 1 693 ? 13.155 -7.607 -46.215 1.00 91.44 693 ALA A C 1
ATOM 5316 O O . ALA A 1 693 ? 14.250 -7.824 -46.737 1.00 91.44 693 ALA A O 1
ATOM 5317 N N . SER A 1 694 ? 12.175 -6.983 -46.862 1.00 90.06 694 SER A N 1
ATOM 5318 C CA . SER A 1 694 ? 12.298 -6.447 -48.222 1.00 90.06 694 SER A CA 1
ATOM 5319 C C . SER A 1 694 ? 11.618 -5.086 -48.372 1.00 90.06 694 SER A C 1
ATOM 5321 O O . SER A 1 694 ? 10.882 -4.857 -49.332 1.00 90.06 694 SER A O 1
ATOM 5323 N N . PHE A 1 695 ? 11.842 -4.192 -47.409 1.00 84.06 695 PHE A N 1
ATOM 5324 C CA . PHE A 1 695 ? 11.481 -2.777 -47.506 1.00 84.06 695 PHE A CA 1
ATOM 5325 C C . PHE A 1 695 ? 12.666 -2.017 -48.113 1.00 84.06 695 PHE A C 1
ATOM 5327 O O . PHE A 1 695 ? 13.760 -2.042 -47.560 1.00 84.06 695 PHE A O 1
ATOM 5334 N N . GLY A 1 696 ? 12.489 -1.445 -49.309 1.00 81.69 696 GLY A N 1
ATOM 5335 C CA . GLY A 1 696 ? 13.575 -0.798 -50.057 1.00 81.69 696 GLY A CA 1
ATOM 5336 C C . GLY A 1 696 ? 14.627 -1.787 -50.580 1.00 81.69 696 GLY A C 1
ATOM 5337 O O . GLY A 1 696 ? 14.600 -2.161 -51.756 1.00 81.69 696 GLY A O 1
ATOM 5338 N N . HIS A 1 697 ? 15.544 -2.229 -49.714 1.00 81.75 697 HIS A N 1
ATOM 5339 C CA . HIS A 1 697 ? 16.548 -3.259 -49.991 1.00 81.75 697 HIS A CA 1
ATOM 5340 C C . HIS A 1 697 ? 16.261 -4.556 -49.218 1.00 81.75 697 HIS A C 1
ATOM 5342 O O . HIS A 1 697 ? 15.673 -4.556 -48.142 1.00 81.75 697 HIS A O 1
ATOM 5348 N N . SER A 1 698 ? 16.666 -5.702 -49.774 1.00 86.62 698 SER A N 1
ATOM 5349 C CA . SER A 1 698 ? 16.500 -6.984 -49.085 1.00 86.62 698 SER A CA 1
ATOM 5350 C C . SER A 1 698 ? 17.547 -7.135 -47.986 1.00 86.62 698 SER A C 1
ATOM 5352 O O . SER A 1 698 ? 18.740 -7.175 -48.295 1.00 86.62 698 SER A O 1
ATOM 5354 N N . SER A 1 699 ? 17.105 -7.285 -46.744 1.00 87.88 699 SER A N 1
ATOM 5355 C CA . SER A 1 699 ? 17.953 -7.551 -45.587 1.00 87.88 699 SER A CA 1
ATOM 5356 C C . SER A 1 699 ? 17.564 -8.879 -44.942 1.00 87.88 699 SER A C 1
ATOM 5358 O O . SER A 1 699 ? 16.411 -9.323 -44.961 1.00 87.88 699 SER A O 1
ATOM 5360 N N . SER A 1 700 ? 18.561 -9.579 -44.415 1.00 91.75 700 SER A N 1
ATOM 5361 C CA . SER A 1 700 ? 18.341 -10.807 -43.662 1.00 91.75 700 SER A CA 1
ATOM 5362 C C . SER A 1 700 ? 19.411 -10.952 -42.605 1.00 91.75 700 SER A C 1
ATOM 5364 O O . SER A 1 700 ? 20.590 -10.700 -42.877 1.00 91.75 700 SER A O 1
ATOM 5366 N N . GLY A 1 701 ? 19.013 -11.425 -41.436 1.00 93.50 701 GLY A N 1
ATOM 5367 C CA . GLY A 1 701 ? 19.942 -11.645 -40.349 1.00 93.50 701 GLY A CA 1
ATOM 5368 C C . GLY A 1 701 ? 19.372 -12.524 -39.255 1.00 93.50 701 GLY A C 1
ATOM 5369 O O . GLY A 1 701 ? 18.212 -12.941 -39.285 1.00 93.50 701 GLY A O 1
ATOM 5370 N N . VAL A 1 702 ? 20.219 -12.810 -38.276 1.00 93.69 702 VAL A N 1
ATOM 5371 C CA . VAL A 1 702 ? 19.877 -13.587 -37.086 1.00 93.69 702 VAL A CA 1
ATOM 5372 C C . VAL A 1 702 ? 20.387 -12.842 -35.867 1.00 93.69 702 VAL A C 1
ATOM 5374 O O . VAL A 1 702 ? 21.561 -12.470 -35.816 1.00 93.69 702 VAL A O 1
ATOM 5377 N N . LYS A 1 703 ? 19.517 -12.677 -34.877 1.00 92.25 703 LYS A N 1
ATOM 5378 C CA . LYS A 1 703 ? 19.865 -12.214 -33.537 1.00 92.25 703 LYS A CA 1
ATOM 5379 C C . LYS A 1 703 ? 20.000 -13.435 -32.640 1.00 92.25 703 LYS A C 1
ATOM 5381 O O . LYS A 1 703 ? 19.137 -14.303 -32.652 1.00 92.25 703 LYS A O 1
ATOM 5386 N N . THR A 1 704 ? 21.085 -13.519 -31.881 1.00 93.00 704 THR A N 1
ATOM 5387 C CA . THR A 1 704 ? 21.298 -14.561 -30.870 1.00 93.00 704 THR A CA 1
ATOM 5388 C C . THR A 1 704 ? 21.433 -13.895 -29.516 1.00 93.00 704 THR A C 1
ATOM 5390 O O . THR A 1 704 ? 22.359 -13.111 -29.325 1.00 93.00 704 THR A O 1
ATOM 5393 N N . ASP A 1 705 ? 20.528 -14.198 -28.588 1.00 89.25 705 ASP A N 1
ATOM 5394 C CA . ASP A 1 705 ? 20.570 -13.692 -27.218 1.00 89.25 705 ASP A CA 1
ATOM 5395 C C . ASP A 1 705 ? 20.901 -14.806 -26.217 1.00 89.25 705 ASP A C 1
ATOM 5397 O O . ASP A 1 705 ? 20.434 -15.940 -26.346 1.00 89.25 705 ASP A O 1
ATOM 5401 N N . LEU A 1 706 ? 21.734 -14.483 -25.230 1.00 91.75 706 LEU A N 1
ATOM 5402 C CA . LEU A 1 706 ? 22.075 -15.316 -24.081 1.00 91.75 706 LEU A CA 1
ATOM 5403 C C . LEU A 1 706 ? 21.944 -14.466 -22.819 1.00 91.75 706 LEU A C 1
ATOM 5405 O O . LEU A 1 706 ? 22.551 -13.402 -22.727 1.00 91.75 706 LEU A O 1
ATOM 5409 N N . GLN A 1 707 ? 21.191 -14.941 -21.836 1.00 89.19 707 GLN A N 1
ATOM 5410 C CA . GLN A 1 707 ? 21.020 -14.281 -20.547 1.00 89.19 707 GLN A CA 1
ATOM 5411 C C . GLN A 1 707 ? 21.166 -15.300 -19.422 1.00 89.19 707 GLN A C 1
ATOM 5413 O O . GLN A 1 707 ? 20.624 -16.398 -19.502 1.00 89.19 707 GLN A O 1
ATOM 5418 N N . SER A 1 708 ? 21.899 -14.933 -18.377 1.00 89.81 708 SER A N 1
ATOM 5419 C CA . SER A 1 708 ? 22.143 -15.772 -17.211 1.00 89.81 708 SER A CA 1
ATOM 5420 C C . SER A 1 708 ? 21.987 -14.950 -15.944 1.00 89.81 708 SER A C 1
ATOM 5422 O O . SER A 1 708 ? 22.664 -13.936 -15.783 1.00 89.81 708 SER A O 1
ATOM 5424 N N . ASP A 1 709 ? 21.188 -15.450 -15.014 1.00 87.50 709 ASP A N 1
ATOM 5425 C CA . ASP A 1 709 ? 21.004 -14.881 -13.684 1.00 87.50 709 ASP A CA 1
ATOM 5426 C C . ASP A 1 709 ? 21.371 -15.954 -12.660 1.00 87.50 709 ASP A C 1
ATOM 5428 O O . ASP A 1 709 ? 20.788 -17.037 -12.657 1.00 87.50 709 ASP A O 1
ATOM 5432 N N . TYR A 1 710 ? 22.380 -15.679 -11.837 1.00 88.94 710 TYR A N 1
ATOM 5433 C CA . TYR A 1 710 ? 22.954 -16.630 -10.894 1.00 88.94 710 TYR A CA 1
ATOM 5434 C C . TYR A 1 710 ? 23.140 -16.006 -9.511 1.00 88.94 710 TYR A C 1
ATOM 5436 O O . TYR A 1 710 ? 23.854 -15.015 -9.348 1.00 88.94 710 TYR A O 1
ATOM 5444 N N . ILE A 1 711 ? 22.530 -16.613 -8.503 1.00 88.12 711 ILE A N 1
ATOM 5445 C CA . ILE A 1 711 ? 22.730 -16.294 -7.094 1.00 88.12 711 ILE A CA 1
ATOM 5446 C C . ILE A 1 711 ? 23.806 -17.256 -6.581 1.00 88.12 711 ILE A C 1
ATOM 5448 O O . ILE A 1 711 ? 23.568 -18.441 -6.385 1.00 88.12 711 ILE A O 1
ATOM 5452 N N . LEU A 1 712 ? 25.040 -16.771 -6.430 1.00 86.06 712 LEU A N 1
ATOM 5453 C CA . LEU A 1 712 ? 26.160 -17.613 -5.991 1.00 86.06 712 LEU A CA 1
ATOM 5454 C C . LEU A 1 712 ? 25.976 -18.036 -4.527 1.00 86.06 712 LEU A C 1
ATOM 5456 O O . LEU A 1 712 ? 26.296 -19.161 -4.147 1.00 86.06 712 LEU A O 1
ATOM 5460 N N . ASN A 1 713 ? 25.515 -17.096 -3.707 1.00 85.50 713 ASN A N 1
ATOM 5461 C CA . ASN A 1 713 ? 25.099 -17.287 -2.329 1.00 85.50 713 ASN A CA 1
ATOM 5462 C C . ASN A 1 713 ? 24.242 -16.090 -1.904 1.00 85.50 713 ASN A C 1
ATOM 5464 O O . ASN A 1 713 ? 24.013 -15.151 -2.666 1.00 85.50 713 ASN A O 1
ATOM 5468 N N . GLU A 1 714 ? 23.860 -16.106 -0.642 1.00 80.38 714 GLU A N 1
ATOM 5469 C CA . GLU A 1 714 ? 23.108 -15.076 0.055 1.00 80.38 714 GLU A CA 1
ATOM 5470 C C . GLU A 1 714 ? 23.635 -13.631 -0.055 1.00 80.38 714 GLU A C 1
ATOM 5472 O O . GLU A 1 714 ? 22.885 -12.660 0.057 1.00 80.38 714 GLU A O 1
ATOM 5477 N N . TYR A 1 715 ? 24.930 -13.471 -0.326 1.00 88.44 715 TYR A N 1
ATOM 5478 C CA . TYR A 1 715 ? 25.581 -12.173 -0.443 1.00 88.44 715 TYR A CA 1
ATOM 5479 C C . TYR A 1 715 ? 25.795 -11.748 -1.896 1.00 88.44 715 TYR A C 1
ATOM 5481 O O . TYR A 1 715 ? 25.886 -10.552 -2.158 1.00 88.44 715 TYR A O 1
ATOM 5489 N N . VAL A 1 716 ? 25.923 -12.686 -2.841 1.00 90.06 716 VAL A N 1
ATOM 5490 C CA . VAL A 1 716 ? 26.412 -12.408 -4.201 1.00 90.06 716 VAL A CA 1
ATOM 5491 C C . VAL A 1 716 ? 25.402 -12.820 -5.261 1.00 90.06 716 VAL A C 1
ATOM 5493 O O . VAL A 1 716 ? 25.216 -14.003 -5.540 1.00 90.06 716 VAL A O 1
ATOM 5496 N N . GLY A 1 717 ? 24.825 -11.820 -5.923 1.00 89.69 717 GLY A N 1
ATOM 5497 C CA . GLY A 1 717 ? 24.019 -11.980 -7.127 1.00 89.69 717 GLY A CA 1
ATOM 5498 C C . GLY A 1 717 ? 24.791 -11.551 -8.372 1.00 89.69 717 GLY A C 1
ATOM 5499 O O . GLY A 1 717 ? 25.411 -10.486 -8.397 1.00 89.69 717 GLY A O 1
ATOM 5500 N N . LEU A 1 718 ? 24.730 -12.368 -9.415 1.00 89.50 718 LEU A N 1
ATOM 5501 C CA . LEU A 1 718 ? 25.336 -12.127 -10.717 1.00 89.50 718 LEU A CA 1
ATOM 5502 C C . LEU A 1 718 ? 24.245 -12.184 -11.780 1.00 89.50 718 LEU A C 1
ATOM 5504 O O . LEU A 1 718 ? 23.416 -13.087 -11.785 1.00 89.50 718 LEU A O 1
ATOM 5508 N N . SER A 1 719 ? 24.254 -11.238 -12.704 1.00 87.69 719 SER A N 1
ATOM 5509 C CA . SER A 1 719 ? 23.407 -11.285 -13.893 1.00 87.69 719 SER A CA 1
ATOM 5510 C C . SER A 1 719 ? 24.209 -10.813 -15.091 1.00 87.69 719 SER A C 1
ATOM 5512 O O . SER A 1 719 ? 25.054 -9.923 -14.980 1.00 87.69 719 SER A O 1
ATOM 5514 N N . GLY A 1 720 ? 24.001 -11.444 -16.235 1.00 88.88 720 GLY A N 1
ATOM 5515 C CA . GLY A 1 720 ? 24.745 -11.144 -17.445 1.00 88.88 720 GLY A CA 1
ATOM 5516 C C . GLY A 1 720 ? 23.914 -11.427 -18.677 1.00 88.88 720 GLY A C 1
ATOM 5517 O O . GLY A 1 720 ? 23.129 -12.374 -18.704 1.00 88.88 720 GLY A O 1
ATOM 5518 N N . SER A 1 721 ? 24.105 -10.612 -19.708 1.00 89.44 721 SER A N 1
ATOM 5519 C CA . SER A 1 721 ? 23.519 -10.857 -21.015 1.00 89.44 721 SER A CA 1
ATOM 5520 C C . SER A 1 721 ? 24.496 -10.531 -22.135 1.00 89.44 721 SER A C 1
ATOM 5522 O O . SER A 1 721 ? 25.350 -9.652 -22.003 1.00 89.44 721 SER A O 1
ATOM 5524 N N . ALA A 1 722 ? 24.383 -11.274 -23.226 1.00 91.88 722 ALA A N 1
ATOM 5525 C CA . ALA A 1 722 ? 25.129 -11.058 -24.448 1.00 91.88 722 ALA A CA 1
ATOM 5526 C C . ALA A 1 722 ? 24.181 -11.270 -25.626 1.00 91.88 722 ALA A C 1
ATOM 5528 O O . ALA A 1 722 ? 23.526 -12.311 -25.720 1.00 91.88 722 ALA A O 1
ATOM 5529 N N . THR A 1 723 ? 24.121 -10.292 -26.520 1.00 90.12 723 THR A N 1
ATOM 5530 C CA . THR A 1 723 ? 23.356 -10.376 -27.759 1.00 90.12 723 THR A CA 1
ATOM 5531 C C . THR A 1 723 ? 24.281 -10.112 -28.929 1.00 90.12 723 THR A C 1
ATOM 5533 O O . THR A 1 723 ? 25.006 -9.121 -28.947 1.00 90.12 723 THR A O 1
ATOM 5536 N N . HIS A 1 724 ? 24.237 -11.001 -29.911 1.00 91.81 724 HIS A N 1
ATOM 5537 C CA . HIS A 1 724 ? 24.963 -10.862 -31.161 1.00 91.81 724 HIS A CA 1
ATOM 5538 C C . HIS A 1 724 ? 23.974 -10.744 -32.315 1.00 91.81 724 HIS A C 1
ATOM 5540 O O . HIS A 1 724 ? 23.053 -11.560 -32.433 1.00 91.81 724 HIS A O 1
ATOM 5546 N N . TYR A 1 725 ? 24.187 -9.757 -33.174 1.00 90.00 725 TYR A N 1
ATOM 5547 C CA . TYR A 1 725 ? 23.423 -9.542 -34.391 1.00 90.00 725 TYR A CA 1
ATOM 5548 C C . TYR A 1 725 ? 24.310 -9.919 -35.577 1.00 90.00 725 TYR A C 1
ATOM 5550 O O . TYR A 1 725 ? 25.428 -9.435 -35.725 1.00 90.00 725 TYR A O 1
ATOM 5558 N N . SER A 1 726 ? 23.827 -10.836 -36.409 1.00 89.62 726 SER A N 1
ATOM 5559 C CA . SER A 1 726 ? 24.542 -11.313 -37.592 1.00 89.62 726 SER A CA 1
ATOM 5560 C C . SER A 1 726 ? 23.740 -11.015 -38.853 1.00 89.62 726 SER A C 1
ATOM 5562 O O . SER A 1 726 ? 22.519 -11.187 -38.875 1.00 89.62 726 SER A O 1
ATOM 5564 N N . GLY A 1 727 ? 24.429 -10.585 -39.912 1.00 86.38 727 GLY A N 1
ATOM 5565 C CA . GLY A 1 727 ? 23.768 -10.025 -41.091 1.00 86.38 727 GLY A CA 1
ATOM 5566 C C . GLY A 1 727 ? 23.087 -8.691 -40.776 1.00 86.38 727 GLY A C 1
ATOM 5567 O O . GLY A 1 727 ? 23.372 -8.059 -39.765 1.00 86.38 727 GLY A O 1
ATOM 5568 N N . GLU A 1 728 ? 22.160 -8.268 -41.627 1.00 86.12 728 GLU A N 1
ATOM 5569 C CA . GLU A 1 728 ? 21.355 -7.063 -41.398 1.00 86.12 728 GLU A CA 1
ATOM 5570 C C . GLU A 1 728 ? 20.060 -7.446 -40.667 1.00 86.12 728 GLU A C 1
ATOM 5572 O O . GLU A 1 728 ? 18.964 -7.274 -41.199 1.00 86.12 728 GLU A O 1
ATOM 5577 N N . TYR A 1 729 ? 20.180 -8.055 -39.478 1.00 89.44 729 TYR A N 1
ATOM 5578 C CA . TYR A 1 729 ? 19.000 -8.382 -38.674 1.00 89.44 729 TYR A CA 1
ATOM 5579 C C . TYR A 1 729 ? 18.266 -7.093 -38.308 1.00 89.44 729 TYR A C 1
ATOM 5581 O O . TYR A 1 729 ? 18.862 -6.187 -37.730 1.00 89.44 729 TYR A O 1
ATOM 5589 N N . ARG A 1 730 ? 16.966 -7.045 -38.596 1.00 88.12 730 ARG A N 1
ATOM 5590 C CA . ARG A 1 730 ? 16.090 -5.944 -38.196 1.00 88.12 730 ARG A CA 1
ATOM 5591 C C . ARG A 1 730 ? 14.798 -6.490 -37.601 1.00 88.12 730 ARG A C 1
ATOM 5593 O O . ARG A 1 730 ? 14.216 -7.446 -38.132 1.00 88.12 730 ARG A O 1
ATOM 5600 N N . GLU A 1 731 ? 14.342 -5.904 -36.498 1.00 87.88 731 GLU A N 1
ATOM 5601 C CA . GLU A 1 731 ? 12.955 -6.077 -36.059 1.00 87.88 731 GLU A CA 1
ATOM 5602 C C . GLU A 1 731 ? 12.009 -5.401 -37.076 1.00 87.88 731 GLU A C 1
ATOM 5604 O O . GLU A 1 731 ? 12.460 -4.666 -37.950 1.00 87.88 731 GLU A O 1
ATOM 5609 N N . MET A 1 732 ? 10.695 -5.649 -37.020 1.00 87.38 732 MET A N 1
ATOM 5610 C CA . MET A 1 732 ? 9.780 -5.103 -38.040 1.00 87.38 732 MET A CA 1
ATOM 5611 C C . MET A 1 732 ? 9.812 -3.569 -38.090 1.00 87.38 732 MET A C 1
ATOM 5613 O O . MET A 1 732 ? 9.828 -3.009 -39.181 1.00 87.38 732 MET A O 1
ATOM 5617 N N . ALA A 1 733 ? 9.821 -2.910 -36.926 1.00 84.62 733 ALA A N 1
ATOM 5618 C CA . ALA A 1 733 ? 9.863 -1.451 -36.853 1.00 84.62 733 ALA A CA 1
ATOM 5619 C C . ALA A 1 733 ? 11.162 -0.898 -37.450 1.00 84.62 733 ALA A C 1
ATOM 5621 O O . ALA A 1 733 ? 11.114 -0.049 -38.330 1.00 84.62 733 ALA A O 1
ATOM 5622 N N . ASP A 1 734 ? 12.294 -1.485 -37.068 1.00 85.75 734 ASP A N 1
ATOM 5623 C CA . ASP A 1 734 ? 13.625 -1.169 -37.591 1.00 85.75 734 ASP A CA 1
ATOM 5624 C C . ASP A 1 734 ? 13.751 -1.422 -39.104 1.00 85.75 734 ASP A C 1
ATOM 5626 O O . ASP A 1 734 ? 14.514 -0.770 -39.807 1.00 85.75 734 ASP A O 1
ATOM 5630 N N . ALA A 1 735 ? 13.040 -2.425 -39.627 1.00 87.62 735 ALA A N 1
ATOM 5631 C CA . ALA A 1 735 ? 13.047 -2.757 -41.047 1.00 87.62 735 ALA A CA 1
ATOM 5632 C C . ALA A 1 735 ? 12.219 -1.780 -41.891 1.00 87.62 735 ALA A C 1
ATOM 5634 O O . ALA A 1 735 ? 12.447 -1.701 -43.094 1.00 87.62 735 ALA A O 1
ATOM 5635 N N . MET A 1 736 ? 11.254 -1.089 -41.282 1.00 86.56 736 MET A N 1
ATOM 5636 C CA . MET A 1 736 ? 10.451 -0.049 -41.928 1.00 86.56 736 MET A CA 1
ATOM 5637 C C . MET A 1 736 ? 11.084 1.343 -41.794 1.00 86.56 736 MET A C 1
ATOM 5639 O O . MET A 1 736 ? 10.702 2.244 -42.531 1.00 86.56 736 MET A O 1
ATOM 5643 N N . ASP A 1 737 ? 12.043 1.519 -40.890 1.00 82.69 737 ASP A N 1
ATOM 5644 C CA . ASP A 1 737 ? 12.816 2.748 -40.733 1.00 82.69 737 ASP A CA 1
ATOM 5645 C C . ASP A 1 737 ? 14.105 2.679 -41.579 1.00 82.69 737 ASP A C 1
ATOM 5647 O O . ASP A 1 737 ? 14.997 1.857 -41.346 1.00 82.69 737 ASP A O 1
ATOM 5651 N N . ASP A 1 738 ? 14.195 3.535 -42.600 1.00 74.75 738 ASP A N 1
ATOM 5652 C CA . ASP A 1 738 ? 15.351 3.597 -43.505 1.00 74.75 738 ASP A CA 1
ATOM 5653 C C . ASP A 1 738 ? 16.595 4.209 -42.844 1.00 74.75 738 ASP A C 1
ATOM 5655 O O . ASP A 1 738 ? 17.719 3.889 -43.242 1.00 74.75 738 ASP A O 1
ATOM 5659 N N . ASP A 1 739 ? 16.408 5.030 -41.807 1.00 76.62 739 ASP A N 1
ATOM 5660 C CA . ASP A 1 739 ? 17.485 5.673 -41.052 1.00 76.62 739 ASP A CA 1
ATOM 5661 C C . ASP A 1 739 ? 17.940 4.828 -39.850 1.00 76.62 739 ASP A C 1
ATOM 5663 O O . ASP A 1 739 ? 18.893 5.192 -39.140 1.00 76.62 739 ASP A O 1
ATOM 5667 N N . TYR A 1 740 ? 17.306 3.669 -39.639 1.00 77.69 740 TYR A N 1
ATOM 5668 C CA . TYR A 1 740 ? 17.638 2.770 -38.548 1.00 77.69 740 TYR A CA 1
ATOM 5669 C C . TYR A 1 740 ? 19.086 2.288 -38.634 1.00 77.69 740 TYR A C 1
ATOM 5671 O O . TYR A 1 740 ? 19.544 1.727 -39.636 1.00 77.69 740 TYR A O 1
ATOM 5679 N N . GLN A 1 741 ? 19.796 2.419 -37.515 1.00 74.25 741 GLN A N 1
ATOM 5680 C CA . GLN A 1 741 ? 21.117 1.835 -37.343 1.00 74.25 741 GLN A CA 1
ATOM 5681 C C . GLN A 1 741 ? 21.133 0.902 -36.145 1.00 74.25 741 GLN A C 1
ATOM 5683 O O . GLN A 1 741 ? 20.889 1.312 -35.012 1.00 74.25 741 GLN A O 1
ATOM 5688 N N . GLY A 1 742 ? 21.437 -0.362 -36.423 1.00 74.94 742 GLY A N 1
ATOM 5689 C CA . GLY A 1 742 ? 21.500 -1.410 -35.419 1.00 74.94 742 GLY A CA 1
ATOM 5690 C C . GLY A 1 742 ? 22.856 -1.512 -34.725 1.00 74.94 742 GLY A C 1
ATOM 5691 O O . GLY A 1 742 ? 23.854 -0.893 -35.110 1.00 74.94 742 GLY A O 1
ATOM 5692 N N . TYR A 1 743 ? 22.877 -2.372 -33.714 1.00 79.88 743 TYR A N 1
ATOM 5693 C CA . TYR A 1 743 ? 24.084 -2.795 -33.018 1.00 79.88 743 TYR A CA 1
ATOM 5694 C C . TYR A 1 743 ? 24.587 -4.121 -33.584 1.00 79.88 743 TYR A C 1
ATOM 5696 O O . TYR A 1 743 ? 23.785 -4.988 -33.921 1.00 79.88 743 TYR A O 1
ATOM 5704 N N . ASP A 1 744 ? 25.904 -4.307 -33.618 1.00 86.75 744 ASP A N 1
ATOM 5705 C CA . ASP A 1 744 ? 26.513 -5.603 -33.944 1.00 86.75 744 ASP A CA 1
ATOM 5706 C C . ASP A 1 744 ? 26.511 -6.522 -32.716 1.00 86.75 744 ASP A C 1
ATOM 5708 O O . ASP A 1 744 ? 26.230 -7.721 -32.794 1.00 86.75 744 ASP A O 1
ATOM 5712 N N . ASN A 1 745 ? 26.823 -5.953 -31.549 1.00 87.94 745 ASN A N 1
ATOM 5713 C CA . ASN A 1 745 ? 26.911 -6.682 -30.292 1.00 87.94 745 ASN A CA 1
ATOM 5714 C C . ASN A 1 745 ? 26.439 -5.818 -29.127 1.00 87.94 745 ASN A C 1
ATOM 5716 O O . ASN A 1 745 ? 26.828 -4.656 -29.022 1.00 87.94 745 ASN A O 1
ATOM 5720 N N . THR A 1 746 ? 25.679 -6.410 -28.209 1.00 87.19 746 THR A N 1
ATOM 5721 C CA . THR A 1 746 ? 25.349 -5.789 -26.924 1.00 87.19 746 THR A CA 1
ATOM 5722 C C . THR A 1 746 ? 25.723 -6.725 -25.784 1.00 87.19 746 THR A C 1
ATOM 5724 O O . THR A 1 746 ? 25.413 -7.917 -25.797 1.00 87.19 746 THR A O 1
ATOM 5727 N N . TYR A 1 747 ? 26.422 -6.192 -24.790 1.00 89.50 747 TYR A N 1
ATOM 5728 C CA . TYR A 1 747 ? 26.857 -6.931 -23.613 1.00 89.50 747 TYR A CA 1
ATOM 5729 C C . TYR A 1 747 ? 26.449 -6.173 -22.369 1.00 89.50 747 TYR A C 1
ATOM 5731 O O . TYR A 1 747 ? 26.674 -4.969 -22.264 1.00 89.50 747 TYR A O 1
ATOM 5739 N N . SER A 1 748 ? 25.912 -6.892 -21.393 1.00 88.00 748 SER A N 1
ATOM 5740 C CA . SER A 1 748 ? 25.623 -6.325 -20.088 1.00 88.00 748 SER A CA 1
ATOM 5741 C C . SER A 1 748 ? 26.049 -7.256 -18.969 1.00 88.00 748 SER A C 1
ATOM 5743 O O . SER A 1 748 ? 25.870 -8.470 -19.063 1.00 88.00 748 SER A O 1
ATOM 5745 N N . GLY A 1 749 ? 26.523 -6.692 -17.869 1.00 88.25 749 GLY A N 1
ATOM 5746 C CA . GLY A 1 749 ? 26.834 -7.435 -16.656 1.00 88.25 749 GLY A CA 1
ATOM 5747 C C . GLY A 1 749 ? 26.444 -6.634 -15.430 1.00 88.25 749 GLY A C 1
ATOM 5748 O O . GLY A 1 749 ? 26.706 -5.439 -15.359 1.00 88.25 749 GLY A O 1
ATOM 5749 N N . ASN A 1 750 ? 25.834 -7.289 -14.453 1.00 87.06 750 ASN A N 1
ATOM 5750 C CA . ASN A 1 750 ? 25.576 -6.703 -13.153 1.00 87.06 750 ASN A CA 1
ATOM 5751 C C . ASN A 1 750 ? 25.996 -7.671 -12.048 1.00 87.06 750 ASN A C 1
ATOM 5753 O O . ASN A 1 750 ? 25.627 -8.846 -12.038 1.00 87.06 750 ASN A O 1
ATOM 5757 N N . VAL A 1 751 ? 26.785 -7.147 -11.121 1.00 90.50 751 VAL A N 1
ATOM 5758 C CA . VAL A 1 751 ? 27.243 -7.828 -9.919 1.00 90.50 751 VAL A CA 1
ATOM 5759 C C . VAL A 1 751 ? 26.682 -7.072 -8.733 1.00 90.50 751 VAL A C 1
ATOM 5761 O O . VAL A 1 751 ? 26.858 -5.860 -8.631 1.00 90.50 751 VAL A O 1
ATOM 5764 N N . ARG A 1 752 ? 26.045 -7.787 -7.813 1.00 90.00 752 ARG A N 1
ATOM 5765 C CA . ARG A 1 752 ? 25.586 -7.252 -6.537 1.00 90.00 752 ARG A CA 1
ATOM 5766 C C . ARG A 1 752 ? 26.197 -8.072 -5.417 1.00 90.00 752 ARG A C 1
ATOM 5768 O O . ARG A 1 752 ? 25.965 -9.272 -5.339 1.00 90.00 752 ARG A O 1
ATOM 5775 N N . PHE A 1 753 ? 26.944 -7.412 -4.548 1.00 92.62 753 PHE A N 1
ATOM 5776 C CA . PHE A 1 753 ? 27.446 -7.966 -3.301 1.00 92.62 753 PHE A CA 1
ATOM 5777 C C . PHE A 1 753 ? 26.764 -7.228 -2.148 1.00 92.62 753 PHE A C 1
ATOM 5779 O O . PHE A 1 753 ? 26.916 -6.023 -2.010 1.00 92.62 753 PHE A O 1
ATOM 5786 N N . SER A 1 754 ? 25.992 -7.916 -1.323 1.00 90.81 754 SER A N 1
ATOM 5787 C CA . SER A 1 754 ? 25.300 -7.339 -0.174 1.00 90.81 754 SER A CA 1
ATOM 5788 C C . SER A 1 754 ? 25.762 -8.057 1.074 1.00 90.81 754 SER A C 1
ATOM 5790 O O . SER A 1 754 ? 25.406 -9.208 1.246 1.00 90.81 754 SER A O 1
ATOM 5792 N N . SER A 1 755 ? 26.506 -7.391 1.956 1.00 88.62 755 SER A N 1
ATOM 5793 C CA . SER A 1 755 ? 26.926 -7.937 3.251 1.00 88.62 755 SER A CA 1
ATOM 5794 C C . SER A 1 755 ? 26.522 -6.983 4.373 1.00 88.62 755 SER A C 1
ATOM 5796 O O . SER A 1 755 ? 26.761 -5.781 4.247 1.00 88.62 755 SER A O 1
ATOM 5798 N N . PRO A 1 756 ? 25.993 -7.461 5.509 1.00 84.00 756 PRO A N 1
ATOM 5799 C CA . PRO A 1 756 ? 25.678 -6.577 6.635 1.00 84.00 756 PRO A CA 1
ATOM 5800 C C . PRO A 1 756 ? 26.898 -5.819 7.165 1.00 84.00 756 PRO A C 1
ATOM 5802 O O . PRO A 1 756 ? 26.796 -4.647 7.539 1.00 84.00 756 PRO A O 1
ATOM 5805 N N . LEU A 1 757 ? 28.084 -6.440 7.125 1.00 86.50 757 LEU A N 1
ATOM 5806 C CA . LEU A 1 757 ? 29.327 -5.820 7.582 1.00 86.50 757 LEU A CA 1
ATOM 5807 C C . LEU A 1 757 ? 29.820 -4.742 6.613 1.00 86.50 757 LEU A C 1
ATOM 5809 O O . LEU A 1 757 ? 30.129 -3.632 7.042 1.00 86.50 757 LEU A O 1
ATOM 5813 N N . ALA A 1 758 ? 29.862 -5.033 5.315 1.00 88.75 758 ALA A N 1
ATOM 5814 C CA . ALA A 1 758 ? 30.478 -4.143 4.331 1.00 88.75 758 ALA A CA 1
ATOM 5815 C C . ALA A 1 758 ? 29.474 -3.229 3.597 1.00 88.75 758 ALA A C 1
ATOM 5817 O O . ALA A 1 758 ? 29.892 -2.291 2.926 1.00 88.75 758 ALA A O 1
ATOM 5818 N N . GLY A 1 759 ? 28.168 -3.448 3.760 1.00 92.06 759 GLY A N 1
ATOM 5819 C CA . GLY A 1 759 ? 27.113 -2.772 3.004 1.00 92.06 759 GLY A CA 1
ATOM 5820 C C . GLY A 1 759 ? 26.810 -3.454 1.668 1.00 92.06 759 GLY A C 1
ATOM 5821 O O . GLY A 1 759 ? 27.203 -4.597 1.418 1.00 92.06 759 GLY A O 1
ATOM 5822 N N . VAL A 1 760 ? 26.096 -2.740 0.803 1.00 93.06 760 VAL A N 1
ATOM 5823 C CA . VAL A 1 760 ? 25.743 -3.181 -0.547 1.00 93.06 760 VAL A CA 1
ATOM 5824 C C . VAL A 1 760 ? 26.684 -2.528 -1.544 1.00 93.06 760 VAL A C 1
ATOM 5826 O O . VAL A 1 760 ? 26.735 -1.309 -1.646 1.00 93.06 760 VAL A O 1
ATOM 5829 N N . PHE A 1 761 ? 27.402 -3.348 -2.293 1.00 94.56 761 PHE A N 1
ATOM 5830 C CA . PHE A 1 761 ? 28.157 -2.972 -3.473 1.00 94.56 761 PHE A CA 1
ATOM 5831 C C . PHE A 1 761 ? 27.404 -3.468 -4.703 1.00 94.56 761 PHE A C 1
ATOM 5833 O O . PHE A 1 761 ? 26.958 -4.616 -4.752 1.00 94.56 761 PHE A O 1
ATOM 5840 N N . SER A 1 762 ? 27.295 -2.633 -5.724 1.00 90.31 762 SER A N 1
ATOM 5841 C CA . SER A 1 762 ? 26.817 -3.054 -7.032 1.00 90.31 762 SER A CA 1
ATOM 5842 C C . SER A 1 762 ? 27.691 -2.483 -8.131 1.00 90.31 762 SER A C 1
ATOM 5844 O O . SER A 1 762 ? 28.082 -1.323 -8.081 1.00 90.31 762 SER A O 1
ATOM 5846 N N . ALA A 1 763 ? 27.978 -3.304 -9.130 1.00 91.44 763 ALA A N 1
ATOM 5847 C CA . ALA A 1 763 ? 28.685 -2.914 -10.334 1.00 91.44 763 ALA A CA 1
ATOM 5848 C C . ALA A 1 763 ? 27.834 -3.323 -11.534 1.00 91.44 763 ALA A C 1
ATOM 5850 O O . ALA A 1 763 ? 27.586 -4.510 -11.732 1.00 91.44 763 ALA A O 1
ATOM 5851 N N . GLY A 1 764 ? 27.360 -2.351 -12.303 1.00 88.56 764 GLY A N 1
ATOM 5852 C CA . GLY A 1 764 ? 26.637 -2.551 -13.554 1.00 88.56 764 GLY A CA 1
ATOM 5853 C C . GLY A 1 764 ? 27.464 -2.046 -14.727 1.00 88.56 764 GLY A C 1
ATOM 5854 O O . GLY A 1 764 ? 28.017 -0.956 -14.662 1.00 88.56 764 GLY A O 1
ATOM 5855 N N . PHE A 1 765 ? 27.541 -2.822 -15.796 1.00 87.62 765 PHE A N 1
ATOM 5856 C CA . PHE A 1 765 ? 28.234 -2.480 -17.029 1.00 87.62 765 PHE A CA 1
ATOM 5857 C C . PHE A 1 765 ? 27.341 -2.797 -18.225 1.00 87.62 765 PHE A C 1
ATOM 5859 O O . PHE A 1 765 ? 26.719 -3.859 -18.261 1.00 87.62 765 PHE A O 1
ATOM 5866 N N . ASN A 1 766 ? 27.334 -1.908 -19.214 1.00 84.88 766 ASN A N 1
ATOM 5867 C CA . ASN A 1 766 ? 26.731 -2.112 -20.523 1.00 84.88 766 ASN A CA 1
ATOM 5868 C C . ASN A 1 766 ? 27.711 -1.654 -21.610 1.00 84.88 766 ASN A C 1
ATOM 5870 O O . ASN A 1 766 ? 28.355 -0.615 -21.465 1.00 84.88 766 ASN A O 1
ATOM 5874 N N . TYR A 1 767 ? 27.805 -2.402 -22.705 1.00 87.31 767 TYR A N 1
ATOM 5875 C CA . TYR A 1 767 ? 28.575 -2.039 -23.893 1.00 87.31 767 TYR A CA 1
ATOM 5876 C C . TYR A 1 767 ? 27.808 -2.436 -25.146 1.00 87.31 767 TYR A C 1
ATOM 5878 O O . TYR A 1 767 ? 27.468 -3.608 -25.314 1.00 87.31 767 TYR A O 1
ATOM 5886 N N . ASN A 1 768 ? 27.555 -1.460 -26.015 1.00 84.50 768 ASN A N 1
ATOM 5887 C CA . ASN A 1 768 ? 26.877 -1.658 -27.287 1.00 84.50 768 ASN A CA 1
ATOM 5888 C C . ASN A 1 768 ? 27.792 -1.193 -28.416 1.00 84.50 768 ASN A C 1
ATOM 5890 O O . ASN A 1 768 ? 28.170 -0.020 -28.480 1.00 84.50 768 ASN A O 1
ATOM 5894 N N . GLN A 1 769 ? 28.115 -2.124 -29.303 1.00 86.44 769 GLN A N 1
ATOM 5895 C CA . GLN A 1 769 ? 28.933 -1.892 -30.481 1.00 86.44 769 GLN A CA 1
ATOM 5896 C C . GLN A 1 769 ? 28.035 -1.523 -31.663 1.00 86.44 769 GLN A C 1
ATOM 5898 O O . GLN A 1 769 ? 27.103 -2.270 -31.974 1.00 86.44 769 GLN A O 1
ATOM 5903 N N . THR A 1 770 ? 28.301 -0.392 -32.316 1.00 78.25 770 THR A N 1
ATOM 5904 C CA . THR A 1 770 ? 27.453 0.115 -33.413 1.00 78.25 770 THR A CA 1
ATOM 5905 C C . THR A 1 770 ? 27.945 -0.341 -34.788 1.00 78.25 770 THR A C 1
ATOM 5907 O O . THR A 1 770 ? 29.137 -0.571 -34.994 1.00 78.25 770 THR A O 1
ATOM 5910 N N . ASN A 1 771 ? 27.024 -0.470 -35.746 1.00 71.94 771 ASN A N 1
ATOM 5911 C CA . ASN A 1 771 ? 27.350 -0.718 -37.151 1.00 71.94 771 ASN A CA 1
ATOM 5912 C C . ASN A 1 771 ? 27.527 0.618 -37.912 1.00 71.94 771 ASN A C 1
ATOM 5914 O O . ASN A 1 771 ? 26.858 1.603 -37.610 1.00 71.94 771 ASN A O 1
ATOM 5918 N N . GLY A 1 772 ? 28.387 0.663 -38.937 1.00 63.28 772 GLY A N 1
ATOM 5919 C CA . GLY A 1 772 ? 28.397 1.765 -39.915 1.00 63.28 772 GLY A CA 1
ATOM 5920 C C . GLY A 1 772 ? 29.228 3.017 -39.587 1.00 63.28 772 GLY A C 1
ATOM 5921 O O . GLY A 1 772 ? 29.075 4.020 -40.281 1.00 63.28 772 GLY A O 1
ATOM 5922 N N . GLY A 1 773 ? 30.141 2.975 -38.609 1.00 60.09 773 GLY A N 1
ATOM 5923 C CA . GLY A 1 773 ? 31.121 4.052 -38.365 1.00 60.09 773 GLY A CA 1
ATOM 5924 C C . GLY A 1 773 ? 30.701 5.139 -37.366 1.00 60.09 773 GLY A C 1
ATOM 5925 O O . GLY A 1 773 ? 31.290 6.217 -37.386 1.00 60.09 773 GLY A O 1
ATOM 5926 N N . ARG A 1 774 ? 29.703 4.866 -36.515 1.00 65.38 774 ARG A N 1
ATOM 5927 C CA . ARG A 1 774 ? 29.402 5.643 -35.299 1.00 65.38 774 ARG A CA 1
ATOM 5928 C C . ARG A 1 774 ? 30.236 5.146 -34.113 1.00 65.38 774 ARG A C 1
ATOM 5930 O O . ARG A 1 774 ? 30.853 4.083 -34.184 1.00 65.38 774 ARG A O 1
ATOM 5937 N N . ASP A 1 775 ? 30.245 5.920 -33.033 1.00 71.75 775 ASP A N 1
ATOM 5938 C CA . ASP A 1 775 ? 30.963 5.563 -31.814 1.00 71.75 775 ASP A CA 1
ATOM 5939 C C . ASP A 1 775 ? 30.222 4.491 -31.012 1.00 71.75 775 ASP A C 1
ATOM 5941 O O . ASP A 1 775 ? 28.993 4.484 -30.895 1.00 71.75 775 ASP A O 1
ATOM 5945 N N . ASP A 1 776 ? 30.990 3.568 -30.441 1.00 80.06 776 ASP A N 1
ATOM 5946 C CA . ASP A 1 776 ? 30.472 2.590 -29.494 1.00 80.06 776 ASP A CA 1
ATOM 5947 C C . ASP A 1 776 ? 29.976 3.285 -28.220 1.00 80.06 776 ASP A C 1
ATOM 5949 O O . ASP A 1 776 ? 30.562 4.265 -27.759 1.00 80.06 776 ASP A O 1
ATOM 5953 N N . SER A 1 777 ? 28.942 2.720 -27.592 1.00 77.94 777 SER A N 1
ATOM 5954 C CA . SER A 1 777 ? 28.456 3.206 -26.296 1.00 77.94 777 SER A CA 1
ATOM 5955 C C . SER A 1 777 ? 28.876 2.262 -25.174 1.00 77.94 777 SER A C 1
ATOM 5957 O O . SER A 1 777 ? 28.709 1.043 -25.264 1.00 77.94 777 SER A O 1
ATOM 5959 N N . ARG A 1 778 ? 29.414 2.819 -24.089 1.00 81.31 778 ARG A N 1
ATOM 5960 C CA . ARG A 1 778 ? 29.706 2.098 -22.844 1.00 81.31 778 ARG A CA 1
ATOM 5961 C C . ARG A 1 778 ? 29.153 2.857 -21.648 1.00 81.31 778 ARG A C 1
ATOM 5963 O O . ARG A 1 778 ? 29.298 4.072 -21.562 1.00 81.31 778 ARG A O 1
ATOM 5970 N N . TYR A 1 779 ? 28.572 2.123 -20.710 1.00 82.06 779 TYR A N 1
ATOM 5971 C CA . TYR A 1 779 ? 28.071 2.645 -19.445 1.00 82.06 779 TYR A CA 1
ATOM 5972 C C . TYR A 1 779 ? 28.567 1.764 -18.303 1.00 82.06 779 TYR A C 1
ATOM 5974 O O . TYR A 1 779 ? 28.417 0.543 -18.350 1.00 82.06 779 TYR A O 1
ATOM 5982 N N . LEU A 1 780 ? 29.163 2.370 -17.283 1.00 86.69 780 LEU A N 1
ATOM 5983 C CA . LEU A 1 780 ? 29.634 1.698 -16.078 1.00 86.69 780 LEU A CA 1
ATOM 5984 C C . LEU A 1 780 ? 29.103 2.451 -14.860 1.00 86.69 780 LEU A C 1
ATOM 5986 O O . LEU A 1 780 ? 29.347 3.645 -14.730 1.00 86.69 780 LEU A O 1
ATOM 5990 N N . LEU A 1 781 ? 28.405 1.746 -13.971 1.00 87.50 781 LEU A N 1
ATOM 5991 C CA . LEU A 1 781 ? 27.887 2.257 -12.705 1.00 87.50 781 LEU A CA 1
ATOM 5992 C C . LEU A 1 781 ? 28.434 1.407 -11.562 1.00 87.50 781 LEU A C 1
ATOM 5994 O O . LEU A 1 781 ? 28.144 0.214 -11.466 1.00 87.50 781 LEU A O 1
ATOM 5998 N N . LEU A 1 782 ? 29.213 2.027 -10.684 1.00 92.69 782 LEU A N 1
ATOM 5999 C CA . LEU A 1 782 ? 29.679 1.438 -9.439 1.00 92.69 782 LEU A CA 1
ATOM 6000 C C . LEU A 1 782 ? 28.990 2.150 -8.280 1.00 92.69 782 LEU A C 1
ATOM 6002 O O . LEU A 1 782 ? 29.110 3.363 -8.137 1.00 92.69 782 LEU A O 1
ATOM 6006 N N . SER A 1 783 ? 28.314 1.397 -7.426 1.00 92.12 783 SER A N 1
ATOM 6007 C CA . SER A 1 783 ? 27.620 1.931 -6.259 1.00 92.12 783 SER A CA 1
ATOM 6008 C C . SER A 1 783 ? 28.029 1.173 -5.010 1.00 92.12 783 SER A C 1
ATOM 6010 O O . SER A 1 783 ? 28.173 -0.048 -5.020 1.00 92.12 783 SER A O 1
ATOM 6012 N N . TRP A 1 784 ? 28.188 1.903 -3.918 1.00 95.50 784 TRP A N 1
ATOM 6013 C CA . TRP A 1 784 ? 28.354 1.367 -2.580 1.00 95.50 784 TRP A CA 1
ATOM 6014 C C . TRP A 1 784 ? 27.427 2.106 -1.624 1.00 95.50 784 TRP A C 1
ATOM 6016 O O . TRP A 1 784 ? 27.339 3.330 -1.666 1.00 95.50 784 TRP A O 1
ATOM 6026 N N . GLY A 1 785 ? 26.748 1.384 -0.744 1.00 93.94 785 GLY A N 1
ATOM 6027 C CA . GLY A 1 785 ? 25.896 1.976 0.274 1.00 93.94 785 GLY A CA 1
ATOM 6028 C C . GLY A 1 785 ? 25.917 1.176 1.564 1.00 93.94 785 GLY A C 1
ATOM 6029 O O . GLY A 1 785 ? 25.826 -0.051 1.546 1.00 93.94 785 GLY A O 1
ATOM 6030 N N . LYS A 1 786 ? 26.003 1.864 2.700 1.00 93.25 786 LYS A N 1
ATOM 6031 C CA . LYS A 1 786 ? 25.886 1.252 4.022 1.00 93.25 786 LYS A CA 1
ATOM 6032 C C . LYS A 1 786 ? 25.090 2.149 4.958 1.00 93.25 786 LYS A C 1
ATOM 6034 O O . LYS A 1 786 ? 25.413 3.321 5.141 1.00 93.25 786 LYS A O 1
ATOM 6039 N N . THR A 1 787 ? 24.085 1.563 5.597 1.00 92.31 787 THR A N 1
ATOM 6040 C CA . THR A 1 787 ? 23.374 2.183 6.714 1.00 92.31 787 THR A CA 1
ATOM 6041 C C . THR A 1 787 ? 24.027 1.759 8.026 1.00 92.31 787 THR A C 1
ATOM 6043 O O . THR A 1 787 ? 24.114 0.575 8.344 1.00 92.31 787 THR A O 1
ATOM 6046 N N . PHE A 1 788 ? 24.523 2.742 8.764 1.00 89.88 788 PHE A N 1
ATOM 6047 C CA . PHE A 1 788 ? 24.957 2.658 10.154 1.00 89.88 788 PHE A CA 1
ATOM 6048 C C . PHE A 1 788 ? 23.795 3.051 11.076 1.00 89.88 788 PHE A C 1
ATOM 6050 O O . PHE A 1 788 ? 22.805 3.623 10.621 1.00 89.88 788 PHE A O 1
ATOM 6057 N N . SER A 1 789 ? 23.938 2.817 12.382 1.00 86.56 789 SER A N 1
ATOM 6058 C CA . SER A 1 789 ? 22.879 3.076 13.371 1.00 86.56 789 SER A CA 1
ATOM 6059 C C . SER A 1 789 ? 22.325 4.508 13.344 1.00 86.56 789 SER A C 1
ATOM 6061 O O . SER A 1 789 ? 21.145 4.698 13.610 1.00 86.56 789 SER A O 1
ATOM 6063 N N . TYR A 1 790 ? 23.150 5.501 12.987 1.00 87.44 790 TYR A N 1
ATOM 6064 C CA . TYR A 1 790 ? 22.777 6.925 12.989 1.00 87.44 790 TYR A CA 1
ATOM 6065 C C . TYR A 1 790 ? 22.975 7.636 11.646 1.00 87.44 790 TYR A C 1
ATOM 6067 O O . TYR A 1 790 ? 22.715 8.830 11.545 1.00 87.44 790 TYR A O 1
ATOM 6075 N N . ALA A 1 791 ? 23.473 6.952 10.616 1.00 91.94 791 ALA A N 1
ATOM 6076 C CA . ALA A 1 791 ? 23.766 7.579 9.330 1.00 91.94 791 ALA A CA 1
ATOM 6077 C C . ALA A 1 791 ? 23.764 6.549 8.204 1.00 91.94 791 ALA A C 1
ATOM 6079 O O . ALA A 1 791 ? 24.199 5.421 8.393 1.00 91.94 791 ALA A O 1
ATOM 6080 N N . SER A 1 792 ? 23.333 6.934 7.012 1.00 93.81 792 SER A N 1
ATOM 6081 C CA . SER A 1 792 ? 23.499 6.152 5.789 1.00 93.81 792 SER A CA 1
ATOM 6082 C C . SER A 1 792 ? 24.502 6.836 4.883 1.00 93.81 792 SER A C 1
ATOM 6084 O O . SER A 1 792 ? 24.372 8.021 4.597 1.00 93.81 792 SER A O 1
ATOM 6086 N N . VAL A 1 793 ? 25.500 6.090 4.427 1.00 95.44 793 VAL A N 1
ATOM 6087 C CA . VAL A 1 793 ? 26.503 6.574 3.481 1.00 95.44 793 VAL A CA 1
ATOM 6088 C C . VAL A 1 793 ? 26.282 5.869 2.157 1.00 95.44 793 VAL A C 1
ATOM 6090 O O . VAL A 1 793 ? 26.112 4.653 2.126 1.00 95.44 793 VAL A O 1
ATOM 6093 N N . SER A 1 794 ? 26.291 6.630 1.071 1.00 94.06 794 SER A N 1
ATOM 6094 C CA . SER A 1 794 ? 26.227 6.121 -0.295 1.00 94.06 794 SER A CA 1
ATOM 6095 C C . SER A 1 794 ? 27.297 6.785 -1.149 1.00 94.06 794 SER A C 1
ATOM 6097 O O . SER A 1 794 ? 27.572 7.973 -1.006 1.00 94.06 794 SER A O 1
ATOM 6099 N N . MET A 1 795 ? 27.920 6.004 -2.018 1.00 95.56 795 MET A N 1
ATOM 6100 C CA . MET A 1 795 ? 28.911 6.435 -2.990 1.00 95.56 795 MET A CA 1
ATOM 6101 C C . MET A 1 795 ? 28.516 5.848 -4.335 1.00 95.56 795 MET A C 1
ATOM 6103 O O . MET A 1 795 ? 28.260 4.652 -4.432 1.00 95.56 795 MET A O 1
ATOM 6107 N N . ASN A 1 796 ? 28.461 6.677 -5.364 1.00 92.56 796 ASN A N 1
ATOM 6108 C CA . ASN A 1 796 ? 28.129 6.270 -6.716 1.00 92.56 796 ASN A CA 1
ATOM 6109 C C . ASN A 1 796 ? 29.158 6.868 -7.662 1.00 92.56 796 ASN A C 1
ATOM 6111 O O . ASN A 1 796 ? 29.479 8.049 -7.576 1.00 92.56 796 ASN A O 1
ATOM 6115 N N . TRP A 1 797 ? 29.674 6.052 -8.562 1.00 92.00 797 TRP A N 1
ATOM 6116 C CA . TRP A 1 797 ? 30.523 6.481 -9.652 1.00 92.00 797 TRP A CA 1
ATOM 6117 C C . TRP A 1 797 ? 29.911 5.977 -10.946 1.00 92.00 797 TRP A C 1
ATOM 6119 O O . TRP A 1 797 ? 29.654 4.780 -11.076 1.00 92.00 797 TRP A O 1
ATOM 6129 N N . GLN A 1 798 ? 29.675 6.882 -11.885 1.00 87.56 798 GLN A N 1
ATOM 6130 C CA . GLN A 1 798 ? 29.235 6.531 -13.222 1.00 87.56 798 GLN A CA 1
ATOM 6131 C C . GLN A 1 798 ? 30.213 7.061 -14.261 1.00 87.56 798 GLN A C 1
ATOM 6133 O O . GLN A 1 798 ? 30.774 8.148 -14.117 1.00 87.56 798 GLN A O 1
ATOM 6138 N N . SER A 1 799 ? 30.378 6.290 -15.325 1.00 84.69 799 SER A N 1
ATOM 6139 C CA . SER A 1 799 ? 31.107 6.685 -16.520 1.00 84.69 799 SER A CA 1
ATOM 6140 C C . SER A 1 799 ? 30.293 6.257 -17.731 1.00 84.69 799 SER A C 1
ATOM 6142 O O . SER A 1 799 ? 29.953 5.078 -17.873 1.00 84.69 799 SER A O 1
ATOM 6144 N N . ALA A 1 800 ? 29.960 7.220 -18.583 1.00 74.19 800 ALA A N 1
ATOM 6145 C CA . ALA A 1 800 ? 29.320 6.986 -19.867 1.00 74.19 800 ALA A CA 1
ATOM 6146 C C . ALA A 1 800 ? 30.258 7.484 -20.967 1.00 74.19 800 ALA A C 1
ATOM 6148 O O . ALA A 1 800 ? 30.713 8.619 -20.912 1.00 74.19 800 ALA A O 1
ATOM 6149 N N . VAL A 1 801 ? 30.575 6.652 -21.957 1.00 63.31 801 VAL A N 1
ATOM 6150 C CA . VAL A 1 801 ? 31.385 7.079 -23.107 1.00 63.31 801 VAL A CA 1
ATOM 6151 C C . VAL A 1 801 ? 30.666 6.653 -24.375 1.00 63.31 801 VAL A C 1
ATOM 6153 O O . VAL A 1 801 ? 30.379 5.468 -24.542 1.00 63.31 801 VAL A O 1
ATOM 6156 N N . GLY A 1 802 ? 30.359 7.645 -25.211 1.00 57.34 802 GLY A N 1
ATOM 6157 C CA . GLY A 1 802 ? 29.635 7.521 -26.476 1.00 57.34 802 GLY A CA 1
ATOM 6158 C C . GLY A 1 802 ? 28.262 8.206 -26.450 1.00 57.34 802 GLY A C 1
ATOM 6159 O O . GLY A 1 802 ? 27.298 7.588 -26.004 1.00 57.34 802 GLY A O 1
ATOM 6160 N N . ASN A 1 803 ? 28.162 9.467 -26.911 1.00 50.34 803 ASN A N 1
ATOM 6161 C CA . ASN A 1 803 ? 27.648 9.811 -28.253 1.00 50.34 803 ASN A CA 1
ATOM 6162 C C . ASN A 1 803 ? 27.675 11.338 -28.568 1.00 50.34 803 ASN A C 1
ATOM 6164 O O . ASN A 1 803 ? 27.362 12.160 -27.713 1.00 50.34 803 ASN A O 1
ATOM 6168 N N . VAL A 1 804 ? 27.936 11.639 -29.851 1.00 48.44 804 VAL A N 1
ATOM 6169 C CA . VAL A 1 804 ? 27.790 12.875 -30.673 1.00 48.44 804 VAL A CA 1
ATOM 6170 C C . VAL A 1 804 ? 28.699 14.088 -30.420 1.00 48.44 804 VAL A C 1
ATOM 6172 O O . VAL A 1 804 ? 29.243 14.581 -31.406 1.00 48.44 804 VAL A O 1
ATOM 6175 N N . ASP A 1 805 ? 28.908 14.556 -29.189 1.00 49.56 805 ASP A N 1
ATOM 6176 C CA . ASP A 1 805 ? 29.755 15.741 -28.947 1.00 49.56 805 ASP A CA 1
ATOM 6177 C C . ASP A 1 805 ? 31.053 15.357 -28.215 1.00 49.56 805 ASP A C 1
ATOM 6179 O O . ASP A 1 805 ? 31.039 14.965 -27.050 1.00 49.56 805 ASP A O 1
ATOM 6183 N N . ASP A 1 806 ? 32.185 15.481 -28.918 1.00 47.75 806 ASP A N 1
ATOM 6184 C CA . ASP A 1 806 ? 33.555 15.115 -28.495 1.00 47.75 806 ASP A CA 1
ATOM 6185 C C . ASP A 1 806 ? 34.072 15.859 -27.234 1.00 47.75 806 ASP A C 1
ATOM 6187 O O . ASP A 1 806 ? 35.172 15.573 -26.761 1.00 47.75 806 ASP A O 1
ATOM 6191 N N . ASP A 1 807 ? 33.306 16.803 -26.672 1.00 50.25 807 ASP A N 1
ATOM 6192 C CA . ASP A 1 807 ? 33.793 17.792 -25.696 1.00 50.25 807 ASP A CA 1
ATOM 6193 C C . ASP A 1 807 ? 33.328 17.579 -24.230 1.00 50.25 807 ASP A C 1
ATOM 6195 O O . ASP A 1 807 ? 33.717 18.364 -23.363 1.00 50.25 807 ASP A O 1
ATOM 6199 N N . GLN A 1 808 ? 32.529 16.550 -23.896 1.00 53.84 808 GLN A N 1
ATOM 6200 C CA . GLN A 1 808 ? 32.062 16.319 -22.509 1.00 53.84 808 GLN A CA 1
ATOM 6201 C C . GLN A 1 808 ? 32.603 15.031 -21.858 1.00 53.84 808 GLN A C 1
ATOM 6203 O O . GLN A 1 808 ? 32.187 13.913 -22.167 1.00 53.84 808 GLN A O 1
ATOM 6208 N N . ASP A 1 809 ? 33.485 15.206 -20.865 1.00 56.28 809 ASP A N 1
ATOM 6209 C CA . ASP A 1 809 ? 33.919 14.156 -19.935 1.00 56.28 809 ASP A CA 1
ATOM 6210 C C . ASP A 1 809 ? 32.760 13.756 -18.996 1.00 56.28 809 ASP A C 1
ATOM 6212 O O . ASP A 1 809 ? 32.544 14.336 -17.930 1.00 56.28 809 ASP A O 1
ATOM 6216 N N . ASN A 1 810 ? 32.009 12.724 -19.386 1.00 69.31 810 ASN A N 1
ATOM 6217 C CA . ASN A 1 810 ? 30.810 12.227 -18.694 1.00 69.31 810 ASN A CA 1
ATOM 6218 C C . ASN A 1 810 ? 31.105 11.302 -17.491 1.00 69.31 810 ASN A C 1
ATOM 6220 O O . ASN A 1 810 ? 30.370 10.347 -17.211 1.00 69.31 810 ASN A O 1
ATOM 6224 N N . GLU A 1 811 ? 32.192 11.569 -16.764 1.00 82.88 811 GLU A N 1
ATOM 6225 C CA . GLU A 1 811 ? 32.483 10.917 -15.486 1.00 82.88 811 GLU A CA 1
ATOM 6226 C C . GLU A 1 811 ? 31.822 11.680 -14.339 1.00 82.88 811 GLU A C 1
ATOM 6228 O O . GLU A 1 811 ? 32.002 12.891 -14.193 1.00 82.88 811 GLU A O 1
ATOM 6233 N N . MET A 1 812 ? 31.094 10.966 -13.479 1.00 85.06 812 MET A N 1
ATOM 6234 C CA . MET A 1 812 ? 30.503 11.555 -12.283 1.00 85.06 812 MET A CA 1
ATOM 6235 C C . MET A 1 812 ? 30.747 10.687 -11.055 1.00 85.06 812 MET A C 1
ATOM 6237 O O . MET A 1 812 ? 30.484 9.487 -11.050 1.00 85.06 812 MET A O 1
ATOM 6241 N N . PHE A 1 813 ? 31.213 11.324 -9.986 1.00 91.50 813 PHE A N 1
ATOM 6242 C CA . PHE A 1 813 ? 31.374 10.735 -8.665 1.00 91.50 813 PHE A CA 1
ATOM 6243 C C . PHE A 1 813 ? 30.479 11.466 -7.667 1.00 91.50 813 PHE A C 1
ATOM 6245 O O . PHE A 1 813 ? 30.546 12.686 -7.550 1.00 91.50 813 PHE A O 1
ATOM 6252 N N . TYR A 1 814 ? 29.648 10.733 -6.939 1.00 91.88 814 TYR A N 1
ATOM 6253 C CA . TYR A 1 814 ? 28.684 11.271 -5.991 1.00 91.88 814 TYR A CA 1
ATOM 6254 C C . TYR A 1 814 ? 28.792 10.543 -4.654 1.00 91.88 814 TYR A C 1
ATOM 6256 O O . TYR A 1 814 ? 28.616 9.329 -4.585 1.00 91.88 814 TYR A O 1
ATOM 6264 N N . VAL A 1 815 ? 29.042 11.282 -3.579 1.00 95.50 815 VAL A N 1
ATOM 6265 C CA . VAL A 1 815 ? 29.048 10.783 -2.201 1.00 95.50 815 VAL A CA 1
ATOM 6266 C C . VAL A 1 815 ? 27.938 11.482 -1.442 1.00 95.50 815 VAL A C 1
ATOM 6268 O O . VAL A 1 815 ? 27.861 12.703 -1.473 1.00 95.50 815 VAL A O 1
ATOM 6271 N N . ASN A 1 816 ? 27.112 10.732 -0.723 1.00 94.38 816 ASN A N 1
ATOM 6272 C CA . ASN A 1 816 ? 26.042 11.271 0.103 1.00 94.38 816 ASN A CA 1
ATOM 6273 C C . ASN A 1 816 ? 26.022 10.605 1.477 1.00 94.38 816 ASN A C 1
ATOM 6275 O O . ASN A 1 816 ? 26.032 9.378 1.586 1.00 94.38 816 ASN A O 1
ATOM 6279 N N . VAL A 1 817 ? 25.969 11.434 2.514 1.00 95.94 817 VAL A N 1
ATOM 6280 C CA . VAL A 1 817 ? 25.856 11.050 3.918 1.00 95.94 817 VAL A CA 1
ATOM 6281 C C . VAL A 1 817 ? 24.531 11.588 4.435 1.00 95.94 817 VAL A C 1
ATOM 6283 O O . VAL A 1 817 ? 24.368 12.796 4.573 1.00 95.94 817 VAL A O 1
ATOM 6286 N N . SER A 1 818 ? 23.592 10.696 4.730 1.00 94.31 818 SER A N 1
ATOM 6287 C CA . SER A 1 818 ? 22.254 11.022 5.221 1.00 94.31 818 SER A CA 1
ATOM 6288 C C . SER A 1 818 ? 22.104 10.641 6.690 1.00 94.31 818 SER A C 1
ATOM 6290 O O . SER A 1 818 ? 22.360 9.501 7.068 1.00 94.31 818 SER A O 1
ATOM 6292 N N . ILE A 1 819 ? 21.686 11.585 7.524 1.00 95.62 819 ILE A N 1
ATOM 6293 C CA . ILE A 1 819 ? 21.487 11.429 8.964 1.00 95.62 819 ILE A CA 1
ATOM 6294 C C . ILE A 1 819 ? 19.987 11.606 9.249 1.00 95.62 819 ILE A C 1
ATOM 6296 O O . ILE A 1 819 ? 19.460 12.708 9.062 1.00 95.62 819 ILE A O 1
ATOM 6300 N N . PRO A 1 820 ? 19.268 10.554 9.680 1.00 93.31 820 PRO A N 1
ATOM 6301 C CA . PRO A 1 820 ? 17.900 10.703 10.164 1.00 93.31 820 PRO A CA 1
ATOM 6302 C C . PRO A 1 820 ? 17.900 11.458 11.504 1.00 93.31 820 PRO A C 1
ATOM 6304 O O . PRO A 1 820 ? 18.662 11.119 12.406 1.00 93.31 820 PRO A O 1
ATOM 6307 N N . LEU A 1 821 ? 17.047 12.477 11.640 1.00 88.50 821 LEU A N 1
ATOM 6308 C CA . LEU A 1 821 ? 16.936 13.305 12.853 1.00 88.50 821 LEU A CA 1
ATOM 6309 C C . LEU A 1 821 ? 15.813 12.841 13.803 1.00 88.50 821 LEU A C 1
ATOM 6311 O O . LEU A 1 821 ? 15.637 13.416 14.875 1.00 88.50 821 LEU A O 1
ATOM 6315 N N . GLY A 1 822 ? 15.076 11.792 13.424 1.00 78.44 822 GLY A N 1
ATOM 6316 C CA . GLY A 1 822 ? 13.881 11.303 14.115 1.00 78.44 822 GLY A CA 1
ATOM 6317 C C . GLY A 1 822 ? 12.593 11.662 13.366 1.00 78.44 822 GLY A C 1
ATOM 6318 O O . GLY A 1 822 ? 12.531 12.645 12.625 1.00 78.44 822 GLY A O 1
ATOM 6319 N N . GLY A 1 823 ? 11.557 10.833 13.520 1.00 80.19 823 GLY A N 1
ATOM 6320 C CA . GLY A 1 823 ? 10.354 10.922 12.688 1.00 80.19 823 GLY A CA 1
ATOM 6321 C C . GLY A 1 823 ? 10.672 10.648 11.213 1.00 80.19 823 GLY A C 1
ATOM 6322 O O . GLY A 1 823 ? 11.433 9.740 10.896 1.00 80.19 823 GLY A O 1
ATOM 6323 N N . SER A 1 824 ? 10.102 11.440 10.304 1.00 83.81 824 SER A N 1
ATOM 6324 C CA . SER A 1 824 ? 10.334 11.336 8.854 1.00 83.81 824 SER A CA 1
ATOM 6325 C C . SER A 1 824 ? 11.470 12.233 8.342 1.00 83.81 824 SER A C 1
ATOM 6327 O O . SER A 1 824 ? 11.739 12.236 7.141 1.00 83.81 824 SER A O 1
ATOM 6329 N N . GLN A 1 825 ? 12.123 13.020 9.209 1.00 91.44 825 GLN A N 1
ATOM 6330 C CA . GLN A 1 825 ? 13.094 14.035 8.792 1.00 91.44 825 GLN A CA 1
ATOM 6331 C C . GLN A 1 825 ? 14.521 13.476 8.674 1.00 91.44 825 GLN A C 1
ATOM 6333 O O . GLN A 1 825 ? 15.035 12.814 9.578 1.00 91.44 825 GLN A O 1
ATOM 6338 N N . SER A 1 826 ? 15.204 13.824 7.584 1.00 92.50 826 SER A N 1
ATOM 6339 C CA . SER A 1 826 ? 16.612 13.513 7.335 1.00 92.50 826 SER A CA 1
ATOM 6340 C C . SER A 1 826 ? 17.375 14.735 6.838 1.00 92.50 826 SER A C 1
ATOM 6342 O O . SER A 1 826 ? 16.886 15.495 5.999 1.00 92.50 826 SER A O 1
ATOM 6344 N N . ILE A 1 827 ? 18.603 14.903 7.317 1.00 95.44 827 ILE A N 1
ATOM 6345 C CA . ILE A 1 827 ? 19.566 15.855 6.766 1.00 95.44 827 ILE A CA 1
ATOM 6346 C C . ILE A 1 827 ? 20.626 15.080 5.992 1.00 95.44 827 ILE A C 1
ATOM 6348 O O . ILE A 1 827 ? 21.162 14.101 6.504 1.00 95.44 827 ILE A O 1
ATOM 6352 N N . SER A 1 828 ? 20.931 15.492 4.766 1.00 93.56 828 SER A N 1
ATOM 6353 C CA . SER A 1 828 ? 21.945 14.821 3.956 1.00 93.56 828 SER A CA 1
ATOM 6354 C C . SER A 1 828 ? 22.979 15.808 3.444 1.00 93.56 828 SER A C 1
ATOM 6356 O O . SER A 1 828 ? 22.629 16.851 2.900 1.00 93.56 828 SER A O 1
ATOM 6358 N N . SER A 1 829 ? 24.255 15.483 3.613 1.00 95.31 829 SER A N 1
ATOM 6359 C CA . SER A 1 829 ? 25.363 16.225 3.019 1.00 95.31 829 SER A CA 1
ATOM 6360 C C . SER A 1 829 ? 25.961 15.404 1.894 1.00 95.31 829 SER A C 1
ATOM 6362 O O . SER A 1 829 ? 26.202 14.206 2.057 1.00 95.31 829 SER A O 1
ATOM 6364 N N . TYR A 1 830 ? 26.196 16.045 0.756 1.00 93.69 830 TYR A N 1
ATOM 6365 C CA . TYR A 1 830 ? 26.704 15.373 -0.422 1.00 93.69 830 TYR A CA 1
ATOM 6366 C C . TYR A 1 830 ? 27.839 16.146 -1.087 1.00 93.69 830 TYR A C 1
ATOM 6368 O O . TYR A 1 830 ? 27.954 17.368 -0.984 1.00 93.69 830 TYR A O 1
ATOM 6376 N N . MET A 1 831 ? 28.685 15.398 -1.780 1.00 95.06 831 MET A N 1
ATOM 6377 C CA . MET A 1 831 ? 29.740 15.897 -2.644 1.00 95.06 831 MET A CA 1
ATOM 6378 C C . MET A 1 831 ? 29.556 15.255 -4.009 1.00 95.06 831 MET A C 1
ATOM 6380 O O . MET A 1 831 ? 29.381 14.041 -4.116 1.00 95.06 831 MET A O 1
ATOM 6384 N N . ARG A 1 832 ? 29.584 16.080 -5.048 1.00 90.88 832 ARG A N 1
ATOM 6385 C CA . ARG A 1 832 ? 29.493 15.651 -6.435 1.00 90.88 832 ARG A CA 1
ATOM 6386 C C . ARG A 1 832 ? 30.699 16.182 -7.186 1.00 90.88 832 ARG A C 1
ATOM 6388 O O . ARG A 1 832 ? 30.983 17.369 -7.114 1.00 90.88 832 ARG A O 1
ATOM 6395 N N . LYS A 1 833 ? 31.381 15.321 -7.928 1.00 90.19 833 LYS A N 1
ATOM 6396 C CA . LYS A 1 833 ? 32.388 15.706 -8.912 1.00 90.19 833 LYS A CA 1
ATOM 6397 C C . LYS A 1 833 ? 31.921 15.277 -10.293 1.00 90.19 833 LYS A C 1
ATOM 6399 O O . LYS A 1 833 ? 31.523 14.124 -10.449 1.00 90.19 833 LYS A O 1
ATOM 6404 N N . GLN A 1 834 ? 31.987 16.180 -11.260 1.00 81.81 834 GLN A N 1
ATOM 6405 C CA . GLN A 1 834 ? 31.607 15.939 -12.645 1.00 81.81 834 GLN A CA 1
ATOM 6406 C C . GLN A 1 834 ? 32.588 16.650 -13.575 1.00 81.81 834 GLN A C 1
ATOM 6408 O O . GLN A 1 834 ? 32.708 17.873 -13.515 1.00 81.81 834 GLN A O 1
ATOM 6413 N N . GLY A 1 835 ? 33.294 15.891 -14.418 1.00 80.38 835 GLY A N 1
ATOM 6414 C CA . GLY A 1 835 ? 34.430 16.426 -15.174 1.00 80.38 835 GLY A CA 1
ATOM 6415 C C . GLY A 1 835 ? 35.404 17.162 -14.241 1.00 80.38 835 GLY A C 1
ATOM 6416 O O . GLY A 1 835 ? 35.878 16.599 -13.245 1.00 80.38 835 GLY A O 1
ATOM 6417 N N . ASP A 1 836 ? 35.630 18.446 -14.521 1.00 81.00 836 ASP A N 1
ATOM 6418 C CA . ASP A 1 836 ? 36.450 19.333 -13.690 1.00 81.00 836 ASP A CA 1
ATOM 6419 C C . ASP A 1 836 ? 35.686 20.003 -12.532 1.00 81.00 836 ASP A C 1
ATOM 6421 O O . ASP A 1 836 ? 36.325 20.436 -11.574 1.00 81.00 836 ASP A O 1
ATOM 6425 N N . SER A 1 837 ? 34.347 20.044 -12.571 1.00 84.94 837 SER A N 1
ATOM 6426 C CA . SER A 1 837 ? 33.507 20.702 -11.559 1.00 84.94 837 SER A CA 1
ATOM 6427 C C . SER A 1 837 ? 33.362 19.859 -10.287 1.00 84.94 837 SER A C 1
ATOM 6429 O O . SER A 1 837 ? 33.115 18.649 -10.333 1.00 84.94 837 SER A O 1
ATOM 6431 N N . THR A 1 838 ? 33.479 20.500 -9.121 1.00 91.62 838 THR A N 1
ATOM 6432 C CA . THR A 1 838 ? 33.149 19.893 -7.821 1.00 91.62 838 THR A CA 1
ATOM 6433 C C . THR A 1 838 ? 32.095 20.696 -7.061 1.00 91.62 838 THR A C 1
ATOM 6435 O O . THR A 1 838 ? 32.345 21.819 -6.641 1.00 91.62 838 THR A O 1
ATOM 6438 N N . THR A 1 839 ? 30.942 20.095 -6.778 1.00 91.12 839 THR A N 1
ATOM 6439 C CA . THR A 1 839 ? 29.854 20.689 -5.991 1.00 91.12 839 THR A CA 1
ATOM 6440 C C . THR A 1 839 ? 29.783 20.082 -4.585 1.00 91.12 839 THR A C 1
ATOM 6442 O O . THR A 1 839 ? 29.803 18.859 -4.423 1.00 91.12 839 THR A O 1
ATOM 6445 N N . TYR A 1 840 ? 29.628 20.922 -3.561 1.00 94.69 840 TYR A N 1
ATOM 6446 C CA . TYR A 1 840 ? 29.322 20.500 -2.189 1.00 94.69 840 TYR A CA 1
ATOM 6447 C C . TYR A 1 840 ? 27.938 20.988 -1.789 1.00 94.69 840 TYR A C 1
ATOM 6449 O O . TYR A 1 840 ? 27.642 22.171 -1.945 1.00 94.69 840 TYR A O 1
ATOM 6457 N N . GLY A 1 841 ? 27.115 20.102 -1.236 1.00 93.81 841 GLY A N 1
ATOM 6458 C CA . GLY A 1 841 ? 25.735 20.415 -0.900 1.00 93.81 841 GLY A CA 1
ATOM 6459 C C . GLY A 1 841 ? 25.270 19.875 0.441 1.00 93.81 841 GLY A C 1
ATOM 6460 O O . GLY A 1 841 ? 25.809 18.913 0.999 1.00 93.81 841 GLY A O 1
ATOM 6461 N N . VAL A 1 842 ? 24.227 20.518 0.952 1.00 95.62 842 VAL A N 1
ATOM 6462 C CA . VAL A 1 842 ? 23.443 20.077 2.101 1.00 95.62 842 VAL A CA 1
ATOM 6463 C C . VAL A 1 842 ? 21.975 20.106 1.704 1.00 95.62 842 VAL A C 1
ATOM 6465 O O . VAL A 1 842 ? 21.500 21.034 1.056 1.00 95.62 842 VAL A O 1
ATOM 6468 N N . SER A 1 843 ? 21.247 19.075 2.097 1.00 94.19 843 SER A N 1
ATOM 6469 C CA . SER A 1 843 ? 19.821 18.925 1.854 1.00 94.19 843 SER A CA 1
ATOM 6470 C C . SER A 1 843 ? 19.106 18.529 3.133 1.00 94.19 843 SER A C 1
ATOM 6472 O O . SER A 1 843 ? 19.676 17.895 4.022 1.00 94.19 843 SER A O 1
ATOM 6474 N N . ASN A 1 844 ? 17.845 18.914 3.230 1.00 94.56 844 ASN A N 1
ATOM 6475 C CA . ASN A 1 844 ? 16.949 18.507 4.289 1.00 94.56 844 ASN A CA 1
ATOM 6476 C C . ASN A 1 844 ? 15.619 18.094 3.669 1.00 94.56 844 ASN A C 1
ATOM 6478 O O . ASN A 1 844 ? 15.085 18.775 2.797 1.00 94.56 844 ASN A O 1
ATOM 6482 N N . SER A 1 845 ? 15.100 16.962 4.112 1.00 93.38 845 SER A N 1
ATOM 6483 C CA . SER A 1 845 ? 13.836 16.425 3.633 1.00 93.38 845 SER A CA 1
ATOM 6484 C C . SER A 1 845 ? 13.087 15.759 4.766 1.00 93.38 845 SER A C 1
ATOM 6486 O O . SER A 1 845 ? 13.692 15.292 5.729 1.00 93.38 845 SER A O 1
ATOM 6488 N N . GLY A 1 846 ? 11.772 15.692 4.646 1.00 92.69 846 GLY A N 1
ATOM 6489 C CA . GLY A 1 846 ? 10.921 14.999 5.602 1.00 92.69 846 GLY A CA 1
ATOM 6490 C C . GLY A 1 846 ? 9.453 15.225 5.303 1.00 92.69 846 GLY A C 1
ATOM 6491 O O . GLY A 1 846 ? 9.103 15.731 4.235 1.00 92.69 846 GLY A O 1
ATOM 6492 N N . SER A 1 847 ? 8.590 14.871 6.250 1.00 92.12 847 SER A N 1
ATOM 6493 C CA . SER A 1 847 ? 7.160 15.154 6.158 1.00 92.12 847 SER A CA 1
ATOM 6494 C C . SER A 1 847 ? 6.762 16.335 7.053 1.00 92.12 847 SER A C 1
ATOM 6496 O O . SER A 1 847 ? 7.265 16.495 8.162 1.00 92.12 847 SER A O 1
ATOM 6498 N N . LEU A 1 848 ? 5.875 17.197 6.547 1.00 88.88 848 LEU A N 1
ATOM 6499 C CA . LEU A 1 848 ? 5.227 18.289 7.296 1.00 88.88 848 LEU A CA 1
ATOM 6500 C C . LEU A 1 848 ? 3.901 17.834 7.939 1.00 88.88 848 LEU A C 1
ATOM 6502 O O . LEU A 1 848 ? 3.239 18.610 8.621 1.00 88.88 848 LEU A O 1
ATOM 6506 N N . GLY A 1 849 ? 3.502 16.588 7.686 1.00 86.62 849 GLY A N 1
ATOM 6507 C CA . GLY A 1 849 ? 2.289 15.924 8.157 1.00 86.62 849 GLY A CA 1
ATOM 6508 C C . GLY A 1 849 ? 2.201 14.527 7.538 1.00 86.62 849 GLY A C 1
ATOM 6509 O O . GLY A 1 849 ? 3.172 14.064 6.940 1.00 86.62 849 GLY A O 1
ATOM 6510 N N . ASP A 1 850 ? 1.044 13.873 7.620 1.00 82.00 850 ASP A N 1
ATOM 6511 C CA . ASP A 1 850 ? 0.879 12.501 7.105 1.00 82.00 850 ASP A CA 1
ATOM 6512 C C . ASP A 1 850 ? 0.966 12.426 5.566 1.00 82.00 850 ASP A C 1
ATOM 6514 O O . ASP A 1 850 ? 1.440 11.441 5.004 1.00 82.00 850 ASP A O 1
ATOM 6518 N N . ASN A 1 851 ? 0.567 13.505 4.882 1.00 88.06 851 ASN A N 1
ATOM 6519 C CA . ASN A 1 851 ? 0.346 13.522 3.431 1.00 88.06 851 ASN A CA 1
ATOM 6520 C C . ASN A 1 851 ? 1.229 14.515 2.662 1.00 88.06 851 ASN A C 1
ATOM 6522 O O . ASN A 1 851 ? 1.102 14.618 1.443 1.00 88.06 851 ASN A O 1
ATOM 6526 N N . THR A 1 852 ? 2.107 15.254 3.343 1.00 92.94 852 THR A N 1
ATOM 6527 C CA . THR A 1 852 ? 2.919 16.314 2.727 1.00 92.94 852 THR A CA 1
ATOM 6528 C C . THR A 1 852 ? 4.391 16.093 3.025 1.00 92.94 852 THR A C 1
ATOM 6530 O O . THR A 1 852 ? 4.797 16.096 4.184 1.00 92.94 852 THR A O 1
ATOM 6533 N N . HIS A 1 853 ? 5.187 15.956 1.971 1.00 92.25 853 HIS A N 1
ATOM 6534 C CA . HIS A 1 853 ? 6.631 15.779 2.000 1.00 92.25 853 HIS A CA 1
ATOM 6535 C C . HIS A 1 853 ? 7.321 17.003 1.407 1.00 92.25 853 HIS A C 1
ATOM 6537 O O . HIS A 1 853 ? 6.836 17.594 0.445 1.00 92.25 853 HIS A O 1
ATOM 6543 N N . TYR A 1 854 ? 8.462 17.381 1.968 1.00 92.94 854 TYR A N 1
ATOM 6544 C CA . TYR A 1 854 ? 9.290 18.459 1.444 1.00 92.94 854 TYR A CA 1
ATOM 6545 C C . TYR A 1 854 ? 10.728 17.992 1.244 1.00 92.94 854 TYR A C 1
ATOM 6547 O O . TYR A 1 854 ? 11.214 17.083 1.922 1.00 92.94 854 TYR A O 1
ATOM 6555 N N . TYR A 1 855 ? 11.406 18.665 0.326 1.00 92.25 855 TYR A N 1
ATOM 6556 C CA . TYR A 1 855 ? 12.831 18.558 0.074 1.00 92.25 855 TYR A CA 1
ATOM 6557 C C . TYR A 1 855 ? 13.370 19.965 -0.157 1.00 92.25 855 TYR A C 1
ATOM 6559 O O . TYR A 1 855 ? 12.823 20.707 -0.965 1.00 92.25 855 TYR A O 1
ATOM 6567 N N . ILE A 1 856 ? 14.432 20.339 0.540 1.00 93.81 856 ILE A N 1
ATOM 6568 C CA . ILE A 1 856 ? 15.167 21.582 0.313 1.00 93.81 856 ILE A CA 1
ATOM 6569 C C . ILE A 1 856 ? 16.655 21.268 0.235 1.00 93.81 856 ILE A C 1
ATOM 6571 O O . ILE A 1 856 ? 17.153 20.423 0.977 1.00 93.81 856 ILE A O 1
ATOM 6575 N N . SER A 1 857 ? 17.388 21.945 -0.640 1.00 93.44 857 SER A N 1
ATOM 6576 C CA . SER A 1 857 ? 18.836 21.801 -0.737 1.00 93.44 857 SER A CA 1
ATOM 6577 C C . SER A 1 857 ? 19.521 23.110 -1.075 1.00 93.44 857 SER A C 1
ATOM 6579 O O . SER A 1 857 ? 18.978 23.953 -1.784 1.00 93.44 857 SER A O 1
ATOM 6581 N N . ALA A 1 858 ? 20.735 23.257 -0.564 1.00 94.38 858 ALA A N 1
ATOM 6582 C CA . ALA A 1 858 ? 21.640 24.338 -0.893 1.00 94.38 858 ALA A CA 1
ATOM 6583 C C . ALA A 1 858 ? 23.011 23.744 -1.198 1.00 94.38 858 ALA A C 1
ATOM 6585 O O . ALA A 1 858 ? 23.514 22.909 -0.440 1.00 94.38 858 ALA A O 1
ATOM 6586 N N . ASP A 1 859 ? 23.617 24.179 -2.290 1.00 93.06 859 ASP A N 1
ATOM 6587 C CA . ASP A 1 859 ? 24.911 23.682 -2.724 1.00 93.06 859 ASP A CA 1
ATOM 6588 C C . ASP A 1 859 ? 25.747 24.776 -3.379 1.00 93.06 859 ASP A C 1
ATOM 6590 O O . ASP A 1 859 ? 25.263 25.859 -3.713 1.00 93.06 859 ASP A O 1
ATOM 6594 N N . ARG A 1 860 ? 27.050 24.524 -3.451 1.00 92.81 860 ARG A N 1
ATOM 6595 C CA . ARG A 1 860 ? 28.031 25.448 -3.999 1.00 92.81 860 ARG A CA 1
ATOM 6596 C C . ARG A 1 860 ? 28.973 24.701 -4.915 1.00 92.81 860 ARG A C 1
ATOM 6598 O O . ARG A 1 860 ? 29.607 23.729 -4.497 1.00 92.81 860 ARG A O 1
ATOM 6605 N N . ASP A 1 861 ? 29.091 25.199 -6.133 1.00 91.44 861 ASP A N 1
ATOM 6606 C CA . ASP A 1 861 ? 30.092 24.750 -7.082 1.00 91.44 861 ASP A CA 1
ATOM 6607 C C . ASP A 1 861 ? 31.447 25.395 -6.751 1.00 91.44 861 ASP A C 1
ATOM 6609 O O . ASP A 1 861 ? 31.554 26.600 -6.510 1.00 91.44 861 ASP A O 1
ATOM 6613 N N . GLN A 1 862 ? 32.492 24.582 -6.653 1.00 91.81 862 GLN A N 1
ATOM 6614 C CA . GLN A 1 862 ? 33.811 25.006 -6.192 1.00 91.81 862 GLN A CA 1
ATOM 6615 C C . GLN A 1 862 ? 34.580 25.791 -7.264 1.00 91.81 862 GLN A C 1
ATOM 6617 O O . GLN A 1 862 ? 35.391 26.657 -6.910 1.00 91.81 862 GLN A O 1
ATOM 6622 N N . ASP A 1 863 ? 34.324 25.513 -8.541 1.00 87.94 863 ASP A N 1
ATOM 6623 C CA . ASP A 1 863 ? 35.097 26.019 -9.674 1.00 87.94 863 ASP A CA 1
ATOM 6624 C C . ASP A 1 863 ? 34.511 27.334 -10.200 1.00 87.94 863 ASP A C 1
ATOM 6626 O O . ASP A 1 863 ? 35.215 28.346 -10.283 1.00 87.94 863 ASP A O 1
ATOM 6630 N N . THR A 1 864 ? 33.201 27.358 -10.442 1.00 86.12 864 THR A N 1
ATOM 6631 C CA . THR A 1 864 ? 32.431 28.553 -10.831 1.00 86.12 864 THR A CA 1
ATOM 6632 C C . THR A 1 864 ? 32.141 29.475 -9.650 1.00 86.12 864 THR A C 1
ATOM 6634 O O . THR A 1 864 ? 32.019 30.684 -9.839 1.00 86.12 864 THR A O 1
ATOM 6637 N N . LYS A 1 865 ? 32.127 28.937 -8.416 1.00 89.06 865 LYS A N 1
ATOM 6638 C CA . LYS A 1 865 ? 31.744 29.630 -7.167 1.00 89.06 865 LYS A CA 1
ATOM 6639 C C . LYS A 1 865 ? 30.263 29.990 -7.071 1.00 89.06 865 LYS A C 1
ATOM 6641 O O . LYS A 1 865 ? 29.897 30.737 -6.147 1.00 89.06 865 LYS A O 1
ATOM 6646 N N . ASP A 1 866 ? 29.445 29.430 -7.949 1.00 89.44 866 ASP A N 1
ATOM 6647 C CA . ASP A 1 866 ? 28.005 29.620 -7.951 1.00 89.44 866 ASP A CA 1
ATOM 6648 C C . ASP A 1 866 ? 27.365 28.913 -6.759 1.00 89.44 866 ASP A C 1
ATOM 6650 O O . ASP A 1 866 ? 27.784 27.833 -6.338 1.00 89.44 866 ASP A O 1
ATOM 6654 N N . ASN A 1 867 ? 26.360 29.562 -6.174 1.00 90.69 867 ASN A N 1
ATOM 6655 C CA . ASN A 1 867 ? 25.516 28.951 -5.156 1.00 90.69 867 ASN A CA 1
ATOM 6656 C C . ASN A 1 867 ? 24.194 28.568 -5.806 1.00 90.69 867 ASN A C 1
ATOM 6658 O O . ASN A 1 867 ? 23.628 29.362 -6.560 1.00 90.69 867 ASN A O 1
ATOM 6662 N N . SER A 1 868 ? 23.683 27.393 -5.466 1.00 90.19 868 SER A N 1
ATOM 6663 C CA . SER A 1 868 ? 22.359 26.963 -5.875 1.00 90.19 868 SER A CA 1
ATOM 6664 C C . SER A 1 868 ? 21.478 26.687 -4.656 1.00 90.19 868 SER A C 1
ATOM 6666 O O . SER A 1 868 ? 21.947 26.276 -3.590 1.00 90.19 868 SER A O 1
ATOM 6668 N N . PHE A 1 869 ? 20.191 26.994 -4.790 1.00 91.94 869 PHE A N 1
ATOM 6669 C CA . PHE A 1 869 ? 19.174 26.755 -3.773 1.00 91.94 869 PHE A CA 1
ATOM 6670 C C . PHE A 1 869 ? 17.949 26.162 -4.442 1.00 91.94 869 PHE A C 1
ATOM 6672 O O . PHE A 1 869 ? 17.458 26.713 -5.422 1.00 91.94 869 PHE A O 1
ATOM 6679 N N . ASN A 1 870 ? 17.444 25.057 -3.911 1.00 89.62 870 ASN A N 1
ATOM 6680 C CA . ASN A 1 870 ? 16.373 24.293 -4.529 1.00 89.62 870 ASN A CA 1
ATOM 6681 C C . ASN A 1 870 ? 15.383 23.815 -3.471 1.00 89.62 870 ASN A C 1
ATOM 6683 O O . ASN A 1 870 ? 15.765 23.484 -2.349 1.00 89.62 870 ASN A O 1
ATOM 6687 N N . GLY A 1 871 ? 14.106 23.761 -3.832 1.00 91.06 871 GLY A N 1
ATOM 6688 C CA . GLY A 1 871 ? 13.044 23.284 -2.961 1.00 91.06 871 GLY A CA 1
ATOM 6689 C C . GLY A 1 871 ? 11.939 22.583 -3.739 1.00 91.06 871 GLY A C 1
ATOM 6690 O O . GLY A 1 871 ? 11.610 22.972 -4.856 1.00 91.06 871 GLY A O 1
ATOM 6691 N N . ASN A 1 872 ? 11.348 21.557 -3.139 1.00 91.06 872 ASN A N 1
ATOM 6692 C CA . ASN A 1 872 ? 10.175 20.858 -3.638 1.00 91.06 872 ASN A CA 1
ATOM 6693 C C . ASN A 1 872 ? 9.234 20.508 -2.482 1.00 91.06 872 ASN A C 1
ATOM 6695 O O . ASN A 1 872 ? 9.674 20.163 -1.385 1.00 91.06 872 ASN A O 1
ATOM 6699 N N . ILE A 1 873 ? 7.933 20.588 -2.743 1.00 93.69 873 ILE A N 1
ATOM 6700 C CA . ILE A 1 873 ? 6.871 20.120 -1.859 1.00 93.69 873 ILE A CA 1
ATOM 6701 C C . ILE A 1 873 ? 6.001 19.160 -2.664 1.00 93.69 873 ILE A C 1
ATOM 6703 O O . ILE A 1 873 ? 5.500 19.521 -3.727 1.00 93.69 873 ILE A O 1
ATOM 6707 N N . ASN A 1 874 ? 5.797 17.955 -2.145 1.00 92.06 874 ASN A N 1
ATOM 6708 C CA . ASN A 1 874 ? 4.876 16.956 -2.669 1.00 92.06 874 ASN A CA 1
ATOM 6709 C C . ASN A 1 874 ? 3.754 16.735 -1.651 1.00 92.06 874 ASN A C 1
ATOM 6711 O O . ASN A 1 874 ? 4.020 16.496 -0.476 1.00 92.06 874 ASN A O 1
ATOM 6715 N N . THR A 1 875 ? 2.501 16.838 -2.076 1.00 94.56 875 THR A N 1
ATOM 6716 C CA . THR A 1 875 ? 1.342 16.703 -1.199 1.00 94.56 875 THR A CA 1
ATOM 6717 C C . THR A 1 875 ? 0.254 15.848 -1.837 1.00 94.56 875 THR A C 1
ATOM 6719 O O . THR A 1 875 ? -0.100 16.019 -3.007 1.00 94.56 875 THR A O 1
ATOM 6722 N N . ASN A 1 876 ? -0.297 14.924 -1.052 1.00 94.12 876 ASN A N 1
ATOM 6723 C CA . ASN A 1 876 ? -1.517 14.209 -1.390 1.00 94.12 876 ASN A CA 1
ATOM 6724 C C . ASN A 1 876 ? -2.717 15.020 -0.885 1.00 94.12 876 ASN A C 1
ATOM 6726 O O . ASN A 1 876 ? -2.990 15.080 0.312 1.00 94.12 876 ASN A O 1
ATOM 6730 N N . LEU A 1 877 ? -3.454 15.626 -1.814 1.00 93.44 877 LEU A N 1
ATOM 6731 C CA . LEU A 1 877 ? -4.627 16.456 -1.535 1.00 93.44 877 LEU A CA 1
ATOM 6732 C C . LEU A 1 877 ? -5.911 15.625 -1.379 1.00 93.44 877 LEU A C 1
ATOM 6734 O O . LEU A 1 877 ? -7.006 16.138 -1.605 1.00 93.44 877 LEU A O 1
ATOM 6738 N N . HIS A 1 878 ? -5.780 14.332 -1.066 1.00 92.19 878 HIS A N 1
ATOM 6739 C CA . HIS A 1 878 ? -6.825 13.306 -0.957 1.00 92.19 878 HIS A CA 1
ATOM 6740 C C . HIS A 1 878 ? -7.557 12.950 -2.256 1.00 92.19 878 HIS A C 1
ATOM 6742 O O . HIS A 1 878 ? -8.041 11.833 -2.397 1.00 92.19 878 HIS A O 1
ATOM 6748 N N . TYR A 1 879 ? -7.618 13.875 -3.211 1.00 92.00 879 TYR A N 1
ATOM 6749 C CA . TYR A 1 879 ? -8.281 13.718 -4.508 1.00 92.00 879 TYR A CA 1
ATOM 6750 C C . TYR A 1 879 ? -7.291 13.683 -5.676 1.00 92.00 879 TYR A C 1
ATOM 6752 O O . TYR A 1 879 ? -7.642 13.278 -6.776 1.00 92.00 879 TYR A O 1
ATOM 6760 N N . THR A 1 880 ? -6.070 14.165 -5.451 1.00 95.12 880 THR A N 1
ATOM 6761 C CA . THR A 1 880 ? -5.002 14.297 -6.445 1.00 95.12 880 THR A CA 1
ATOM 6762 C C . THR A 1 880 ? -3.674 14.479 -5.715 1.00 95.12 880 THR A C 1
ATOM 6764 O O . THR A 1 880 ? -3.649 14.959 -4.580 1.00 95.12 880 THR A O 1
ATOM 6767 N N . GLN A 1 881 ? -2.571 14.119 -6.356 1.00 94.50 881 GLN A N 1
ATOM 6768 C CA . GLN A 1 881 ? -1.226 14.420 -5.887 1.00 94.50 881 GLN A CA 1
ATOM 6769 C C . GLN A 1 881 ? -0.697 15.662 -6.601 1.00 94.50 881 GLN A C 1
ATOM 6771 O O . GLN A 1 881 ? -0.776 15.761 -7.827 1.00 94.50 881 GLN A O 1
ATOM 6776 N N . LEU A 1 882 ? -0.146 16.597 -5.832 1.00 95.12 882 LEU A N 1
ATOM 6777 C CA . LEU A 1 882 ? 0.467 17.828 -6.317 1.00 95.12 882 LEU A CA 1
ATOM 6778 C C . LEU A 1 882 ? 1.932 17.863 -5.879 1.00 95.12 882 LEU A C 1
ATOM 6780 O O . LEU A 1 882 ? 2.224 17.762 -4.692 1.00 95.12 882 LEU A O 1
ATOM 6784 N N . SER A 1 883 ? 2.848 18.066 -6.820 1.00 93.44 883 SER A N 1
ATOM 6785 C CA . SER A 1 883 ? 4.243 18.393 -6.533 1.00 93.44 883 SER A CA 1
ATOM 6786 C C . SER A 1 883 ? 4.590 19.738 -7.148 1.00 93.44 883 SER A C 1
ATOM 6788 O O . SER A 1 883 ? 4.330 19.971 -8.324 1.00 93.44 883 SER A O 1
ATOM 6790 N N . VAL A 1 884 ? 5.166 20.631 -6.354 1.00 94.00 884 VAL A N 1
ATOM 6791 C CA . VAL A 1 884 ? 5.629 21.948 -6.793 1.00 94.00 884 VAL A CA 1
ATOM 6792 C C . VAL A 1 884 ? 7.073 22.131 -6.368 1.00 94.00 884 VAL A C 1
ATOM 6794 O O . VAL A 1 884 ? 7.422 21.877 -5.216 1.00 94.00 884 VAL A O 1
ATOM 6797 N N . GLY A 1 885 ? 7.916 22.554 -7.300 1.00 92.25 885 GLY A N 1
ATOM 6798 C CA . GLY A 1 885 ? 9.335 22.766 -7.073 1.00 92.25 885 GLY A CA 1
ATOM 6799 C C . GLY A 1 885 ? 9.827 24.065 -7.686 1.00 92.25 885 GLY A C 1
ATOM 6800 O O . GLY A 1 885 ? 9.224 24.624 -8.602 1.00 92.25 885 GLY A O 1
ATOM 6801 N N . GLY A 1 886 ? 10.936 24.559 -7.161 1.00 91.94 886 GLY A N 1
ATOM 6802 C CA . GLY A 1 886 ? 11.632 25.691 -7.738 1.00 91.94 886 GLY A CA 1
ATOM 6803 C C . GLY A 1 886 ? 12.994 25.900 -7.106 1.00 91.94 886 GLY A C 1
ATOM 6804 O O . GLY A 1 886 ? 13.265 25.442 -5.993 1.00 91.94 886 GLY A O 1
ATOM 6805 N N . GLY A 1 887 ? 13.847 26.603 -7.830 1.00 91.12 887 GLY A N 1
ATOM 6806 C CA . GLY A 1 887 ? 15.224 26.804 -7.435 1.00 91.12 887 GLY A CA 1
ATOM 6807 C C . GLY A 1 887 ? 15.941 27.851 -8.270 1.00 91.12 887 GLY A C 1
ATOM 6808 O O . GLY A 1 887 ? 15.416 28.397 -9.244 1.00 91.12 887 GLY A O 1
ATOM 6809 N N . THR A 1 888 ? 17.150 28.166 -7.833 1.00 89.81 888 THR A N 1
ATOM 6810 C CA . THR A 1 888 ? 18.045 29.139 -8.456 1.00 89.81 888 THR A CA 1
ATOM 6811 C C . THR A 1 888 ? 19.449 28.565 -8.511 1.00 89.81 888 THR A C 1
ATOM 6813 O O . THR A 1 888 ? 19.866 27.917 -7.551 1.00 89.81 888 THR A O 1
ATOM 6816 N N . SER A 1 889 ? 20.189 28.848 -9.579 1.00 85.94 889 SER A N 1
ATOM 6817 C CA . SER A 1 889 ? 21.603 28.491 -9.719 1.00 85.94 889 SER A CA 1
ATOM 6818 C C . SER A 1 889 ? 22.399 29.706 -10.198 1.00 85.94 889 SER A C 1
ATOM 6820 O O . SER A 1 889 ? 22.029 30.342 -11.188 1.00 85.94 889 SER A O 1
ATOM 6822 N N . GLY A 1 890 ? 23.460 30.066 -9.472 1.00 83.56 890 GLY A N 1
ATOM 6823 C CA . GLY A 1 890 ? 24.234 31.278 -9.751 1.00 83.56 890 GLY A CA 1
ATOM 6824 C C . GLY A 1 890 ? 23.386 32.556 -9.661 1.00 83.56 890 GLY A C 1
ATOM 6825 O O . GLY A 1 890 ? 22.380 32.605 -8.949 1.00 83.56 890 GLY A O 1
ATOM 6826 N N . ASP A 1 891 ? 23.788 33.600 -10.389 1.00 76.31 891 ASP A N 1
ATOM 6827 C CA . ASP A 1 891 ? 23.121 34.911 -10.333 1.00 76.31 891 ASP A CA 1
ATOM 6828 C C . ASP A 1 891 ? 21.892 35.023 -11.261 1.00 76.31 891 ASP A C 1
ATOM 6830 O O . ASP A 1 891 ? 20.998 35.839 -11.009 1.00 76.31 891 ASP A O 1
ATOM 6834 N N . ASN A 1 892 ? 21.815 34.196 -12.312 1.00 77.44 892 ASN A N 1
ATOM 6835 C CA . ASN A 1 892 ? 20.884 34.412 -13.426 1.00 77.44 892 ASN A CA 1
ATOM 6836 C C . ASN A 1 892 ? 19.975 33.220 -13.768 1.00 77.44 892 ASN A C 1
ATOM 6838 O O . ASN A 1 892 ? 19.011 33.435 -14.497 1.00 77.44 892 ASN A O 1
ATOM 6842 N N . GLN A 1 893 ? 20.220 32.003 -13.262 1.00 84.94 893 GLN A N 1
ATOM 6843 C CA . GLN A 1 893 ? 19.406 30.843 -13.642 1.00 84.94 893 GLN A CA 1
ATOM 6844 C C . GLN A 1 893 ? 18.308 30.551 -12.621 1.00 84.94 893 GLN A C 1
ATOM 6846 O O . GLN A 1 893 ? 18.553 30.509 -11.410 1.00 84.94 893 GLN A O 1
ATOM 6851 N N . ARG A 1 894 ? 17.084 30.320 -13.102 1.00 88.94 894 ARG A N 1
ATOM 6852 C CA . ARG A 1 894 ? 15.920 29.989 -12.265 1.00 88.94 894 ARG A CA 1
ATOM 6853 C C . ARG A 1 894 ? 15.130 28.856 -12.886 1.00 88.94 894 ARG A C 1
ATOM 6855 O O . ARG A 1 894 ? 14.899 28.861 -14.089 1.00 88.94 894 ARG A O 1
ATOM 6862 N N . ASN A 1 895 ? 14.663 27.925 -12.066 1.00 88.62 895 ASN A N 1
ATOM 6863 C CA . ASN A 1 895 ? 13.776 26.860 -12.510 1.00 88.62 895 ASN A CA 1
ATOM 6864 C C . ASN A 1 895 ? 12.510 26.802 -11.650 1.00 88.62 895 ASN A C 1
ATOM 6866 O O . ASN A 1 895 ? 12.517 27.078 -10.449 1.00 88.62 895 ASN A O 1
ATOM 6870 N N . TYR A 1 896 ? 11.401 26.456 -12.293 1.00 91.69 896 TYR A N 1
ATOM 6871 C CA . TYR A 1 896 ? 10.104 26.260 -11.660 1.00 91.69 896 TYR A CA 1
ATOM 6872 C C . TYR A 1 896 ? 9.456 25.017 -12.249 1.00 91.69 896 TYR A C 1
ATOM 6874 O O . TYR A 1 896 ? 9.421 24.852 -13.469 1.00 91.69 896 TYR A O 1
ATOM 6882 N N . SER A 1 897 ? 8.912 24.159 -11.394 1.00 90.94 897 SER A N 1
ATOM 6883 C CA . SER A 1 897 ? 8.251 22.926 -11.799 1.00 90.94 897 SER A CA 1
ATOM 6884 C C . SER A 1 897 ? 6.936 22.718 -11.055 1.00 90.94 897 SER A C 1
ATOM 6886 O O . SER A 1 897 ? 6.783 23.071 -9.884 1.00 90.94 897 SER A O 1
ATOM 6888 N N . ALA A 1 898 ? 5.959 22.138 -11.746 1.00 93.88 898 ALA A N 1
ATOM 6889 C CA . ALA A 1 898 ? 4.698 21.715 -11.158 1.00 93.88 898 ALA A CA 1
ATOM 6890 C C . ALA A 1 898 ? 4.229 20.412 -11.809 1.00 93.88 898 ALA A C 1
ATOM 6892 O O . ALA A 1 898 ? 4.227 20.288 -13.033 1.00 93.88 898 ALA A O 1
ATOM 6893 N N . THR A 1 899 ? 3.808 19.458 -10.986 1.00 93.12 899 THR A N 1
ATOM 6894 C CA . THR A 1 899 ? 3.257 18.166 -11.398 1.00 93.12 899 THR A CA 1
ATOM 6895 C C . THR A 1 899 ? 1.943 17.929 -10.671 1.00 93.12 899 THR A C 1
ATOM 6897 O O . THR A 1 899 ? 1.864 18.109 -9.458 1.00 93.12 899 THR A O 1
ATOM 6900 N N . LEU A 1 900 ? 0.913 17.512 -11.397 1.00 95.56 900 LEU A N 1
ATOM 6901 C CA . LEU A 1 900 ? -0.401 17.180 -10.865 1.00 95.56 900 LEU A CA 1
ATOM 6902 C C . LEU A 1 900 ? -0.835 15.827 -11.431 1.00 95.56 900 LEU A C 1
ATOM 6904 O O . LEU A 1 900 ? -0.943 15.683 -12.645 1.00 95.56 900 LEU A O 1
ATOM 6908 N N . SER A 1 901 ? -1.118 14.850 -10.574 1.00 94.31 901 SER A N 1
ATOM 6909 C CA . SER A 1 901 ? -1.547 13.516 -11.010 1.00 94.31 901 SER A CA 1
ATOM 6910 C C . SER A 1 901 ? -2.701 12.962 -10.177 1.00 94.31 901 SER A C 1
ATOM 6912 O O . SER A 1 901 ? -2.917 13.364 -9.031 1.00 94.31 901 SER A O 1
ATOM 6914 N N . GLY A 1 902 ? -3.498 12.080 -10.771 1.00 95.44 902 GLY A N 1
ATOM 6915 C CA . GLY A 1 902 ? -4.647 11.466 -10.114 1.00 95.44 902 GLY A CA 1
ATOM 6916 C C . GLY A 1 902 ? -5.552 10.727 -11.092 1.00 95.44 902 GLY A C 1
ATOM 6917 O O . GLY A 1 902 ? -5.228 10.555 -12.270 1.00 95.44 902 GLY A O 1
ATOM 6918 N N . GLY A 1 903 ? -6.704 10.300 -10.588 1.00 96.88 903 GLY A N 1
ATOM 6919 C CA . GLY A 1 903 ? -7.741 9.624 -11.353 1.00 96.88 903 GLY A CA 1
ATOM 6920 C C . GLY A 1 903 ? -9.131 10.158 -11.024 1.00 96.88 903 GLY A C 1
ATOM 6921 O O . GLY A 1 903 ? -9.387 10.660 -9.932 1.00 96.88 903 GLY A O 1
ATOM 6922 N N . VAL A 1 904 ? -10.049 10.042 -11.974 1.00 98.12 904 VAL A N 1
ATOM 6923 C CA . VAL A 1 904 ? -11.461 10.406 -11.814 1.00 98.12 904 VAL A CA 1
ATOM 6924 C C . VAL A 1 904 ? -12.309 9.223 -12.241 1.00 98.12 904 VAL A C 1
ATOM 6926 O O . VAL A 1 904 ? -12.169 8.773 -13.371 1.00 98.12 904 VAL A O 1
ATOM 6929 N N . ALA A 1 905 ? -13.205 8.745 -11.379 1.00 97.94 905 ALA A N 1
ATOM 6930 C CA . ALA A 1 905 ? -14.217 7.757 -11.733 1.00 97.94 905 ALA A CA 1
ATOM 6931 C C . ALA A 1 905 ? -15.570 8.448 -11.921 1.00 97.94 905 ALA A C 1
ATOM 6933 O O . ALA A 1 905 ? -16.050 9.141 -11.028 1.00 97.94 905 ALA A O 1
ATOM 6934 N N . MET A 1 906 ? -16.213 8.221 -13.062 1.00 97.81 906 MET A N 1
ATOM 6935 C CA . MET A 1 906 ? -17.604 8.590 -13.309 1.00 97.81 906 MET A CA 1
ATOM 6936 C C . MET A 1 906 ? -18.449 7.321 -13.272 1.00 97.81 906 MET A C 1
ATOM 6938 O O . MET A 1 906 ? -18.316 6.451 -14.128 1.00 97.81 906 MET A O 1
ATOM 6942 N N . HIS A 1 907 ? -19.329 7.205 -12.291 1.00 95.81 907 HIS A N 1
ATOM 6943 C CA . HIS A 1 907 ? -20.139 6.013 -12.050 1.00 95.81 907 HIS A CA 1
ATOM 6944 C C . HIS A 1 907 ? -21.593 6.416 -11.786 1.00 95.81 907 HIS A C 1
ATOM 6946 O O . HIS A 1 907 ? -21.947 7.594 -11.804 1.00 95.81 907 HIS A O 1
ATOM 6952 N N . LYS A 1 908 ? -22.476 5.438 -11.557 1.00 92.31 908 LYS A N 1
ATOM 6953 C CA . LYS A 1 908 ? -23.927 5.687 -11.475 1.00 92.31 908 LYS A CA 1
ATOM 6954 C C . LYS A 1 908 ? -24.347 6.708 -10.403 1.00 92.31 908 LYS A C 1
ATOM 6956 O O . LYS A 1 908 ? -25.411 7.303 -10.528 1.00 92.31 908 LYS A O 1
ATOM 6961 N N . GLU A 1 909 ? -23.534 6.883 -9.361 1.00 89.56 909 GLU A N 1
ATOM 6962 C CA . GLU A 1 909 ? -23.826 7.756 -8.215 1.00 89.56 909 GLU A CA 1
ATOM 6963 C C . GLU A 1 909 ? -23.173 9.143 -8.332 1.00 89.56 909 GLU A C 1
ATOM 6965 O O . GLU A 1 909 ? -23.437 10.006 -7.495 1.00 89.56 909 GLU A O 1
ATOM 6970 N N . GLY A 1 910 ? -22.345 9.380 -9.357 1.00 94.25 910 GLY A N 1
ATOM 6971 C CA . GLY A 1 910 ? -21.685 10.664 -9.565 1.00 94.25 910 GLY A CA 1
ATOM 6972 C C . GLY A 1 910 ? -20.250 10.549 -10.067 1.00 94.25 910 GLY A C 1
ATOM 6973 O O . GLY A 1 910 ? -19.913 9.683 -10.876 1.00 94.25 910 GLY A O 1
ATOM 6974 N N . VAL A 1 911 ? -19.429 11.498 -9.621 1.00 96.56 911 VAL A N 1
ATOM 6975 C CA . VAL A 1 911 ? -18.020 11.620 -9.987 1.00 96.56 911 VAL A CA 1
ATOM 6976 C C . VAL A 1 911 ? -17.199 11.668 -8.709 1.00 96.56 911 VAL A C 1
ATOM 6978 O O . VAL A 1 911 ? -17.371 12.593 -7.916 1.00 96.56 911 VAL A O 1
ATOM 6981 N N . THR A 1 912 ? -16.285 10.717 -8.550 1.00 97.56 912 THR A N 1
ATOM 6982 C CA . THR A 1 912 ? -15.396 10.625 -7.388 1.00 97.56 912 THR A CA 1
ATOM 6983 C C . THR A 1 912 ? -13.947 10.641 -7.855 1.00 97.56 912 THR A C 1
ATOM 6985 O O . THR A 1 912 ? -13.582 10.021 -8.856 1.00 97.56 912 THR A O 1
ATOM 6988 N N . PHE A 1 913 ? -13.117 11.392 -7.140 1.00 97.00 913 PHE A N 1
ATOM 6989 C CA . PHE A 1 913 ? -11.702 11.561 -7.448 1.00 97.00 913 PHE A CA 1
ATOM 6990 C C . PHE A 1 913 ? -10.852 10.554 -6.675 1.00 97.00 913 PHE A C 1
ATOM 6992 O O . PHE A 1 913 ? -11.241 10.064 -5.615 1.00 97.00 913 PHE A O 1
ATOM 6999 N N . SER A 1 914 ? -9.674 10.272 -7.212 1.00 96.44 914 SER A N 1
ATOM 7000 C CA . SER A 1 914 ? -8.679 9.373 -6.653 1.00 96.44 914 SER A CA 1
ATOM 7001 C C . SER A 1 914 ? -7.309 10.049 -6.696 1.00 96.44 914 SER A C 1
ATOM 7003 O O . SER A 1 914 ? -6.899 10.523 -7.758 1.00 96.44 914 SER A O 1
ATOM 7005 N N . PRO A 1 915 ? -6.539 10.036 -5.596 1.00 95.19 915 PRO A N 1
ATOM 7006 C CA . PRO A 1 915 ? -5.162 10.511 -5.608 1.00 95.19 915 PRO A CA 1
ATOM 7007 C C . PRO A 1 915 ? -4.213 9.539 -6.328 1.00 95.19 915 PRO A C 1
ATOM 7009 O O . PRO A 1 915 ? -3.047 9.866 -6.523 1.00 95.19 915 PRO A O 1
ATOM 7012 N N . TYR A 1 916 ? -4.696 8.362 -6.730 1.00 93.69 916 TYR A N 1
ATOM 7013 C CA . TYR A 1 916 ? -3.957 7.353 -7.488 1.00 93.69 916 TYR A CA 1
ATOM 7014 C C . TYR A 1 916 ? -4.633 7.086 -8.835 1.00 93.69 916 TYR A C 1
ATOM 7016 O O . TYR A 1 916 ? -5.851 7.253 -8.960 1.00 93.69 916 TYR A O 1
ATOM 7024 N N . SER A 1 917 ? -3.868 6.629 -9.825 1.00 92.06 917 SER A N 1
ATOM 7025 C CA . SER A 1 917 ? -4.428 6.165 -11.096 1.00 92.06 917 SER A CA 1
ATOM 7026 C C . SER A 1 917 ? -5.352 4.962 -10.881 1.00 92.06 917 SER A C 1
ATOM 7028 O O . SER A 1 917 ? -5.055 4.045 -10.115 1.00 92.06 917 SER A O 1
ATOM 7030 N N . ILE A 1 918 ? -6.499 4.990 -11.550 1.00 95.06 918 ILE A N 1
ATOM 7031 C CA . ILE A 1 918 ? -7.525 3.954 -11.509 1.00 95.06 918 ILE A CA 1
ATOM 7032 C C . ILE A 1 918 ? -7.150 2.878 -12.529 1.00 95.06 918 ILE A C 1
ATOM 7034 O O . ILE A 1 918 ? -7.011 3.174 -13.712 1.00 95.06 918 ILE A O 1
ATOM 7038 N N . GLN A 1 919 ? -6.972 1.650 -12.056 1.00 91.62 919 GLN A N 1
ATOM 7039 C CA . GLN A 1 919 ? -6.608 0.478 -12.853 1.00 91.62 919 GLN A CA 1
ATOM 7040 C C . GLN A 1 919 ? -7.849 -0.201 -13.450 1.00 91.62 919 GLN A C 1
ATOM 7042 O O . GLN A 1 919 ? -8.982 0.217 -13.203 1.00 91.62 919 GLN A O 1
ATOM 7047 N N . ASP A 1 920 ? -7.649 -1.283 -14.210 1.00 89.81 920 ASP A N 1
ATOM 7048 C CA . ASP A 1 920 ? -8.741 -1.912 -14.956 1.00 89.81 920 ASP A CA 1
ATOM 7049 C C . ASP A 1 920 ? -9.854 -2.469 -14.088 1.00 89.81 920 ASP A C 1
ATOM 7051 O O . ASP A 1 920 ? -11.030 -2.316 -14.414 1.00 89.81 920 ASP A O 1
ATOM 7055 N N . THR A 1 921 ? -9.483 -3.067 -12.966 1.00 92.06 921 THR A N 1
ATOM 7056 C CA . THR A 1 921 ? -10.418 -3.624 -11.998 1.00 92.06 921 THR A CA 1
ATOM 7057 C C . THR A 1 921 ? -10.383 -2.770 -10.741 1.00 92.06 921 THR A C 1
ATOM 7059 O O . THR A 1 921 ? -9.364 -2.720 -10.049 1.00 92.06 921 THR A O 1
ATOM 7062 N N . PHE A 1 922 ? -11.485 -2.090 -10.433 1.00 95.44 922 PHE A N 1
ATOM 7063 C CA . PHE A 1 922 ? -11.544 -1.104 -9.351 1.00 95.44 922 PHE A CA 1
ATOM 7064 C C . PHE A 1 922 ? -12.906 -1.118 -8.650 1.00 95.44 922 PHE A C 1
ATOM 7066 O O . PHE A 1 922 ? -13.840 -1.809 -9.068 1.00 95.44 922 PHE A O 1
ATOM 7073 N N . ALA A 1 923 ? -13.031 -0.369 -7.553 1.00 95.81 923 ALA A N 1
ATOM 7074 C CA . ALA A 1 923 ? -14.307 -0.229 -6.859 1.00 95.81 923 ALA A CA 1
ATOM 7075 C C . ALA A 1 923 ? -14.623 1.205 -6.455 1.00 95.81 923 ALA A C 1
ATOM 7077 O O . ALA A 1 923 ? -13.736 2.042 -6.310 1.00 95.81 923 ALA A O 1
ATOM 7078 N N . ILE A 1 924 ? -15.906 1.459 -6.213 1.00 96.44 924 ILE A N 1
ATOM 7079 C CA . ILE A 1 924 ? -16.390 2.652 -5.529 1.00 96.44 924 ILE A CA 1
ATOM 7080 C C . ILE A 1 924 ? -16.820 2.238 -4.125 1.00 96.44 924 ILE A C 1
ATOM 7082 O O . ILE A 1 924 ? -17.808 1.521 -3.955 1.00 96.44 924 ILE A O 1
ATOM 7086 N N . ALA A 1 925 ? -16.064 2.673 -3.122 1.00 95.50 925 ALA A N 1
ATOM 7087 C CA . ALA A 1 925 ? -16.436 2.530 -1.725 1.00 95.50 925 ALA A CA 1
ATOM 7088 C C . ALA A 1 925 ? -17.356 3.684 -1.318 1.00 95.50 925 ALA A C 1
ATOM 7090 O O . ALA A 1 925 ? -17.094 4.838 -1.651 1.00 95.50 925 ALA A O 1
ATOM 7091 N N . ARG A 1 926 ? -18.429 3.390 -0.588 1.00 94.75 926 ARG A N 1
ATOM 7092 C CA . ARG A 1 926 ? -19.417 4.380 -0.159 1.00 94.75 926 ARG A CA 1
ATOM 7093 C C . ARG A 1 926 ? -19.833 4.145 1.282 1.00 94.75 926 ARG A C 1
ATOM 7095 O O . ARG A 1 926 ? -20.095 3.020 1.690 1.00 94.75 926 ARG A O 1
ATOM 7102 N N . LEU A 1 927 ? -19.959 5.227 2.037 1.00 92.81 927 LEU A N 1
ATOM 7103 C CA . LEU A 1 927 ? -20.624 5.237 3.333 1.00 92.81 927 LEU A CA 1
ATOM 7104 C C . LEU A 1 927 ? -22.137 5.385 3.142 1.00 92.81 927 LEU A C 1
ATOM 7106 O O . LEU A 1 927 ? -22.586 6.230 2.366 1.00 92.81 927 LEU A O 1
ATOM 7110 N N . SER A 1 928 ? -22.942 4.625 3.889 1.00 88.06 928 SER A N 1
ATOM 7111 C CA . SER A 1 928 ? -24.407 4.793 3.867 1.00 88.06 928 SER A CA 1
ATOM 7112 C C . SER A 1 928 ? -24.858 6.181 4.340 1.00 88.06 928 SER A C 1
ATOM 7114 O O . SER A 1 928 ? -25.949 6.621 3.992 1.00 88.06 928 SER A O 1
ATOM 7116 N N . GLU A 1 929 ? -24.015 6.863 5.119 1.00 87.19 929 GLU A N 1
ATOM 7117 C CA . GLU A 1 929 ? -24.199 8.236 5.582 1.00 87.19 929 GLU A CA 1
ATOM 7118 C C . GLU A 1 929 ? -23.069 9.120 5.053 1.00 87.19 929 GLU A C 1
ATOM 7120 O O . GLU A 1 929 ? -21.892 8.762 5.125 1.00 87.19 929 GLU A O 1
ATOM 7125 N N . LYS A 1 930 ? -23.417 10.296 4.524 1.00 90.12 930 LYS A N 1
ATOM 7126 C CA . LYS A 1 930 ? -22.449 11.174 3.856 1.00 90.12 930 LYS A CA 1
ATOM 7127 C C . LYS A 1 930 ? -21.484 11.778 4.870 1.00 90.12 930 LYS A C 1
ATOM 7129 O O . LYS A 1 930 ? -21.856 12.654 5.650 1.00 90.12 930 LYS A O 1
ATOM 7134 N N . LYS A 1 931 ? -20.223 11.359 4.812 1.00 90.94 931 LYS A N 1
ATOM 7135 C CA . LYS A 1 931 ? -19.132 11.956 5.580 1.00 90.94 931 LYS A CA 1
ATOM 7136 C C . LYS A 1 931 ? -17.869 11.985 4.733 1.00 90.94 931 LYS A C 1
ATOM 7138 O O . LYS A 1 931 ? -17.442 10.948 4.242 1.00 90.94 931 LYS A O 1
ATOM 7143 N N . SER A 1 932 ? -17.282 13.169 4.595 1.00 92.50 932 SER A N 1
ATOM 7144 C CA . SER A 1 932 ? -16.009 13.369 3.897 1.00 92.50 932 SER A CA 1
ATOM 7145 C C . SER A 1 932 ? -14.816 13.237 4.836 1.00 92.50 932 SER A C 1
ATOM 7147 O O . SER A 1 932 ? -14.947 13.482 6.040 1.00 92.50 932 SER A O 1
ATOM 7149 N N . GLY A 1 933 ? -13.661 12.902 4.262 1.00 90.56 933 GLY A N 1
ATOM 7150 C CA . GLY A 1 933 ? -12.372 12.831 4.939 1.00 90.56 933 GLY A CA 1
ATOM 7151 C C . GLY A 1 933 ? -12.168 11.547 5.736 1.00 90.56 933 GLY A C 1
ATOM 7152 O O . GLY A 1 933 ? -11.246 11.487 6.541 1.00 90.56 933 GLY A O 1
ATOM 7153 N N . VAL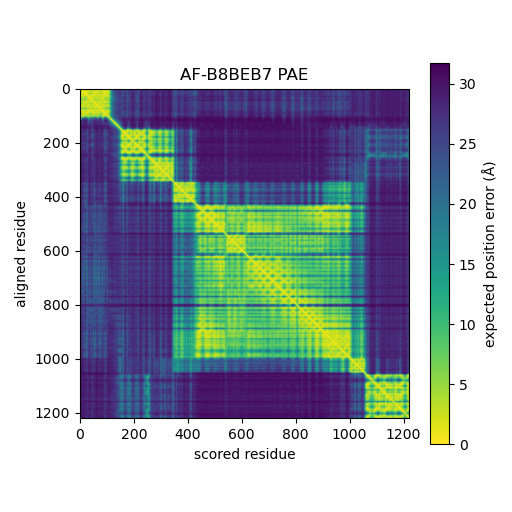 A 1 934 ? -13.018 10.536 5.542 1.00 92.69 934 VAL A N 1
ATOM 7154 C CA . VAL A 1 934 ? -12.863 9.236 6.198 1.00 92.69 934 VAL A CA 1
ATOM 7155 C C . VAL A 1 934 ? -11.841 8.423 5.419 1.00 92.69 934 VAL A C 1
ATOM 7157 O O . VAL A 1 934 ? -11.995 8.222 4.215 1.00 92.69 934 VAL A O 1
ATOM 7160 N N . GLU A 1 935 ? -10.799 7.982 6.113 1.00 93.81 935 GLU A N 1
ATOM 7161 C CA . GLU A 1 935 ? -9.711 7.185 5.553 1.00 93.81 935 GLU A CA 1
ATOM 7162 C C . GLU A 1 935 ? -10.165 5.746 5.274 1.00 93.81 935 GLU A C 1
ATOM 7164 O O . GLU A 1 935 ? -10.784 5.091 6.117 1.00 93.81 935 GLU A O 1
ATOM 7169 N N . ILE A 1 936 ? -9.834 5.252 4.081 1.00 93.38 936 ILE A N 1
ATOM 7170 C CA . ILE A 1 936 ? -10.077 3.882 3.636 1.00 93.38 936 ILE A CA 1
ATOM 7171 C C . ILE A 1 936 ? -8.754 3.286 3.153 1.00 93.38 936 ILE A C 1
ATOM 7173 O O . ILE A 1 936 ? -8.163 3.744 2.178 1.00 93.38 936 ILE A O 1
ATOM 7177 N N . SER A 1 937 ? -8.289 2.237 3.821 1.00 91.88 937 SER A N 1
ATOM 7178 C CA . SER A 1 937 ? -7.129 1.452 3.415 1.00 91.88 937 SER A CA 1
ATOM 7179 C C . SER A 1 937 ? -7.488 0.522 2.254 1.00 91.88 937 SER A C 1
ATOM 7181 O O . SER A 1 937 ? -8.474 -0.221 2.315 1.00 91.88 937 SER A O 1
ATOM 7183 N N . THR A 1 938 ? -6.679 0.555 1.193 1.00 91.44 938 THR A N 1
ATOM 7184 C CA . THR A 1 938 ? -6.851 -0.257 -0.021 1.00 91.44 938 THR A CA 1
ATOM 7185 C C . THR A 1 938 ? -5.537 -0.942 -0.425 1.00 91.44 938 THR A C 1
ATOM 7187 O O . THR A 1 938 ? -4.474 -0.549 0.063 1.00 91.44 938 THR A O 1
ATOM 7190 N N . PRO A 1 939 ? -5.551 -1.927 -1.349 1.00 82.81 939 PRO A N 1
ATOM 7191 C CA . PRO A 1 939 ? -4.328 -2.581 -1.828 1.00 82.81 939 PRO A CA 1
ATOM 7192 C C . PRO A 1 939 ? -3.267 -1.641 -2.433 1.00 82.81 939 PRO A C 1
ATOM 7194 O O . PRO A 1 939 ? -2.086 -1.976 -2.394 1.00 82.81 939 PRO A O 1
ATOM 7197 N N . GLN A 1 940 ? -3.671 -0.486 -2.974 1.00 80.00 940 GLN A N 1
ATOM 7198 C CA . GLN A 1 940 ? -2.786 0.504 -3.615 1.00 80.00 940 GLN A CA 1
ATOM 7199 C C . GLN A 1 940 ? -2.406 1.682 -2.703 1.00 80.00 940 GLN A C 1
ATOM 7201 O O . GLN A 1 940 ? -1.640 2.550 -3.108 1.00 80.00 940 GLN A O 1
ATOM 7206 N N . GLY A 1 941 ? -2.936 1.738 -1.478 1.00 84.94 941 GLY A N 1
ATOM 7207 C CA . GLY A 1 941 ? -2.731 2.860 -0.560 1.00 84.94 941 GLY A CA 1
ATOM 7208 C C . GLY A 1 941 ? -4.025 3.350 0.081 1.00 84.94 941 GLY A C 1
ATOM 7209 O O . GLY A 1 941 ? -5.103 2.792 -0.136 1.00 84.94 941 GLY A O 1
ATOM 7210 N N . THR A 1 942 ? -3.918 4.385 0.908 1.00 91.81 942 THR A N 1
ATOM 7211 C CA . THR A 1 942 ? -5.064 4.981 1.605 1.00 91.81 942 THR A CA 1
ATOM 7212 C C . THR A 1 942 ? -5.775 5.978 0.699 1.00 91.81 942 THR A C 1
ATOM 7214 O O . THR A 1 942 ? -5.136 6.830 0.093 1.00 91.81 942 THR A O 1
ATOM 7217 N N . VAL A 1 943 ? -7.098 5.885 0.621 1.00 95.50 943 VAL A N 1
ATOM 7218 C CA . VAL A 1 943 ? -7.968 6.845 -0.072 1.00 95.50 943 VAL A CA 1
ATOM 7219 C C . VAL A 1 943 ? -8.937 7.478 0.920 1.00 95.50 943 VAL A C 1
ATOM 7221 O O . VAL A 1 943 ? -9.088 6.991 2.038 1.00 95.50 943 VAL A O 1
ATOM 7224 N N . TRP A 1 944 ? -9.604 8.560 0.527 1.00 95.25 944 TRP A N 1
ATOM 7225 C CA . TRP A 1 944 ? -10.484 9.314 1.420 1.00 95.25 944 TRP A CA 1
ATOM 7226 C C . TRP A 1 944 ? -11.865 9.499 0.816 1.00 95.25 944 TRP A C 1
ATOM 7228 O O . TRP A 1 944 ? -12.006 9.657 -0.396 1.00 95.25 944 TRP A O 1
ATOM 7238 N N . THR A 1 945 ? -12.884 9.530 1.673 1.00 95.38 945 THR A N 1
ATOM 7239 C CA . THR A 1 945 ? -14.245 9.829 1.235 1.00 95.38 945 THR A CA 1
ATOM 7240 C C . THR A 1 945 ? -14.429 11.298 0.847 1.00 95.38 945 THR A C 1
ATOM 7242 O O . THR A 1 945 ? -14.022 12.231 1.545 1.00 95.38 945 THR A O 1
ATOM 7245 N N . ASP A 1 946 ? -15.113 11.513 -0.264 1.00 94.88 946 ASP A N 1
ATOM 7246 C CA . ASP A 1 946 ? -15.509 12.811 -0.791 1.00 94.88 946 ASP A CA 1
ATOM 7247 C C . ASP A 1 946 ? -16.710 13.412 -0.013 1.00 94.88 946 ASP A C 1
ATOM 7249 O O . ASP A 1 946 ? -17.236 12.789 0.920 1.00 94.88 946 ASP A O 1
ATOM 7253 N N . PRO A 1 947 ? -17.179 14.632 -0.347 1.00 92.44 947 PRO A N 1
ATOM 7254 C CA . PRO A 1 947 ? -18.359 15.254 0.272 1.00 92.44 947 PRO A CA 1
ATOM 7255 C C . PRO A 1 947 ? -19.646 14.419 0.227 1.00 92.44 947 PRO A C 1
ATOM 7257 O O . PRO A 1 947 ? -20.568 14.666 1.009 1.00 92.44 947 PRO A O 1
ATOM 7260 N N . TRP A 1 948 ? -19.728 13.432 -0.665 1.00 92.62 948 TRP A N 1
ATOM 7261 C CA . TRP A 1 948 ? -20.856 12.516 -0.797 1.00 92.62 948 TRP A CA 1
ATOM 7262 C C . TRP A 1 948 ? -20.637 11.188 -0.061 1.00 92.62 948 TRP A C 1
ATOM 7264 O O . TRP A 1 948 ? -21.520 10.332 -0.109 1.00 92.62 948 TRP A O 1
ATOM 7274 N N . GLY A 1 949 ? -19.525 11.036 0.665 1.00 92.88 949 GLY A N 1
ATOM 7275 C CA . GLY A 1 949 ? -19.180 9.823 1.402 1.00 92.88 949 GLY A CA 1
ATOM 7276 C C . GLY A 1 949 ? -18.627 8.708 0.517 1.00 92.88 949 GLY A C 1
ATOM 7277 O O . GLY A 1 949 ? -18.726 7.547 0.905 1.00 92.88 949 GLY A O 1
ATOM 7278 N N . GLN A 1 950 ? -18.102 9.035 -0.667 1.00 96.12 950 GLN A N 1
ATOM 7279 C CA . GLN A 1 950 ? -17.639 8.072 -1.670 1.00 96.12 950 GLN A CA 1
ATOM 7280 C C . GLN A 1 950 ? -16.123 8.165 -1.855 1.00 96.12 950 GLN A C 1
ATOM 7282 O O . GLN A 1 950 ? -15.553 9.244 -1.758 1.00 96.12 950 GLN A O 1
ATOM 7287 N N . ALA A 1 951 ? -15.456 7.052 -2.129 1.00 97.31 951 ALA A N 1
ATOM 7288 C CA . ALA A 1 951 ? -14.034 7.010 -2.448 1.00 97.31 951 ALA A CA 1
ATOM 7289 C C . ALA A 1 951 ? -13.784 5.975 -3.544 1.00 97.31 951 ALA A C 1
ATOM 7291 O O . ALA A 1 951 ? -14.380 4.895 -3.539 1.00 97.31 951 ALA A O 1
ATOM 7292 N N . VAL A 1 952 ? -12.875 6.272 -4.468 1.00 97.75 952 VAL A N 1
ATOM 7293 C CA . VAL A 1 952 ? -12.425 5.272 -5.439 1.00 97.75 952 VAL A CA 1
ATOM 7294 C C . VAL A 1 952 ? -11.400 4.366 -4.766 1.00 97.75 952 VAL A C 1
ATOM 7296 O O . VAL A 1 952 ? -10.404 4.842 -4.237 1.00 97.75 952 VAL A O 1
ATOM 7299 N N . VAL A 1 953 ? -11.622 3.057 -4.818 1.00 96.81 953 VAL A N 1
ATOM 7300 C CA . VAL A 1 953 ? -10.602 2.038 -4.559 1.00 96.81 953 VAL A CA 1
ATOM 7301 C C . VAL A 1 953 ? -9.891 1.798 -5.892 1.00 96.81 953 VAL A C 1
ATOM 7303 O O . VAL A 1 953 ? -10.461 1.120 -6.748 1.00 96.81 953 VAL A O 1
ATOM 7306 N N . PRO A 1 954 ? -8.694 2.369 -6.113 1.00 93.38 954 PRO A N 1
ATOM 7307 C CA . PRO A 1 954 ? -8.117 2.547 -7.450 1.00 93.38 954 PRO A CA 1
ATOM 7308 C C . PRO A 1 954 ? -7.707 1.236 -8.124 1.00 93.38 954 PRO A C 1
ATOM 7310 O O . PRO A 1 954 ? -7.576 1.194 -9.340 1.00 93.38 954 PRO A O 1
ATOM 7313 N N . SER A 1 955 ? -7.509 0.162 -7.361 1.00 92.50 955 SER A N 1
ATOM 7314 C CA . SER A 1 955 ? -7.233 -1.163 -7.905 1.00 92.50 955 SER A CA 1
ATOM 7315 C C . SER A 1 955 ? -7.694 -2.246 -6.940 1.00 92.50 955 SER A C 1
ATOM 7317 O O . SER A 1 955 ? -7.538 -2.121 -5.720 1.00 92.50 955 SER A O 1
ATOM 7319 N N . LEU A 1 956 ? -8.225 -3.326 -7.503 1.00 89.50 956 LEU A N 1
ATOM 7320 C CA . LEU A 1 956 ? -8.473 -4.588 -6.826 1.00 89.50 956 LEU A CA 1
ATOM 7321 C C . LEU A 1 956 ? -7.556 -5.669 -7.401 1.00 89.50 956 LEU A C 1
ATOM 7323 O O . LEU A 1 956 ? -7.248 -5.682 -8.590 1.00 89.50 956 LEU A O 1
ATOM 7327 N N . ASN A 1 957 ? -7.166 -6.620 -6.557 1.00 82.44 957 ASN A N 1
ATOM 7328 C CA . ASN A 1 957 ? -6.499 -7.833 -7.006 1.00 82.44 957 ASN A CA 1
ATOM 7329 C C . ASN A 1 957 ? -7.476 -8.654 -7.856 1.00 82.44 957 ASN A C 1
ATOM 7331 O O . ASN A 1 957 ? -8.488 -9.146 -7.352 1.00 82.44 957 ASN A O 1
ATOM 7335 N N . GLU A 1 958 ? -7.165 -8.828 -9.133 1.00 81.69 958 GLU A N 1
ATOM 7336 C CA . GLU A 1 958 ? -7.993 -9.621 -10.037 1.00 81.69 958 GLU A CA 1
ATOM 7337 C C . GLU A 1 958 ? -7.970 -11.093 -9.635 1.00 81.69 958 GLU A C 1
ATOM 7339 O O . GLU A 1 958 ? -6.916 -11.649 -9.318 1.00 81.69 958 GLU A O 1
ATOM 7344 N N . TRP A 1 959 ? -9.139 -11.734 -9.642 1.00 77.12 959 TRP A N 1
ATOM 7345 C CA . TRP A 1 959 ? -9.306 -13.158 -9.329 1.00 77.12 959 TRP A CA 1
ATOM 7346 C C . TRP A 1 959 ? -8.829 -13.571 -7.924 1.00 77.12 959 TRP A C 1
ATOM 7348 O O . TRP A 1 959 ? -8.714 -14.760 -7.627 1.00 77.12 959 TRP A O 1
ATOM 7358 N N . HIS A 1 960 ? -8.582 -12.601 -7.039 1.00 77.00 960 HIS A N 1
ATOM 7359 C CA . HIS A 1 960 ? -8.107 -12.806 -5.673 1.00 77.00 960 HIS A CA 1
ATOM 7360 C C . HIS A 1 960 ? -8.834 -11.873 -4.700 1.00 77.00 960 HIS A C 1
ATOM 7362 O O . HIS A 1 960 ? -9.391 -10.849 -5.085 1.00 77.00 960 HIS A O 1
ATOM 7368 N N . ASN A 1 961 ? -8.797 -12.202 -3.407 1.00 75.75 961 ASN A N 1
ATOM 7369 C CA . ASN A 1 961 ? -9.361 -11.332 -2.382 1.00 75.75 961 ASN A CA 1
ATOM 7370 C C . ASN A 1 961 ? -8.562 -10.026 -2.245 1.00 75.75 961 ASN A C 1
ATOM 7372 O O . ASN A 1 961 ? -7.342 -10.017 -2.060 1.00 75.75 961 ASN A O 1
ATOM 7376 N N . SER A 1 962 ? -9.293 -8.922 -2.254 1.00 82.88 962 SER A N 1
ATOM 7377 C CA . SER A 1 962 ? -8.848 -7.584 -1.892 1.00 82.88 962 SER A CA 1
ATOM 7378 C C . SER A 1 962 ? -9.495 -7.212 -0.567 1.00 82.88 962 SER A C 1
ATOM 7380 O O . SER A 1 962 ? -10.709 -7.341 -0.419 1.00 82.88 962 SER A O 1
ATOM 7382 N N . ARG A 1 963 ? -8.689 -6.779 0.405 1.00 84.38 963 ARG A N 1
ATOM 7383 C CA . ARG A 1 963 ? -9.176 -6.247 1.683 1.00 84.38 963 ARG A CA 1
ATOM 7384 C C . ARG A 1 963 ? -9.320 -4.737 1.553 1.00 84.38 963 ARG A C 1
ATOM 7386 O O . ARG A 1 963 ? -8.356 -4.075 1.176 1.00 84.38 963 ARG A O 1
ATOM 7393 N N . ILE A 1 964 ? -10.498 -4.226 1.883 1.00 89.69 964 ILE A N 1
ATOM 7394 C CA . ILE A 1 964 ? -10.790 -2.797 1.979 1.00 89.69 964 ILE A CA 1
ATOM 7395 C C . ILE A 1 964 ? -11.238 -2.530 3.410 1.00 89.69 964 ILE A C 1
ATOM 7397 O O . ILE A 1 964 ? -12.083 -3.255 3.939 1.00 89.69 964 ILE A O 1
ATOM 7401 N N . GLU A 1 965 ? -10.670 -1.519 4.052 1.00 89.06 965 GLU A N 1
ATOM 7402 C CA . GLU A 1 965 ? -10.913 -1.258 5.470 1.00 89.06 965 GLU A CA 1
ATOM 7403 C C . GLU A 1 965 ? -11.045 0.229 5.753 1.00 89.06 965 GLU A C 1
ATOM 7405 O O . GLU A 1 965 ? -10.241 1.019 5.278 1.00 89.06 965 GLU A O 1
ATOM 7410 N N . ILE A 1 966 ? -12.050 0.604 6.538 1.00 88.81 966 ILE A N 1
ATOM 7411 C CA . ILE A 1 966 ? -12.269 1.983 6.969 1.00 88.81 966 ILE A CA 1
ATOM 7412 C C . ILE A 1 966 ? -11.613 2.211 8.327 1.00 88.81 966 ILE A C 1
ATOM 7414 O O . ILE A 1 966 ? -11.831 1.428 9.254 1.00 88.81 966 ILE A O 1
ATOM 7418 N N . ASP A 1 967 ? -10.892 3.324 8.476 1.00 84.94 967 ASP A N 1
ATOM 7419 C CA . ASP A 1 967 ? -10.425 3.767 9.789 1.00 84.94 967 ASP A CA 1
ATOM 7420 C C . ASP A 1 967 ? -11.581 4.379 10.594 1.00 84.94 967 ASP A C 1
ATOM 7422 O O . ASP A 1 967 ? -11.975 5.538 10.423 1.00 84.94 967 ASP A O 1
ATOM 7426 N N . ALA A 1 968 ? -12.129 3.578 11.508 1.00 74.56 968 ALA A N 1
ATOM 7427 C CA . ALA A 1 968 ? -13.225 3.987 12.374 1.00 74.56 968 ALA A CA 1
ATOM 7428 C C . ALA A 1 968 ? -12.848 5.124 13.345 1.00 74.56 968 ALA A C 1
ATOM 7430 O O . ALA A 1 968 ? -13.744 5.816 13.821 1.00 74.56 968 ALA A O 1
ATOM 7431 N N . ASN A 1 969 ? -11.559 5.364 13.618 1.00 78.81 969 ASN A N 1
ATOM 7432 C CA . ASN A 1 969 ? -11.126 6.438 14.523 1.00 78.81 969 ASN A CA 1
ATOM 7433 C C . ASN A 1 969 ? -11.296 7.832 13.906 1.00 78.81 969 ASN A C 1
ATOM 7435 O O . ASN A 1 969 ? -11.362 8.825 14.628 1.00 78.81 969 ASN A O 1
ATOM 7439 N N . LYS A 1 970 ? -11.377 7.915 12.572 1.00 80.38 970 LYS A N 1
ATOM 7440 C CA . LYS A 1 970 ? -11.606 9.162 11.827 1.00 80.38 970 LYS A CA 1
ATOM 7441 C C . LYS A 1 970 ? -13.097 9.484 11.667 1.00 80.38 970 LYS A C 1
ATOM 7443 O O . LYS A 1 970 ? -13.450 10.520 11.097 1.00 80.38 970 LYS A O 1
ATOM 7448 N N . LEU A 1 971 ? -13.989 8.618 12.160 1.00 81.50 971 LEU A N 1
ATOM 7449 C CA . LEU A 1 971 ? -15.424 8.887 12.193 1.00 81.50 971 LEU A CA 1
ATOM 7450 C C . LEU A 1 971 ? -15.792 9.780 13.390 1.00 81.50 971 LEU A C 1
ATOM 7452 O O . LEU A 1 971 ? -15.193 9.667 14.459 1.00 81.50 971 LEU A O 1
ATOM 7456 N N . PRO A 1 972 ? -16.801 10.660 13.252 1.00 80.19 972 PRO A N 1
ATOM 7457 C CA . PRO A 1 972 ? -17.368 11.373 14.394 1.00 80.19 972 PRO A CA 1
ATOM 7458 C C . PRO A 1 972 ? -17.842 10.397 15.475 1.00 80.19 972 PRO A C 1
ATOM 7460 O O . PRO A 1 972 ? -18.373 9.340 15.153 1.00 80.19 972 PRO A O 1
ATOM 7463 N N . GLN A 1 973 ? -17.763 10.785 16.748 1.00 72.81 973 GLN A N 1
ATOM 7464 C CA . GLN A 1 973 ? -18.174 9.928 17.874 1.00 72.81 973 GLN A CA 1
ATOM 7465 C C . GLN A 1 973 ? -19.654 9.488 17.833 1.00 72.81 973 GLN A C 1
ATOM 7467 O O . GLN A 1 973 ? -20.025 8.507 18.475 1.00 72.81 973 GLN A O 1
ATOM 7472 N N . SER A 1 974 ? -20.504 10.198 17.085 1.00 71.94 974 SER A N 1
ATOM 7473 C CA . SER A 1 974 ? -21.909 9.843 16.841 1.00 71.94 974 SER A CA 1
ATOM 7474 C C . SER A 1 974 ? -22.109 8.775 15.757 1.00 71.94 974 SER A C 1
ATOM 7476 O O . SER A 1 974 ? -23.226 8.291 15.580 1.00 71.94 974 SER A O 1
ATOM 7478 N N . MET A 1 975 ? -21.059 8.412 15.017 1.00 79.62 975 MET A N 1
ATOM 7479 C CA . MET A 1 975 ? -21.087 7.450 13.917 1.00 79.62 975 MET A CA 1
ATOM 7480 C C . MET A 1 975 ? -20.247 6.225 14.286 1.00 79.62 975 MET A C 1
ATOM 7482 O O . MET A 1 975 ? -19.146 6.323 14.817 1.00 79.62 975 MET A O 1
ATOM 7486 N N . THR A 1 976 ? -20.762 5.035 14.007 1.00 73.50 976 THR A N 1
ATOM 7487 C CA . THR A 1 976 ? -20.053 3.759 14.172 1.00 73.50 976 THR A CA 1
ATOM 7488 C C . THR A 1 976 ? -20.310 2.895 12.943 1.00 73.50 976 THR A C 1
ATOM 7490 O O . THR A 1 976 ? -21.322 3.060 12.273 1.00 73.50 976 THR A O 1
ATOM 7493 N N . LEU A 1 977 ? -19.406 1.983 12.599 1.00 74.62 977 LEU A N 1
ATOM 7494 C CA . LEU A 1 977 ? -19.583 1.092 11.449 1.00 74.62 977 LEU A CA 1
ATOM 7495 C C . LEU A 1 977 ? -20.260 -0.210 11.880 1.00 74.62 977 LEU A C 1
ATOM 7497 O O . LEU A 1 977 ? -19.919 -0.770 12.917 1.00 74.62 977 LEU A O 1
ATOM 7501 N N . ALA A 1 978 ? -21.187 -0.719 11.064 1.00 66.50 978 ALA A N 1
ATOM 7502 C CA . ALA A 1 978 ? -21.723 -2.069 11.251 1.00 66.50 978 ALA A CA 1
ATOM 7503 C C . ALA A 1 978 ? -20.651 -3.134 10.962 1.00 66.50 978 ALA A C 1
ATOM 7505 O O . ALA A 1 978 ? -20.546 -4.124 11.682 1.00 66.50 978 ALA A O 1
ATOM 7506 N N . ASN A 1 979 ? -19.854 -2.892 9.917 1.00 69.50 979 ASN A N 1
ATOM 7507 C CA . ASN A 1 979 ? -18.668 -3.648 9.544 1.00 69.50 979 ASN A CA 1
ATOM 7508 C C . ASN A 1 979 ? -17.656 -2.678 8.902 1.00 69.50 979 ASN A C 1
ATOM 7510 O O . ASN A 1 979 ? -17.988 -2.019 7.918 1.00 69.50 979 ASN A O 1
ATOM 7514 N N . GLY A 1 980 ? -16.448 -2.578 9.464 1.00 74.81 980 GLY A N 1
ATOM 7515 C CA . GLY A 1 980 ? -15.375 -1.713 8.959 1.00 74.81 980 GLY A CA 1
ATOM 7516 C C . GLY A 1 980 ? -14.432 -2.377 7.955 1.00 74.81 980 GLY A C 1
ATOM 7517 O O . GLY A 1 980 ? -13.562 -1.700 7.418 1.00 74.81 980 GLY A O 1
ATOM 7518 N N . THR A 1 981 ? -14.584 -3.675 7.675 1.00 80.19 981 THR A N 1
ATOM 7519 C CA . THR A 1 981 ? -13.706 -4.430 6.769 1.00 80.19 981 THR A CA 1
ATOM 7520 C C . THR A 1 981 ? -14.518 -5.228 5.752 1.00 80.19 981 THR A C 1
ATOM 7522 O O . THR A 1 981 ? -15.375 -6.038 6.103 1.00 80.19 981 THR A O 1
ATOM 7525 N N . LYS A 1 982 ? -14.214 -5.041 4.470 1.00 78.88 982 LYS A N 1
ATOM 7526 C CA . LYS A 1 982 ? -14.845 -5.745 3.350 1.00 78.88 982 LYS A CA 1
ATOM 7527 C C . LYS A 1 982 ? -13.794 -6.538 2.576 1.00 78.88 982 LYS A C 1
ATOM 7529 O O . LYS A 1 982 ? -12.657 -6.085 2.412 1.00 78.88 982 LYS A O 1
ATOM 7534 N N . TYR A 1 983 ? -14.174 -7.727 2.116 1.00 81.69 983 TYR A N 1
ATOM 7535 C CA . TYR A 1 983 ? -13.330 -8.576 1.277 1.00 81.69 983 TYR A CA 1
ATOM 7536 C C . TYR A 1 983 ? -14.024 -8.803 -0.052 1.00 81.69 983 TYR A C 1
ATOM 7538 O O . TYR A 1 983 ? -15.134 -9.325 -0.096 1.00 81.69 983 TYR A O 1
ATOM 7546 N N . ILE A 1 984 ? -13.348 -8.446 -1.136 1.00 80.75 984 ILE A N 1
ATOM 7547 C CA . ILE A 1 984 ? -13.908 -8.568 -2.473 1.00 80.75 984 ILE A CA 1
ATOM 7548 C C . ILE A 1 984 ? -12.961 -9.308 -3.398 1.00 80.75 984 ILE A C 1
ATOM 7550 O O . ILE A 1 984 ? -11.767 -9.027 -3.436 1.00 80.75 984 ILE A O 1
ATOM 7554 N N . ALA A 1 985 ? -13.512 -10.235 -4.168 1.00 83.12 985 ALA A N 1
ATOM 7555 C CA . ALA A 1 985 ? -12.820 -10.862 -5.275 1.00 83.12 985 ALA A CA 1
ATOM 7556 C C . ALA A 1 985 ? -13.497 -10.443 -6.568 1.00 83.12 985 ALA A C 1
ATOM 7558 O O . ALA A 1 985 ? -14.657 -10.776 -6.815 1.00 83.12 985 ALA A O 1
ATOM 7559 N N . ALA A 1 986 ? -12.763 -9.677 -7.356 1.00 86.31 986 ALA A N 1
ATOM 7560 C CA . ALA A 1 986 ? -13.260 -9.030 -8.550 1.00 86.31 986 ALA A CA 1
ATOM 7561 C C . ALA A 1 986 ? -12.724 -9.746 -9.794 1.00 86.31 986 ALA A C 1
ATOM 7563 O O . ALA A 1 986 ? -11.553 -10.132 -9.849 1.00 86.31 986 ALA A O 1
ATOM 7564 N N . GLY A 1 987 ? -13.600 -9.957 -10.773 1.00 86.94 987 GLY A N 1
ATOM 7565 C CA . GLY A 1 987 ? -13.207 -10.356 -12.116 1.00 86.94 987 GLY A CA 1
ATOM 7566 C C . GLY A 1 987 ? -12.526 -9.192 -12.830 1.00 86.94 987 GLY A C 1
ATOM 7567 O O . GLY A 1 987 ? -12.727 -8.030 -12.468 1.00 86.94 987 GLY A O 1
ATOM 7568 N N . HIS A 1 988 ? -11.724 -9.506 -13.842 1.00 89.19 988 HIS A N 1
ATOM 7569 C CA . HIS A 1 988 ? -11.055 -8.489 -14.651 1.00 89.19 988 HIS A CA 1
ATOM 7570 C C . HIS A 1 988 ? -12.059 -7.498 -15.271 1.00 89.19 988 HIS A C 1
ATOM 7572 O O . HIS A 1 988 ? -13.156 -7.898 -15.667 1.00 89.19 988 HIS A O 1
ATOM 7578 N N . ALA A 1 989 ? -11.673 -6.223 -15.357 1.00 90.81 989 ALA A N 1
ATOM 7579 C CA . ALA A 1 989 ? -12.477 -5.110 -15.869 1.00 90.81 989 ALA A CA 1
ATOM 7580 C C . ALA A 1 989 ? -13.797 -4.849 -15.112 1.00 90.81 989 ALA A C 1
ATOM 7582 O O . ALA A 1 989 ? -14.644 -4.078 -15.579 1.00 90.81 989 ALA A O 1
ATOM 7583 N N . SER A 1 990 ? -13.986 -5.441 -13.929 1.00 92.38 990 SER A N 1
ATOM 7584 C CA . SER A 1 990 ? -15.181 -5.186 -13.124 1.00 92.38 990 SER A CA 1
ATOM 7585 C C . SER A 1 990 ? -15.081 -3.875 -12.339 1.00 92.38 990 SER A C 1
ATOM 7587 O O . SER A 1 990 ? -14.012 -3.462 -11.881 1.00 92.38 990 SER A O 1
ATOM 7589 N N . VAL A 1 991 ? -16.232 -3.223 -12.178 1.00 94.88 991 VAL A N 1
ATOM 7590 C CA . VAL A 1 991 ? -16.418 -2.034 -11.344 1.00 94.88 991 VAL A CA 1
ATOM 7591 C C . VAL A 1 991 ? -17.313 -2.420 -10.186 1.00 94.88 991 VAL A C 1
ATOM 7593 O O . VAL A 1 991 ? -18.535 -2.505 -10.318 1.00 94.88 991 VAL A O 1
ATOM 7596 N N . SER A 1 992 ? -16.696 -2.682 -9.045 1.00 92.12 992 SER A N 1
ATOM 7597 C CA . SER A 1 992 ? -17.436 -3.136 -7.875 1.00 92.12 992 SER A CA 1
ATOM 7598 C C . SER A 1 992 ? -17.945 -1.963 -7.041 1.00 92.12 992 SER A C 1
ATOM 7600 O O . SER A 1 992 ? -17.323 -0.906 -6.970 1.00 92.12 992 SER A O 1
ATOM 7602 N N . GLU A 1 993 ? -19.074 -2.146 -6.370 1.00 91.25 993 GLU A N 1
ATOM 7603 C CA . GLU A 1 993 ? -19.597 -1.173 -5.412 1.00 91.25 993 GLU A CA 1
ATOM 7604 C C . GLU A 1 993 ? -19.509 -1.758 -4.011 1.00 91.25 993 GLU A C 1
ATOM 7606 O O . GLU A 1 993 ? -19.980 -2.869 -3.759 1.00 91.25 993 GLU A O 1
ATOM 7611 N N . ILE A 1 994 ? -18.880 -1.015 -3.107 1.00 90.38 994 ILE A N 1
ATOM 7612 C CA . ILE A 1 994 ? -18.629 -1.454 -1.740 1.00 90.38 994 ILE A CA 1
ATOM 7613 C C . ILE A 1 994 ? -19.342 -0.493 -0.805 1.00 90.38 994 ILE A C 1
ATOM 7615 O O . ILE A 1 994 ? -18.905 0.636 -0.600 1.00 90.38 994 ILE A O 1
ATOM 7619 N N . ASP A 1 995 ? -20.435 -0.955 -0.214 1.00 90.25 995 ASP A N 1
ATOM 7620 C CA . ASP A 1 995 ? -21.192 -0.173 0.752 1.00 90.25 995 ASP A CA 1
ATOM 7621 C C . ASP A 1 995 ? -20.753 -0.500 2.185 1.00 90.25 995 ASP A C 1
ATOM 7623 O O . ASP A 1 995 ? -20.790 -1.648 2.637 1.00 90.25 995 ASP A O 1
ATOM 7627 N N . PHE A 1 996 ? -20.376 0.543 2.917 1.00 88.69 996 PHE A N 1
ATOM 7628 C CA . PHE A 1 996 ? -20.100 0.514 4.343 1.00 88.69 996 PHE A CA 1
ATOM 7629 C C . PHE A 1 996 ? -21.266 1.142 5.091 1.00 88.69 996 PHE A C 1
ATOM 7631 O O . PHE A 1 996 ? -21.531 2.346 5.017 1.00 88.69 996 PHE A O 1
ATOM 7638 N N . LYS A 1 997 ? -21.982 0.301 5.830 1.00 81.88 997 LYS A N 1
ATOM 7639 C CA . LYS A 1 997 ? -23.130 0.730 6.614 1.00 81.88 997 LYS A CA 1
ATOM 7640 C C . LYS A 1 997 ? -22.669 1.437 7.883 1.00 81.88 997 LYS A C 1
ATOM 7642 O O . LYS A 1 997 ? -22.079 0.824 8.774 1.00 81.88 997 LYS A O 1
ATOM 7647 N N . VAL A 1 998 ? -22.986 2.721 7.963 1.00 84.44 998 VAL A N 1
ATOM 7648 C CA . VAL A 1 998 ? -22.820 3.538 9.158 1.00 84.44 998 VAL A CA 1
ATOM 7649 C C . VAL A 1 998 ? -24.077 3.432 10.016 1.00 84.44 998 VAL A C 1
ATOM 7651 O O . VAL A 1 998 ? -25.204 3.547 9.538 1.00 84.44 998 VAL A O 1
ATOM 7654 N N . LEU A 1 999 ? -23.862 3.201 11.301 1.00 74.94 999 LEU A N 1
ATOM 7655 C CA . LEU A 1 999 ? -24.844 3.251 12.364 1.00 74.94 999 LEU A CA 1
ATOM 7656 C C . LEU A 1 999 ? -24.656 4.582 13.087 1.00 74.94 999 LEU A C 1
ATOM 7658 O O . LEU A 1 999 ? -23.627 4.819 13.722 1.00 74.94 999 LEU A O 1
ATOM 7662 N N . ASN A 1 1000 ? -25.648 5.457 12.975 1.00 72.00 1000 ASN A N 1
ATOM 7663 C CA . ASN A 1 1000 ? -25.692 6.667 13.779 1.00 72.00 1000 ASN A CA 1
ATOM 7664 C C . ASN A 1 1000 ? -26.172 6.269 15.173 1.00 72.00 1000 ASN A C 1
ATOM 7666 O O . ASN A 1 1000 ? -27.298 5.804 15.321 1.00 72.00 1000 ASN A O 1
ATOM 7670 N N . SER A 1 1001 ? -25.309 6.413 16.176 1.00 66.81 1001 SER A N 1
ATOM 7671 C CA . SER A 1 1001 ? -25.657 6.177 17.573 1.00 66.81 1001 SER A CA 1
ATOM 7672 C C . SER A 1 1001 ? -25.596 7.502 18.311 1.00 66.81 1001 SER A C 1
ATOM 7674 O O . SER A 1 1001 ? -24.515 8.076 18.491 1.00 66.81 1001 SER A O 1
ATOM 7676 N N . ARG A 1 1002 ? -26.749 8.009 18.746 1.00 70.06 1002 ARG A N 1
ATOM 7677 C CA . ARG A 1 1002 ? -26.778 9.200 19.588 1.00 70.06 1002 ARG A CA 1
ATOM 7678 C C . ARG A 1 1002 ? -26.533 8.791 21.031 1.00 70.06 1002 ARG A C 1
ATOM 7680 O O . ARG A 1 1002 ? -27.461 8.430 21.754 1.00 70.06 1002 ARG A O 1
ATOM 7687 N N . ARG A 1 1003 ? -25.269 8.867 21.439 1.00 71.31 1003 ARG A N 1
ATOM 7688 C CA . ARG A 1 1003 ? -24.868 8.627 22.823 1.00 71.31 1003 ARG A CA 1
ATOM 7689 C C . ARG A 1 1003 ? -25.220 9.846 23.663 1.00 71.31 1003 ARG A C 1
ATOM 7691 O O . ARG A 1 1003 ? -24.825 10.956 23.316 1.00 71.31 1003 ARG A O 1
ATOM 7698 N N . VAL A 1 1004 ? -25.980 9.666 24.737 1.00 74.62 1004 VAL A N 1
ATOM 7699 C CA . VAL A 1 1004 ? -26.358 10.767 25.635 1.00 74.62 1004 VAL A CA 1
ATOM 7700 C C . VAL A 1 1004 ? -26.105 10.379 27.079 1.00 74.62 1004 VAL A C 1
ATOM 7702 O O . VAL A 1 1004 ? -26.453 9.281 27.507 1.00 74.62 1004 VAL A O 1
ATOM 7705 N N . MET A 1 1005 ? -25.525 11.304 27.838 1.00 83.06 1005 MET A N 1
ATOM 7706 C CA . MET A 1 1005 ? -25.517 11.242 29.292 1.00 83.06 1005 MET A CA 1
ATOM 7707 C C . MET A 1 1005 ? -26.706 12.058 29.800 1.00 83.06 1005 MET A C 1
ATOM 7709 O O . MET A 1 1005 ? -26.769 13.268 29.596 1.00 83.06 1005 MET A O 1
ATOM 7713 N N . LEU A 1 1006 ? -27.679 11.407 30.428 1.00 78.38 1006 LEU A N 1
ATOM 7714 C CA . LEU A 1 1006 ? -28.826 12.081 31.032 1.00 78.38 1006 LEU A CA 1
ATOM 7715 C C . LEU A 1 1006 ? -28.575 12.272 32.521 1.00 78.38 1006 LEU A C 1
ATOM 7717 O O . LEU A 1 1006 ? -28.291 11.295 33.201 1.00 78.38 1006 LEU A O 1
ATOM 7721 N N . SER A 1 1007 ? -28.765 13.482 33.047 1.00 87.00 1007 SER A N 1
ATOM 7722 C CA . SER A 1 1007 ? -28.929 13.692 34.490 1.00 87.00 1007 SER A CA 1
ATOM 7723 C C . SER A 1 1007 ? -30.412 13.550 34.835 1.00 87.00 1007 SER A C 1
ATOM 7725 O O . SER A 1 1007 ? -31.236 14.411 34.512 1.00 87.00 1007 SER A O 1
ATOM 7727 N N . VAL A 1 1008 ? -30.777 12.421 35.435 1.00 79.94 1008 VAL A N 1
ATOM 7728 C CA . VAL A 1 1008 ? -32.163 12.068 35.739 1.00 79.94 1008 VAL A CA 1
ATOM 7729 C C . VAL A 1 1008 ? -32.474 12.435 37.183 1.00 79.94 1008 VAL A C 1
ATOM 7731 O O . VAL A 1 1008 ? -31.811 11.979 38.113 1.00 79.94 1008 VAL A O 1
ATOM 7734 N N . LYS A 1 1009 ? -33.522 13.240 37.379 1.00 83.06 1009 LYS A N 1
ATOM 7735 C CA . LYS A 1 1009 ? -34.034 13.623 38.699 1.00 83.06 1009 LYS A CA 1
ATOM 7736 C C . LYS A 1 1009 ? -35.431 13.056 38.913 1.00 83.06 1009 LYS A C 1
ATOM 7738 O O . LYS A 1 1009 ? -36.262 13.046 38.006 1.00 83.06 1009 LYS A O 1
ATOM 7743 N N . GLN A 1 1010 ? -35.697 12.603 40.128 1.00 75.25 1010 GLN A N 1
ATOM 7744 C CA . GLN A 1 1010 ? -37.029 12.245 40.592 1.00 75.25 1010 GLN A CA 1
ATOM 7745 C C . GLN A 1 1010 ? -37.928 13.492 40.652 1.00 75.25 1010 GLN A C 1
ATOM 7747 O O . GLN A 1 1010 ? -37.456 14.630 40.680 1.00 75.25 1010 GLN A O 1
ATOM 7752 N N . ALA A 1 1011 ? -39.246 13.294 40.747 1.00 67.94 1011 ALA A N 1
ATOM 7753 C CA . ALA A 1 1011 ? -40.221 14.389 40.833 1.00 67.94 1011 ALA A CA 1
ATOM 7754 C C . ALA A 1 1011 ? -40.014 15.329 42.044 1.00 67.94 1011 ALA A C 1
ATOM 7756 O O . ALA A 1 1011 ? -40.520 16.447 42.053 1.00 67.94 1011 ALA A O 1
ATOM 7757 N N . ASN A 1 1012 ? -39.267 14.886 43.060 1.00 74.50 1012 ASN A N 1
ATOM 7758 C CA . ASN A 1 1012 ? -38.884 15.672 44.236 1.00 74.50 1012 ASN A CA 1
ATOM 7759 C C . ASN A 1 1012 ? -37.605 16.518 44.027 1.00 74.50 1012 ASN A C 1
ATOM 7761 O O . ASN A 1 1012 ? -37.173 17.195 44.957 1.00 74.50 1012 ASN A O 1
ATOM 7765 N N . GLY A 1 1013 ? -36.993 16.476 42.837 1.00 72.94 1013 GLY A N 1
ATOM 7766 C CA . GLY A 1 1013 ? -35.771 17.206 42.493 1.00 72.94 1013 GLY A CA 1
ATOM 7767 C C . GLY A 1 1013 ? -34.459 16.510 42.873 1.00 72.94 1013 GLY A C 1
ATOM 7768 O O . GLY A 1 1013 ? -33.400 17.035 42.528 1.00 72.94 1013 GLY A O 1
ATOM 7769 N N . GLN A 1 1014 ? -34.497 15.349 43.538 1.00 78.44 1014 GLN A N 1
ATOM 7770 C CA . GLN A 1 1014 ? -33.296 14.567 43.853 1.00 78.44 1014 GLN A CA 1
ATOM 7771 C C . GLN A 1 1014 ? -32.836 13.725 42.655 1.00 78.44 1014 GLN A C 1
ATOM 7773 O O . GLN A 1 1014 ? -33.686 13.254 41.897 1.00 78.44 1014 GLN A O 1
ATOM 7778 N N . PRO A 1 1015 ? -31.522 13.513 42.469 1.00 77.69 1015 PRO A N 1
ATOM 7779 C CA . PRO A 1 1015 ? -31.009 12.623 41.433 1.00 77.69 1015 PRO A CA 1
ATOM 7780 C C . PRO A 1 1015 ? -31.536 11.191 41.599 1.00 77.69 1015 PRO A C 1
ATOM 7782 O O . PRO A 1 1015 ? -31.865 10.744 42.700 1.00 77.69 1015 PRO A O 1
ATOM 7785 N N . LEU A 1 1016 ? -31.659 10.469 40.488 1.00 75.69 1016 LEU A N 1
ATOM 7786 C CA . LEU A 1 1016 ? -32.056 9.066 40.485 1.00 75.69 1016 LEU A CA 1
ATOM 7787 C C . LEU A 1 1016 ? -30.962 8.212 41.158 1.00 75.69 1016 LEU A C 1
ATOM 7789 O O . LEU A 1 1016 ? -29.779 8.409 40.901 1.00 75.69 1016 LEU A O 1
ATOM 7793 N N . ASN A 1 1017 ? -31.335 7.280 42.041 1.00 66.94 1017 ASN A N 1
ATOM 7794 C CA . ASN A 1 1017 ? -30.346 6.520 42.818 1.00 66.94 1017 ASN A CA 1
ATOM 7795 C C . ASN A 1 1017 ? -29.470 5.652 41.903 1.00 66.94 1017 ASN A C 1
ATOM 7797 O O . ASN A 1 1017 ? -29.979 5.086 40.935 1.00 66.94 1017 ASN A O 1
ATOM 7801 N N . LYS A 1 1018 ? -28.186 5.491 42.245 1.00 67.38 1018 LYS A N 1
ATOM 7802 C CA . LYS A 1 1018 ? -27.257 4.552 41.593 1.00 67.38 1018 LYS A CA 1
ATOM 7803 C C . LYS A 1 1018 ? -27.812 3.122 41.616 1.00 67.38 1018 LYS A C 1
ATOM 7805 O O . LYS A 1 1018 ? -28.344 2.683 42.635 1.00 67.38 1018 LYS A O 1
ATOM 7810 N N . GLY A 1 1019 ? -27.636 2.374 40.529 1.00 54.06 1019 GLY A N 1
ATOM 7811 C CA . GLY A 1 1019 ? -28.012 0.957 40.450 1.00 54.06 1019 GLY A CA 1
ATOM 7812 C C . GLY A 1 1019 ? -29.447 0.690 39.981 1.00 54.06 1019 GLY A C 1
ATOM 7813 O O . GLY A 1 1019 ? -29.831 -0.467 39.821 1.00 54.06 1019 GLY A O 1
ATOM 7814 N N . ILE A 1 1020 ? -30.234 1.732 39.701 1.00 63.50 1020 ILE A N 1
ATOM 7815 C CA . ILE A 1 1020 ? -31.588 1.607 39.155 1.00 63.50 1020 ILE A CA 1
ATOM 7816 C C . ILE A 1 1020 ? -31.513 1.253 37.669 1.00 63.50 1020 ILE A C 1
ATOM 7818 O O . ILE A 1 1020 ? -30.921 1.970 36.862 1.00 63.50 1020 ILE A O 1
ATOM 7822 N N . SER A 1 1021 ? -32.156 0.148 37.292 1.00 58.97 1021 SER A N 1
ATOM 7823 C CA . SER A 1 1021 ? -32.283 -0.253 35.891 1.00 58.97 1021 SER A CA 1
ATOM 7824 C C . SER A 1 1021 ? -33.246 0.669 35.144 1.00 58.97 1021 SER A C 1
ATOM 7826 O O . SER A 1 1021 ? -34.377 0.886 35.575 1.00 58.97 1021 SER A O 1
ATOM 7828 N N . ILE A 1 1022 ? -32.809 1.170 33.996 1.00 68.75 1022 ILE A N 1
ATOM 7829 C CA . ILE A 1 1022 ? -33.593 1.942 33.038 1.00 68.75 1022 ILE A CA 1
ATOM 7830 C C . ILE A 1 1022 ? -34.021 1.011 31.904 1.00 68.75 1022 ILE A C 1
ATOM 7832 O O . ILE A 1 1022 ? -33.189 0.317 31.315 1.00 68.75 1022 ILE A O 1
ATOM 7836 N N . VAL A 1 1023 ? -35.318 0.986 31.607 1.00 63.62 1023 VAL A N 1
ATOM 7837 C CA . VAL A 1 1023 ? -35.927 0.133 30.578 1.00 63.62 1023 VAL A CA 1
ATOM 7838 C C . VAL A 1 1023 ? -36.710 0.950 29.549 1.00 63.62 1023 VAL A C 1
ATOM 7840 O O . VAL A 1 1023 ? -37.120 2.074 29.839 1.00 63.62 1023 VAL A O 1
ATOM 7843 N N . ASP A 1 1024 ? -36.920 0.395 28.357 1.00 68.44 1024 ASP A N 1
ATOM 7844 C CA . ASP A 1 1024 ? -37.769 0.994 27.315 1.00 68.44 1024 ASP A CA 1
ATOM 7845 C C . ASP A 1 1024 ? -39.275 0.798 27.589 1.00 68.44 1024 ASP A C 1
ATOM 7847 O O . ASP A 1 1024 ? -39.683 0.181 28.579 1.00 68.44 1024 ASP A O 1
ATOM 7851 N N . GLU A 1 1025 ? -40.134 1.281 26.684 1.00 64.94 1025 GLU A N 1
ATOM 7852 C CA . GLU A 1 1025 ? -41.592 1.130 26.793 1.00 64.94 1025 GLU A CA 1
ATOM 7853 C C . GLU A 1 1025 ? -42.111 -0.316 26.759 1.00 64.94 1025 GLU A C 1
ATOM 7855 O O . GLU A 1 1025 ? -43.271 -0.571 27.091 1.00 64.94 1025 GLU A O 1
ATOM 7860 N N . LYS A 1 1026 ? -41.262 -1.272 26.377 1.00 57.88 1026 LYS A N 1
ATOM 7861 C CA . LYS A 1 1026 ? -41.564 -2.707 26.324 1.00 57.88 1026 LYS A CA 1
ATOM 7862 C C . LYS A 1 1026 ? -40.981 -3.457 27.525 1.00 57.88 1026 LYS A C 1
ATOM 7864 O O . LYS A 1 1026 ? -41.198 -4.663 27.636 1.00 57.88 1026 LYS A O 1
ATOM 7869 N N . GLY A 1 1027 ? -40.293 -2.761 28.433 1.00 49.91 1027 GLY A N 1
ATOM 7870 C CA . GLY A 1 1027 ? -39.639 -3.342 29.602 1.00 49.91 1027 GLY A CA 1
ATOM 7871 C C . GLY A 1 1027 ? -38.291 -3.999 29.299 1.00 49.91 1027 GLY A C 1
ATOM 7872 O O . GLY A 1 1027 ? -37.789 -4.748 30.139 1.00 49.91 1027 GLY A O 1
ATOM 7873 N N . ASN A 1 1028 ? -37.696 -3.745 28.130 1.00 50.97 1028 ASN A N 1
ATOM 7874 C CA . ASN A 1 1028 ? -36.354 -4.221 27.810 1.00 50.97 1028 ASN A CA 1
ATOM 7875 C C . ASN A 1 1028 ? -35.320 -3.365 28.535 1.00 50.97 1028 ASN A C 1
ATOM 7877 O O . ASN A 1 1028 ? -35.390 -2.138 28.510 1.00 50.97 1028 ASN A O 1
ATOM 7881 N N . TYR A 1 1029 ? -34.347 -4.017 29.164 1.00 53.25 1029 TYR A N 1
ATOM 7882 C CA . TYR A 1 1029 ? -33.235 -3.341 29.820 1.00 53.25 1029 TYR A CA 1
ATOM 7883 C C . TYR A 1 1029 ? -32.400 -2.536 28.819 1.00 53.25 1029 TYR A C 1
ATOM 7885 O O . TYR A 1 1029 ? -31.966 -3.085 27.809 1.00 53.25 1029 TYR A O 1
ATOM 7893 N N . ILE A 1 1030 ? -32.167 -1.259 29.132 1.00 58.25 1030 ILE A N 1
ATOM 7894 C CA . ILE A 1 1030 ? -31.350 -0.342 28.330 1.00 58.25 1030 ILE A CA 1
ATOM 7895 C C . ILE A 1 1030 ? -30.012 -0.090 29.022 1.00 58.25 1030 ILE A C 1
ATOM 7897 O O . ILE A 1 1030 ? -28.961 -0.338 28.439 1.00 58.25 1030 ILE A O 1
ATOM 7901 N N . VAL A 1 1031 ? -30.035 0.389 30.268 1.00 59.94 1031 VAL A N 1
ATOM 7902 C CA . VAL A 1 1031 ? -28.825 0.711 31.043 1.00 59.94 1031 VAL A CA 1
ATOM 7903 C C . VAL A 1 1031 ? -29.155 0.837 32.536 1.00 59.94 1031 VAL A C 1
ATOM 7905 O O . VAL A 1 1031 ? -30.319 0.806 32.917 1.00 59.94 1031 VAL A O 1
ATOM 7908 N N . THR A 1 1032 ? -28.153 0.979 33.400 1.00 64.56 1032 THR A N 1
ATOM 7909 C CA . THR A 1 1032 ? -28.311 1.219 34.841 1.00 64.56 1032 THR A CA 1
ATOM 7910 C C . THR A 1 1032 ? -27.787 2.608 35.207 1.00 64.56 1032 THR A C 1
ATOM 7912 O O . THR A 1 1032 ? -26.783 3.052 34.652 1.00 64.56 1032 THR A O 1
ATOM 7915 N N . THR A 1 1033 ? -28.451 3.296 36.134 1.00 61.56 1033 THR A N 1
ATOM 7916 C CA . THR A 1 1033 ? -28.010 4.598 36.659 1.00 61.56 1033 THR A CA 1
ATOM 7917 C C . THR A 1 1033 ? -26.675 4.494 37.389 1.00 61.56 1033 THR A C 1
ATOM 7919 O O . THR A 1 1033 ? -26.456 3.597 38.210 1.00 61.56 1033 THR A O 1
ATOM 7922 N N . VAL A 1 1034 ? -25.792 5.448 37.117 1.00 67.88 1034 VAL A N 1
ATOM 7923 C CA . VAL A 1 1034 ? -24.535 5.643 37.847 1.00 67.88 1034 VAL A CA 1
ATOM 7924 C C . VAL A 1 1034 ? -24.714 6.752 38.896 1.00 67.88 1034 VAL A C 1
ATOM 7926 O O . VAL A 1 1034 ? -25.845 7.065 39.277 1.00 67.88 1034 VAL A O 1
ATOM 7929 N N . ASP A 1 1035 ? -23.623 7.297 39.433 1.00 73.19 1035 ASP A N 1
ATOM 7930 C CA . ASP A 1 1035 ? -23.683 8.314 40.488 1.00 73.19 1035 ASP A CA 1
ATOM 7931 C C . ASP A 1 1035 ? -24.346 9.627 40.012 1.00 73.19 1035 ASP A C 1
ATOM 7933 O O . ASP A 1 1035 ? -24.397 9.941 38.818 1.00 73.19 1035 ASP A O 1
ATOM 7937 N N . ASP A 1 1036 ? -24.919 10.375 40.960 1.00 77.75 1036 ASP A N 1
ATOM 7938 C CA . ASP A 1 1036 ? -25.630 11.646 40.740 1.00 77.75 1036 ASP A CA 1
ATOM 7939 C C . ASP A 1 1036 ? -26.781 11.601 39.716 1.00 77.75 1036 ASP A C 1
ATOM 7941 O O . ASP A 1 1036 ? -27.138 12.604 39.094 1.00 77.75 1036 ASP A O 1
ATOM 7945 N N . GLY A 1 1037 ? -27.420 10.437 39.564 1.00 71.25 1037 GLY A N 1
ATOM 7946 C CA . GLY A 1 1037 ? -28.561 10.265 38.664 1.00 71.25 1037 GLY A CA 1
ATOM 7947 C C . GLY A 1 1037 ? -28.183 10.265 37.192 1.00 71.25 1037 GLY A C 1
ATOM 7948 O O . GLY A 1 1037 ? -29.067 10.400 36.346 1.00 71.25 1037 GLY A O 1
ATOM 7949 N N . HIS A 1 1038 ? -26.899 10.105 36.875 1.00 82.25 1038 HIS A N 1
ATOM 7950 C CA . HIS A 1 1038 ? -26.448 10.029 35.499 1.00 82.25 1038 HIS A CA 1
ATOM 7951 C C . HIS A 1 1038 ? -26.800 8.679 34.866 1.00 82.25 1038 HIS A C 1
ATOM 7953 O O . HIS A 1 1038 ? -26.724 7.618 35.491 1.00 82.25 1038 HIS A O 1
ATOM 7959 N N . VAL A 1 1039 ? -27.205 8.722 33.603 1.00 76.12 1039 VAL A N 1
ATOM 7960 C CA . VAL A 1 1039 ? -27.576 7.560 32.798 1.00 76.12 1039 VAL A CA 1
ATOM 7961 C C . VAL A 1 1039 ? -26.929 7.710 31.433 1.00 76.12 1039 VAL A C 1
ATOM 7963 O O . VAL A 1 1039 ? -27.287 8.618 30.685 1.00 76.12 1039 VAL A O 1
ATOM 7966 N N . PHE A 1 1040 ? -25.998 6.818 31.099 1.00 75.38 1040 PHE A N 1
ATOM 7967 C CA . PHE A 1 1040 ? -25.362 6.807 29.786 1.00 75.38 1040 PHE A CA 1
ATOM 7968 C C . PHE A 1 1040 ? -26.136 5.906 28.831 1.00 75.38 1040 PHE A C 1
ATOM 7970 O O . PHE A 1 1040 ? -26.249 4.706 29.050 1.00 75.38 1040 PHE A O 1
ATOM 7977 N N . ILE A 1 1041 ? -26.682 6.472 27.767 1.00 72.69 1041 ILE A N 1
ATOM 7978 C CA . ILE A 1 1041 ? -27.456 5.739 26.770 1.00 72.69 1041 ILE A CA 1
ATOM 7979 C C . ILE A 1 1041 ? -26.638 5.692 25.495 1.00 72.69 1041 ILE A C 1
ATOM 7981 O O . ILE A 1 1041 ? -26.276 6.741 24.973 1.00 72.69 1041 ILE A O 1
ATOM 7985 N N . ASN A 1 1042 ? -26.379 4.487 24.988 1.00 59.50 1042 ASN A N 1
ATOM 7986 C CA . ASN A 1 1042 ? -25.577 4.289 23.781 1.00 59.50 1042 ASN A CA 1
ATOM 7987 C C . ASN A 1 1042 ? -26.314 4.682 22.487 1.00 59.50 1042 ASN A C 1
ATOM 7989 O O . ASN A 1 1042 ? -25.668 5.095 21.529 1.00 59.50 1042 ASN A O 1
ATOM 7993 N N . ASP A 1 1043 ? -27.644 4.572 22.451 1.00 67.44 1043 ASP A N 1
ATOM 7994 C CA . ASP A 1 1043 ? -28.457 4.924 21.282 1.00 67.44 1043 ASP A CA 1
ATOM 7995 C C . ASP A 1 1043 ? -29.821 5.498 21.702 1.00 67.44 1043 ASP A C 1
ATOM 7997 O O . ASP A 1 1043 ? -30.784 4.773 21.956 1.00 67.44 1043 ASP A O 1
ATOM 8001 N N . ALA A 1 1044 ? -29.885 6.823 21.840 1.00 70.56 1044 ALA A N 1
ATOM 8002 C CA . ALA A 1 1044 ? -31.080 7.525 22.299 1.00 70.56 1044 ALA A CA 1
ATOM 8003 C C . ALA A 1 1044 ? -32.185 7.643 21.239 1.00 70.56 1044 ALA A C 1
ATOM 8005 O O . ALA A 1 1044 ? -33.348 7.811 21.601 1.00 70.56 1044 ALA A O 1
ATOM 8006 N N . ASP A 1 1045 ? -31.852 7.566 19.948 1.00 65.94 1045 ASP A N 1
ATOM 8007 C CA . ASP A 1 1045 ? -32.797 7.882 18.869 1.00 65.94 1045 ASP A CA 1
ATOM 8008 C C . ASP A 1 1045 ? -33.826 6.758 18.634 1.00 65.94 1045 ASP A C 1
ATOM 8010 O O . ASP A 1 1045 ? -34.895 6.997 18.071 1.00 65.94 1045 ASP A O 1
ATOM 8014 N N . GLN A 1 1046 ? -33.549 5.539 19.114 1.00 59.03 1046 GLN A N 1
ATOM 8015 C CA . GLN A 1 1046 ? -34.483 4.403 19.066 1.00 59.03 1046 GLN A CA 1
ATOM 8016 C C . GLN A 1 1046 ? -35.451 4.344 20.257 1.00 59.03 1046 GLN A C 1
ATOM 8018 O O . GLN A 1 1046 ? -36.356 3.506 20.273 1.00 59.03 1046 GLN A O 1
ATOM 8023 N N . LEU A 1 1047 ? -35.275 5.207 21.260 1.00 66.88 1047 LEU A N 1
ATOM 8024 C CA . LEU A 1 1047 ? -36.009 5.146 22.521 1.00 66.88 1047 LEU A CA 1
ATOM 8025 C C . LEU A 1 1047 ? -37.123 6.191 22.539 1.00 66.88 1047 LEU A C 1
ATOM 8027 O O . LEU A 1 1047 ? -36.877 7.394 22.508 1.00 66.88 1047 LEU A O 1
ATOM 8031 N N . SER A 1 1048 ? -38.372 5.728 22.617 1.00 64.12 1048 SER A N 1
ATOM 8032 C CA . SER A 1 1048 ? -39.535 6.623 22.667 1.00 64.12 1048 SER A CA 1
ATOM 8033 C C . SER A 1 1048 ? -39.816 7.148 24.080 1.00 64.12 1048 SER A C 1
ATOM 8035 O O . SER A 1 1048 ? -40.248 8.289 24.251 1.00 64.12 1048 SER A O 1
ATOM 8037 N N . ALA A 1 1049 ? -39.542 6.324 25.096 1.00 68.75 1049 ALA A N 1
ATOM 8038 C CA . ALA A 1 1049 ? -39.634 6.657 26.510 1.00 68.75 1049 ALA A CA 1
ATOM 8039 C C . ALA A 1 1049 ? -38.723 5.737 27.340 1.00 68.75 1049 ALA A C 1
ATOM 8041 O O . ALA A 1 1049 ? -38.405 4.623 26.926 1.00 68.75 1049 ALA A O 1
ATOM 8042 N N . LEU A 1 1050 ? -38.335 6.201 28.530 1.00 76.25 1050 LEU A N 1
ATOM 8043 C CA . LEU A 1 1050 ? -37.509 5.461 29.483 1.00 76.25 1050 LEU A CA 1
ATOM 8044 C C . LEU A 1 1050 ? -38.226 5.343 30.824 1.00 76.25 1050 LEU A C 1
ATOM 8046 O O . LEU A 1 1050 ? -38.818 6.310 31.307 1.00 76.25 1050 LEU A O 1
ATOM 8050 N N . TYR A 1 1051 ? -38.130 4.171 31.442 1.00 71.12 1051 TYR A N 1
ATOM 8051 C CA . TYR A 1 1051 ? -38.749 3.861 32.725 1.00 71.12 1051 TYR A CA 1
ATOM 8052 C C . TYR A 1 1051 ? -37.682 3.391 33.711 1.00 71.12 1051 TYR A C 1
ATOM 8054 O O . TYR A 1 1051 ? -36.905 2.488 33.418 1.00 71.12 1051 TYR A O 1
ATOM 8062 N N . ALA A 1 1052 ? -37.653 3.992 34.896 1.00 65.50 1052 ALA A N 1
ATOM 8063 C CA . ALA A 1 1052 ? -36.777 3.585 35.986 1.00 65.50 1052 ALA A CA 1
ATOM 8064 C C . ALA A 1 1052 ? -37.451 2.479 36.816 1.00 65.50 1052 ALA A C 1
ATOM 8066 O O . ALA A 1 1052 ? -38.501 2.707 37.422 1.00 65.50 1052 ALA A O 1
ATOM 8067 N N . LEU A 1 1053 ? -36.863 1.283 36.843 1.00 54.28 1053 LEU A N 1
ATOM 8068 C CA . LEU A 1 1053 ? -37.307 0.169 37.680 1.00 54.28 1053 LEU A CA 1
ATOM 8069 C C . LEU A 1 1053 ? -36.676 0.294 39.069 1.00 54.28 1053 LEU A C 1
ATOM 8071 O O . LEU A 1 1053 ? -35.623 -0.275 39.350 1.00 54.28 1053 LEU A O 1
ATOM 8075 N N . ASP A 1 1054 ? -37.325 1.063 39.940 1.00 44.22 1054 ASP A N 1
ATOM 8076 C CA . ASP A 1 1054 ? -36.949 1.143 41.350 1.00 44.22 1054 ASP A CA 1
ATOM 8077 C C . ASP A 1 1054 ? -37.382 -0.144 42.072 1.00 44.22 1054 ASP A C 1
ATOM 8079 O O . ASP A 1 1054 ? -38.562 -0.384 42.345 1.00 44.22 1054 ASP A O 1
ATOM 8083 N N . GLY A 1 1055 ? -36.410 -1.032 42.280 1.00 39.53 1055 GLY A N 1
ATOM 8084 C CA . GLY A 1 1055 ? -36.625 -2.396 42.746 1.00 39.53 1055 GLY A CA 1
ATOM 8085 C C . GLY A 1 1055 ? -35.354 -3.060 43.274 1.00 39.53 1055 GLY A C 1
ATOM 8086 O O . GLY A 1 1055 ? -35.047 -4.173 42.873 1.00 39.53 1055 GLY A O 1
ATOM 8087 N N . VAL A 1 1056 ? -34.664 -2.386 44.204 1.00 32.69 1056 VAL A N 1
ATOM 8088 C CA . VAL A 1 1056 ? -33.656 -2.925 45.147 1.00 32.69 1056 VAL A CA 1
ATOM 8089 C C . VAL A 1 1056 ? -32.353 -3.473 44.530 1.00 32.69 1056 VAL A C 1
ATOM 8091 O O . VAL A 1 1056 ? -32.262 -4.638 44.151 1.00 32.69 1056 VAL A O 1
ATOM 8094 N N . THR A 1 1057 ? -31.283 -2.674 44.602 1.00 32.59 1057 THR A N 1
ATOM 8095 C CA . THR A 1 1057 ? -29.878 -3.105 44.456 1.00 32.59 1057 THR A CA 1
ATOM 8096 C C . THR A 1 1057 ? -29.061 -2.672 45.679 1.00 32.59 1057 THR A C 1
ATOM 8098 O O . THR A 1 1057 ? -29.036 -1.489 46.008 1.00 32.59 1057 THR A O 1
ATOM 8101 N N . HIS A 1 1058 ? -28.375 -3.610 46.342 1.00 37.09 1058 HIS A N 1
ATOM 8102 C CA . HIS A 1 1058 ? -27.335 -3.324 47.340 1.00 37.09 1058 HIS A CA 1
ATOM 8103 C C . HIS A 1 1058 ? -25.967 -3.646 46.716 1.00 37.09 1058 HIS A C 1
ATOM 8105 O O . HIS A 1 1058 ? -25.772 -4.758 46.233 1.00 37.09 1058 HIS A O 1
ATOM 8111 N N . ALA A 1 1059 ? -25.041 -2.683 46.707 1.00 38.06 1059 ALA A N 1
ATOM 8112 C CA . ALA A 1 1059 ? -23.626 -2.905 46.401 1.00 38.06 1059 ALA A CA 1
ATOM 8113 C C . ALA A 1 1059 ? -22.942 -3.461 47.659 1.00 38.06 1059 ALA A C 1
ATOM 8115 O O . ALA A 1 1059 ? -23.045 -2.831 48.700 1.00 38.06 1059 ALA A O 1
ATOM 8116 N N . GLU A 1 1060 ? -22.315 -4.636 47.590 1.00 40.31 1060 GLU A N 1
ATOM 8117 C CA . GLU A 1 1060 ? -22.031 -5.480 48.766 1.00 40.31 1060 GLU A CA 1
ATOM 8118 C C . GLU A 1 1060 ? -20.814 -5.130 49.643 1.00 40.31 1060 GLU A C 1
ATOM 8120 O O . GLU A 1 1060 ? -20.649 -5.761 50.683 1.00 40.31 1060 GLU A O 1
ATOM 8125 N N . ASP A 1 1061 ? -20.045 -4.082 49.351 1.00 47.31 1061 ASP A N 1
ATOM 8126 C CA . ASP A 1 1061 ? -18.937 -3.661 50.221 1.00 47.31 1061 ASP A CA 1
ATOM 8127 C C . ASP A 1 1061 ? -19.189 -2.291 50.845 1.00 47.31 1061 ASP A C 1
ATOM 8129 O O . ASP A 1 1061 ? -19.780 -1.401 50.227 1.00 47.31 1061 ASP A O 1
ATOM 8133 N N . CYS A 1 1062 ? -18.711 -2.105 52.078 1.00 48.88 1062 CYS A N 1
ATOM 8134 C CA . CYS A 1 1062 ? -18.682 -0.776 52.659 1.00 48.88 1062 CYS A CA 1
ATOM 8135 C C . CYS A 1 1062 ? -17.632 0.094 51.962 1.00 48.88 1062 CYS A C 1
ATOM 8137 O O . CYS A 1 1062 ? -16.452 -0.245 51.932 1.00 48.88 1062 CYS A O 1
ATOM 8139 N N . GLN A 1 1063 ? -18.052 1.235 51.435 1.00 58.00 1063 GLN A N 1
ATOM 8140 C CA . GLN A 1 1063 ? -17.221 2.189 50.720 1.00 58.00 1063 GLN A CA 1
ATOM 8141 C C . GLN A 1 1063 ? -16.956 3.417 51.583 1.00 58.00 1063 GLN A C 1
ATOM 8143 O O . GLN A 1 1063 ? -17.839 3.895 52.293 1.00 58.00 1063 GLN A O 1
ATOM 8148 N N . ILE A 1 1064 ? -15.740 3.949 51.490 1.00 63.56 1064 ILE A N 1
ATOM 8149 C CA . ILE A 1 1064 ? -15.369 5.257 52.027 1.00 63.56 1064 ILE A CA 1
ATOM 8150 C C . ILE A 1 1064 ? -15.048 6.187 50.855 1.00 63.56 1064 ILE A C 1
ATOM 8152 O O . ILE A 1 1064 ? -14.348 5.801 49.924 1.00 63.56 1064 ILE A O 1
ATOM 8156 N N . SER A 1 1065 ? -15.577 7.404 50.897 1.00 62.50 1065 SER A N 1
ATOM 8157 C CA . SER A 1 1065 ? -15.340 8.460 49.913 1.00 62.50 1065 SER A CA 1
ATOM 8158 C C . SER A 1 1065 ? -15.030 9.776 50.620 1.00 62.50 1065 SER A C 1
ATOM 8160 O O . SER A 1 1065 ? -15.486 10.032 51.738 1.00 62.50 1065 SER A O 1
ATOM 8162 N N . LEU A 1 1066 ? -14.218 10.601 49.968 1.00 61.06 1066 LEU A N 1
ATOM 8163 C CA . LEU A 1 1066 ? -13.761 11.899 50.455 1.00 61.06 1066 LEU A CA 1
ATOM 8164 C C . LEU A 1 1066 ? -14.222 12.977 49.477 1.00 61.06 1066 LEU A C 1
ATOM 8166 O O . LEU A 1 1066 ? -14.219 12.743 48.272 1.00 61.06 1066 LEU A O 1
ATOM 8170 N N . SER A 1 1067 ? -14.578 14.162 49.976 1.00 66.69 1067 SER A N 1
ATOM 8171 C CA . SER A 1 1067 ? -14.998 15.278 49.113 1.00 66.69 1067 SER A CA 1
ATOM 8172 C C . SER A 1 1067 ? -13.888 15.793 48.187 1.00 66.69 1067 SER A C 1
ATOM 8174 O O . SER A 1 1067 ? -14.189 16.378 47.156 1.00 66.69 1067 SER A O 1
ATOM 8176 N N . GLN A 1 1068 ? -12.618 15.615 48.566 1.00 67.19 1068 GLN A N 1
ATOM 8177 C CA . GLN A 1 1068 ? -11.448 15.936 47.745 1.00 67.19 1068 GLN A CA 1
ATOM 8178 C C . GLN A 1 1068 ? -10.239 15.095 48.199 1.00 67.19 1068 GLN A C 1
ATOM 8180 O O . GLN A 1 1068 ? -10.014 14.990 49.410 1.00 67.19 1068 GLN A O 1
ATOM 8185 N N . PRO A 1 1069 ? -9.471 14.489 47.271 1.00 54.72 1069 PRO A N 1
ATOM 8186 C CA . PRO A 1 1069 ? -8.328 13.644 47.609 1.00 54.72 1069 PRO A CA 1
ATOM 8187 C C . PRO A 1 1069 ? -7.025 14.419 47.857 1.00 54.72 1069 PRO A C 1
ATOM 8189 O O . PRO A 1 1069 ? -6.097 13.871 48.437 1.00 54.72 1069 PRO A O 1
ATOM 8192 N N . VAL A 1 1070 ? -6.948 15.691 47.452 1.00 67.62 1070 VAL A N 1
ATOM 8193 C CA . VAL A 1 1070 ? -5.785 16.562 47.670 1.00 67.62 1070 VAL A CA 1
ATOM 8194 C C . VAL A 1 1070 ? -6.249 17.898 48.238 1.00 67.62 1070 VAL A C 1
ATOM 8196 O O . VAL A 1 1070 ? -7.217 18.477 47.751 1.00 67.62 1070 VAL A O 1
ATOM 8199 N N . VAL A 1 1071 ? -5.561 18.398 49.269 1.00 75.31 1071 VAL A N 1
ATOM 8200 C CA . VAL A 1 1071 ? -5.803 19.731 49.847 1.00 75.31 1071 VAL A CA 1
ATOM 8201 C C . VAL A 1 1071 ? -4.554 20.589 49.651 1.00 75.31 1071 VAL A C 1
ATOM 8203 O O . VAL A 1 1071 ? -3.571 20.426 50.371 1.00 75.31 1071 VAL A O 1
ATOM 8206 N N . ASP A 1 1072 ? -4.595 21.484 48.662 1.00 75.38 1072 ASP A N 1
ATOM 8207 C CA . ASP A 1 1072 ? -3.499 22.402 48.323 1.00 75.38 1072 ASP A CA 1
ATOM 8208 C C . ASP A 1 1072 ? -3.663 23.741 49.071 1.00 75.38 1072 ASP A C 1
ATOM 8210 O O . ASP A 1 1072 ? -4.745 24.338 49.106 1.00 75.38 1072 ASP A O 1
ATOM 8214 N N . TYR A 1 1073 ? -2.583 24.203 49.704 1.00 70.75 1073 TYR A N 1
ATOM 8215 C CA . TYR A 1 1073 ? -2.541 25.461 50.459 1.00 70.75 1073 TYR A CA 1
ATOM 8216 C C . TYR A 1 1073 ? -1.887 26.628 49.701 1.00 70.75 1073 TYR A C 1
ATOM 8218 O O . TYR A 1 1073 ? -1.895 27.747 50.213 1.00 70.75 1073 TYR A O 1
ATOM 8226 N N . HIS A 1 1074 ? -1.395 26.381 48.485 1.00 67.69 1074 HIS A N 1
ATOM 8227 C CA . HIS A 1 1074 ? -0.692 27.316 47.602 1.00 67.69 1074 HIS A CA 1
ATOM 8228 C C . HIS A 1 1074 ? 0.547 27.971 48.252 1.00 67.69 1074 HIS A C 1
ATOM 8230 O O . HIS A 1 1074 ? 0.964 27.608 49.353 1.00 67.69 1074 HIS A O 1
ATOM 8236 N N . GLU A 1 1075 ? 1.206 28.893 47.539 1.00 62.09 1075 GLU A N 1
ATOM 8237 C CA . GLU A 1 1075 ? 2.363 29.624 48.070 1.00 62.09 1075 GLU A CA 1
ATOM 8238 C C . GLU A 1 1075 ? 1.943 30.560 49.210 1.00 62.09 1075 GLU A C 1
ATOM 8240 O O . GLU A 1 1075 ? 1.081 31.425 49.044 1.00 62.09 1075 GLU A O 1
ATOM 8245 N N . MET A 1 1076 ? 2.595 30.423 50.364 1.00 58.62 1076 MET A N 1
ATOM 8246 C CA . MET A 1 1076 ? 2.389 31.308 51.506 1.00 58.62 1076 MET A CA 1
ATOM 8247 C C . MET A 1 1076 ? 3.566 32.256 51.694 1.00 58.62 1076 MET A C 1
ATOM 8249 O O . MET A 1 1076 ? 4.729 31.855 51.643 1.00 58.62 1076 MET A O 1
ATOM 8253 N N . ARG A 1 1077 ? 3.257 33.515 52.005 1.00 58.28 1077 ARG A N 1
ATOM 8254 C CA . ARG A 1 1077 ? 4.244 34.529 52.385 1.00 58.28 1077 ARG A CA 1
ATOM 8255 C C . ARG A 1 1077 ? 4.193 34.772 53.891 1.00 58.28 1077 ARG A C 1
ATOM 8257 O O . ARG A 1 1077 ? 3.135 34.685 54.513 1.00 58.28 1077 ARG A O 1
ATOM 8264 N N . ARG A 1 1078 ? 5.342 35.071 54.502 1.00 57.28 1078 ARG A N 1
ATOM 8265 C CA . ARG A 1 1078 ? 5.497 35.197 55.966 1.00 57.28 1078 ARG A CA 1
ATOM 8266 C C . ARG A 1 1078 ? 4.577 36.255 56.602 1.00 57.28 1078 ARG A C 1
ATOM 8268 O O . ARG A 1 1078 ? 4.284 36.171 57.788 1.00 57.28 1078 ARG A O 1
ATOM 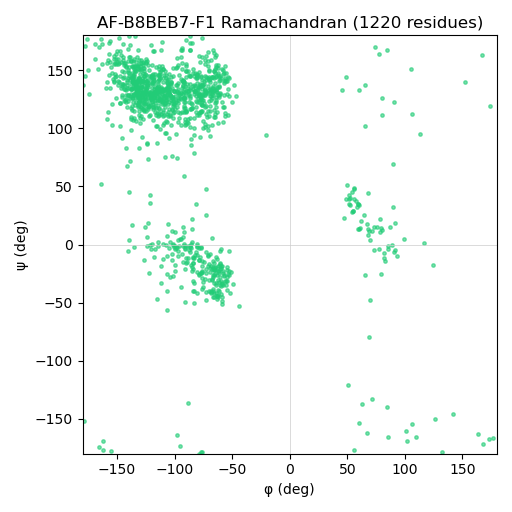8275 N N . ASP A 1 1079 ? 4.118 37.227 55.823 1.00 58.28 1079 ASP A N 1
ATOM 8276 C CA . ASP A 1 1079 ? 3.184 38.293 56.201 1.00 58.28 1079 ASP A CA 1
ATOM 8277 C C . ASP A 1 1079 ? 1.708 37.853 56.269 1.00 58.28 1079 ASP A C 1
ATOM 8279 O O . ASP A 1 1079 ? 0.889 38.586 56.816 1.00 58.28 1079 ASP A O 1
ATOM 8283 N N . THR A 1 1080 ? 1.368 36.654 55.782 1.00 56.22 1080 THR A N 1
ATOM 8284 C CA . THR A 1 1080 ? -0.003 36.094 55.798 1.00 56.22 1080 THR A CA 1
ATOM 8285 C C . THR A 1 1080 ? -0.307 35.188 57.001 1.00 56.22 1080 THR A C 1
ATOM 8287 O O . THR A 1 1080 ? -1.386 34.607 57.090 1.00 56.22 1080 THR A O 1
ATOM 8290 N N . ILE A 1 1081 ? 0.625 35.067 57.952 1.00 61.47 1081 ILE A N 1
ATOM 8291 C CA . ILE A 1 1081 ? 0.476 34.206 59.130 1.00 61.47 1081 ILE A CA 1
ATOM 8292 C C . ILE A 1 1081 ? -0.324 34.927 60.225 1.00 61.47 1081 ILE A C 1
ATOM 8294 O O . ILE A 1 1081 ? 0.174 35.832 60.899 1.00 61.47 1081 ILE A O 1
ATOM 8298 N N . GLU A 1 1082 ? -1.561 34.486 60.447 1.00 55.47 1082 GLU A N 1
ATOM 8299 C CA . GLU A 1 1082 ? -2.409 34.972 61.532 1.00 55.47 1082 GLU A CA 1
ATOM 8300 C C . GLU A 1 1082 ? -2.140 34.179 62.828 1.00 55.47 1082 GLU A C 1
ATOM 8302 O O . GLU A 1 1082 ? -2.601 33.053 63.006 1.00 55.47 1082 GLU A O 1
ATOM 8307 N N . THR A 1 1083 ? -1.494 34.835 63.800 1.00 56.72 1083 THR A N 1
ATOM 8308 C CA . THR A 1 1083 ? -1.384 34.477 65.238 1.00 56.72 1083 THR A CA 1
ATOM 8309 C C . THR A 1 1083 ? -0.201 33.593 65.673 1.00 56.72 1083 THR A C 1
ATOM 8311 O O . THR A 1 1083 ? -0.085 32.432 65.291 1.00 56.72 1083 THR A O 1
ATOM 8314 N N . THR A 1 1084 ? 0.601 34.108 66.617 1.00 53.38 1084 THR A N 1
ATOM 8315 C CA . THR A 1 1084 ? 1.616 33.372 67.391 1.00 53.38 1084 THR A CA 1
ATOM 8316 C C . THR A 1 1084 ? 1.185 33.196 68.851 1.00 53.38 1084 THR A C 1
ATOM 8318 O O . THR A 1 1084 ? 1.155 34.142 69.638 1.00 53.38 1084 THR A O 1
ATOM 8321 N N . GLN A 1 1085 ? 0.899 31.956 69.249 1.00 53.19 1085 GLN A N 1
ATOM 8322 C CA . GLN A 1 1085 ? 1.062 31.508 70.636 1.00 53.19 1085 GLN A CA 1
ATOM 8323 C C . GLN A 1 1085 ? 2.193 30.473 70.664 1.00 53.19 1085 GLN A C 1
ATOM 8325 O O . GLN A 1 1085 ? 2.113 29.467 69.967 1.00 53.19 1085 GLN A O 1
ATOM 8330 N N . GLN A 1 1086 ? 3.210 30.705 71.504 1.00 58.09 1086 GLN A N 1
ATOM 8331 C CA . GLN A 1 1086 ? 4.318 29.770 71.770 1.00 58.09 1086 GLN A CA 1
ATOM 8332 C C . GLN A 1 1086 ? 5.111 29.316 70.526 1.00 58.09 1086 GLN A C 1
ATOM 8334 O O . GLN A 1 1086 ? 5.342 28.123 70.371 1.00 58.09 1086 GLN A O 1
ATOM 8339 N N . ASP A 1 1087 ? 5.535 30.235 69.654 1.00 60.66 1087 ASP A N 1
ATOM 8340 C CA . ASP A 1 1087 ? 6.453 29.938 68.532 1.00 60.66 1087 ASP A CA 1
ATOM 8341 C C . ASP A 1 1087 ? 5.911 28.932 67.486 1.00 60.66 1087 ASP A C 1
ATOM 8343 O O . ASP A 1 1087 ? 6.677 28.334 66.725 1.00 60.66 1087 ASP A O 1
ATOM 8347 N N . TRP A 1 1088 ? 4.581 28.749 67.435 1.00 69.44 1088 TRP A N 1
ATOM 8348 C CA . TRP A 1 1088 ? 3.857 28.012 66.393 1.00 69.44 1088 TRP A CA 1
ATOM 8349 C C . TRP A 1 1088 ? 2.926 28.944 65.608 1.00 69.44 1088 TRP A C 1
ATOM 8351 O O . TRP A 1 1088 ? 2.158 29.715 66.184 1.00 69.44 1088 TRP A O 1
ATOM 8361 N N . HIS A 1 1089 ? 2.967 28.803 64.289 1.00 74.25 1089 HIS A N 1
ATOM 8362 C CA . HIS A 1 1089 ? 2.260 29.577 63.277 1.00 74.25 1089 HIS A CA 1
ATOM 8363 C C . HIS A 1 1089 ? 1.184 28.704 62.641 1.00 74.25 1089 HIS A C 1
ATOM 8365 O O . HIS A 1 1089 ? 1.503 27.688 62.021 1.00 74.25 1089 HIS A O 1
ATOM 8371 N N . LYS A 1 1090 ? -0.090 29.061 62.820 1.00 75.62 1090 LYS A N 1
ATOM 8372 C CA . LYS A 1 1090 ? -1.224 28.297 62.281 1.00 75.62 1090 LYS A CA 1
ATOM 8373 C C . LYS A 1 1090 ? -1.538 28.736 60.846 1.00 75.62 1090 LYS A C 1
ATOM 8375 O O . LYS A 1 1090 ? -1.604 29.927 60.567 1.00 75.62 1090 LYS A O 1
ATOM 8380 N N . MET A 1 1091 ? -1.754 27.769 59.958 1.00 76.12 1091 MET A N 1
ATOM 8381 C CA . MET A 1 1091 ? -2.229 27.991 58.589 1.00 76.12 1091 MET A CA 1
ATOM 8382 C C . MET A 1 1091 ? -3.761 28.037 58.528 1.00 76.12 1091 MET A C 1
ATOM 8384 O O . MET A 1 1091 ? -4.443 27.668 59.488 1.00 76.12 1091 MET A O 1
ATOM 8388 N N . ALA A 1 1092 ? -4.307 28.483 57.391 1.00 76.69 1092 ALA A N 1
ATOM 8389 C CA . ALA A 1 1092 ? -5.748 28.477 57.155 1.00 76.69 1092 ALA A CA 1
ATOM 8390 C C . ALA A 1 1092 ? -6.344 27.078 57.400 1.00 76.69 1092 ALA A C 1
ATOM 8392 O O . ALA A 1 1092 ? -5.730 26.059 57.095 1.00 76.69 1092 ALA A O 1
ATOM 8393 N N . ASP A 1 1093 ? -7.553 27.016 57.947 1.00 84.31 1093 ASP A N 1
ATOM 8394 C CA . ASP A 1 1093 ? -8.253 25.745 58.114 1.00 84.31 1093 ASP A CA 1
ATOM 8395 C C . ASP A 1 1093 ? -8.873 25.324 56.774 1.00 84.31 1093 ASP A C 1
ATOM 8397 O O . ASP A 1 1093 ? -9.493 26.139 56.087 1.00 84.31 1093 ASP A O 1
ATOM 8401 N N . ARG A 1 1094 ? -8.740 24.048 56.396 1.00 82.94 1094 ARG A N 1
ATOM 8402 C CA . ARG A 1 1094 ? -9.429 23.486 55.221 1.00 82.94 1094 ARG A CA 1
ATOM 8403 C C . ARG A 1 1094 ? -10.294 22.308 55.633 1.00 82.94 1094 ARG A C 1
ATOM 8405 O O . ARG A 1 1094 ? -9.850 21.431 56.369 1.00 82.94 1094 ARG A O 1
ATOM 8412 N N . GLY A 1 1095 ? -11.541 22.318 55.174 1.00 82.25 1095 GLY A N 1
ATOM 8413 C CA . GLY A 1 1095 ? -12.511 21.263 55.438 1.00 82.25 1095 GLY A CA 1
ATOM 8414 C C . GLY A 1 1095 ? -12.510 20.199 54.343 1.00 82.25 1095 GLY A C 1
ATOM 8415 O O . GLY A 1 1095 ? -12.437 20.534 53.162 1.00 82.25 1095 GLY A O 1
ATOM 8416 N N . ILE A 1 1096 ? -12.643 18.937 54.736 1.00 83.38 1096 ILE A N 1
ATOM 8417 C CA . ILE A 1 1096 ? -13.042 17.827 53.864 1.00 83.38 1096 ILE A CA 1
ATOM 8418 C C . ILE A 1 1096 ? -14.181 17.056 54.531 1.00 83.38 1096 ILE A C 1
ATOM 8420 O O . ILE A 1 1096 ? -14.258 16.995 55.760 1.00 83.38 1096 ILE A O 1
ATOM 8424 N N . THR A 1 1097 ? -15.062 16.463 53.736 1.00 82.06 1097 THR A N 1
ATOM 8425 C CA . THR A 1 1097 ? -16.128 15.589 54.240 1.00 82.06 1097 THR A CA 1
ATOM 8426 C C . THR A 1 1097 ? -15.765 14.139 53.955 1.00 82.06 1097 THR A C 1
ATOM 8428 O O . THR A 1 1097 ? -15.390 13.800 52.832 1.00 82.06 1097 THR A O 1
ATOM 8431 N N . VAL A 1 1098 ? -15.873 13.291 54.978 1.00 81.31 1098 VAL A N 1
ATOM 8432 C CA . VAL A 1 1098 ? -15.711 11.837 54.876 1.00 81.31 1098 VAL A CA 1
ATOM 8433 C C . VAL A 1 1098 ? -17.099 11.218 54.859 1.00 81.31 1098 VAL A C 1
ATOM 8435 O O . VAL A 1 1098 ? -17.866 11.432 55.795 1.00 81.31 1098 VAL A O 1
ATOM 8438 N N . ASN A 1 1099 ? -17.409 10.440 53.824 1.00 76.56 1099 ASN A N 1
ATOM 8439 C CA . ASN A 1 1099 ? -18.650 9.683 53.715 1.00 76.56 1099 ASN A CA 1
ATOM 8440 C C . ASN A 1 1099 ? -18.341 8.189 53.656 1.00 76.56 1099 ASN A C 1
ATOM 8442 O O . ASN A 1 1099 ? -17.555 7.730 52.832 1.00 76.56 1099 ASN A O 1
ATOM 8446 N N . VAL A 1 1100 ? -18.996 7.429 54.516 1.00 76.19 1100 VAL A N 1
ATOM 8447 C CA . VAL A 1 1100 ? -18.955 5.976 54.583 1.00 76.19 1100 VAL A CA 1
ATOM 8448 C C . VAL A 1 1100 ? -20.338 5.468 54.221 1.00 76.19 1100 VAL A C 1
ATOM 8450 O O . VAL A 1 1100 ? -21.327 5.909 54.802 1.00 76.19 1100 VAL A O 1
ATOM 8453 N N . PHE A 1 1101 ? -20.408 4.536 53.282 1.00 70.06 1101 PHE A N 1
ATOM 8454 C CA . PHE A 1 1101 ? -21.621 3.817 52.932 1.00 70.06 1101 PHE A CA 1
ATOM 8455 C C . PHE A 1 1101 ? -21.387 2.328 53.124 1.00 70.06 1101 PHE A C 1
ATOM 8457 O O . PHE A 1 1101 ? -20.428 1.784 52.606 1.00 70.06 1101 PHE A O 1
ATOM 8464 N N . CYS A 1 1102 ? -22.283 1.670 53.831 1.00 63.09 1102 CYS A N 1
ATOM 8465 C CA . CYS A 1 1102 ? -22.298 0.261 54.129 1.00 63.09 1102 CYS A CA 1
ATOM 8466 C C . CYS A 1 1102 ? -23.651 -0.315 53.692 1.00 63.09 1102 CYS A C 1
ATOM 8468 O O . CYS A 1 1102 ? -24.693 0.162 54.140 1.00 63.09 1102 CYS A O 1
ATOM 8470 N N . PRO A 1 1103 ? -23.681 -1.377 52.878 1.00 50.09 1103 PRO A N 1
ATOM 8471 C CA . PRO A 1 1103 ? -24.934 -1.997 52.438 1.00 50.09 1103 PRO A CA 1
ATOM 8472 C C . PRO A 1 1103 ? -25.734 -2.660 53.562 1.00 50.09 1103 PRO A C 1
ATOM 8474 O O . PRO A 1 1103 ? -26.940 -2.860 53.417 1.00 50.09 1103 PRO A O 1
ATOM 8477 N N . GLN A 1 1104 ? -25.077 -3.011 54.672 1.00 62.41 1104 GLN A N 1
ATOM 8478 C CA . GLN A 1 1104 ? -25.702 -3.549 55.879 1.00 62.41 1104 GLN A CA 1
ATOM 8479 C C . GLN A 1 1104 ? -25.466 -2.620 57.069 1.00 62.41 1104 GLN A C 1
ATOM 8481 O O . GLN A 1 1104 ? -24.398 -2.021 57.200 1.00 62.41 1104 GLN A O 1
ATOM 8486 N N . THR A 1 1105 ? -26.469 -2.527 57.945 1.00 79.38 1105 THR A N 1
ATOM 8487 C CA . THR A 1 1105 ? -26.391 -1.768 59.196 1.00 79.38 1105 THR A CA 1
ATOM 8488 C C . THR A 1 1105 ? -25.349 -2.402 60.109 1.00 79.38 1105 THR A C 1
ATOM 8490 O O . THR A 1 1105 ? -25.559 -3.508 60.602 1.00 79.38 1105 THR A O 1
ATOM 8493 N N . GLN A 1 1106 ? -24.244 -1.704 60.347 1.00 84.44 1106 GLN A N 1
ATOM 8494 C CA . GLN A 1 1106 ? -23.127 -2.210 61.146 1.00 84.44 1106 GLN A CA 1
ATOM 8495 C C . GLN A 1 1106 ? -22.458 -1.079 61.921 1.00 84.44 1106 GLN A C 1
ATOM 8497 O O . GLN A 1 1106 ? -22.709 0.099 61.651 1.00 84.44 1106 GLN A O 1
ATOM 8502 N N . GLN A 1 1107 ? -21.663 -1.411 62.935 1.00 88.25 1107 GLN A N 1
ATOM 8503 C CA . GLN A 1 1107 ? -20.868 -0.394 63.615 1.00 88.25 1107 GLN A CA 1
ATOM 8504 C C . GLN A 1 1107 ? -19.714 0.003 62.693 1.00 88.25 1107 GLN A C 1
ATOM 8506 O O . GLN A 1 1107 ? -19.033 -0.854 62.132 1.00 88.25 1107 GLN A O 1
ATOM 8511 N N . MET A 1 1108 ? -19.505 1.304 62.524 1.00 89.19 1108 MET A N 1
ATOM 8512 C CA . MET A 1 1108 ? -18.475 1.847 61.641 1.00 89.19 1108 MET A CA 1
ATOM 8513 C C . MET A 1 1108 ? -17.477 2.653 62.466 1.00 89.19 1108 MET A C 1
ATOM 8515 O O . MET A 1 1108 ? -17.866 3.410 63.360 1.00 89.19 1108 MET A O 1
ATOM 8519 N N . ALA A 1 1109 ? -16.197 2.509 62.146 1.00 88.94 1109 ALA A N 1
ATOM 8520 C CA . ALA A 1 1109 ? -15.140 3.372 62.640 1.00 88.94 1109 ALA A CA 1
ATOM 8521 C C . ALA A 1 1109 ? -14.191 3.722 61.493 1.00 88.94 1109 ALA A C 1
ATOM 8523 O O . ALA A 1 1109 ? -13.863 2.869 60.673 1.00 88.94 1109 ALA A O 1
ATOM 8524 N N . VAL A 1 1110 ? -13.722 4.965 61.426 1.00 89.88 1110 VAL A N 1
ATOM 8525 C CA . VAL A 1 1110 ? -12.765 5.384 60.391 1.00 89.88 1110 VAL A CA 1
ATOM 8526 C C . VAL A 1 1110 ? -11.413 5.648 61.033 1.00 89.88 1110 VAL A C 1
ATOM 8528 O O . VAL A 1 1110 ? -11.258 6.605 61.789 1.00 89.88 1110 VAL A O 1
ATOM 8531 N N . LEU A 1 1111 ? -10.442 4.787 60.743 1.00 88.69 1111 LEU A N 1
ATOM 8532 C CA . LEU A 1 1111 ? -9.070 4.866 61.231 1.00 88.69 1111 LEU A CA 1
ATOM 8533 C C . LEU A 1 1111 ? -8.247 5.836 60.382 1.00 88.69 1111 LEU A C 1
ATOM 8535 O O . LEU A 1 1111 ? -8.217 5.710 59.159 1.00 88.69 1111 LEU A O 1
ATOM 8539 N N . LEU A 1 1112 ? -7.532 6.748 61.040 1.00 86.44 1112 LEU A N 1
ATOM 8540 C CA . LEU A 1 1112 ? -6.605 7.671 60.389 1.00 86.44 1112 LEU A CA 1
ATOM 8541 C C . LEU A 1 1112 ? -5.153 7.289 60.701 1.00 86.44 1112 LEU A C 1
ATOM 8543 O O . LEU A 1 1112 ? -4.771 7.129 61.864 1.00 86.44 1112 LEU A O 1
ATOM 8547 N N . ARG A 1 1113 ? -4.322 7.163 59.664 1.00 86.00 1113 ARG A N 1
ATOM 8548 C CA . ARG A 1 1113 ? -2.896 6.826 59.770 1.00 86.00 1113 ARG A CA 1
ATOM 8549 C C . ARG A 1 1113 ? -2.034 7.783 58.958 1.00 86.00 1113 ARG A C 1
ATOM 8551 O O . ARG A 1 1113 ? -2.406 8.160 57.858 1.00 86.00 1113 ARG A O 1
ATOM 8558 N N . GLY A 1 1114 ? -0.857 8.118 59.463 1.00 82.00 1114 GLY A N 1
ATOM 8559 C CA . GLY A 1 1114 ? 0.118 8.953 58.764 1.00 82.00 1114 GLY A CA 1
ATOM 8560 C C . GLY A 1 1114 ? 1.409 9.085 59.563 1.00 82.00 1114 GLY A C 1
ATOM 8561 O O . GLY A 1 1114 ? 1.513 8.582 60.686 1.00 82.00 1114 GLY A O 1
ATOM 8562 N N . THR A 1 1115 ? 2.402 9.767 59.004 1.00 79.38 1115 THR A N 1
ATOM 8563 C CA . THR A 1 1115 ? 3.650 10.070 59.721 1.00 79.38 1115 THR A CA 1
ATOM 8564 C C . THR A 1 1115 ? 3.344 11.036 60.864 1.00 79.38 1115 THR A C 1
ATOM 8566 O O . THR A 1 1115 ? 2.651 12.024 60.648 1.00 79.38 1115 THR A O 1
ATOM 8569 N N . ALA A 1 1116 ? 3.822 10.776 62.085 1.00 77.25 1116 ALA A N 1
ATOM 8570 C CA . ALA A 1 1116 ? 3.523 11.604 63.257 1.00 77.25 1116 ALA A CA 1
ATOM 8571 C C . ALA A 1 1116 ? 4.779 11.954 64.063 1.00 77.25 1116 ALA A C 1
ATOM 8573 O O . ALA A 1 1116 ? 5.677 11.126 64.193 1.00 77.25 1116 ALA A O 1
ATOM 8574 N N . GLY A 1 1117 ? 4.822 13.173 64.608 1.00 67.50 1117 GLY A N 1
ATOM 8575 C CA . GLY A 1 1117 ? 5.932 13.676 65.430 1.00 67.50 1117 GLY A CA 1
ATOM 8576 C C . GLY A 1 1117 ? 5.722 13.507 66.941 1.00 67.50 1117 GLY A C 1
ATOM 8577 O O . GLY A 1 1117 ? 4.725 12.933 67.397 1.00 67.50 1117 GLY A O 1
ATOM 8578 N N . ASP A 1 1118 ? 6.640 14.066 67.737 1.00 57.12 1118 ASP A N 1
ATOM 8579 C CA . ASP A 1 1118 ? 6.567 14.074 69.203 1.00 57.12 1118 ASP A CA 1
ATOM 8580 C C . ASP A 1 1118 ? 5.243 14.713 69.659 1.00 57.12 1118 ASP A C 1
ATOM 8582 O O . ASP A 1 1118 ? 5.028 15.910 69.472 1.00 57.12 1118 ASP A O 1
ATOM 8586 N N . LYS A 1 1119 ? 4.357 13.908 70.275 1.00 61.50 1119 LYS A N 1
ATOM 8587 C CA . LYS A 1 1119 ? 2.958 14.198 70.707 1.00 61.50 1119 LYS A CA 1
ATOM 8588 C C . LYS A 1 1119 ? 1.833 13.698 69.778 1.00 61.50 1119 LYS A C 1
ATOM 8590 O O . LYS A 1 1119 ? 0.664 13.941 70.085 1.00 61.50 1119 LYS A O 1
ATOM 8595 N N . GLY A 1 1120 ? 2.139 12.958 68.709 1.00 64.56 1120 GLY A N 1
ATOM 8596 C CA . GLY A 1 1120 ? 1.148 12.206 67.920 1.00 64.56 1120 GLY A CA 1
ATOM 8597 C C . GLY A 1 1120 ? 0.322 13.031 66.926 1.00 64.56 1120 GLY A C 1
ATOM 8598 O O . GLY A 1 1120 ? -0.657 12.522 66.383 1.00 64.56 1120 GLY A O 1
ATOM 8599 N N . ARG A 1 1121 ? 0.702 14.293 66.688 1.00 74.75 1121 ARG A N 1
ATOM 8600 C CA . ARG A 1 1121 ? 0.188 15.087 65.561 1.00 74.75 1121 ARG A CA 1
ATOM 8601 C C . ARG A 1 1121 ? 0.821 14.592 64.267 1.00 74.75 1121 ARG A C 1
ATOM 8603 O O . ARG A 1 1121 ? 1.992 14.210 64.281 1.00 74.75 1121 ARG A O 1
ATOM 8610 N N . PHE A 1 1122 ? 0.060 14.627 63.179 1.00 86.25 1122 PHE A N 1
ATOM 8611 C CA . PHE A 1 1122 ? 0.573 14.264 61.863 1.00 86.25 1122 PHE A CA 1
ATOM 8612 C C . PHE A 1 1122 ? 1.640 15.262 61.445 1.00 86.25 1122 PHE A C 1
ATOM 8614 O O . PHE A 1 1122 ? 1.519 16.447 61.733 1.00 86.25 1122 PHE A O 1
ATOM 8621 N N . LEU A 1 1123 ? 2.717 14.777 60.857 1.00 83.19 1123 LEU A N 1
ATOM 8622 C CA . LEU A 1 1123 ? 3.902 15.552 60.542 1.00 83.19 1123 LEU A CA 1
ATOM 8623 C C . LEU A 1 1123 ? 3.666 16.306 59.230 1.00 83.19 1123 LEU A C 1
ATOM 8625 O O . LEU A 1 1123 ? 3.090 15.744 58.303 1.00 83.19 1123 LEU A O 1
ATOM 8629 N N . PHE A 1 1124 ? 4.059 17.575 59.178 1.00 82.06 1124 PHE A N 1
ATOM 8630 C CA . PHE A 1 1124 ? 3.875 18.452 58.020 1.00 82.06 1124 PHE A CA 1
ATOM 8631 C C . PHE A 1 1124 ? 5.217 19.097 57.678 1.00 82.06 1124 PHE A C 1
ATOM 8633 O O . PHE A 1 1124 ? 5.748 19.884 58.468 1.00 82.06 1124 PHE A O 1
ATOM 8640 N N . GLY A 1 1125 ? 5.809 18.714 56.548 1.00 75.62 1125 GLY A N 1
ATOM 8641 C CA . GLY A 1 1125 ? 7.207 19.038 56.251 1.00 75.62 1125 GLY A CA 1
ATOM 8642 C C . GLY A 1 1125 ? 8.185 18.247 57.123 1.00 75.62 1125 GLY A C 1
ATOM 8643 O O . GLY A 1 1125 ? 8.040 17.041 57.239 1.00 75.62 1125 GLY A O 1
ATOM 8644 N N . GLN A 1 1126 ? 9.194 18.892 57.727 1.00 72.94 1126 GLN A N 1
ATOM 8645 C CA . GLN A 1 1126 ? 10.143 18.221 58.644 1.00 72.94 1126 GLN A CA 1
ATOM 8646 C C . GLN A 1 1126 ? 9.935 18.565 60.128 1.00 72.94 1126 GLN A C 1
ATOM 8648 O O . GLN A 1 1126 ? 10.299 17.780 61.001 1.00 72.94 1126 GLN A O 1
ATOM 8653 N N . SER A 1 1127 ? 9.351 19.727 60.426 1.00 71.38 1127 S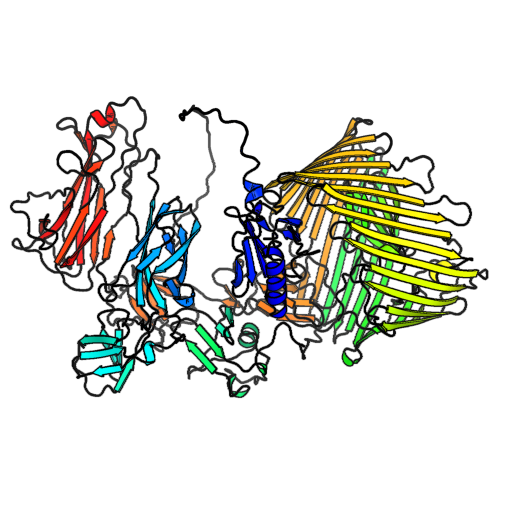ER A N 1
ATOM 8654 C CA . SER A 1 1127 ? 9.225 20.260 61.793 1.00 71.38 1127 SER A CA 1
ATOM 8655 C C . SER A 1 1127 ? 7.838 20.837 62.111 1.00 71.38 1127 SER A C 1
ATOM 8657 O O . SER A 1 1127 ? 7.588 21.247 63.247 1.00 71.38 1127 SER A O 1
ATOM 8659 N N . GLY A 1 1128 ? 6.922 20.845 61.136 1.00 77.75 1128 GLY A N 1
ATOM 8660 C CA . GLY A 1 1128 ? 5.525 21.233 61.303 1.00 77.75 1128 GLY A CA 1
ATOM 8661 C C . GLY A 1 1128 ? 4.618 20.062 61.676 1.00 77.75 1128 GLY A C 1
ATOM 8662 O O . GLY A 1 1128 ? 5.029 18.900 61.707 1.00 77.75 1128 GLY A O 1
ATOM 8663 N N . GLY A 1 1129 ? 3.344 20.353 61.927 1.00 84.75 1129 GLY A N 1
ATOM 8664 C CA . GLY A 1 1129 ? 2.338 19.311 62.084 1.00 84.75 1129 GLY A CA 1
ATOM 8665 C C . GLY A 1 1129 ? 0.947 19.717 61.619 1.00 84.75 1129 GLY A C 1
ATOM 8666 O O . GLY A 1 1129 ? 0.614 20.892 61.603 1.00 84.75 1129 GLY A O 1
ATOM 8667 N N . VAL A 1 1130 ? 0.110 18.743 61.277 1.00 86.44 1130 VAL A N 1
ATOM 8668 C CA . VAL A 1 1130 ? -1.307 18.922 60.954 1.00 86.44 1130 VAL A CA 1
ATOM 8669 C C . VAL A 1 1130 ? -2.147 18.482 62.146 1.00 86.44 1130 VAL A C 1
ATOM 8671 O O . VAL A 1 1130 ? -2.072 17.337 62.603 1.00 86.44 1130 VAL A O 1
ATOM 8674 N N . ALA A 1 1131 ? -2.957 19.399 62.671 1.00 86.25 1131 ALA A N 1
ATOM 8675 C CA . ALA A 1 1131 ? -4.025 19.050 63.594 1.00 86.25 1131 ALA A CA 1
ATOM 8676 C C . ALA A 1 1131 ? -5.279 18.681 62.791 1.00 86.25 1131 ALA A C 1
ATOM 8678 O O . ALA A 1 1131 ? -5.732 19.451 61.950 1.00 86.25 1131 ALA A O 1
ATOM 8679 N N . VAL A 1 1132 ? -5.829 17.496 63.059 1.00 89.00 1132 VAL A N 1
ATOM 8680 C CA . VAL A 1 1132 ? -7.020 16.972 62.382 1.00 89.00 1132 VAL A CA 1
ATOM 8681 C C . VAL A 1 1132 ? -8.182 17.029 63.359 1.00 89.00 1132 VAL A C 1
ATOM 8683 O O . VAL A 1 1132 ? -8.222 16.259 64.320 1.00 89.00 1132 VAL A O 1
ATOM 8686 N N . LYS A 1 1133 ? -9.095 17.974 63.153 1.00 89.75 1133 LYS A N 1
ATOM 8687 C CA . LYS A 1 1133 ? -10.287 18.161 63.984 1.00 89.75 1133 LYS A CA 1
ATOM 8688 C C . LYS A 1 1133 ? -11.494 17.510 63.316 1.00 89.75 1133 LYS A C 1
ATOM 8690 O O . LYS A 1 1133 ? -11.687 17.695 62.121 1.00 89.75 1133 LYS A O 1
ATOM 8695 N N . ILE A 1 1134 ? -12.325 16.813 64.087 1.00 89.50 1134 ILE A N 1
ATOM 8696 C CA . ILE A 1 1134 ? -13.546 16.163 63.594 1.00 89.50 1134 ILE A CA 1
ATOM 8697 C C . ILE A 1 1134 ? -14.787 16.819 64.198 1.00 89.50 1134 ILE A C 1
ATOM 8699 O O . ILE A 1 1134 ? -14.858 17.021 65.414 1.00 89.50 1134 ILE A O 1
ATOM 8703 N N . ASP A 1 1135 ? -15.775 17.125 63.361 1.00 84.69 1135 ASP A N 1
ATOM 8704 C CA . ASP A 1 1135 ? -17.096 17.604 63.772 1.00 84.69 1135 ASP A CA 1
ATOM 8705 C C . ASP A 1 1135 ? -18.213 17.146 62.809 1.00 84.69 1135 ASP A C 1
ATOM 8707 O O . ASP A 1 1135 ? -17.969 16.423 61.846 1.00 84.69 1135 ASP A O 1
ATOM 8711 N N . ASN A 1 1136 ? -19.469 17.486 63.123 1.00 86.00 1136 ASN A N 1
ATOM 8712 C CA . ASN A 1 1136 ? -20.660 17.177 62.315 1.00 86.00 1136 ASN A CA 1
ATOM 8713 C C . ASN A 1 1136 ? -20.860 15.688 61.955 1.00 86.00 1136 ASN A C 1
ATOM 8715 O O . ASN A 1 1136 ? -21.203 15.364 60.823 1.00 86.00 1136 ASN A O 1
ATOM 8719 N N . MET A 1 1137 ? -20.693 14.782 62.924 1.00 88.69 1137 MET A N 1
ATOM 8720 C CA . MET A 1 1137 ? -20.951 13.350 62.734 1.00 88.69 1137 MET A CA 1
ATOM 8721 C C . MET A 1 1137 ? -22.446 13.052 62.575 1.00 88.69 1137 MET A C 1
ATOM 8723 O O . MET A 1 1137 ? -23.267 13.392 63.432 1.00 88.69 1137 MET A O 1
ATOM 8727 N N . THR A 1 1138 ? -22.787 12.337 61.511 1.00 88.88 1138 THR A N 1
ATOM 8728 C CA . THR A 1 1138 ? -24.115 11.787 61.250 1.00 88.88 1138 THR A CA 1
ATOM 8729 C C . THR A 1 1138 ? -24.010 10.304 60.929 1.00 88.88 1138 THR A C 1
ATOM 8731 O O . THR A 1 1138 ? -23.053 9.872 60.292 1.00 88.88 1138 THR A O 1
ATOM 8734 N N . VAL A 1 1139 ? -24.989 9.523 61.383 1.00 88.50 1139 VAL A N 1
ATOM 8735 C CA . VAL A 1 1139 ? -25.163 8.120 60.993 1.00 88.50 1139 VAL A CA 1
ATOM 8736 C C . VAL A 1 1139 ? -26.608 7.941 60.533 1.00 88.50 1139 VAL A C 1
ATOM 8738 O O . VAL A 1 1139 ? -27.526 8.329 61.256 1.00 88.50 1139 VAL A O 1
ATOM 8741 N N . ASP A 1 1140 ? -26.812 7.447 59.310 1.00 83.88 1140 ASP A N 1
ATOM 8742 C CA . ASP A 1 1140 ? -28.118 7.341 58.634 1.00 83.88 1140 ASP A CA 1
ATOM 8743 C C . ASP A 1 1140 ? -28.941 8.648 58.693 1.00 83.88 1140 ASP A C 1
ATOM 8745 O O . ASP A 1 1140 ? -30.149 8.652 58.926 1.00 83.88 1140 ASP A O 1
ATOM 8749 N N . GLY A 1 1141 ? -28.266 9.794 58.545 1.00 79.38 1141 GLY A N 1
ATOM 8750 C CA . GLY A 1 1141 ? -28.884 11.126 58.573 1.00 79.38 1141 GLY A CA 1
ATOM 8751 C C . GLY A 1 1141 ? -29.253 11.664 59.966 1.00 79.38 1141 GLY A C 1
ATOM 8752 O O . GLY A 1 1141 ? -29.668 12.818 60.075 1.00 79.38 1141 GLY A O 1
ATOM 8753 N N . LYS A 1 1142 ? -29.073 10.890 61.046 1.00 87.62 1142 LYS A N 1
ATOM 8754 C CA . LYS A 1 1142 ? -29.228 11.365 62.434 1.00 87.62 1142 LYS A CA 1
ATOM 8755 C C . LYS A 1 1142 ? -27.887 11.877 62.966 1.00 87.62 1142 LYS A C 1
ATOM 8757 O O . LYS A 1 1142 ? -26.863 11.234 62.768 1.00 87.62 1142 LYS A O 1
ATOM 8762 N N . SER A 1 1143 ? -27.874 13.019 63.655 1.00 88.06 1143 SER A N 1
ATOM 8763 C CA . SER A 1 1143 ? -26.652 13.579 64.258 1.00 88.06 1143 SER A CA 1
ATOM 8764 C C . SER A 1 1143 ? -26.234 12.834 65.529 1.00 88.06 1143 SER A C 1
ATOM 8766 O O . SER A 1 1143 ? -27.069 12.551 66.390 1.00 88.06 1143 SER A O 1
ATOM 8768 N N . TYR A 1 1144 ? -24.932 12.580 65.665 1.00 87.19 1144 TYR A N 1
ATOM 8769 C CA . TYR A 1 1144 ? -24.310 11.906 66.807 1.00 87.19 1144 TYR A CA 1
ATOM 8770 C C . TYR A 1 1144 ? -23.154 12.732 67.377 1.00 87.19 1144 TYR A C 1
ATOM 8772 O O . TYR A 1 1144 ? -22.546 13.547 66.682 1.00 87.19 1144 TYR A O 1
ATOM 8780 N N . SER A 1 1145 ? -22.816 12.501 68.648 1.00 86.56 1145 SER A N 1
ATOM 8781 C CA . SER A 1 1145 ? -21.585 13.050 69.225 1.00 86.56 1145 SER A CA 1
ATOM 8782 C C . SER A 1 1145 ? -20.374 12.339 68.625 1.00 86.56 1145 SER A C 1
ATOM 8784 O O . SER A 1 1145 ? -20.413 11.129 68.400 1.00 86.56 1145 SER A O 1
ATOM 8786 N N . VAL A 1 1146 ? -19.285 13.068 68.380 1.00 87.31 1146 VAL A N 1
ATOM 8787 C CA . VAL A 1 1146 ? -18.049 12.473 67.855 1.00 87.31 1146 VAL A CA 1
ATOM 8788 C C . VAL A 1 1146 ? -17.236 11.870 68.999 1.00 87.31 1146 VAL A C 1
ATOM 8790 O O . VAL A 1 1146 ? -16.970 12.542 69.994 1.00 87.31 1146 VAL A O 1
ATOM 8793 N N . GLY A 1 1147 ? -16.823 10.617 68.846 1.00 87.31 1147 GLY A N 1
ATOM 8794 C CA . GLY A 1 1147 ? -15.887 9.933 69.729 1.00 87.31 1147 GLY A CA 1
ATOM 8795 C C . GLY A 1 1147 ? -14.644 9.462 68.991 1.00 87.31 1147 GLY A C 1
ATOM 8796 O O . GLY A 1 1147 ? -14.578 9.482 67.760 1.00 87.31 1147 GLY A O 1
ATOM 8797 N N . LYS A 1 1148 ? -13.666 8.986 69.759 1.00 90.06 1148 LYS A N 1
ATOM 8798 C CA . LYS A 1 1148 ? -12.500 8.287 69.223 1.00 90.06 1148 LYS A CA 1
ATOM 8799 C C . LYS A 1 1148 ? -12.197 7.015 69.999 1.00 90.06 1148 LYS A C 1
ATOM 8801 O O . LYS A 1 1148 ? -12.582 6.875 71.162 1.00 90.06 1148 LYS A O 1
ATOM 8806 N N . THR A 1 1149 ? -11.501 6.100 69.341 1.00 87.75 1149 THR A N 1
ATOM 8807 C CA . THR A 1 1149 ? -11.053 4.835 69.915 1.00 87.75 1149 THR A CA 1
ATOM 8808 C C . THR A 1 1149 ? -9.699 4.428 69.342 1.00 87.75 1149 THR A C 1
ATOM 8810 O O . THR A 1 1149 ? -9.375 4.732 68.196 1.00 87.75 1149 THR A O 1
ATOM 8813 N N . VAL A 1 1150 ? -8.905 3.725 70.147 1.00 86.19 1150 VAL A N 1
ATOM 8814 C CA . VAL A 1 1150 ? -7.704 2.996 69.701 1.00 86.19 1150 VAL A CA 1
ATOM 8815 C C . VAL A 1 1150 ? -7.967 1.488 69.582 1.00 86.19 1150 VAL A C 1
ATOM 8817 O O . VAL A 1 1150 ? -7.125 0.747 69.080 1.00 86.19 1150 VAL A O 1
ATOM 8820 N N . ASP A 1 1151 ? -9.137 1.026 70.035 1.00 83.56 1151 ASP A N 1
ATOM 8821 C CA . ASP A 1 1151 ? -9.574 -0.366 69.963 1.00 83.56 1151 ASP A CA 1
ATOM 8822 C C . ASP A 1 1151 ? -10.240 -0.630 68.607 1.00 83.56 1151 ASP A C 1
ATOM 8824 O O . ASP A 1 1151 ? -11.446 -0.457 68.427 1.00 83.56 1151 ASP A O 1
ATOM 8828 N N . GLN A 1 1152 ? -9.421 -1.057 67.647 1.00 81.62 1152 GLN A N 1
ATOM 8829 C CA . GLN A 1 1152 ? -9.821 -1.325 66.261 1.00 81.62 1152 GLN A CA 1
ATOM 8830 C C . GLN A 1 1152 ? -10.735 -2.558 66.113 1.00 81.62 1152 GLN A C 1
ATOM 8832 O O . GLN A 1 1152 ? -11.246 -2.795 65.024 1.00 81.62 1152 GLN A O 1
ATOM 8837 N N . LEU A 1 1153 ? -10.940 -3.342 67.183 1.00 75.00 1153 LEU A N 1
ATOM 8838 C CA . LEU A 1 1153 ? -11.720 -4.587 67.171 1.00 75.00 1153 LEU A CA 1
ATOM 8839 C C . LEU A 1 1153 ? -13.085 -4.439 67.852 1.00 75.00 1153 LEU A C 1
ATOM 8841 O O . LEU A 1 1153 ? -14.067 -5.021 67.393 1.00 75.00 1153 LEU A O 1
ATOM 8845 N N . ASN A 1 1154 ? -13.171 -3.707 68.969 1.00 80.19 1154 ASN A N 1
ATOM 8846 C CA . ASN A 1 1154 ? -14.437 -3.543 69.698 1.00 80.19 1154 ASN A CA 1
ATOM 8847 C C . ASN A 1 1154 ? -14.992 -2.125 69.723 1.00 80.19 1154 ASN A C 1
ATOM 8849 O O . ASN A 1 1154 ? -16.074 -1.937 70.277 1.00 80.19 1154 ASN A O 1
ATOM 8853 N N . PHE A 1 1155 ? -14.294 -1.164 69.117 1.00 88.62 1155 PHE A N 1
ATOM 8854 C CA . PHE A 1 1155 ? -14.693 0.242 69.054 1.00 88.62 1155 PHE A CA 1
ATOM 8855 C C . PHE A 1 1155 ? -15.022 0.839 70.431 1.00 88.62 1155 PHE A C 1
ATOM 8857 O O . PHE A 1 1155 ? -15.909 1.681 70.571 1.00 88.62 1155 PHE A O 1
ATOM 8864 N N . THR A 1 1156 ? -14.306 0.395 71.471 1.00 87.44 1156 THR A N 1
ATOM 8865 C CA . THR A 1 1156 ? -14.501 0.855 72.850 1.00 87.44 1156 THR A CA 1
ATOM 8866 C C . THR A 1 1156 ? -14.156 2.352 72.949 1.00 87.44 1156 THR A C 1
ATOM 8868 O O . THR A 1 1156 ? -13.004 2.707 72.682 1.00 87.44 1156 THR A O 1
ATOM 8871 N N . PRO A 1 1157 ? -15.096 3.246 73.314 1.00 85.31 1157 PRO A N 1
ATOM 8872 C CA . PRO A 1 1157 ? -14.840 4.689 73.336 1.00 85.31 1157 PRO A CA 1
ATOM 8873 C C . PRO A 1 1157 ? -13.837 5.106 74.420 1.00 85.31 1157 PRO A C 1
ATOM 8875 O O . PRO A 1 1157 ? -13.853 4.573 75.530 1.00 85.31 1157 PRO A O 1
ATOM 8878 N N . GLU A 1 1158 ? -12.992 6.098 74.132 1.00 84.25 1158 GLU A N 1
ATOM 8879 C CA . GLU A 1 1158 ? -12.084 6.686 75.125 1.00 84.25 1158 GLU A CA 1
ATOM 8880 C C . GLU A 1 1158 ? -12.831 7.658 76.068 1.00 84.25 1158 GLU A C 1
ATOM 8882 O O . GLU A 1 1158 ? -13.470 8.615 75.623 1.00 84.25 1158 GLU A O 1
ATOM 8887 N N . ASN A 1 1159 ? -12.748 7.429 77.387 1.00 63.75 1159 ASN A N 1
ATOM 8888 C CA . ASN A 1 1159 ? -13.447 8.235 78.398 1.00 63.75 1159 ASN A CA 1
ATOM 8889 C C . ASN A 1 1159 ? -12.897 9.673 78.487 1.00 63.75 1159 ASN A C 1
ATOM 8891 O O . ASN A 1 1159 ? -11.707 9.873 78.721 1.00 63.75 1159 ASN A O 1
ATOM 8895 N N . GLY A 1 1160 ? -13.790 10.671 78.436 1.00 60.16 1160 GLY A N 1
ATOM 8896 C CA . GLY A 1 1160 ? -13.471 12.068 78.772 1.00 60.16 1160 GLY A CA 1
ATOM 8897 C C . GLY A 1 1160 ? -12.980 12.942 77.612 1.00 60.16 1160 GLY A C 1
ATOM 8898 O O . GLY A 1 1160 ? -12.173 13.843 77.830 1.00 60.16 1160 GLY A O 1
ATOM 8899 N N . THR A 1 1161 ? -13.449 12.705 76.388 1.00 54.78 1161 THR A N 1
ATOM 8900 C CA . THR A 1 1161 ? -13.019 13.445 75.193 1.00 54.78 1161 THR A CA 1
ATOM 8901 C C . THR A 1 1161 ? -13.510 14.908 75.203 1.00 54.78 1161 THR A C 1
ATOM 8903 O O . THR A 1 1161 ? -14.719 15.142 75.232 1.00 54.78 1161 THR A O 1
ATOM 8906 N N . PRO A 1 1162 ? -12.620 15.922 75.181 1.00 54.72 1162 PRO A N 1
ATOM 8907 C CA . PRO A 1 1162 ? -13.029 17.322 75.102 1.00 54.72 1162 PRO A CA 1
ATOM 8908 C C . PRO A 1 1162 ? -13.452 17.697 73.674 1.00 54.72 1162 PRO A C 1
ATOM 8910 O O . PRO A 1 1162 ? -12.776 17.354 72.708 1.00 54.72 1162 PRO A O 1
ATOM 8913 N N . THR A 1 1163 ? -14.545 18.449 73.536 1.00 54.19 1163 THR A N 1
ATOM 8914 C CA . THR A 1 1163 ? -14.884 19.177 72.303 1.00 54.19 1163 THR A CA 1
ATOM 8915 C C . THR A 1 1163 ? -14.061 20.466 72.213 1.00 54.19 1163 THR A C 1
ATOM 8917 O O . THR A 1 1163 ? -14.088 21.245 73.172 1.00 54.19 1163 THR A O 1
ATOM 8920 N N . PRO A 1 1164 ? -13.389 20.754 71.081 1.00 57.25 1164 PRO A N 1
ATOM 8921 C CA . PRO A 1 1164 ? -13.401 20.005 69.815 1.00 57.25 1164 PRO A CA 1
ATOM 8922 C C . PRO A 1 1164 ? -12.479 18.766 69.792 1.00 57.25 1164 PRO A C 1
ATOM 8924 O O . PRO A 1 1164 ? -11.384 18.793 70.353 1.00 57.25 1164 PRO A O 1
ATOM 8927 N N . LEU A 1 1165 ? -12.920 17.699 69.105 1.00 79.88 1165 LEU A N 1
ATOM 8928 C CA . LEU A 1 1165 ? -12.213 16.416 69.015 1.00 79.88 1165 LEU A CA 1
ATOM 8929 C C . LEU A 1 1165 ? -11.070 16.485 67.993 1.00 79.88 1165 LEU A C 1
ATOM 8931 O O . LEU A 1 1165 ? -11.317 16.746 66.817 1.00 79.88 1165 LEU A O 1
ATOM 8935 N N . TYR A 1 1166 ? -9.843 16.192 68.428 1.00 85.25 1166 TYR A N 1
ATOM 8936 C CA . TYR A 1 1166 ? -8.677 16.055 67.551 1.00 85.25 1166 TYR A CA 1
ATOM 8937 C C . TYR A 1 1166 ? -8.208 14.601 67.480 1.00 85.25 1166 TYR A C 1
ATOM 8939 O O . TYR A 1 1166 ? -8.029 13.963 68.523 1.00 85.25 1166 TYR A O 1
ATOM 8947 N N . LEU A 1 1167 ? -7.968 14.118 66.261 1.00 87.19 1167 LEU A N 1
ATOM 8948 C CA . LEU A 1 1167 ? -7.388 12.804 65.996 1.00 87.19 1167 LEU A CA 1
ATOM 8949 C C . LEU A 1 1167 ? -5.864 12.843 66.010 1.00 87.19 1167 LEU A C 1
ATOM 8951 O O . LEU A 1 1167 ? -5.234 13.793 65.535 1.00 87.19 1167 LEU A O 1
ATOM 8955 N N . ARG A 1 1168 ? -5.282 11.756 66.503 1.00 87.31 1168 ARG A N 1
ATOM 8956 C CA . ARG A 1 1168 ? -3.861 11.425 66.394 1.00 87.31 1168 ARG A CA 1
ATOM 8957 C C . ARG A 1 1168 ? -3.669 10.210 65.498 1.00 87.31 1168 ARG A C 1
ATOM 8959 O O . ARG A 1 1168 ? -4.616 9.495 65.177 1.00 87.31 1168 ARG A O 1
ATOM 8966 N N . ASN A 1 1169 ? -2.421 9.968 65.115 1.00 85.75 1169 ASN A N 1
ATOM 8967 C CA . ASN A 1 1169 ? -2.069 8.787 64.338 1.00 85.75 1169 ASN A CA 1
ATOM 8968 C C . ASN A 1 1169 ? -2.548 7.492 65.018 1.00 85.75 1169 ASN A C 1
ATOM 8970 O O . ASN A 1 1169 ? -2.315 7.291 66.210 1.00 85.75 1169 ASN A O 1
ATOM 8974 N N . ASN A 1 1170 ? -3.169 6.613 64.231 1.00 84.56 1170 ASN A N 1
ATOM 8975 C CA . ASN A 1 1170 ? -3.709 5.317 64.638 1.00 84.56 1170 ASN A CA 1
ATOM 8976 C C . ASN A 1 1170 ? -4.915 5.377 65.604 1.00 84.56 1170 ASN A C 1
ATOM 8978 O O . ASN A 1 1170 ? -5.251 4.369 66.229 1.00 84.56 1170 ASN A O 1
ATOM 8982 N N . GLU A 1 1171 ? -5.583 6.530 65.702 1.00 89.50 1171 GLU A N 1
ATOM 8983 C CA . GLU A 1 1171 ? -6.899 6.676 66.338 1.00 89.50 1171 GLU A CA 1
ATOM 8984 C C . GLU A 1 1171 ? -8.011 6.579 65.279 1.00 89.50 1171 GLU A C 1
ATOM 8986 O O . GLU A 1 1171 ? -7.869 7.074 64.157 1.00 89.50 1171 GLU A O 1
ATOM 8991 N N . ALA A 1 1172 ? -9.127 5.938 65.633 1.00 89.62 1172 ALA A N 1
ATOM 8992 C CA . ALA A 1 1172 ? -10.309 5.833 64.786 1.00 89.62 1172 ALA A CA 1
ATOM 8993 C C . ALA A 1 1172 ? -11.443 6.727 65.291 1.00 89.62 1172 ALA A C 1
ATOM 8995 O O . ALA A 1 1172 ? -11.691 6.813 66.496 1.00 89.62 1172 ALA A O 1
ATOM 8996 N N . VAL A 1 1173 ? -12.146 7.367 64.359 1.00 91.44 1173 VAL A N 1
ATOM 8997 C CA . VAL A 1 1173 ? -13.366 8.137 64.616 1.00 91.44 1173 VAL A CA 1
ATOM 8998 C C . VAL A 1 1173 ? -14.544 7.189 64.746 1.00 91.44 1173 VAL A C 1
ATOM 9000 O O . VAL A 1 1173 ? -14.712 6.301 63.914 1.00 91.44 1173 VAL A O 1
ATOM 9003 N N . ILE A 1 1174 ? -15.384 7.423 65.750 1.00 91.69 1174 ILE A N 1
ATOM 9004 C CA . ILE A 1 1174 ? -16.634 6.695 65.978 1.00 91.69 1174 ILE A CA 1
ATOM 9005 C C . ILE A 1 1174 ? -17.772 7.669 66.288 1.00 91.69 1174 ILE A C 1
ATOM 9007 O O . ILE A 1 1174 ? -17.559 8.726 66.884 1.00 91.69 1174 ILE A O 1
ATOM 9011 N N . ALA A 1 1175 ? -18.996 7.309 65.913 1.00 90.06 1175 ALA A N 1
ATOM 9012 C CA . ALA A 1 1175 ? -20.192 7.982 66.413 1.00 90.06 1175 ALA A CA 1
ATOM 9013 C C . ALA A 1 1175 ? -20.504 7.512 67.844 1.00 90.06 1175 ALA A C 1
ATOM 9015 O O . ALA A 1 1175 ? -20.285 6.347 68.170 1.00 90.06 1175 ALA A O 1
ATOM 9016 N N . LEU A 1 1176 ? -21.021 8.398 68.700 1.00 86.88 1176 LEU A N 1
ATOM 9017 C CA . LEU A 1 1176 ? -21.399 8.082 70.079 1.00 86.88 1176 LEU A CA 1
ATOM 9018 C C . LEU A 1 1176 ? -22.828 8.518 70.402 1.00 86.88 1176 LEU A C 1
ATOM 9020 O O . LEU A 1 1176 ? -23.204 9.680 70.238 1.00 86.88 1176 LEU A O 1
ATOM 9024 N N . GLU A 1 1177 ? -23.585 7.589 70.979 1.00 85.75 1177 GLU A N 1
ATOM 9025 C CA . GLU A 1 1177 ? -24.848 7.834 71.674 1.00 85.75 1177 GLU A CA 1
ATOM 9026 C C . GLU A 1 1177 ? -24.789 7.101 73.021 1.00 85.75 1177 GLU A C 1
ATOM 9028 O O . GLU A 1 1177 ? -24.564 5.895 73.065 1.00 85.75 1177 GLU A O 1
ATOM 9033 N N . ASN A 1 1178 ? -24.913 7.822 74.142 1.00 81.00 1178 ASN A N 1
ATOM 9034 C CA . ASN A 1 1178 ? -24.827 7.252 75.499 1.00 81.00 1178 ASN A CA 1
ATOM 9035 C C . ASN A 1 1178 ? -23.572 6.383 75.762 1.00 81.00 1178 ASN A C 1
ATOM 9037 O O . ASN A 1 1178 ? -23.649 5.363 76.445 1.00 81.00 1178 ASN A O 1
ATOM 9041 N N . ASN A 1 1179 ? -22.411 6.800 75.242 1.00 78.44 1179 ASN A N 1
ATOM 9042 C CA . ASN A 1 1179 ? -21.128 6.087 75.360 1.00 78.44 1179 ASN A CA 1
ATOM 9043 C C . ASN A 1 1179 ? -21.090 4.707 74.663 1.00 78.44 1179 ASN A C 1
ATOM 9045 O O . ASN A 1 1179 ? -20.302 3.841 75.044 1.00 78.44 1179 ASN A O 1
ATOM 9049 N N . GLN A 1 1180 ? -21.930 4.501 73.642 1.00 82.19 1180 GLN A N 1
ATOM 9050 C CA . GLN A 1 1180 ? -21.916 3.334 72.756 1.00 82.19 1180 GLN A CA 1
ATOM 9051 C C . GLN A 1 1180 ? -21.864 3.762 71.284 1.00 82.19 1180 GLN A C 1
ATOM 9053 O O . GLN A 1 1180 ? -22.353 4.837 70.929 1.00 82.19 1180 GLN A O 1
ATOM 9058 N N . VAL A 1 1181 ? -21.281 2.909 70.434 1.00 87.94 1181 VAL A N 1
ATOM 9059 C CA . VAL A 1 1181 ? -21.198 3.131 68.982 1.00 87.94 1181 VAL A CA 1
ATOM 9060 C C . VAL A 1 1181 ? -22.483 2.629 68.313 1.00 87.94 1181 VAL A C 1
ATOM 9062 O O . VAL A 1 1181 ? -22.784 1.436 68.421 1.00 87.94 1181 VAL A O 1
ATOM 9065 N N . PRO A 1 1182 ? -23.269 3.499 67.654 1.00 89.25 1182 PRO A N 1
ATOM 9066 C CA . PRO A 1 1182 ? -24.477 3.092 66.947 1.00 89.25 1182 PRO A CA 1
ATOM 9067 C C . PRO A 1 1182 ? -24.121 2.301 65.680 1.00 89.25 1182 PRO A C 1
ATOM 9069 O O . PRO A 1 1182 ? -23.056 2.494 65.091 1.00 89.25 1182 PRO A O 1
ATOM 9072 N N . SER A 1 1183 ? -25.028 1.430 65.242 1.00 89.12 1183 SER A N 1
ATOM 9073 C CA . SER A 1 1183 ? -24.935 0.778 63.933 1.00 89.12 1183 SER A CA 1
ATOM 9074 C C . SER A 1 1183 ? -25.707 1.582 62.889 1.00 89.12 1183 SER A C 1
ATOM 9076 O O . SER A 1 1183 ? -26.795 2.073 63.188 1.00 89.12 1183 SER A O 1
ATOM 9078 N N . GLY A 1 1184 ? -25.178 1.679 61.671 1.00 84.81 1184 GLY A N 1
ATOM 9079 C CA . GLY A 1 1184 ? -25.832 2.363 60.554 1.00 84.81 1184 GLY A CA 1
ATOM 9080 C C . GLY A 1 1184 ? -25.339 1.884 59.194 1.00 84.81 1184 GLY A C 1
ATOM 9081 O O . GLY A 1 1184 ? -24.426 1.062 59.120 1.00 84.81 1184 GLY A O 1
ATOM 9082 N N . GLN A 1 1185 ? -25.972 2.363 58.129 1.00 81.44 1185 GLN A N 1
ATOM 9083 C CA . GLN A 1 1185 ? -25.581 2.119 56.735 1.00 81.44 1185 GLN A CA 1
ATOM 9084 C C . GLN A 1 1185 ? -24.804 3.290 56.138 1.00 81.44 1185 GLN A C 1
ATOM 9086 O O . GLN A 1 1185 ? -24.076 3.123 55.176 1.00 81.44 1185 GLN A O 1
ATOM 9091 N N . GLN A 1 1186 ? -24.941 4.489 56.677 1.00 77.56 1186 GLN A N 1
ATOM 9092 C CA . GLN A 1 1186 ? -24.247 5.679 56.221 1.00 77.56 1186 GLN A CA 1
ATOM 9093 C C . GLN A 1 1186 ? -23.624 6.361 57.422 1.00 77.56 1186 GLN A C 1
ATOM 9095 O O . GLN A 1 1186 ? -24.297 6.548 58.427 1.00 77.56 1186 GLN A O 1
ATOM 9100 N N . MET A 1 1187 ? -22.359 6.748 57.332 1.00 87.75 1187 MET A N 1
ATOM 9101 C CA . MET A 1 1187 ? -21.695 7.595 58.318 1.00 87.75 1187 MET A CA 1
ATOM 9102 C C . MET A 1 1187 ? -21.034 8.754 57.586 1.00 87.75 1187 MET A C 1
ATOM 9104 O O . MET A 1 1187 ? -20.300 8.538 56.632 1.00 87.75 1187 MET A O 1
ATOM 9108 N N . SER A 1 1188 ? -21.282 9.984 58.020 1.00 87.62 1188 SER A N 1
ATOM 9109 C CA . SER A 1 1188 ? -20.691 11.175 57.409 1.00 87.62 1188 SER A CA 1
ATOM 9110 C C . SER A 1 1188 ? -20.233 12.156 58.478 1.00 87.62 1188 SER A C 1
ATOM 9112 O O . SER A 1 1188 ? -20.962 12.401 59.440 1.00 87.62 1188 SER A O 1
ATOM 9114 N N . PHE A 1 1189 ? -19.020 12.689 58.339 1.00 91.31 1189 PHE A N 1
ATOM 9115 C CA . PHE A 1 1189 ? -18.451 13.680 59.253 1.00 91.31 1189 PHE A CA 1
ATOM 9116 C C . PHE A 1 1189 ? -17.501 14.635 58.537 1.00 91.31 1189 PHE A C 1
ATOM 9118 O O . PHE A 1 1189 ? -16.894 14.308 57.516 1.00 91.31 1189 PHE A O 1
ATOM 9125 N N . ASN A 1 1190 ? -17.343 15.822 59.114 1.00 89.56 1190 ASN A N 1
ATOM 9126 C CA . ASN A 1 1190 ? -16.426 16.833 58.622 1.00 89.56 1190 ASN A CA 1
ATOM 9127 C C . ASN A 1 1190 ? -15.078 16.727 59.327 1.00 89.56 1190 ASN A C 1
ATOM 9129 O O . ASN A 1 1190 ? -14.981 16.518 60.539 1.00 89.56 1190 ASN A O 1
ATOM 9133 N N . VAL A 1 1191 ? -14.030 16.926 58.544 1.00 90.12 1191 VAL A N 1
ATOM 9134 C CA . VAL A 1 1191 ? -12.644 16.945 58.980 1.00 90.12 1191 VAL A CA 1
ATOM 9135 C C . VAL A 1 1191 ? -12.087 18.321 58.662 1.00 90.12 1191 VAL A C 1
ATOM 9137 O O . VAL A 1 1191 ? -12.065 18.736 57.509 1.00 90.12 1191 VAL A O 1
ATOM 9140 N N . THR A 1 1192 ? -11.627 19.037 59.679 1.00 89.94 1192 THR A N 1
ATOM 9141 C CA . THR A 1 1192 ? -10.891 20.290 59.512 1.00 89.94 1192 THR A CA 1
ATOM 9142 C C . THR A 1 1192 ? -9.403 20.016 59.686 1.00 89.94 1192 THR A C 1
ATOM 9144 O O . THR A 1 1192 ? -8.971 19.563 60.750 1.00 89.94 1192 THR A O 1
ATOM 9147 N N . LEU A 1 1193 ? -8.627 20.290 58.642 1.00 89.06 1193 LEU A N 1
ATOM 9148 C CA . LEU A 1 1193 ? -7.172 20.217 58.642 1.00 89.06 1193 LEU A CA 1
ATOM 9149 C C . LEU A 1 1193 ? -6.600 21.589 59.003 1.00 89.06 1193 LEU A C 1
ATOM 9151 O O . LEU A 1 1193 ? -6.872 22.583 58.325 1.00 89.06 1193 LEU A O 1
ATOM 9155 N N . SER A 1 1194 ? -5.802 21.620 60.069 1.00 86.25 1194 SER A N 1
ATOM 9156 C CA . SER A 1 1194 ? -5.147 22.817 60.601 1.00 86.25 1194 SER A CA 1
ATOM 9157 C C . SER A 1 1194 ? -3.630 22.602 60.665 1.00 86.25 1194 SER A C 1
ATOM 9159 O O . SER A 1 1194 ? -3.119 22.146 61.698 1.00 86.25 1194 SER A O 1
ATOM 9161 N N . PRO A 1 1195 ? -2.887 22.883 59.584 1.00 85.56 1195 PRO A N 1
ATOM 9162 C CA . PRO A 1 1195 ? -1.434 22.831 59.612 1.00 85.56 1195 PRO A CA 1
ATOM 9163 C C . PRO A 1 1195 ? -0.857 23.906 60.545 1.00 85.56 1195 PRO A C 1
ATOM 9165 O O . PRO A 1 1195 ? -1.376 25.019 60.645 1.00 85.56 1195 PRO A O 1
ATOM 9168 N N . VAL A 1 1196 ? 0.223 23.570 61.244 1.00 80.31 1196 VAL A N 1
ATOM 9169 C CA . VAL A 1 1196 ? 0.993 24.468 62.104 1.00 80.31 1196 VAL A CA 1
ATOM 9170 C C . VAL A 1 1196 ? 2.485 24.290 61.840 1.00 80.31 1196 VAL A C 1
ATOM 9172 O O . VAL A 1 1196 ? 2.978 23.169 61.725 1.00 80.31 1196 VAL A O 1
ATOM 9175 N N . LEU A 1 1197 ? 3.217 25.395 61.785 1.00 78.00 1197 LEU A N 1
ATOM 9176 C CA . LEU A 1 1197 ? 4.666 25.435 61.581 1.00 78.00 1197 LEU A CA 1
ATOM 9177 C C . LEU A 1 1197 ? 5.336 26.061 62.798 1.00 78.00 1197 LEU A C 1
ATOM 9179 O O . LEU A 1 1197 ? 4.802 27.011 63.353 1.00 78.00 1197 LEU A O 1
ATOM 9183 N N . ASN A 1 1198 ? 6.489 25.559 63.228 1.00 73.50 1198 ASN A N 1
ATOM 9184 C CA . ASN A 1 1198 ? 7.263 26.202 64.293 1.00 73.50 1198 ASN A CA 1
ATOM 9185 C C . ASN A 1 1198 ? 8.316 27.160 63.711 1.00 73.50 1198 ASN A C 1
ATOM 9187 O O . ASN A 1 1198 ? 8.620 27.095 62.522 1.00 73.50 1198 ASN A O 1
ATOM 9191 N N . ASP A 1 1199 ? 8.921 28.014 64.538 1.00 69.19 1199 ASP A N 1
ATOM 9192 C CA . ASP A 1 1199 ? 9.958 28.958 64.079 1.00 69.19 1199 ASP A CA 1
ATOM 9193 C C . ASP A 1 1199 ? 11.168 28.284 63.400 1.00 69.19 1199 ASP A C 1
ATOM 9195 O O . ASP A 1 1199 ? 11.786 28.872 62.511 1.00 69.19 1199 ASP A O 1
ATOM 9199 N N . SER A 1 1200 ? 11.480 27.028 63.748 1.00 66.12 1200 SER A N 1
ATOM 9200 C CA . SER A 1 1200 ? 12.560 26.267 63.098 1.00 66.12 1200 SER A CA 1
ATOM 9201 C C . SER A 1 1200 ? 12.250 25.878 61.647 1.00 66.12 1200 SER A C 1
ATOM 9203 O O . SER A 1 1200 ? 13.166 25.717 60.846 1.00 66.12 1200 SER A O 1
ATOM 9205 N N . ALA A 1 1201 ? 10.970 25.803 61.262 1.00 63.53 1201 ALA A N 1
ATOM 9206 C CA . ALA A 1 1201 ? 10.567 25.635 59.864 1.00 63.53 1201 ALA A CA 1
ATOM 9207 C C . ALA A 1 1201 ? 10.934 26.856 58.992 1.00 63.53 1201 ALA A C 1
ATOM 9209 O O . ALA A 1 1201 ? 10.964 26.745 57.770 1.00 63.53 1201 ALA A O 1
ATOM 9210 N N . PHE A 1 1202 ? 11.250 28.002 59.615 1.00 64.69 1202 PHE A N 1
ATOM 9211 C CA . PHE A 1 1202 ? 11.618 29.260 58.955 1.00 64.69 1202 PHE A CA 1
ATOM 9212 C C . PHE A 1 1202 ? 13.101 29.638 59.132 1.00 64.69 1202 PHE A C 1
ATOM 9214 O O . PHE A 1 1202 ? 13.511 30.703 58.673 1.00 64.69 1202 PHE A O 1
ATOM 9221 N N . SER A 1 1203 ? 13.911 28.826 59.830 1.00 55.00 1203 SER A N 1
ATOM 9222 C CA . SER A 1 1203 ? 15.295 29.181 60.198 1.00 55.00 1203 SER A CA 1
ATOM 9223 C C . SER A 1 1203 ? 16.362 28.826 59.156 1.00 55.00 1203 SER A C 1
ATOM 9225 O O . SER A 1 1203 ? 17.532 29.152 59.350 1.00 55.00 1203 SER A O 1
ATOM 9227 N N . HIS A 1 1204 ? 15.989 28.159 58.063 1.00 55.06 1204 HIS A N 1
ATOM 9228 C CA . HIS A 1 1204 ? 16.913 27.813 56.983 1.00 55.06 1204 HIS A CA 1
ATOM 9229 C C . HIS A 1 1204 ? 16.933 28.924 55.916 1.00 55.06 1204 HIS A C 1
ATOM 9231 O O . HIS A 1 1204 ? 15.883 29.387 55.483 1.00 55.06 1204 HIS A O 1
ATOM 9237 N N . LEU A 1 1205 ? 18.136 29.374 55.526 1.00 46.06 1205 LEU A N 1
ATOM 9238 C CA . LEU A 1 1205 ? 18.422 30.436 54.539 1.00 46.06 1205 LEU A CA 1
ATOM 9239 C C . LEU A 1 1205 ? 18.137 29.985 53.088 1.00 46.06 1205 LEU A C 1
ATOM 9241 O O . LEU A 1 1205 ? 18.981 30.127 52.207 1.00 46.06 1205 LEU A O 1
ATOM 9245 N N . THR A 1 1206 ? 16.976 29.388 52.841 1.00 49.94 1206 THR A N 1
ATOM 9246 C CA . THR A 1 1206 ? 16.514 28.996 51.505 1.00 49.94 1206 THR A CA 1
ATOM 9247 C C . THR A 1 1206 ? 15.213 29.726 51.209 1.00 49.94 1206 THR A C 1
ATOM 9249 O O . THR A 1 1206 ? 14.266 29.622 51.984 1.00 49.94 1206 THR A O 1
ATOM 9252 N N . ASP A 1 1207 ? 15.155 30.449 50.089 1.00 50.69 1207 ASP A N 1
ATOM 9253 C CA . ASP A 1 1207 ? 14.009 31.299 49.723 1.00 50.69 1207 ASP A CA 1
ATOM 9254 C C . ASP A 1 1207 ? 12.697 30.516 49.490 1.00 50.69 1207 ASP A C 1
ATOM 9256 O O . ASP A 1 1207 ? 11.630 31.123 49.408 1.00 50.69 1207 ASP A O 1
ATOM 9260 N N . GLN A 1 1208 ? 12.739 29.175 49.412 1.00 52.94 1208 GLN A N 1
ATOM 9261 C CA . GLN A 1 1208 ? 11.568 28.303 49.251 1.00 52.94 1208 GLN A CA 1
ATOM 9262 C C . GLN A 1 1208 ? 11.752 26.958 49.985 1.00 52.94 1208 GLN A C 1
ATOM 9264 O O . GLN A 1 1208 ? 12.792 26.315 49.838 1.00 52.94 1208 GLN A O 1
ATOM 9269 N N . THR A 1 1209 ? 10.721 26.511 50.717 1.00 56.22 1209 THR A N 1
ATOM 9270 C CA . THR A 1 1209 ? 10.683 25.235 51.463 1.00 56.22 1209 THR A CA 1
ATOM 9271 C C . THR A 1 1209 ? 9.385 24.481 51.150 1.00 56.22 1209 THR A C 1
ATOM 9273 O O . THR A 1 1209 ? 8.303 25.015 51.385 1.00 56.22 1209 THR A O 1
ATOM 9276 N N . THR A 1 1210 ? 9.479 23.238 50.664 1.00 60.59 1210 THR A N 1
ATOM 9277 C CA . THR A 1 1210 ? 8.327 22.341 50.432 1.00 60.59 1210 THR A CA 1
ATOM 9278 C C . THR A 1 1210 ? 7.867 21.691 51.741 1.00 60.59 1210 THR A C 1
ATOM 9280 O O . THR A 1 1210 ? 8.690 21.185 52.508 1.00 60.59 1210 THR A O 1
ATOM 9283 N N . LEU A 1 1211 ? 6.558 21.678 52.013 1.00 68.62 1211 LEU A N 1
ATOM 9284 C CA . LEU A 1 1211 ? 5.973 21.071 53.216 1.00 68.62 1211 LEU A CA 1
ATOM 9285 C C . LEU A 1 1211 ? 4.808 20.159 52.810 1.00 68.62 1211 LEU A C 1
ATOM 9287 O O . LEU A 1 1211 ? 3.836 20.643 52.256 1.00 68.62 1211 LEU A O 1
ATOM 9291 N N . GLU A 1 1212 ? 4.866 18.863 53.100 1.00 77.06 1212 GLU A N 1
ATOM 9292 C CA . GLU A 1 1212 ? 3.802 17.905 52.740 1.00 77.06 1212 GLU A CA 1
ATOM 9293 C C . GLU A 1 1212 ? 3.436 17.010 53.933 1.00 77.06 1212 GLU A C 1
ATOM 9295 O O . GLU A 1 1212 ? 4.198 16.909 54.903 1.00 77.06 1212 GLU A O 1
ATOM 9300 N N . SER A 1 1213 ? 2.258 16.379 53.887 1.00 77.44 1213 SER A N 1
ATOM 9301 C CA . SER A 1 1213 ? 1.824 15.369 54.864 1.00 77.44 1213 SER A CA 1
ATOM 9302 C C . SER A 1 1213 ? 0.966 14.304 54.192 1.00 77.44 1213 SER A C 1
ATOM 9304 O O . SER A 1 1213 ? -0.040 14.637 53.576 1.00 77.44 1213 SER A O 1
ATOM 9306 N N . ASP A 1 1214 ? 1.317 13.030 54.362 1.00 76.88 1214 ASP A N 1
ATOM 9307 C CA . ASP A 1 1214 ? 0.534 11.907 53.839 1.00 76.88 1214 ASP A CA 1
ATOM 9308 C C . ASP A 1 1214 ? -0.389 11.336 54.921 1.00 76.88 1214 ASP A C 1
ATOM 9310 O O . ASP A 1 1214 ? 0.062 10.886 55.984 1.00 76.88 1214 ASP A O 1
ATOM 9314 N N . LEU A 1 1215 ? -1.694 11.335 54.638 1.00 78.94 1215 LEU A N 1
ATOM 9315 C CA . LEU A 1 1215 ? -2.740 10.806 55.512 1.00 78.94 1215 LEU A CA 1
ATOM 9316 C C . LEU A 1 1215 ? -3.508 9.691 54.795 1.00 78.94 1215 LEU A C 1
ATOM 9318 O O . LEU A 1 1215 ? -4.061 9.884 53.719 1.00 78.94 1215 LEU A O 1
ATOM 9322 N N . SER A 1 1216 ? -3.597 8.530 55.432 1.00 75.94 1216 SER A N 1
ATOM 9323 C CA . SER A 1 1216 ? -4.329 7.356 54.957 1.00 75.94 1216 SER A CA 1
ATOM 9324 C C . SER A 1 1216 ? -5.548 7.086 55.835 1.00 75.94 1216 SER A C 1
ATOM 9326 O O . SER A 1 1216 ? -5.465 7.080 57.067 1.00 75.94 1216 SER A O 1
ATOM 9328 N N . TRP A 1 1217 ? -6.686 6.852 55.188 1.00 79.38 1217 TRP A N 1
ATOM 9329 C CA . TRP A 1 1217 ? -7.966 6.577 55.834 1.00 79.38 1217 TRP A CA 1
ATOM 9330 C C . TRP A 1 1217 ? -8.325 5.110 55.618 1.00 79.38 1217 TRP A C 1
ATOM 9332 O O . TRP A 1 1217 ? -8.207 4.588 54.512 1.00 79.38 1217 TRP A O 1
ATOM 9342 N N . SER A 1 1218 ? -8.742 4.415 56.671 1.00 78.31 1218 SER A N 1
ATOM 9343 C CA . SER A 1 1218 ? -9.163 3.016 56.593 1.00 78.31 1218 SER A CA 1
ATOM 9344 C C . SER A 1 1218 ? -10.500 2.839 57.289 1.00 78.31 1218 SER A C 1
ATOM 9346 O O . SER A 1 1218 ? -10.655 3.197 58.455 1.00 78.31 1218 SER A O 1
ATOM 9348 N N . LEU A 1 1219 ? -11.468 2.276 56.575 1.00 81.81 1219 LEU A N 1
ATOM 9349 C CA . LEU A 1 1219 ? -12.755 1.931 57.151 1.00 81.81 1219 LEU A CA 1
ATOM 9350 C C . LEU A 1 1219 ? -12.639 0.624 57.944 1.00 81.81 1219 LEU A C 1
ATOM 9352 O O . LEU A 1 1219 ? -12.149 -0.380 57.433 1.00 81.81 1219 LEU A O 1
ATOM 9356 N N . LEU A 1 1220 ? -13.100 0.650 59.189 1.00 79.62 1220 LEU A N 1
ATOM 9357 C CA . LEU A 1 1220 ? -13.255 -0.504 60.062 1.00 79.62 1220 LEU A CA 1
ATOM 9358 C C . LEU A 1 1220 ? -14.749 -0.731 60.284 1.00 79.62 1220 LEU A C 1
ATOM 9360 O O . LEU A 1 1220 ? -15.487 0.205 60.600 1.00 79.62 1220 LEU A O 1
ATOM 9364 N N . THR A 1 1221 ? -15.191 -1.974 60.152 1.00 80.38 1221 THR A N 1
ATOM 9365 C CA . THR A 1 1221 ? -16.596 -2.345 60.319 1.00 80.38 1221 THR A CA 1
ATOM 9366 C C . THR A 1 1221 ? -16.759 -3.519 61.273 1.00 80.38 1221 THR A C 1
ATOM 9368 O O . THR A 1 1221 ? -15.853 -4.345 61.412 1.00 80.38 1221 THR A O 1
ATOM 9371 N N . LYS A 1 1222 ? -17.903 -3.571 61.963 1.00 72.44 1222 LYS A N 1
ATOM 9372 C CA . LYS A 1 1222 ? -18.238 -4.620 62.927 1.00 72.44 1222 LYS A CA 1
ATOM 9373 C C . LYS A 1 1222 ? -19.721 -4.961 62.949 1.00 72.44 1222 LYS A C 1
ATOM 9375 O O . LYS A 1 1222 ? -20.545 -4.016 63.019 1.00 72.44 1222 LYS A O 1
#

Solvent-accessible surface area (backbone atoms only — not comparable to full-atom values): 66271 Å² total; per-residue (Å²): 130,83,86,73,76,79,60,64,39,60,52,50,51,52,50,50,51,52,33,49,78,69,73,40,49,37,27,37,34,31,40,59,77,44,89,76,45,38,64,71,64,93,72,42,55,95,55,26,36,79,42,65,64,29,82,88,55,30,46,78,72,41,81,45,81,60,34,37,36,29,31,35,61,59,96,82,45,79,41,74,35,36,36,32,50,79,28,48,44,29,42,26,18,75,86,77,62,56,65,48,72,56,77,92,51,77,89,59,58,62,80,77,66,78,77,79,88,78,84,90,81,89,85,84,86,86,89,78,91,88,85,86,87,87,88,86,87,90,89,83,88,82,93,78,84,91,80,88,68,80,82,71,79,71,35,47,44,60,79,62,81,61,45,55,30,37,50,76,73,35,32,27,66,48,45,35,29,24,53,30,93,53,48,26,36,38,37,48,48,72,42,79,37,94,89,50,74,87,78,47,67,43,63,79,62,38,65,44,80,30,47,52,71,34,68,47,78,44,44,35,40,56,54,72,97,63,88,52,87,44,34,47,60,38,35,38,34,35,31,37,44,67,67,88,76,89,60,77,56,35,45,28,63,69,79,62,74,41,79,34,45,30,44,36,40,24,68,82,56,80,91,66,96,60,54,63,75,54,49,46,72,51,70,82,35,48,37,43,36,42,31,25,78,42,50,50,59,30,55,27,53,33,56,35,32,34,31,83,80,65,52,59,24,53,41,93,49,53,54,40,48,47,65,37,70,50,67,13,67,34,93,62,75,53,86,82,63,82,46,74,49,77,44,61,73,60,82,46,43,34,28,42,72,92,39,82,63,48,80,61,74,79,48,63,49,98,85,69,48,63,33,55,48,72,67,53,33,57,57,63,33,34,50,90,72,95,73,58,97,86,57,95,60,37,55,65,44,82,82,37,78,78,44,44,78,48,76,37,80,69,24,66,23,35,41,36,40,59,55,75,86,46,44,46,57,90,87,54,89,73,89,72,56,46,70,20,44,55,33,37,37,39,29,40,41,35,39,39,41,40,32,36,65,39,98,86,47,68,50,40,41,36,38,39,40,39,36,42,36,39,27,41,79,28,26,32,35,42,36,33,37,41,35,39,32,53,72,81,50,71,48,77,45,76,80,36,41,31,40,33,38,67,42,69,93,79,44,30,30,39,39,39,34,35,43,68,43,81,49,91,60,49,62,55,50,43,21,46,31,42,36,39,30,45,52,55,70,86,54,96,72,80,74,34,40,74,50,71,53,69,36,89,25,73,58,15,38,39,38,36,23,48,91,85,43,81,62,43,72,48,76,43,56,51,38,79,46,68,44,70,58,43,61,57,91,46,64,64,45,47,39,43,35,37,39,36,31,63,90,66,55,70,52,67,52,72,50,54,21,79,76,56,43,74,99,58,90,71,75,54,69,38,66,28,40,32,43,25,33,44,49,99,68,84,49,96,64,82,71,46,57,37,38,40,40,20,37,32,42,69,80,44,102,43,30,39,43,35,40,21,37,38,45,34,92,47,38,45,34,49,23,39,31,41,39,34,43,83,47,101,47,30,39,41,36,39,34,47,39,33,25,37,36,52,55,96,58,80,36,44,19,37,38,40,40,39,38,40,41,36,48,81,49,98,38,35,40,41,36,37,38,43,35,41,41,38,72,57,46,47,56,76,68,50,47,48,26,89,84,59,75,59,57,42,35,39,38,36,39,37,40,37,40,47,40,93,88,83,20,38,38,36,41,40,38,39,39,38,38,48,54,93,84,59,73,47,34,38,40,38,40,41,38,38,37,38,77,52,100,67,36,34,41,38,39,39,38,37,41,50,47,56,80,95,63,97,83,70,66,53,41,36,41,39,39,39,41,35,31,66,78,58,91,68,32,34,42,32,43,35,40,38,38,43,61,90,43,39,34,45,34,41,34,42,35,29,54,87,52,98,50,31,38,39,39,37,36,42,34,36,35,68,74,85,63,32,49,33,42,39,37,36,39,39,34,55,71,54,40,30,30,40,34,44,34,39,34,38,42,50,96,52,28,37,40,38,37,40,37,42,32,20,15,36,41,39,39,94,92,47,76,39,44,16,45,45,61,60,49,71,23,25,33,42,37,31,40,75,52,68,45,54,69,34,44,31,44,40,85,84,47,76,34,31,19,36,84,71,8,32,22,42,37,35,45,50,46,44,79,32,72,26,62,38,35,47,48,68,84,62,45,58,91,48,46,44,63,42,53,51,60,49,76,45,34,32,30,65,22,11,41,45,78,43,80,34,49,58,42,78,29,48,63,43,78,41,77,40,57,43,98,87,69,47,55,35,63,59,62,32,40,31,19,40,88,85,67,48,82,74,42,55,25,38,72,82,9,28,33,68,36,70,54,50,85,84,54,92,50,78,42,76,53,87,74,87,74,76,63,91,60,71,44,77,50,61,76,60,67,59,65,74,71,61,93,80,59,87,88,74,62,68,61,77,65,91,63,32,40,44,50,77,75,46,78,42,42,43,40,34,42,30,68,55,74,28,33,57,32,44,33,34,38,47,57,55,45,98,88,36,37,32,32,27,41,93,66,24,28,36,45,40,33,53,47,76,31,26,43,67,86,42,80,38,48,79,42,44,23,73,42,88,83,76,58,54,65,58,88,83,76,61,87,82,39,68,60,38,57,64,31,22,42,31,49,32,56,97,85,40,63,61,64,31,34,33,40,36,32,37,36,37,40,34,40,32,35,32,61,74,70,68,67,62,101,56,102,73,77,58,36,43,38,58,62,47,80,42,85,40,76,91

Nearest PDB structures (foldseek):
  6e14-assembly1_D  TM=6.298E-01  e=3.670E-34  Escherichia coli
  3ohn-assembly1_B  TM=8.415E-01  e=2.364E-23  Escherichia coli
  3ohn-assembly1_A  TM=8.542E-01  e=8.889E-23  Escherichia coli
  1twb-assembly1_A  TM=9.937E-01  e=1.364E-11  Haemophilus influenzae
  1ou9-assembly1_A  TM=9.312E-01  e=4.993E-12  Haemophilus influenzae

pLDDT: mean 78.72, std 16.19, range [22.25, 98.12]

InterPro domains:
  IPR000015 Outer membrane usher protein [PF00577] (464-992)
  IPR000015 Outer membrane usher protein [PTHR30451] (343-1067)
  IPR001829 Pili assembly chaperone, bacterial [PR00969] (200-221)
  IPR001829 Pili assembly chaperone, bacterial [PR00969] (251-266)
  IPR001829 Pili assembly chaperone, bacterial [PR00969] (285-300)
  IPR007481 Stringent starvation protein B [NF008769] (4-124)
  IPR007481 Stringent starvation protein B [PF04386] (7-153)
  IPR008962 PapD-like superfamily [SSF49354] (155-269)
  IPR013783 Immunoglobulin-like fold [G3DSA:2.60.40.10] (159-269)
  IPR013783 Immunoglobulin-like fold [G3DSA:2.60.40.10] (270-352)
  IPR016147 Pili assembly chaperone, N-terminal [PF00345] (155-269)
  IPR018030 Fimbrial membrane usher, conserved site [PS01151] (572-582)
  IPR025949 PapC-like, C-terminal domain [PF13953] (1005-1069)
  IPR036316 Pili assembly chaperone, C-terminal domain superfamily [SSF49584] (273-353)
  IPR036760 SspB-like superfamily [G3DSA:2.30.30.220] (1-126)
  IPR036760 SspB-like superfamily [SSF101738] (2-112)
  IPR042186 Outer membrane usher protein FimD, plug domain [G3DSA:2.60.40.2610] (908-1001)
  IPR059221 Hypothetical fimbrial protein [NF011829] (1052-1222)

Organism: Oryza sativa subsp. indica (NCBI:txid39946)